Protein 3X27 (pdb70)

CATH classification: 2.40.100.20

Sequence (1231 aa):
QIEIEWVQPGITVTADLSWERNPELAELLWTGLLPYNSLQNHALVSGNHLYHLIADPRLVYTEARYKEDRTKSPDGTVFLSQLQHLAVKYGPLTEYLPAAPVGSVVPEDIDALREAGRACWKAAWETKQPIEVRVRRKGEAVTDFALPRTPPVDHPGVQKLVEEIQDETERVWITPPAEIVDHQGRIASRAGSYDQYFSTLVFLNGEVRPLGYCALNGLLKICRTTDLTLNDLKRITPTFIKTPAEFLGYTGLDTLWRFTQQVLTLLPDVETREQYFALVNALALYANLNTWNLHFFPWQHGTDYRYQIEIEWVQPGITVTADLSWERNPELAELLWTGLLPYNSLQNHALVSGNHLYHLIADPRLVYTEARYKEDRTKSPDGTVFLSQLQHLAVKYGPLTEYLPAAPVGSVVPEDIDALREAGRACWKAAWETKQPIEVRVRRKGEAVTDFALPRTPPVDHPGVQKLVEEIQDETERVWITPPAEIVDHQGRIASRAGSYDQYFSTLVFLNGEVRPLGYCALNGLLKICRTTDLTLNDLKRITPTFIKTPAEFLGYTGLDTLWRFTQQVLTLLPDVETREQYFALVNALALYANLNTWNLHFFPWQHGTDYRYQIEIEWVQPGITVTADLSWERNPELAELLWTGLLPYNSLQNHALVSGNHLYHLIADPRLVYTEARYKEDRTKSPDGTVFLSQLQHLAVKYGPLTEYLPAAPVGSVVPEDIDALREAGRACWKAAWETKQPIEVRVRRKGEAVTDFALPRTPPVDHPGVQKLVEEIQDETERVWITPPAEIVDHQGRIASRAGSYDQYFSTLVFLNGEVRPLGYCALNGLLKICRTTDLTLNDLKRITPTFIKTPAEFLGYTGLDTLWRFTQQVLTLLPDVETREQYFALVNALALYANLNTWNLHFFPWQHGTDYRYSHRQIEIEWVQPGITVTADLSWERNPELAELLWTGLLPYNSLQNHALVSGNHLYHLIADPRLVYTEARYKEDRTKSPDGTVFLSQLQHLAVKYGPLTEYLPAAPVGSVVPEDIDALREAGRACWKAAWETKQPIEVRVRRKGEAVTDFALPRTPPVDHPGVQKLVEEIQDETERVWITPPAEIVDHQGRIASRAGSYDQYFSTLVFLNGEVRPLGYCALNGLLKICRTTDLTLNDLKRITPTFIKTPAEFLGYTGLDTLWRFTQQVLTLLPDVETREQYFALVNALALYANLNTWNLHFFPWQHGTDYRY

Organism: NCBI:txid531310

Foldseek 3Di:
DKWKAWDVVGFIFDKDFDCPFFVVVSCCCAPPQPWAKFWKAADPAFPLKIKTAGLDLCLLADDGRDWAQVQPDDFFWWFGHNLRIIMGHLDGTDRRDITHTGIGTDPVCSVSVNVVSVVNVCQQQPVLDTIMMTMHHDPDDDPDHARDQPPADPDVLLRVLLVVLSVVCRVCRRPPDPLLVCLVQVWPLCDDPPNDCLVVLVLLLVLLSCLQSPLLSVLLNCLPPHPDDLQVSLVCNCVSHVVSQVVNCSRGPVVLNVSVVSLNVCSVPDDDSSSNNSSSSSSSSSSSVNSSSSSSRNPNVCVVVDD/DKWKAWPPVGFIFDKDFDCVFFVVVSVCCVPPQPWAKFWWAADPAFPLKIKTATQDLCLLAPDGRDWFFPQPDDQFWWFGHNLRITMGHLDGTDRRDITHTGIGTDPVCSVSVVVVSVVNVCQQAPNLDTIMMIMHHPPDDDDDHARDQQPQDPDVLLRVLLVVLSVVCRVCRRPPDPLLVCLVQVWPLCDDPPNDCLVVLVLLLVLLSCLQRPQLSVLLNCLPVHPDDLQVSLVCNCVRHQVSQVVNCSRGPVVLNVSVVSLNVCSVVQDDSSSVNSSSSSSNSSSSVNSSSSSSRNSNVCVVVDD/DKKKAWPVVGFIFDKDFDCVFFVVVSCCCVPPQPWAKFWWFADLAWPLKIKTAGLDLCLLADDGRDWFQVQPDDAFFWFRHNLRITMGHLDGTDRRDTTHTGIGTPPVCSVVVVVVSVVNVCQQAPVLDTIMMTMHHPPDDDDDHARDADPADPDDLLRVLLVVLSVVCRVCRRPPDPLLVCLVQVWPLQDDPPRDCLVVLVLLLVLLSCLQRPQLSVLLNCLPVHPDDLVVSLVCNCVSHQVSQVVNCSRGPVVLNVSSVSLNVCSVVDDDSSSNNSSSSSSNSSSSNNSSSSSSRNSNVCVVVDD/DAFKKWKAWDPVGFIFMKDFGCVFFVVVSCCCVPPQPWAKFWWFADPAFPLKIKTAGQDLCLLADDGNDKFQPQPDDFFWWFGHNLRITMGHLDGTPRRDITHTGTGTDPVCSVSVVVVSVVNCCQQAPVLDIIMMIMHGPPDDDDDHQHDADPADPDDLLRVLLCVLSVVCRVCRRPPDCLLVVLVQVWDLQDDPPNDCLVVLVLLLVLLSCLQRPQLSVLLNCLVVHPDDLQRSLVCNCVRRQVSQVVNCSSGPVVLNVSVVSLNVCRVVDDDSSSVNSSSSSSSSSSSVNRSSSSSRNSNVCVVVDD

Solvent-accessible surface area: 43778 Å² total

InterPro domains:
  IPR040602 Cucumopine synthase, C-terminal helical bundle domain [PF18631] (160-300)

Radius of gyration: 36.84 Å; Cα contacts (8 Å, |Δi|>4): 2460; chains: 4; bounding box: 50×105×99 Å

Structure (mmCIF, N/CA/C/O backbone):
data_3X27
#
_entry.id   3X27
#
_cell.length_a   99.760
_cell.length_b   108.810
_cell.length_c   146.360
_cell.angle_alpha   90.00
_cell.angle_beta   90.00
_cell.angle_gamma   90.00
#
_symmetry.space_group_name_H-M   'P 21 21 21'
#
loop_
_entity.id
_entity.type
_entity.pdbx_description
1 polymer 'Cucumopine synthase'
2 non-polymer TRYPTOPHAN
3 water water
#
loop_
_atom_site.group_PDB
_atom_site.id
_atom_site.type_symbol
_atom_site.label_atom_id
_atom_site.label_alt_id
_atom_site.label_comp_id
_atom_site.label_asym_id
_atom_site.label_entity_id
_atom_site.label_seq_id
_atom_site.pdbx_PDB_ins_code
_atom_site.Cartn_x
_atom_site.Cartn_y
_atom_site.Cartn_z
_atom_site.occupancy
_atom_site.B_iso_or_equiv
_atom_site.auth_seq_id
_atom_site.auth_comp_id
_atom_site.auth_asym_id
_atom_site.auth_atom_id
_atom_site.pdbx_PDB_model_num
ATOM 1 N N . GLN A 1 24 ? 53.152 75.359 32.891 1.00 25.35 3 GLN A N 1
ATOM 2 C CA . GLN A 1 24 ? 53.593 74.132 32.205 1.00 32.64 3 GLN A CA 1
ATOM 3 C C . GLN A 1 24 ? 55.111 73.844 32.205 1.00 31.89 3 GLN A C 1
ATOM 4 O O . GLN A 1 24 ? 55.918 74.703 31.849 1.00 27.24 3 GLN A O 1
ATOM 10 N N . ILE A 1 25 ? 55.482 72.616 32.575 1.00 27.07 4 ILE A N 1
ATOM 11 C CA . ILE A 1 25 ? 56.879 72.175 32.566 1.00 24.75 4 ILE A CA 1
ATOM 12 C C . ILE A 1 25 ? 57.100 70.893 31.751 1.00 29.56 4 ILE A C 1
ATOM 13 O O . ILE A 1 25 ? 56.165 70.138 31.482 1.00 24.91 4 ILE A O 1
ATOM 18 N N . GLU A 1 26 ? 58.352 70.636 31.382 1.00 30.45 5 GLU A N 1
ATOM 19 C CA . GLU A 1 26 ? 58.709 69.368 30.748 1.00 31.11 5 GLU A CA 1
ATOM 20 C C . GLU A 1 26 ? 59.640 68.547 31.639 1.00 28.42 5 GLU A C 1
ATOM 21 O O . GLU A 1 26 ? 60.487 69.091 32.358 1.00 21.49 5 GLU A O 1
ATOM 27 N N . ILE A 1 27 ? 59.463 67.230 31.597 1.00 26.96 6 ILE A N 1
ATOM 28 C CA . ILE A 1 27 ? 60.287 66.328 32.383 1.00 22.70 6 ILE A CA 1
ATOM 29 C C . ILE A 1 27 ? 60.922 65.322 31.433 1.00 22.73 6 ILE A C 1
ATOM 30 O O . ILE A 1 27 ? 60.245 64.463 30.869 1.00 25.37 6 ILE A O 1
ATOM 35 N N . GLU A 1 28 ? 62.225 65.466 31.234 1.00 22.33 7 GLU A N 1
ATOM 36 C CA . GLU A 1 28 ? 62.975 64.613 30.320 1.00 26.76 7 GLU A CA 1
ATOM 37 C C . GLU A 1 28 ? 63.810 63.553 31.048 1.00 25.90 7 GLU A C 1
ATOM 38 O O . GLU A 1 28 ? 64.785 63.870 31.739 1.00 24.11 7 GLU A O 1
ATOM 44 N N . TRP A 1 29 ? 63.422 62.295 30.896 1.00 21.95 8 TRP A N 1
ATOM 45 C CA . TRP A 1 29 ? 64.283 61.195 31.303 1.00 22.83 8 TRP A CA 1
ATOM 46 C C . TRP A 1 29 ? 65.210 60.829 30.153 1.00 25.15 8 TRP A C 1
ATOM 47 O O . TRP A 1 29 ? 64.773 60.305 29.123 1.00 24.11 8 TRP A O 1
ATOM 58 N N . VAL A 1 30 ? 66.492 61.131 30.331 1.00 24.45 9 VAL A N 1
ATOM 59 C CA . VAL A 1 30 ? 67.440 61.057 29.228 1.00 24.58 9 VAL A CA 1
ATOM 60 C C . VAL A 1 30 ? 67.631 59.641 28.704 1.00 26.65 9 VAL A C 1
ATOM 61 O O . VAL A 1 30 ? 67.267 59.358 27.563 1.00 30.64 9 VAL A O 1
ATOM 65 N N . GLN A 1 31 ? 68.172 58.749 29.530 1.00 30.76 10 GLN A N 1
ATOM 66 C CA . GLN A 1 31 ? 68.448 57.373 29.082 1.00 27.05 10 GLN A CA 1
ATOM 67 C C . GLN A 1 31 ? 67.248 56.638 28.449 1.00 21.04 10 GLN A C 1
ATOM 68 O O . GLN A 1 31 ? 67.393 56.053 27.385 1.00 27.35 10 GLN A O 1
ATOM 74 N N . PRO A 1 32 ? 66.054 56.692 29.072 1.00 22.66 11 PRO A N 1
ATOM 75 C CA . PRO A 1 32 ? 64.878 56.124 28.387 1.00 26.20 11 PRO A CA 1
ATOM 76 C C . PRO A 1 32 ? 64.421 56.942 27.172 1.00 34.50 11 PRO A C 1
ATOM 77 O O . PRO A 1 32 ? 63.631 56.447 26.366 1.00 29.07 11 PRO A O 1
ATOM 81 N N . GLY A 1 33 ? 64.889 58.188 27.075 1.00 35.42 12 GLY A N 1
ATOM 82 C CA . GLY A 1 33 ? 64.502 59.084 26.001 1.00 26.24 12 GLY A CA 1
ATOM 83 C C . GLY A 1 33 ? 63.016 59.394 26.000 1.00 33.68 12 GLY A C 1
ATOM 84 O O . GLY A 1 33 ? 62.351 59.300 24.973 1.00 39.32 12 GLY A O 1
ATOM 85 N N . ILE A 1 34 ? 62.481 59.762 27.157 1.00 35.13 13 ILE A N 1
ATOM 86 C CA . ILE A 1 34 ? 61.063 60.072 27.247 1.00 31.70 13 ILE A CA 1
ATOM 87 C C . ILE A 1 34 ? 60.858 61.451 27.857 1.00 34.69 13 ILE A C 1
ATOM 88 O O . ILE A 1 34 ? 61.480 61.797 28.861 1.00 31.70 13 ILE A O 1
ATOM 93 N N . THR A 1 35 ? 60.010 62.251 27.224 1.00 26.09 14 THR A N 1
ATOM 94 C CA . THR A 1 35 ? 59.680 63.548 27.774 1.00 29.97 14 THR A CA 1
ATOM 95 C C . THR A 1 35 ? 58.178 63.638 27.959 1.00 32.10 14 THR A C 1
ATOM 96 O O . THR A 1 35 ? 57.410 63.152 27.130 1.00 26.91 14 THR A O 1
ATOM 100 N N . VAL A 1 36 ? 57.767 64.215 29.084 1.00 32.50 15 VAL A N 1
ATOM 101 C CA . VAL A 1 36 ? 56.358 64.450 29.349 1.00 31.33 15 VAL A CA 1
ATOM 102 C C . VAL A 1 36 ? 56.172 65.917 29.720 1.00 25.75 15 VAL A C 1
ATOM 103 O O . VAL A 1 36 ? 57.137 66.611 30.040 1.00 28.03 15 VAL A O 1
ATOM 107 N N . THR A 1 37 ? 54.934 66.390 29.648 1.00 29.89 16 THR A N 1
ATOM 108 C CA . THR A 1 37 ? 54.614 67.772 29.989 1.00 25.70 16 THR A CA 1
ATOM 109 C C . THR A 1 37 ? 53.608 67.758 31.128 1.00 28.30 16 THR A C 1
ATOM 110 O O . THR A 1 37 ? 52.692 66.924 31.155 1.00 24.68 16 THR A O 1
ATOM 114 N N . ALA A 1 38 ? 53.807 68.668 32.079 1.00 29.40 17 ALA A N 1
ATOM 115 C CA . ALA A 1 38 ? 52.957 68.770 33.255 1.00 28.85 17 ALA A CA 1
ATOM 116 C C . ALA A 1 38 ? 52.453 70.191 33.447 1.00 28.80 17 ALA A C 1
ATOM 117 O O . ALA A 1 38 ? 53.176 71.163 33.223 1.00 28.97 17 ALA A O 1
ATOM 119 N N . ASP A 1 39 ? 51.200 70.303 33.860 1.00 31.63 18 ASP A N 1
ATOM 120 C CA . ASP A 1 39 ? 50.626 71.591 34.194 1.00 30.65 18 ASP A CA 1
ATOM 121 C C . ASP A 1 39 ? 50.935 71.932 35.648 1.00 32.04 18 ASP A C 1
ATOM 122 O O . ASP A 1 39 ? 50.666 71.137 36.548 1.00 31.67 18 ASP A O 1
ATOM 127 N N . LEU A 1 40 ? 51.504 73.112 35.875 1.00 35.78 19 LEU A N 1
ATOM 128 C CA . LEU A 1 40 ? 51.686 73.611 37.232 1.00 27.38 19 LEU A CA 1
ATOM 129 C C . LEU A 1 40 ? 50.418 74.305 37.704 1.00 27.64 19 LEU A C 1
ATOM 130 O O . LEU A 1 40 ? 49.690 74.883 36.905 1.00 30.43 19 LEU A O 1
ATOM 135 N N . SER A 1 41 ? 50.141 74.236 38.999 1.00 28.22 20 SER A N 1
ATOM 136 C CA . SER A 1 41 ? 48.967 74.895 39.550 1.00 26.20 20 SER A CA 1
ATOM 137 C C . SER A 1 41 ? 49.320 75.688 40.809 1.00 32.23 20 SER A C 1
ATOM 138 O O . SER A 1 41 ? 50.020 75.187 41.692 1.00 30.20 20 SER A O 1
ATOM 141 N N . TRP A 1 42 ? 48.830 76.923 40.880 1.00 29.95 21 TRP A N 1
ATOM 142 C CA . TRP A 1 42 ? 49.075 77.801 42.016 1.00 29.37 21 TRP A CA 1
ATOM 143 C C . TRP A 1 42 ? 47.832 77.824 42.885 1.00 35.21 21 TRP A C 1
ATOM 144 O O . TRP A 1 42 ? 47.788 78.513 43.909 1.00 37.40 21 TRP A O 1
ATOM 155 N N . GLU A 1 43 ? 46.827 77.052 42.479 1.00 29.26 22 GLU A N 1
ATOM 156 C CA . GLU A 1 43 ? 45.540 77.068 43.156 1.00 34.43 22 GLU A CA 1
ATOM 157 C C . GLU A 1 43 ? 45.576 76.628 44.620 1.00 35.50 22 GLU A C 1
ATOM 158 O O . GLU A 1 43 ? 44.981 77.285 45.477 1.00 46.94 22 GLU A O 1
ATOM 164 N N . ARG A 1 44 ? 46.269 75.530 44.905 1.00 33.88 23 ARG A N 1
ATOM 165 C CA . ARG A 1 44 ? 46.242 74.921 46.237 1.00 32.08 23 ARG A CA 1
ATOM 166 C C . ARG A 1 44 ? 47.534 75.107 47.035 1.00 32.86 23 ARG A C 1
ATOM 167 O O . ARG A 1 44 ? 47.514 75.205 48.264 1.00 31.85 23 ARG A O 1
ATOM 175 N N . ASN A 1 45 ? 48.662 75.119 46.342 1.00 27.31 24 ASN A N 1
ATOM 176 C CA . ASN A 1 45 ? 49.938 75.295 47.013 1.00 27.17 24 ASN A CA 1
ATOM 177 C C . ASN A 1 45 ? 50.770 76.327 46.280 1.00 27.64 24 ASN A C 1
ATOM 178 O O . ASN A 1 45 ? 51.812 76.003 45.708 1.00 29.94 24 ASN A O 1
ATOM 183 N N . PRO A 1 46 ? 50.302 77.583 46.294 1.00 28.82 25 PRO A N 1
ATOM 184 C CA . PRO A 1 46 ? 50.926 78.633 45.493 1.00 25.56 25 PRO A CA 1
ATOM 185 C C . PRO A 1 46 ? 52.396 78.855 45.835 1.00 23.19 25 PRO A C 1
ATOM 186 O O . PRO A 1 46 ? 53.186 79.069 44.916 1.00 25.46 25 PRO A O 1
ATOM 190 N N . GLU A 1 47 ? 52.766 78.796 47.110 1.00 23.88 26 GLU A N 1
ATOM 191 C CA . GLU A 1 47 ? 54.163 79.029 47.479 1.00 23.60 26 GLU A CA 1
ATOM 192 C C . GLU A 1 47 ? 55.100 78.002 46.865 1.00 24.20 26 GLU A C 1
ATOM 193 O O . GLU A 1 47 ? 56.160 78.360 46.358 1.00 28.70 26 GLU A O 1
ATOM 199 N N . LEU A 1 48 ? 54.704 76.733 46.905 1.00 21.91 27 LEU A N 1
ATOM 200 C CA . LEU A 1 48 ? 55.499 75.666 46.295 1.00 27.38 27 LEU A CA 1
ATOM 201 C C . LEU A 1 48 ? 55.547 75.760 44.769 1.00 22.87 27 LEU A C 1
ATOM 202 O O . LEU A 1 48 ? 56.603 75.582 44.171 1.00 24.03 27 LEU A O 1
ATOM 207 N N . ALA A 1 49 ? 54.409 76.034 44.140 1.00 23.56 28 ALA A N 1
ATOM 208 C CA . ALA A 1 49 ? 54.375 76.230 42.691 1.00 27.80 28 ALA A CA 1
ATOM 209 C C . ALA A 1 49 ? 55.311 77.370 42.281 1.00 27.40 28 ALA A C 1
ATOM 210 O O . ALA A 1 49 ? 56.148 77.219 41.377 1.00 18.48 28 ALA A O 1
ATOM 212 N N . GLU A 1 50 ? 55.158 78.502 42.967 1.00 20.44 29 GLU A N 1
ATOM 213 C CA . GLU A 1 50 ? 56.003 79.669 42.762 1.00 24.71 29 GLU A CA 1
ATOM 214 C C . GLU A 1 50 ? 57.490 79.356 43.001 1.00 25.30 29 GLU A C 1
ATOM 215 O O . GLU A 1 50 ? 58.357 79.874 42.290 1.00 24.85 29 GLU A O 1
ATOM 221 N N . LEU A 1 51 ? 57.780 78.511 43.996 1.00 22.28 30 LEU A N 1
ATOM 222 C CA . LEU A 1 51 ? 59.160 78.098 44.283 1.00 20.91 30 LEU A CA 1
ATOM 223 C C . LEU A 1 51 ? 59.774 77.283 43.143 1.00 16.29 30 LEU A C 1
ATOM 224 O O . LEU A 1 51 ? 60.879 77.559 42.716 1.00 18.90 30 LEU A O 1
ATOM 229 N N . LEU A 1 52 ? 59.051 76.278 42.663 1.00 17.00 31 LEU A N 1
ATOM 230 C CA . LEU A 1 52 ? 59.475 75.508 41.498 1.00 22.14 31 LEU A CA 1
ATOM 231 C C . LEU A 1 52 ? 59.642 76.401 40.260 1.00 24.16 31 LEU A C 1
ATOM 232 O O . LEU A 1 52 ? 60.717 76.462 39.659 1.00 23.16 31 LEU A O 1
ATOM 237 N N . TRP A 1 53 ? 58.572 77.103 39.900 1.00 24.88 32 TRP A N 1
ATOM 238 C CA . TRP A 1 53 ? 58.555 77.938 38.703 1.00 22.98 32 TRP A CA 1
ATOM 239 C C . TRP A 1 53 ? 59.643 79.005 38.666 1.00 26.47 32 TRP A C 1
ATOM 240 O O . TRP A 1 53 ? 60.318 79.179 37.645 1.00 25.16 32 TRP A O 1
ATOM 251 N N . THR A 1 54 ? 59.813 79.715 39.778 1.00 25.17 33 THR A N 1
ATOM 252 C CA . THR A 1 54 ? 60.715 80.865 39.809 1.00 25.12 33 THR A CA 1
ATOM 253 C C . THR A 1 54 ? 62.119 80.552 40.324 1.00 22.98 33 THR A C 1
ATOM 254 O O . THR A 1 54 ? 63.096 81.035 39.771 1.00 29.57 33 THR A O 1
ATOM 258 N N . GLY A 1 55 ? 62.221 79.745 41.376 1.00 25.67 34 GLY A N 1
ATOM 259 C CA . GLY A 1 55 ? 63.499 79.507 42.033 1.00 25.56 34 GLY A CA 1
ATOM 260 C C . GLY A 1 55 ? 64.267 78.236 41.685 1.00 23.54 34 GLY A C 1
ATOM 261 O O . GLY A 1 55 ? 65.495 78.211 41.778 1.00 29.33 34 GLY A O 1
ATOM 262 N N . LEU A 1 56 ? 63.565 77.184 41.281 1.00 18.03 35 LEU A N 1
ATOM 263 C CA . LEU A 1 56 ? 64.199 75.874 41.094 1.00 23.17 35 LEU A CA 1
ATOM 264 C C . LEU A 1 56 ? 64.506 75.520 39.624 1.00 23.53 35 LEU A C 1
ATOM 265 O O . LEU A 1 56 ? 65.528 74.898 39.326 1.00 22.67 35 LEU A O 1
ATOM 270 N N . LEU A 1 57 ? 63.617 75.908 38.713 1.00 19.13 36 LEU A N 1
ATOM 271 C CA . LEU A 1 57 ? 63.771 75.584 37.298 1.00 20.72 36 LEU A CA 1
ATOM 272 C C . LEU A 1 57 ? 64.757 76.508 36.591 1.00 25.86 36 LEU A C 1
ATOM 273 O O . LEU A 1 57 ? 64.848 77.700 36.918 1.00 29.73 36 LEU A O 1
ATOM 278 N N . PRO A 1 58 ? 65.508 75.966 35.618 1.00 23.94 37 PRO A N 1
ATOM 279 C CA . PRO A 1 58 ? 65.554 74.544 35.282 1.00 23.02 37 PRO A CA 1
ATOM 280 C C . PRO A 1 58 ? 66.676 73.867 36.063 1.00 20.97 37 PRO A C 1
ATOM 281 O O . PRO A 1 58 ? 67.605 74.542 36.502 1.00 20.38 37 PRO A O 1
ATOM 285 N N . TYR A 1 59 ? 66.579 72.552 36.239 1.00 21.79 38 TYR A N 1
ATOM 286 C CA . TYR A 1 59 ? 67.588 71.787 36.972 1.00 23.33 38 TYR A CA 1
ATOM 287 C C . TYR A 1 59 ? 67.696 70.403 36.360 1.00 18.44 38 TYR A C 1
ATOM 288 O O . TYR A 1 59 ? 66.845 70.003 35.559 1.00 15.35 38 TYR A O 1
ATOM 297 N N . ASN A 1 60 ? 68.742 69.675 36.739 1.00 23.89 39 ASN A N 1
ATOM 298 C CA . ASN A 1 60 ? 68.772 68.224 36.521 1.00 20.62 39 ASN A CA 1
ATOM 299 C C . ASN A 1 60 ? 68.924 67.469 37.846 1.00 19.80 39 ASN A C 1
ATOM 300 O O . ASN A 1 60 ? 69.183 68.069 38.890 1.00 16.93 39 ASN A O 1
ATOM 305 N N . SER A 1 61 ? 68.755 66.153 37.796 1.00 21.56 40 SER A N 1
ATOM 306 C CA . SER A 1 61 ? 68.943 65.318 38.968 1.00 21.57 40 SER A CA 1
ATOM 307 C C . SER A 1 61 ? 69.092 63.859 38.588 1.00 23.05 40 SER A C 1
ATOM 308 O O . SER A 1 61 ? 68.849 63.474 37.437 1.00 22.96 40 SER A O 1
ATOM 311 N N . LEU A 1 62 ? 69.488 63.050 39.570 1.00 19.87 41 LEU A N 1
ATOM 312 C CA . LEU A 1 62 ? 69.452 61.597 39.435 1.00 20.70 41 LEU A CA 1
ATOM 313 C C . LEU A 1 62 ? 68.049 61.090 39.781 1.00 22.21 41 LEU A C 1
ATOM 314 O O . LEU A 1 62 ? 67.518 61.359 40.863 1.00 28.27 41 LEU A O 1
ATOM 319 N N . GLN A 1 63 ? 67.449 60.365 38.849 1.00 19.91 42 GLN A N 1
ATOM 320 C CA . GLN A 1 63 ? 66.074 59.952 39.003 1.00 16.52 42 GLN A CA 1
ATOM 321 C C . GLN A 1 63 ? 65.997 58.613 39.709 1.00 24.55 42 GLN A C 1
ATOM 322 O O . GLN A 1 63 ? 66.459 57.594 39.184 1.00 19.91 42 GLN A O 1
ATOM 328 N N . ASN A 1 64 ? 65.408 58.622 40.903 1.00 24.58 43 ASN A N 1
ATOM 329 C CA . ASN A 1 64 ? 65.181 57.396 41.658 1.00 20.12 43 ASN A CA 1
ATOM 330 C C . ASN A 1 64 ? 63.764 56.879 41.472 1.00 19.82 43 ASN A C 1
ATOM 331 O O . ASN A 1 64 ? 62.871 57.591 41.004 1.00 21.52 43 ASN A O 1
ATOM 336 N N . HIS A 1 65 ? 63.573 55.628 41.862 1.00 20.17 44 HIS A N 1
ATOM 337 C CA . HIS A 1 65 ? 62.260 55.018 41.924 1.00 22.69 44 HIS A CA 1
ATOM 338 C C . HIS A 1 65 ? 62.062 54.640 43.392 1.00 19.75 44 HIS A C 1
ATOM 339 O O . HIS A 1 65 ? 62.981 54.127 44.013 1.00 19.95 44 HIS A O 1
ATOM 346 N N . ALA A 1 66 ? 60.890 54.903 43.960 1.00 20.32 45 ALA A N 1
ATOM 347 C CA . ALA A 1 66 ? 60.615 54.466 45.329 1.00 18.66 45 ALA A CA 1
ATOM 348 C C . ALA A 1 66 ? 60.708 52.941 45.444 1.00 19.58 45 ALA A C 1
ATOM 349 O O . ALA A 1 66 ? 60.216 52.212 44.578 1.00 17.73 45 ALA A O 1
ATOM 351 N N . LEU A 1 67 ? 61.348 52.469 46.514 1.00 19.42 46 LEU A N 1
ATOM 352 C CA . LEU A 1 67 ? 61.491 51.035 46.756 1.00 17.31 46 LEU A CA 1
ATOM 353 C C . LEU A 1 67 ? 60.451 50.505 47.731 1.00 13.99 46 LEU A C 1
ATOM 354 O O . LEU A 1 67 ? 60.224 49.307 47.790 1.00 17.14 46 LEU A O 1
ATOM 359 N N . VAL A 1 68 ? 59.831 51.395 48.501 1.00 14.14 47 VAL A N 1
ATOM 360 C CA . VAL A 1 68 ? 58.785 50.994 49.436 1.00 16.91 47 VAL A CA 1
ATOM 361 C C . VAL A 1 68 ? 57.386 51.460 48.993 1.00 17.72 47 VAL A C 1
ATOM 362 O O . VAL A 1 68 ? 56.425 50.694 49.013 1.00 16.97 47 VAL A O 1
ATOM 366 N N . SER A 1 69 ? 57.287 52.723 48.589 1.00 20.88 48 SER A N 1
ATOM 367 C CA . SER A 1 69 ? 55.999 53.405 48.438 1.00 21.97 48 SER A CA 1
ATOM 368 C C . SER A 1 69 ? 55.111 52.940 47.281 1.00 23.32 48 SER A C 1
ATOM 369 O O . SER A 1 69 ? 53.910 53.225 47.282 1.00 21.09 48 SER A O 1
ATOM 372 N N . GLY A 1 70 ? 55.693 52.238 46.309 1.00 19.09 49 GLY A N 1
ATOM 373 C CA . GLY A 1 70 ? 54.959 51.788 45.136 1.00 17.64 49 GLY A CA 1
ATOM 374 C C . GLY A 1 70 ? 55.428 52.464 43.855 1.00 17.84 49 GLY A C 1
ATOM 375 O O . GLY A 1 70 ? 56.576 52.878 43.754 1.00 20.75 49 GLY A O 1
ATOM 376 N N . ASN A 1 71 ? 54.547 52.580 42.868 1.00 19.56 50 ASN A N 1
ATOM 377 C CA . ASN A 1 71 ? 54.932 53.179 41.583 1.00 24.00 50 ASN A CA 1
ATOM 378 C C . ASN A 1 71 ? 55.108 54.702 41.675 1.00 21.56 50 ASN A C 1
ATOM 379 O O . ASN A 1 71 ? 54.293 55.475 41.174 1.00 17.13 50 ASN A O 1
ATOM 384 N N . HIS A 1 72 ? 56.197 55.108 42.318 1.00 26.37 51 HIS A N 1
ATOM 385 C CA . HIS A 1 72 ? 56.455 56.500 42.655 1.00 22.31 51 HIS A CA 1
ATOM 386 C C . HIS A 1 72 ? 57.853 56.849 42.190 1.00 21.96 51 HIS A C 1
ATOM 387 O O . HIS A 1 72 ? 58.791 56.085 42.412 1.00 23.54 51 HIS A O 1
ATOM 394 N N . LEU A 1 73 ? 57.992 57.997 41.540 1.00 21.24 52 LEU A N 1
ATOM 395 C CA . LEU A 1 73 ? 59.299 58.472 41.112 1.00 22.38 52 LEU A CA 1
ATOM 396 C C . LEU A 1 73 ? 59.676 59.726 41.883 1.00 21.44 52 LEU A C 1
ATOM 397 O O . LEU A 1 73 ? 58.885 60.664 41.965 1.00 20.90 52 LEU A O 1
ATOM 402 N N . TYR A 1 74 ? 60.882 59.760 42.435 1.00 17.27 53 TYR A N 1
ATOM 403 C CA . TYR A 1 74 ? 61.344 60.989 43.064 1.00 15.64 53 TYR A CA 1
ATOM 404 C C . TYR A 1 74 ? 62.804 61.251 42.782 1.00 16.85 53 TYR A C 1
ATOM 405 O O . TYR A 1 74 ? 63.585 60.314 42.572 1.00 16.37 53 TYR A O 1
ATOM 414 N N . HIS A 1 75 ? 63.157 62.533 42.742 1.00 15.23 54 HIS A N 1
ATOM 415 C CA . HIS A 1 75 ? 64.541 62.933 42.534 1.00 14.63 54 HIS A CA 1
ATOM 416 C C . HIS A 1 75 ? 64.867 64.148 43.382 1.00 20.00 54 HIS A C 1
ATOM 417 O O . HIS A 1 75 ? 63.982 64.953 43.707 1.00 18.37 54 HIS A O 1
ATOM 424 N N . LEU A 1 76 ? 66.139 64.265 43.753 1.00 21.37 55 LEU A N 1
ATOM 425 C CA . LEU A 1 76 ? 66.586 65.326 44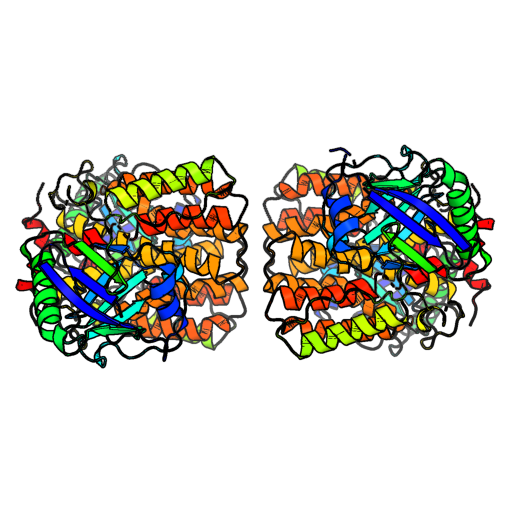.645 1.00 18.66 55 LEU A CA 1
ATOM 426 C C . LEU A 1 76 ? 66.699 66.652 43.896 1.00 22.06 55 LEU A C 1
ATOM 427 O O . LEU A 1 76 ? 67.195 66.707 42.766 1.00 20.80 55 LEU A O 1
ATOM 432 N N . ILE A 1 77 ? 66.219 67.720 44.522 1.00 18.07 56 ILE A N 1
ATOM 433 C CA . ILE A 1 77 ? 66.431 69.066 44.002 1.00 15.81 56 ILE A CA 1
ATOM 434 C C . ILE A 1 77 ? 67.410 69.784 44.919 1.00 18.27 56 ILE A C 1
ATOM 435 O O . ILE A 1 77 ? 67.170 69.897 46.126 1.00 21.71 56 ILE A O 1
ATOM 440 N N . ALA A 1 78 ? 68.523 70.236 44.351 1.00 15.54 57 ALA A N 1
ATOM 441 C CA . ALA A 1 78 ? 69.588 70.874 45.116 1.00 21.21 57 ALA A CA 1
ATOM 442 C C . ALA A 1 78 ? 69.256 72.321 45.533 1.00 24.53 57 ALA A C 1
ATOM 443 O O . ALA A 1 78 ? 69.858 73.280 45.045 1.00 25.09 57 ALA A O 1
ATOM 445 N N . ASP A 1 79 ? 68.300 72.462 46.447 1.00 18.77 58 ASP A N 1
ATOM 446 C CA . ASP A 1 79 ? 67.891 73.761 46.955 1.00 22.08 58 ASP A CA 1
ATOM 447 C C . ASP A 1 79 ? 67.305 73.647 48.378 1.00 21.69 58 ASP A C 1
ATOM 448 O O . ASP A 1 79 ? 66.336 72.922 48.610 1.00 19.05 58 ASP A O 1
ATOM 453 N N . PRO A 1 80 ? 67.897 74.374 49.339 1.00 23.45 59 PRO A N 1
ATOM 454 C CA . PRO A 1 80 ? 67.513 74.249 50.751 1.00 22.77 59 PRO A CA 1
ATOM 455 C C . PRO A 1 80 ? 66.076 74.686 51.045 1.00 25.42 59 PRO A C 1
ATOM 456 O O . PRO A 1 80 ? 65.514 74.266 52.061 1.00 24.72 59 PRO A O 1
ATOM 460 N N . ARG A 1 81 ? 65.493 75.509 50.177 1.00 22.25 60 ARG A N 1
ATOM 461 C CA . ARG A 1 81 ? 64.161 76.043 50.424 1.00 19.62 60 ARG A CA 1
ATOM 462 C C . ARG A 1 81 ? 63.098 74.947 50.516 1.00 25.46 60 ARG A C 1
ATOM 463 O O . ARG A 1 81 ? 62.099 75.096 51.228 1.00 24.67 60 ARG A O 1
ATOM 471 N N . LEU A 1 82 ? 63.324 73.841 49.812 1.00 20.58 61 LEU A N 1
ATOM 472 C CA . LEU A 1 82 ? 62.390 72.725 49.840 1.00 21.83 61 LEU A CA 1
ATOM 473 C C . LEU A 1 82 ? 62.264 72.119 51.247 1.00 19.40 61 LEU A C 1
ATOM 474 O O . LEU A 1 82 ? 61.210 71.601 51.612 1.00 18.99 61 LEU A O 1
ATOM 479 N N . VAL A 1 83 ? 63.336 72.191 52.031 1.00 20.84 62 VAL A N 1
ATOM 480 C CA . VAL A 1 83 ? 63.334 71.671 53.406 1.00 21.61 62 VAL A CA 1
ATOM 481 C C . VAL A 1 83 ? 62.306 72.359 54.304 1.00 20.61 62 VAL A C 1
ATOM 482 O O . VAL A 1 83 ? 61.629 71.707 55.097 1.00 19.54 62 VAL A O 1
ATOM 486 N N . TYR A 1 84 ? 62.170 73.676 54.166 1.00 26.17 63 TYR A N 1
ATOM 487 C CA . TYR A 1 84 ? 61.345 74.424 55.106 1.00 23.55 63 TYR A CA 1
ATOM 488 C C . TYR A 1 84 ? 60.143 75.154 54.520 1.00 26.14 63 TYR A C 1
ATOM 489 O O . TYR A 1 84 ? 59.390 75.798 55.259 1.00 24.47 63 TYR A O 1
ATOM 498 N N . THR A 1 85 ? 59.942 75.066 53.211 1.00 23.27 64 THR A N 1
ATOM 499 C CA . THR A 1 85 ? 58.764 75.711 52.641 1.00 27.50 64 THR A CA 1
ATOM 500 C C . THR A 1 85 ? 57.522 74.860 52.911 1.00 27.87 64 THR A C 1
ATOM 501 O O . THR A 1 85 ? 57.511 73.663 52.630 1.00 28.28 64 THR A O 1
ATOM 505 N N . GLU A 1 86 ? 56.492 75.484 53.481 1.00 27.52 65 GLU A N 1
ATOM 506 C CA . GLU A 1 86 ? 55.267 74.780 53.858 1.00 27.83 65 GLU A CA 1
ATOM 507 C C . GLU A 1 86 ? 54.263 74.687 52.722 1.00 28.30 65 GLU A C 1
ATOM 508 O O . GLU A 1 86 ? 54.209 75.551 51.843 1.00 27.44 65 GLU A O 1
ATOM 514 N N . ALA A 1 87 ? 53.466 73.628 52.744 1.00 26.14 66 ALA A N 1
ATOM 515 C CA . ALA A 1 87 ? 52.371 73.496 51.798 1.00 26.82 66 ALA A CA 1
ATOM 516 C C . ALA A 1 87 ? 51.106 73.984 52.475 1.00 26.93 66 ALA A C 1
ATOM 517 O O . ALA A 1 87 ? 50.966 73.872 53.694 1.00 28.12 66 ALA A O 1
ATOM 519 N N . ARG A 1 88 ? 50.179 74.510 51.688 1.00 24.76 67 ARG A N 1
ATOM 520 C CA . ARG A 1 88 ? 48.884 74.883 52.225 1.00 24.82 67 ARG A CA 1
ATOM 521 C C . ARG A 1 88 ? 47.977 73.673 52.271 1.00 26.21 67 ARG A C 1
ATOM 522 O O . ARG A 1 88 ? 47.081 73.576 53.116 1.00 21.75 67 ARG A O 1
ATOM 530 N N . TYR A 1 89 ? 48.234 72.751 51.351 1.00 24.24 68 TYR A N 1
ATOM 531 C CA . TYR A 1 89 ? 47.310 71.667 51.061 1.00 28.46 68 TYR A CA 1
ATOM 532 C C . TYR A 1 89 ? 48.016 70.324 50.846 1.00 25.34 68 TYR A C 1
ATOM 533 O O . TYR A 1 89 ? 48.828 70.169 49.932 1.00 22.59 68 TYR A O 1
ATOM 542 N N . LYS A 1 90 ? 47.685 69.355 51.689 1.00 23.35 69 LYS A N 1
ATOM 543 C CA . LYS A 1 90 ? 48.164 67.993 51.517 1.00 28.85 69 LYS A CA 1
ATOM 544 C C . LYS A 1 90 ? 46.998 67.018 51.333 1.00 26.78 69 LYS A C 1
ATOM 545 O O . LYS A 1 90 ? 45.894 67.232 51.852 1.00 23.01 69 LYS A O 1
ATOM 551 N N . GLU A 1 91 ? 47.253 65.952 50.581 1.00 21.92 70 GLU A N 1
ATOM 552 C CA . GLU A 1 91 ? 46.280 64.876 50.423 1.00 22.93 70 GLU A CA 1
ATOM 553 C C . GLU A 1 91 ? 46.961 63.508 50.553 1.00 22.19 70 GLU A C 1
ATOM 554 O O . GLU A 1 91 ? 48.169 63.383 50.340 1.00 23.42 70 GLU A O 1
ATOM 560 N N . ASP A 1 92 ? 46.181 62.494 50.917 1.00 22.74 71 ASP A N 1
ATOM 561 C CA . ASP A 1 92 ? 46.639 61.106 50.919 1.00 24.32 71 ASP A CA 1
ATOM 562 C C . ASP A 1 92 ? 47.169 60.762 49.529 1.00 22.92 71 ASP A C 1
ATOM 563 O O . ASP A 1 92 ? 46.393 60.685 48.584 1.00 24.29 71 ASP A O 1
ATOM 568 N N . ARG A 1 93 ? 48.476 60.534 49.406 1.00 22.49 72 ARG A N 1
ATOM 569 C CA . ARG A 1 93 ? 49.076 60.354 48.083 1.00 25.55 72 ARG A CA 1
ATOM 570 C C . ARG A 1 93 ? 48.558 59.117 47.339 1.00 27.24 72 ARG A C 1
ATOM 571 O O . ARG A 1 93 ? 48.593 59.085 46.104 1.00 23.16 72 ARG A O 1
ATOM 579 N N . THR A 1 94 ? 48.076 58.110 48.069 1.00 22.02 73 THR A N 1
ATOM 580 C CA . THR A 1 94 ? 47.544 56.926 47.396 1.00 25.42 73 THR A CA 1
ATOM 581 C C . THR A 1 94 ? 46.246 57.247 46.671 1.00 24.89 73 THR A C 1
ATOM 582 O O . THR A 1 94 ? 45.924 56.602 45.679 1.00 24.21 73 THR A O 1
ATOM 586 N N . LYS A 1 95 ? 45.510 58.242 47.164 1.00 22.53 74 LYS A N 1
ATOM 587 C CA . LYS A 1 95 ? 44.252 58.657 46.533 1.00 18.72 74 LYS A CA 1
ATOM 588 C C . LYS A 1 95 ? 44.459 59.612 45.350 1.00 22.95 74 LYS A C 1
ATOM 589 O O . LYS A 1 95 ? 43.523 59.927 44.615 1.00 23.49 74 LYS A O 1
ATOM 595 N N . SER A 1 96 ? 45.691 60.066 45.166 1.00 20.98 75 SER A N 1
ATOM 596 C CA . SER A 1 96 ? 46.013 60.972 44.074 1.00 24.92 75 SER A CA 1
ATOM 597 C C . SER A 1 96 ? 45.992 60.262 42.720 1.00 24.16 75 SER A C 1
ATOM 598 O O . SER A 1 96 ? 46.485 59.146 42.599 1.00 27.90 75 SER A O 1
ATOM 601 N N . PRO A 1 97 ? 45.419 60.912 41.697 1.00 20.42 76 PRO A N 1
ATOM 602 C CA . PRO A 1 97 ? 45.411 60.382 40.326 1.00 26.16 76 PRO A CA 1
ATOM 603 C C . PRO A 1 97 ? 46.825 60.149 39.787 1.00 27.18 76 PRO A C 1
ATOM 604 O O . PRO A 1 97 ? 47.723 60.895 40.175 1.00 28.22 76 PRO A O 1
ATOM 608 N N . ASP A 1 98 ? 47.030 59.147 38.928 1.00 24.97 77 ASP A N 1
ATOM 609 C CA . ASP A 1 98 ? 48.353 58.950 38.327 1.00 18.90 77 ASP A CA 1
ATOM 610 C C . ASP A 1 98 ? 48.700 60.192 37.527 1.00 21.22 77 ASP A C 1
ATOM 611 O O . ASP A 1 98 ? 47.828 60.809 36.924 1.00 22.24 77 ASP A O 1
ATOM 616 N N . GLY A 1 99 ? 49.972 60.565 37.537 1.00 22.87 78 GLY A N 1
ATOM 617 C CA . GLY A 1 99 ? 50.403 61.787 36.889 1.00 21.46 78 GLY A CA 1
ATOM 618 C C . GLY A 1 99 ? 50.558 62.972 37.832 1.00 24.59 78 GLY A C 1
ATOM 619 O O . GLY A 1 99 ? 51.167 63.974 37.455 1.00 23.72 78 GLY A O 1
ATOM 620 N N . THR A 1 100 ? 50.009 62.874 39.045 1.00 19.65 79 THR A N 1
ATOM 621 C CA . THR A 1 100 ? 50.125 63.957 40.027 1.00 21.25 79 THR A CA 1
ATOM 622 C C . THR A 1 100 ? 51.593 64.250 40.380 1.00 18.87 79 THR A C 1
ATOM 623 O O . THR A 1 100 ? 52.370 63.337 40.637 1.00 19.98 79 THR A O 1
ATOM 627 N N . VAL A 1 101 ? 51.964 65.527 40.370 1.00 17.25 80 VAL A N 1
ATOM 628 C CA . VAL A 1 101 ? 53.308 65.953 40.733 1.00 17.89 80 VAL A CA 1
ATOM 629 C C . VAL A 1 101 ? 53.338 66.604 42.133 1.00 23.21 80 VAL A C 1
ATOM 630 O O . VAL A 1 101 ? 52.486 67.429 42.451 1.00 21.89 80 VAL A O 1
ATOM 634 N N . PHE A 1 102 ? 54.308 66.216 42.968 1.00 25.52 81 PHE A N 1
ATOM 635 C CA . PHE A 1 102 ? 54.417 66.732 44.338 1.00 21.67 81 PHE A CA 1
ATOM 636 C C . PHE A 1 102 ? 55.752 67.430 44.625 1.00 19.76 81 PHE A C 1
ATOM 637 O O . PHE A 1 102 ? 56.744 67.215 43.937 1.00 22.44 81 PHE A O 1
ATOM 645 N N . LEU A 1 103 ? 55.771 68.251 45.668 1.00 16.47 82 LEU A N 1
ATOM 646 C CA . LEU A 1 103 ? 57.028 68.720 46.242 1.00 19.34 82 LEU A CA 1
ATOM 647 C C . LEU A 1 103 ? 57.040 68.415 47.743 1.00 21.04 82 LEU A C 1
ATOM 648 O O . LEU A 1 103 ? 56.052 68.663 48.446 1.00 20.24 82 LEU A O 1
ATOM 653 N N . SER A 1 104 ? 58.154 67.874 48.229 1.00 22.09 83 SER A N 1
ATOM 654 C CA . SER A 1 104 ? 58.271 67.528 49.644 1.00 24.06 83 SER A CA 1
ATOM 655 C C . SER A 1 104 ? 59.496 68.144 50.345 1.00 21.53 83 SER A C 1
ATOM 656 O O . SER A 1 104 ? 60.469 68.553 49.711 1.00 20.37 83 SER A O 1
ATOM 659 N N . GLN A 1 105 ? 59.438 68.179 51.672 1.00 23.92 84 GLN A N 1
ATOM 660 C CA . GLN A 1 105 ? 60.533 68.698 52.484 1.00 21.65 84 GLN A CA 1
ATOM 661 C C . GLN A 1 105 ? 61.703 67.722 52.607 1.00 19.18 84 GLN A C 1
ATOM 662 O O . GLN A 1 105 ? 62.684 68.019 53.279 1.00 21.12 84 GLN A O 1
ATOM 668 N N . LEU A 1 106 ? 61.592 66.566 51.953 1.00 18.43 85 LEU A N 1
ATOM 669 C CA . LEU A 1 106 ? 62.739 65.696 51.729 1.00 14.73 85 LEU A CA 1
ATOM 670 C C . LEU A 1 106 ? 63.509 66.176 50.496 1.00 17.06 85 LEU A C 1
ATOM 671 O O . LEU A 1 106 ? 64.382 65.477 50.000 1.00 18.68 85 LEU A O 1
ATOM 676 N N . GLN A 1 107 ? 63.172 67.371 50.010 1.00 20.77 86 GLN A N 1
ATOM 677 C CA . GLN A 1 107 ? 63.774 67.958 48.806 1.00 20.62 86 GLN A CA 1
ATOM 678 C C . GLN A 1 107 ? 63.564 67.116 47.546 1.00 22.16 86 GLN A C 1
ATOM 679 O O . GLN A 1 107 ? 64.466 67.005 46.711 1.00 21.75 86 GLN A O 1
ATOM 685 N N . HIS A 1 108 ? 62.376 66.534 47.415 1.00 17.95 87 HIS A N 1
ATOM 686 C CA . HIS A 1 108 ? 62.004 65.812 46.214 1.00 14.40 87 HIS A CA 1
ATOM 687 C C . HIS A 1 108 ? 60.971 66.570 45.414 1.00 17.76 87 HIS A C 1
ATOM 688 O O . HIS A 1 108 ? 60.128 67.280 45.966 1.00 17.06 87 HIS A O 1
ATOM 695 N N . LEU A 1 109 ? 61.037 66.394 44.102 1.00 21.01 88 LEU A N 1
ATOM 696 C CA . LEU A 1 109 ? 59.855 66.498 43.261 1.00 16.59 88 LEU A CA 1
ATOM 697 C C . LEU A 1 109 ? 59.442 65.033 43.025 1.00 19.05 88 LEU A C 1
ATOM 698 O O . LEU A 1 109 ? 60.293 64.171 42.792 1.00 18.47 88 LEU A O 1
ATOM 703 N N . ALA A 1 110 ? 58.150 64.738 43.132 1.00 17.31 89 ALA A N 1
ATOM 704 C CA . ALA A 1 110 ? 57.681 63.365 42.988 1.00 16.96 89 ALA A CA 1
ATOM 705 C C . ALA A 1 110 ? 56.527 63.255 41.992 1.00 19.56 89 ALA A C 1
ATOM 706 O O . ALA A 1 110 ? 55.725 64.177 41.851 1.00 19.17 89 ALA A O 1
ATOM 708 N N . VAL A 1 111 ? 56.459 62.130 41.282 1.00 21.74 90 VAL A N 1
ATOM 709 C CA . VAL A 1 111 ? 55.346 61.880 40.372 1.00 20.79 90 VAL A CA 1
ATOM 710 C C . VAL A 1 111 ? 54.809 60.471 40.554 1.00 22.18 90 VAL A C 1
ATOM 711 O O . VAL A 1 111 ? 55.540 59.496 40.406 1.00 28.80 90 VAL A O 1
ATOM 715 N N . LYS A 1 112 ? 53.530 60.371 40.893 1.00 19.44 91 LYS A N 1
ATOM 716 C CA . LYS A 1 112 ? 52.839 59.089 40.926 1.00 23.71 91 LYS A CA 1
ATOM 717 C C . LYS A 1 112 ? 52.584 58.615 39.491 1.00 28.73 91 LYS A C 1
ATOM 718 O O . LYS A 1 112 ? 52.165 59.409 38.637 1.00 24.70 91 LYS A O 1
ATOM 724 N N . TYR A 1 113 ? 52.839 57.338 39.211 1.00 24.69 92 TYR A N 1
ATOM 725 C CA . TYR A 1 113 ? 52.516 56.796 37.891 1.00 18.77 92 TYR A CA 1
ATOM 726 C C . TYR A 1 113 ? 51.728 55.499 37.985 1.00 23.38 92 TYR A C 1
ATOM 727 O O . TYR A 1 113 ? 51.427 54.872 36.972 1.00 24.35 92 TYR A O 1
ATOM 736 N N . GLY A 1 114 ? 51.405 55.100 39.210 1.00 24.29 93 GLY A N 1
ATOM 737 C CA . GLY A 1 114 ? 50.646 53.889 39.456 1.00 21.32 93 GLY A CA 1
ATOM 738 C C . GLY A 1 114 ? 50.327 53.789 40.934 1.00 24.72 93 GLY A C 1
ATOM 739 O O . GLY A 1 114 ? 50.577 54.735 41.691 1.00 25.80 93 GLY A O 1
ATOM 740 N N . PRO A 1 115 ? 49.785 52.643 41.362 1.00 24.69 94 PRO A N 1
ATOM 741 C CA . PRO A 1 115 ? 49.329 52.487 42.748 1.00 20.55 94 PRO A CA 1
ATOM 742 C C . PRO A 1 115 ? 50.444 52.672 43.787 1.00 24.90 94 PRO A C 1
ATOM 743 O O . PRO A 1 115 ? 51.601 52.300 43.555 1.00 23.14 94 PRO A O 1
ATOM 747 N N . LEU A 1 116 ? 50.075 53.272 44.917 1.00 25.04 95 LEU A N 1
ATOM 748 C CA . LEU A 1 116 ? 50.991 53.535 46.019 1.00 20.95 95 LEU A CA 1
ATOM 749 C C . LEU A 1 116 ? 50.425 52.907 47.283 1.00 20.55 95 LEU A C 1
ATOM 750 O O . LEU A 1 116 ? 49.202 52.858 47.469 1.00 16.25 95 LEU A O 1
ATOM 755 N N . THR A 1 117 ? 51.313 52.424 48.147 1.00 19.51 96 THR A N 1
ATOM 756 C CA . THR A 1 117 ? 50.902 51.924 49.457 1.00 21.22 96 THR A CA 1
ATOM 757 C C . THR A 1 117 ? 51.124 52.986 50.546 1.00 21.53 96 THR A C 1
ATOM 758 O O . THR A 1 117 ? 50.357 53.070 51.509 1.00 17.76 96 THR A O 1
ATOM 762 N N . GLU A 1 118 ? 52.157 53.810 50.374 1.00 21.53 97 GLU A N 1
ATOM 763 C CA . GLU A 1 118 ? 52.453 54.873 51.332 1.00 20.96 97 GLU A CA 1
ATOM 764 C C . GLU A 1 118 ? 51.356 55.940 51.390 1.00 25.38 97 GLU A C 1
ATOM 765 O O . GLU A 1 118 ? 51.190 56.712 50.458 1.00 25.38 97 GLU A O 1
ATOM 771 N N . TYR A 1 119 ? 50.620 55.980 52.498 1.00 21.10 98 TYR A N 1
ATOM 772 C CA . TYR A 1 119 ? 49.454 56.840 52.605 1.00 21.42 98 TYR A CA 1
ATOM 773 C C . TYR A 1 1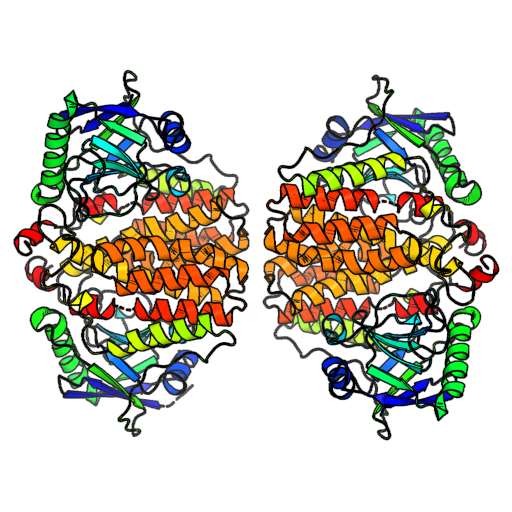19 ? 49.765 58.166 53.316 1.00 28.13 98 TYR A C 1
ATOM 774 O O . TYR A 1 119 ? 48.860 58.884 53.737 1.00 18.82 98 TYR A O 1
ATOM 783 N N . LEU A 1 120 ? 51.052 58.483 53.438 1.00 29.97 99 LEU A N 1
ATOM 784 C CA . LEU A 1 120 ? 51.469 59.739 54.038 1.00 24.50 99 LEU A CA 1
ATOM 785 C C . LEU A 1 120 ? 51.028 60.921 53.177 1.00 27.41 99 LEU A C 1
ATOM 786 O O . LEU A 1 120 ? 51.007 60.839 51.942 1.00 25.48 99 LEU A O 1
ATOM 791 N N . PRO A 1 121 ? 50.637 62.015 53.839 1.00 22.86 100 PRO A N 1
ATOM 792 C CA . PRO A 1 121 ? 50.204 63.240 53.166 1.00 24.24 100 PRO A CA 1
ATOM 793 C C . PRO A 1 121 ? 51.286 63.783 52.248 1.00 21.24 100 PRO A C 1
ATOM 794 O O . PRO A 1 121 ? 52.480 63.725 52.541 1.00 23.57 100 PRO A O 1
ATOM 798 N N . ALA A 1 122 ? 50.860 64.300 51.113 1.00 22.90 101 ALA A N 1
ATOM 799 C CA . ALA A 1 122 ? 51.800 64.872 50.176 1.00 23.65 101 ALA A CA 1
ATOM 800 C C . ALA A 1 122 ? 51.255 66.192 49.640 1.00 19.88 101 ALA A C 1
ATOM 801 O O . ALA A 1 122 ? 50.055 66.461 49.713 1.00 20.11 101 ALA A O 1
ATOM 803 N N . ALA A 1 123 ? 52.150 67.031 49.142 1.00 19.00 102 ALA A N 1
ATOM 804 C CA . ALA A 1 123 ? 51.760 68.331 48.621 1.00 18.18 102 ALA A CA 1
ATOM 805 C C . ALA A 1 123 ? 51.769 68.333 47.088 1.00 18.49 102 ALA A C 1
ATOM 806 O O . ALA A 1 123 ? 52.829 68.384 46.458 1.00 14.31 102 ALA A O 1
ATOM 808 N N . PRO A 1 124 ? 50.580 68.260 46.479 1.00 19.36 103 PRO A N 1
ATOM 809 C CA . PRO A 1 124 ? 50.507 68.329 45.017 1.00 19.20 103 PRO A CA 1
ATOM 810 C C . PRO A 1 124 ? 50.776 69.744 44.499 1.00 20.55 103 PRO A C 1
ATOM 811 O O . PRO A 1 124 ? 50.380 70.707 45.156 1.00 21.31 103 PRO A O 1
ATOM 815 N N . VAL A 1 125 ? 51.452 69.857 43.355 1.00 17.36 104 VAL A N 1
ATOM 816 C CA . VAL A 1 125 ? 51.672 71.148 42.699 1.00 23.39 104 VAL A CA 1
ATOM 817 C C . VAL A 1 125 ? 51.248 71.118 41.228 1.00 27.01 104 VAL A C 1
ATOM 818 O O . VAL A 1 125 ? 51.292 72.136 40.527 1.00 23.62 104 VAL A O 1
ATOM 822 N N . GLY A 1 126 ? 50.843 69.943 40.757 1.00 28.38 105 GLY A N 1
ATOM 823 C CA . GLY A 1 126 ? 50.345 69.825 39.401 1.00 25.87 105 GLY A CA 1
ATOM 824 C C . GLY A 1 126 ? 50.196 68.396 38.944 1.00 24.93 105 GLY A C 1
ATOM 825 O O . GLY A 1 126 ? 50.143 67.476 39.758 1.00 21.56 105 GLY A O 1
ATOM 826 N N . SER A 1 127 ? 50.119 68.213 37.629 1.00 29.60 106 SER A N 1
ATOM 827 C CA . SER A 1 127 ? 49.963 66.879 37.057 1.00 27.71 106 SER A CA 1
ATOM 828 C C . SER A 1 127 ? 50.424 66.797 35.605 1.00 28.88 106 SER A C 1
ATOM 829 O O . SER A 1 127 ? 50.329 67.763 34.846 1.00 29.87 106 SER A O 1
ATOM 832 N N . VAL A 1 128 ? 50.949 65.634 35.237 1.00 30.56 107 VAL A N 1
ATOM 833 C CA . VAL A 1 128 ? 51.328 65.377 33.860 1.00 31.20 107 VAL A CA 1
ATOM 834 C C . VAL A 1 128 ? 50.047 65.405 33.019 1.00 32.94 107 VAL A C 1
ATOM 835 O O . VAL A 1 128 ? 49.014 64.867 33.437 1.00 24.58 107 VAL A O 1
ATOM 839 N N . VAL A 1 129 ? 50.111 66.063 31.860 1.00 29.40 108 VAL A N 1
ATOM 840 C CA . VAL A 1 129 ? 48.962 66.154 30.953 1.00 31.53 108 VAL A CA 1
ATOM 841 C C . VAL A 1 129 ? 48.417 64.769 30.602 1.00 33.97 108 VAL A C 1
ATOM 842 O O . VAL A 1 129 ? 49.185 63.807 30.475 1.00 31.67 108 VAL A O 1
ATOM 846 N N . PRO A 1 130 ? 47.084 64.666 30.457 1.00 34.03 109 PRO A N 1
ATOM 847 C CA . PRO A 1 130 ? 46.414 63.386 30.184 1.00 30.40 109 PRO A CA 1
ATOM 848 C C . PRO A 1 130 ? 47.003 62.655 28.972 1.00 38.39 109 PRO A C 1
ATOM 849 O O . PRO A 1 130 ? 47.040 61.417 28.937 1.00 35.13 109 PRO A O 1
ATOM 853 N N . GLU A 1 131 ? 47.475 63.426 27.996 1.00 40.45 110 GLU A N 1
ATOM 854 C CA . GLU A 1 131 ? 48.068 62.864 26.788 1.00 41.59 110 GLU A CA 1
ATOM 855 C C . GLU A 1 131 ? 49.397 62.137 27.057 1.00 38.28 110 GLU A C 1
ATOM 856 O O . GLU A 1 131 ? 49.831 61.304 26.259 1.00 29.93 110 GLU A O 1
ATOM 862 N N . ASP A 1 132 ? 50.039 62.450 28.181 1.00 30.94 111 ASP A N 1
ATOM 863 C CA . ASP A 1 132 ? 51.387 61.959 28.438 1.00 27.65 111 ASP A CA 1
ATOM 864 C C . ASP A 1 132 ? 51.476 60.860 29.490 1.00 31.77 111 ASP A C 1
ATOM 865 O O . ASP A 1 132 ? 52.573 60.396 29.817 1.00 30.18 111 ASP A O 1
ATOM 870 N N . ILE A 1 133 ? 50.330 60.436 30.012 1.00 29.07 112 ILE A N 1
ATOM 871 C CA . ILE A 1 133 ? 50.315 59.435 31.076 1.00 27.37 112 ILE A CA 1
ATOM 872 C C . ILE A 1 133 ? 50.958 58.090 30.685 1.00 30.03 112 ILE A C 1
ATOM 873 O O . ILE A 1 133 ? 51.738 57.535 31.460 1.00 27.31 112 ILE A O 1
ATOM 878 N N . ASP A 1 134 ? 50.657 57.586 29.487 1.00 31.22 113 ASP A N 1
ATOM 879 C CA . ASP A 1 134 ? 51.234 56.324 29.020 1.00 23.93 113 ASP A CA 1
ATOM 880 C C . ASP A 1 134 ? 52.740 56.426 28.950 1.00 22.44 113 ASP A C 1
ATOM 881 O O . ASP A 1 134 ? 53.451 55.526 29.384 1.00 29.57 113 ASP A O 1
ATOM 886 N N . ALA A 1 135 ? 53.221 57.530 28.394 1.00 26.53 114 ALA A N 1
ATOM 887 C CA . ALA A 1 135 ? 54.651 57.840 28.370 1.00 29.12 114 ALA A CA 1
ATOM 888 C C . ALA A 1 135 ? 55.247 57.809 29.784 1.00 28.78 114 ALA A C 1
ATOM 889 O O . ALA A 1 135 ? 56.343 57.281 29.998 1.00 24.55 114 ALA A O 1
ATOM 891 N N . LEU A 1 136 ? 54.506 58.379 30.739 1.00 25.35 115 LEU A N 1
ATOM 892 C CA . LEU A 1 136 ? 54.947 58.467 32.124 1.00 25.09 115 LEU A CA 1
ATOM 893 C C . LEU A 1 136 ? 55.115 57.080 32.739 1.00 28.16 115 LEU A C 1
ATOM 894 O O . LEU A 1 136 ? 56.189 56.760 33.254 1.00 25.01 115 LEU A O 1
ATOM 899 N N . ARG A 1 137 ? 54.055 56.269 32.680 1.00 23.24 116 ARG A N 1
ATOM 900 C CA . ARG A 1 137 ? 54.087 54.901 33.203 1.00 26.58 116 ARG A CA 1
ATOM 901 C C . ARG A 1 137 ? 55.202 54.087 32.551 1.00 29.64 116 ARG A C 1
ATOM 902 O O . ARG A 1 137 ? 55.919 53.348 33.229 1.00 31.57 116 ARG A O 1
ATOM 910 N N . GLU A 1 138 ? 55.344 54.239 31.238 1.00 27.58 117 GLU A N 1
ATOM 911 C CA . GLU A 1 138 ? 56.431 53.611 30.507 1.00 32.22 117 GLU A CA 1
ATOM 912 C C . GLU A 1 138 ? 57.790 54.063 31.061 1.00 32.20 117 GLU A C 1
ATOM 913 O O . GLU A 1 138 ? 58.704 53.248 31.254 1.00 28.04 117 GLU A O 1
ATOM 919 N N . ALA A 1 139 ? 57.916 55.362 31.328 1.00 33.95 118 ALA A N 1
ATOM 920 C CA . ALA A 1 139 ? 59.156 55.905 31.887 1.00 27.07 118 ALA A CA 1
ATOM 921 C C . ALA A 1 139 ? 59.409 55.401 33.319 1.00 24.02 118 ALA A C 1
ATOM 922 O O . ALA A 1 139 ? 60.547 55.095 33.682 1.00 21.86 118 ALA A O 1
ATOM 924 N N . GLY A 1 140 ? 58.344 55.307 34.114 1.00 21.56 119 GLY A N 1
ATOM 925 C CA . GLY A 1 140 ? 58.425 54.767 35.461 1.00 20.54 119 GLY A CA 1
ATOM 926 C C . GLY A 1 140 ? 58.934 53.334 35.498 1.00 25.47 119 GLY A C 1
ATOM 927 O O . GLY A 1 140 ? 59.661 52.952 36.417 1.00 20.61 119 GLY A O 1
ATOM 928 N N . ARG A 1 141 ? 58.550 52.544 34.493 1.00 27.20 120 ARG A N 1
ATOM 929 C CA . ARG A 1 141 ? 58.987 51.157 34.390 1.00 23.30 120 ARG A CA 1
ATOM 930 C C . ARG A 1 141 ? 60.439 51.080 33.969 1.00 24.76 120 ARG A C 1
ATOM 931 O O . ARG A 1 141 ? 61.161 50.162 34.372 1.00 26.92 120 ARG A O 1
ATOM 939 N N . ALA A 1 142 ? 60.861 52.040 33.150 1.00 18.27 121 ALA A N 1
ATOM 940 C CA . ALA A 1 142 ? 62.261 52.126 32.754 1.00 21.74 121 ALA A CA 1
ATOM 941 C C . ALA A 1 142 ? 63.132 52.467 33.962 1.00 30.34 121 ALA A C 1
ATOM 942 O O . ALA A 1 142 ? 64.263 51.978 34.086 1.00 26.27 121 ALA A O 1
ATOM 944 N N . CYS A 1 143 ? 62.586 53.302 34.848 1.00 27.83 122 CYS A N 1
ATOM 945 C CA . CYS A 1 143 ? 63.279 53.748 36.056 1.00 28.03 122 CYS A CA 1
ATOM 946 C C . CYS A 1 143 ? 63.310 52.651 37.115 1.00 27.10 122 CYS A C 1
ATOM 947 O O . CYS A 1 143 ? 64.297 52.497 37.842 1.00 26.24 122 CYS A O 1
ATOM 950 N N . TRP A 1 144 ? 62.236 51.877 37.190 1.00 25.71 123 TRP A N 1
ATOM 951 C CA . TRP A 1 144 ? 62.208 50.735 38.090 1.00 22.26 123 TRP A CA 1
ATOM 952 C C . TRP A 1 144 ? 63.229 49.685 37.643 1.00 27.77 123 TRP A C 1
ATOM 953 O O . TRP A 1 144 ? 63.967 49.127 38.469 1.00 20.41 123 TRP A O 1
ATOM 964 N N . LYS A 1 145 ? 63.268 49.426 36.332 1.00 26.80 124 LYS A N 1
ATOM 965 C CA . LYS A 1 145 ? 64.196 48.447 35.769 1.00 24.82 124 LYS A CA 1
ATOM 966 C C . LYS A 1 145 ? 65.639 48.832 36.050 1.00 21.63 124 LYS A C 1
ATOM 967 O O . LYS A 1 145 ? 66.469 47.977 36.360 1.00 22.55 124 LYS A O 1
ATOM 973 N N . ALA A 1 146 ? 65.931 50.123 35.964 1.00 21.61 125 ALA A N 1
ATOM 974 C CA . ALA A 1 146 ? 67.274 50.605 36.256 1.00 20.83 125 ALA A CA 1
ATOM 975 C C . ALA A 1 146 ? 67.700 50.353 37.704 1.00 22.32 125 ALA A C 1
ATOM 976 O O . ALA A 1 146 ? 68.846 49.988 37.948 1.00 23.20 125 ALA A O 1
ATOM 978 N N . ALA A 1 147 ? 66.788 50.542 38.657 1.00 21.89 126 ALA A N 1
ATOM 979 C CA . ALA A 1 147 ? 67.112 50.349 40.080 1.00 24.71 126 ALA A CA 1
ATOM 980 C C . ALA A 1 147 ? 67.061 48.876 40.522 1.00 24.15 126 ALA A C 1
ATOM 981 O O . ALA A 1 147 ? 67.774 48.465 41.451 1.00 20.78 126 ALA A O 1
ATOM 983 N N . TRP A 1 148 ? 66.207 48.098 39.862 1.00 21.31 127 TRP A N 1
ATOM 984 C CA . TRP A 1 148 ? 66.026 46.686 40.186 1.00 21.98 127 TRP A CA 1
ATOM 985 C C . TRP A 1 148 ? 67.074 45.791 39.522 1.00 22.82 127 TRP A C 1
ATOM 986 O O . TRP A 1 148 ? 67.479 44.781 40.099 1.00 19.88 127 TRP A O 1
ATOM 997 N N . GLU A 1 149 ? 67.528 46.173 38.329 1.00 27.61 128 GLU A N 1
ATOM 998 C CA . GLU A 1 149 ? 68.339 45.273 37.509 1.00 28.70 128 GLU A CA 1
ATOM 999 C C . GLU A 1 149 ? 69.595 45.879 36.888 1.00 25.51 128 GLU A C 1
ATOM 1000 O O . GLU A 1 149 ? 70.710 45.495 37.233 1.00 31.02 128 GLU A O 1
ATOM 1006 N N . THR A 1 150 ? 69.427 46.809 35.959 1.00 22.98 129 THR A N 1
ATOM 1007 C CA . THR A 1 150 ? 70.558 47.213 35.121 1.00 24.80 129 THR A CA 1
ATOM 1008 C C . THR A 1 150 ? 71.592 48.079 35.827 1.00 26.36 129 THR A C 1
ATOM 1009 O O . THR A 1 150 ? 72.775 48.063 35.464 1.00 25.67 129 THR A O 1
ATOM 1013 N N . LYS A 1 151 ? 71.133 48.831 36.826 1.00 23.83 130 LYS A N 1
ATOM 1014 C CA . LYS A 1 151 ? 71.949 49.818 37.527 1.00 18.95 130 LYS A CA 1
ATOM 1015 C C . LYS A 1 151 ? 72.372 50.997 36.641 1.00 22.97 130 LYS A C 1
ATOM 1016 O O . LYS A 1 151 ? 73.306 51.734 36.978 1.00 22.60 130 LYS A O 1
ATOM 1022 N N . GLN A 1 152 ? 71.664 51.193 35.528 1.00 18.55 131 GLN A N 1
ATOM 1023 C CA . GLN A 1 152 ? 71.936 52.334 34.656 1.00 22.49 131 GLN A CA 1
ATOM 1024 C C . GLN A 1 152 ? 71.474 53.659 35.286 1.00 22.31 131 GLN A C 1
ATOM 1025 O O . GLN A 1 152 ? 70.266 53.890 35.461 1.00 18.84 131 GLN A O 1
ATOM 1031 N N . PRO A 1 153 ? 72.429 54.535 35.633 1.00 19.33 132 PRO A N 1
ATOM 1032 C CA . PRO A 1 153 ? 71.969 55.816 36.187 1.00 21.81 132 PRO A CA 1
ATOM 1033 C C . PRO A 1 153 ? 71.092 56.568 35.175 1.00 22.15 132 PRO A C 1
ATOM 1034 O O . PRO A 1 153 ? 71.447 56.688 34.002 1.00 23.24 132 PRO A O 1
ATOM 1038 N N . ILE A 1 154 ? 69.931 57.023 35.631 1.00 22.60 133 ILE A N 1
ATOM 1039 C CA . ILE A 1 154 ? 68.998 57.736 34.772 1.00 21.82 133 ILE A CA 1
ATOM 1040 C C . ILE A 1 154 ? 68.949 59.227 35.113 1.00 22.32 133 ILE A C 1
ATOM 1041 O O . ILE A 1 154 ? 68.531 59.617 36.210 1.00 21.94 133 ILE A O 1
ATOM 1046 N N . GLU A 1 155 ? 69.384 60.055 34.166 1.00 22.90 134 GLU A N 1
ATOM 1047 C CA . GLU A 1 155 ? 69.376 61.503 34.351 1.00 22.95 134 GLU A CA 1
ATOM 1048 C C . GLU A 1 155 ? 68.020 62.094 33.999 1.00 20.42 134 GLU A C 1
ATOM 1049 O O . GLU A 1 155 ? 67.423 61.736 32.985 1.00 21.27 134 GLU A O 1
ATOM 1055 N N . VAL A 1 156 ? 67.529 62.989 34.850 1.00 19.15 135 VAL A N 1
ATOM 1056 C CA . VAL A 1 156 ? 66.295 63.698 34.558 1.00 23.10 135 VAL A CA 1
ATOM 1057 C C . VAL A 1 156 ? 66.586 65.186 34.407 1.00 20.12 135 VAL A C 1
ATOM 1058 O O . VAL A 1 156 ? 67.387 65.742 35.146 1.00 19.27 135 VAL A O 1
ATOM 1062 N N . ARG A 1 157 ? 65.960 65.801 33.408 1.00 23.68 136 ARG A N 1
ATOM 1063 C CA . ARG A 1 157 ? 66.077 67.233 33.160 1.00 20.16 136 ARG A CA 1
ATOM 1064 C C . ARG A 1 157 ? 64.693 67.837 33.258 1.00 19.64 136 ARG A C 1
ATOM 1065 O O . ARG A 1 157 ? 63.738 67.335 32.665 1.00 19.49 136 ARG A O 1
ATOM 1073 N N . VAL A 1 158 ? 64.584 68.893 34.053 1.00 20.03 137 VAL A N 1
ATOM 1074 C CA . VAL A 1 158 ? 63.315 69.567 34.259 1.00 23.31 137 VAL A CA 1
ATOM 1075 C C . VAL A 1 158 ? 63.514 71.030 33.942 1.00 20.24 137 VAL A C 1
ATOM 1076 O O . VAL A 1 158 ? 64.496 71.626 34.354 1.00 21.38 137 VAL A O 1
ATOM 1080 N N . ARG A 1 159 ? 62.577 71.610 33.208 1.00 30.23 138 ARG A N 1
ATOM 1081 C CA . ARG A 1 159 ? 62.726 72.983 32.748 1.00 32.54 138 ARG A CA 1
ATOM 1082 C C . ARG A 1 159 ? 61.359 73.539 32.371 1.00 30.83 138 ARG A C 1
ATOM 1083 O O . ARG A 1 159 ? 60.392 72.780 32.202 1.00 29.49 138 ARG A O 1
ATOM 1091 N N . ARG A 1 160 ? 61.280 74.862 32.253 1.00 31.62 139 ARG A N 1
ATOM 1092 C CA . ARG A 1 160 ? 60.059 75.508 31.779 1.00 35.52 139 ARG A CA 1
ATOM 1093 C C . ARG A 1 160 ? 59.741 75.077 30.344 1.00 33.71 139 ARG A C 1
ATOM 1094 O O . ARG A 1 160 ? 60.639 74.941 29.510 1.00 33.88 139 ARG A O 1
ATOM 1102 N N . LYS A 1 161 ? 58.459 74.836 30.084 1.00 34.44 140 LYS A N 1
ATOM 1103 C CA . LYS A 1 161 ? 57.963 74.459 28.763 1.00 39.09 140 LYS A CA 1
ATOM 1104 C C . LYS A 1 161 ? 58.506 75.379 27.665 1.00 44.53 140 LYS A C 1
ATOM 1105 O O . LYS A 1 161 ? 58.255 76.584 27.670 1.00 37.87 140 LYS A O 1
ATOM 1111 N N . GLY A 1 162 ? 59.265 74.810 26.733 1.00 44.56 141 GLY A N 1
ATOM 1112 C CA . GLY A 1 162 ? 59.783 75.582 25.618 1.00 40.74 141 GLY A CA 1
ATOM 1113 C C . GLY A 1 162 ? 60.885 76.555 25.997 1.00 51.11 141 GLY A C 1
ATOM 1114 O O . GLY A 1 162 ? 60.876 77.723 25.594 1.00 52.12 141 GLY A O 1
ATOM 1115 N N . GLU A 1 163 ? 61.846 76.065 26.772 1.00 48.90 142 GLU A N 1
ATOM 1116 C CA . GLU A 1 163 ? 63.009 76.849 27.152 1.00 41.07 142 GLU A CA 1
ATOM 1117 C C . GLU A 1 163 ? 64.185 75.897 27.261 1.00 43.87 142 GLU A C 1
ATOM 1118 O O . GLU A 1 163 ? 64.291 75.127 28.218 1.00 43.02 142 GLU A O 1
ATOM 1124 N N . ALA A 1 164 ? 65.061 75.947 26.264 1.00 43.43 143 ALA A N 1
ATOM 1125 C CA . ALA A 1 164 ? 66.171 75.013 26.174 1.00 35.03 143 ALA A CA 1
ATOM 1126 C C . ALA A 1 164 ? 67.247 75.325 27.196 1.00 44.46 143 ALA A C 1
ATOM 1127 O O . ALA A 1 164 ? 67.440 76.478 27.595 1.00 47.78 143 ALA A O 1
ATOM 1129 N N . VAL A 1 165 ? 67.940 74.278 27.626 1.00 47.79 144 VAL A N 1
ATOM 1130 C CA . VAL A 1 165 ? 69.023 74.408 28.589 1.00 53.05 144 VAL A CA 1
ATOM 1131 C C . VAL A 1 165 ? 70.202 73.558 28.115 1.00 52.30 144 VAL A C 1
ATOM 1132 O O . VAL A 1 165 ? 70.033 72.384 27.784 1.00 52.96 144 VAL A O 1
ATOM 1136 N N . THR A 1 166 ? 71.388 74.157 28.064 1.00 56.91 145 THR A N 1
ATOM 1137 C CA . THR A 1 166 ? 72.625 73.417 27.817 1.00 65.19 145 THR A CA 1
ATOM 1138 C C . THR A 1 166 ? 73.594 73.833 28.915 1.00 69.02 145 THR A C 1
ATOM 1139 O O . THR A 1 166 ? 74.797 74.022 28.694 1.00 68.22 145 THR A O 1
ATOM 1143 N N . ASP A 1 167 ? 73.029 73.992 30.107 1.00 61.21 146 ASP A N 1
ATOM 1144 C CA . ASP A 1 167 ? 73.754 74.457 31.277 1.00 61.52 146 ASP A CA 1
ATOM 1145 C C . ASP A 1 167 ? 73.017 74.002 32.524 1.00 56.92 146 ASP A C 1
ATOM 1146 O O . ASP A 1 167 ? 72.116 74.688 33.005 1.00 63.36 146 ASP A O 1
ATOM 1151 N N . PHE A 1 168 ? 73.379 72.834 33.038 1.00 45.70 147 PHE A N 1
ATOM 1152 C CA . PHE A 1 168 ? 72.905 72.441 34.353 1.00 44.50 147 PHE A CA 1
ATOM 1153 C C . PHE A 1 168 ? 74.060 72.480 35.336 1.00 50.11 147 PHE A C 1
ATOM 1154 O O . PHE A 1 168 ? 75.087 71.818 35.150 1.00 51.87 147 PHE A O 1
ATOM 1162 N N . ALA A 1 169 ? 73.894 73.280 36.375 1.00 39.44 148 ALA A N 1
ATOM 1163 C CA . ALA A 1 169 ? 74.892 73.362 37.418 1.00 35.59 148 ALA A CA 1
ATOM 1164 C C . ALA A 1 169 ? 74.121 73.525 38.711 1.00 33.36 148 ALA A C 1
ATOM 1165 O O . ALA A 1 169 ? 73.085 74.180 38.723 1.00 36.27 148 ALA A O 1
ATOM 1167 N N . LEU A 1 170 ? 74.589 72.902 39.786 1.00 32.40 149 LEU A N 1
ATOM 1168 C CA . LEU A 1 170 ? 73.903 73.037 41.066 1.00 34.53 149 LEU A CA 1
ATOM 1169 C C . LEU A 1 170 ? 73.980 74.482 41.531 1.00 33.19 149 LEU A C 1
ATOM 1170 O O . LEU A 1 170 ? 75.003 75.139 41.322 1.00 28.21 149 LEU A O 1
ATOM 1175 N N . PRO A 1 171 ? 72.901 74.974 42.170 1.00 28.56 150 PRO A N 1
ATOM 1176 C CA . PRO A 1 171 ? 72.927 76.280 42.829 1.00 30.62 150 PRO A CA 1
ATOM 1177 C C . PRO A 1 171 ? 74.124 76.373 43.760 1.00 31.82 150 PRO A C 1
ATOM 1178 O O . PRO A 1 171 ? 74.616 75.355 44.256 1.00 33.15 150 PRO A O 1
ATOM 1182 N N . ARG A 1 172 ? 74.600 77.589 43.974 1.00 31.39 151 ARG A N 1
ATOM 1183 C CA . ARG A 1 172 ? 75.648 77.838 44.945 1.00 34.27 151 ARG A CA 1
ATOM 1184 C C . ARG A 1 172 ? 75.118 78.907 45.889 1.00 36.75 151 ARG A C 1
ATOM 1185 O O . ARG A 1 172 ? 74.745 79.988 45.440 1.00 47.77 151 ARG A O 1
ATOM 1193 N N . THR A 1 173 ? 75.055 78.613 47.184 1.00 31.18 152 THR A N 1
ATOM 1194 C CA . THR A 1 173 ? 74.657 79.636 48.140 1.00 31.40 152 THR A CA 1
ATOM 1195 C C . THR A 1 173 ? 75.532 80.871 47.947 1.00 32.79 152 THR A C 1
ATOM 1196 O O . THR A 1 173 ? 76.717 80.744 47.613 1.00 31.69 152 THR A O 1
ATOM 1200 N N . PRO A 1 174 ? 74.942 82.066 48.130 1.00 33.90 153 PRO A N 1
ATOM 1201 C CA . PRO A 1 174 ? 75.678 83.331 48.044 1.00 33.78 153 PRO A CA 1
ATOM 1202 C C . PRO A 1 174 ? 76.957 83.253 48.855 1.00 34.32 153 PRO A C 1
ATOM 1203 O O . PRO A 1 174 ? 76.962 82.664 49.932 1.00 37.15 153 PRO A O 1
ATOM 1207 N N . PRO A 1 175 ? 78.042 83.825 48.335 1.00 39.46 154 PRO A N 1
ATOM 1208 C CA . PRO A 1 175 ? 79.317 83.795 49.055 1.00 33.75 154 PRO A CA 1
ATOM 1209 C C . PRO A 1 175 ? 79.205 84.399 50.459 1.00 38.14 154 PRO A C 1
ATOM 1210 O O . PRO A 1 175 ? 78.299 85.189 50.738 1.00 40.90 154 PRO A O 1
ATOM 1214 N N . VAL A 1 176 ? 80.128 84.023 51.337 1.00 37.20 155 VAL A N 1
ATOM 1215 C CA . VAL A 1 176 ? 80.043 84.406 52.739 1.00 35.23 155 VAL A CA 1
ATOM 1216 C C . VAL A 1 176 ? 81.307 85.118 53.226 1.00 39.10 155 VAL A C 1
ATOM 1217 O O . VAL A 1 176 ? 82.427 84.747 52.866 1.00 37.78 155 VAL A O 1
ATOM 1221 N N . ASP A 1 177 ? 81.113 86.152 54.041 1.00 42.93 156 ASP A N 1
ATOM 1222 C CA . ASP A 1 177 ? 82.214 86.994 54.508 1.00 45.09 156 ASP A CA 1
ATOM 1223 C C . ASP A 1 177 ? 83.125 86.270 55.490 1.00 47.77 156 ASP A C 1
ATOM 1224 O O . ASP A 1 177 ? 83.259 86.673 56.646 1.00 55.92 156 ASP A O 1
ATOM 1229 N N . HIS A 1 178 ? 83.772 85.214 55.017 1.00 44.50 157 HIS A N 1
ATOM 1230 C CA . HIS A 1 178 ? 84.595 84.384 55.875 1.00 39.58 157 HIS A CA 1
ATOM 1231 C C . HIS A 1 178 ? 85.372 83.452 54.962 1.00 43.25 157 HIS A C 1
ATOM 1232 O O . HIS A 1 178 ? 84.823 82.465 54.467 1.00 39.26 157 HIS A O 1
ATOM 1239 N N . PRO A 1 179 ? 86.648 83.783 54.712 1.00 46.27 158 PRO A N 1
ATOM 1240 C CA . PRO A 1 179 ? 87.509 83.001 53.818 1.00 34.38 158 PRO A CA 1
ATOM 1241 C C . PRO A 1 179 ? 87.493 81.509 54.149 1.00 30.50 158 PRO A C 1
ATOM 1242 O O . PRO A 1 179 ? 87.444 80.681 53.240 1.00 35.15 158 PRO A O 1
ATOM 1246 N N . GLY A 1 180 ? 87.510 81.172 55.433 1.00 32.56 159 GLY A N 1
ATOM 1247 C CA . GLY A 1 180 ? 87.526 79.783 55.855 1.00 28.60 159 GLY A CA 1
ATOM 1248 C C . GLY A 1 180 ? 86.236 79.049 55.531 1.00 29.07 159 GLY A C 1
ATOM 1249 O O . GLY A 1 180 ? 86.252 77.944 54.974 1.00 27.52 159 GLY A O 1
ATOM 1250 N N . VAL A 1 181 ? 85.112 79.662 55.881 1.00 26.87 160 VAL A N 1
ATOM 1251 C CA . VAL A 1 181 ? 83.824 79.033 55.659 1.00 29.01 160 VAL A CA 1
ATOM 1252 C C . VAL A 1 181 ? 83.574 78.871 54.168 1.00 32.84 160 VAL A C 1
ATOM 1253 O O . VAL A 1 181 ? 83.326 77.756 53.698 1.00 28.88 160 VAL A O 1
ATOM 1257 N N . GLN A 1 182 ? 83.689 79.977 53.432 1.00 28.59 161 GLN A N 1
ATOM 1258 C CA . GLN A 1 182 ? 83.417 80.000 51.996 1.00 27.04 161 GLN A CA 1
ATOM 1259 C C . GLN A 1 182 ? 84.252 79.000 51.180 1.00 27.00 161 GLN A C 1
ATOM 1260 O O . GLN A 1 182 ? 83.741 78.360 50.261 1.00 25.90 161 GLN A O 1
ATOM 1266 N N . LYS A 1 183 ? 85.534 78.884 51.510 1.00 27.26 162 LYS A N 1
ATOM 1267 C CA . LYS A 1 183 ? 86.427 77.948 50.836 1.00 28.68 162 LYS A CA 1
ATOM 1268 C C . LYS A 1 183 ? 85.903 76.523 51.003 1.00 30.14 162 LYS A C 1
ATOM 1269 O O . LYS A 1 183 ? 85.823 75.751 50.040 1.00 22.91 162 LYS A O 1
ATOM 1275 N N . LEU A 1 184 ? 85.524 76.189 52.234 1.00 30.51 163 LEU A N 1
ATOM 1276 C CA . LEU A 1 184 ? 85.008 74.858 52.533 1.00 26.49 163 LEU A CA 1
ATOM 1277 C C . LEU A 1 184 ? 83.666 74.605 51.849 1.00 22.01 163 LEU A C 1
ATOM 1278 O O . LEU A 1 184 ? 83.433 73.511 51.334 1.00 19.36 163 LEU A O 1
ATOM 1283 N N . VAL A 1 185 ? 82.803 75.624 51.844 1.00 23.75 164 VAL A N 1
ATOM 1284 C CA . V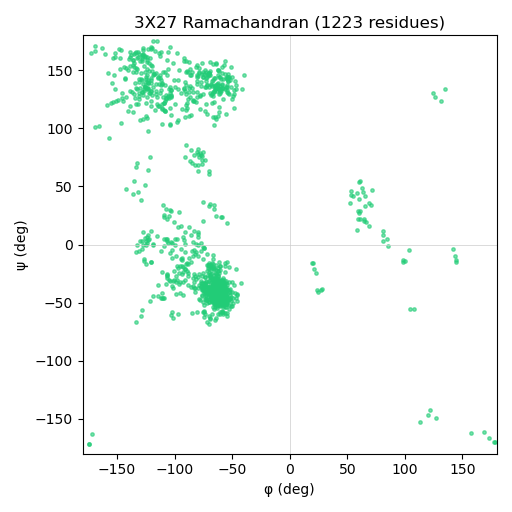AL A 1 185 ? 81.500 75.559 51.176 1.00 19.58 164 VAL A CA 1
ATOM 1285 C C . VAL A 1 185 ? 81.693 75.272 49.701 1.00 22.62 164 VAL A C 1
ATOM 1286 O O . VAL A 1 185 ? 80.989 74.448 49.111 1.00 20.30 164 VAL A O 1
ATOM 1290 N N . GLU A 1 186 ? 82.662 75.952 49.104 1.00 25.18 165 GLU A N 1
ATOM 1291 C CA . GLU A 1 186 ? 82.871 75.821 47.674 1.00 28.05 165 GLU A CA 1
ATOM 1292 C C . GLU A 1 186 ? 83.342 74.409 47.351 1.00 27.03 165 GLU A C 1
ATOM 1293 O O . GLU A 1 186 ? 82.788 73.750 46.468 1.00 19.68 165 GLU A O 1
ATOM 1299 N N . GLU A 1 187 ? 84.345 73.955 48.098 1.00 21.51 166 GLU A N 1
ATOM 1300 C CA . GLU A 1 187 ? 84.869 72.602 47.983 1.00 23.88 166 GLU A CA 1
ATOM 1301 C C . GLU A 1 187 ? 83.782 71.522 48.074 1.00 22.89 166 GLU A C 1
ATOM 1302 O O . GLU A 1 187 ? 83.732 70.610 47.251 1.00 21.19 166 GLU A O 1
ATOM 1308 N N . ILE A 1 188 ? 82.902 71.639 49.060 1.00 21.05 167 ILE A N 1
ATOM 1309 C CA . ILE A 1 188 ? 81.847 70.647 49.249 1.00 20.23 167 ILE A CA 1
ATOM 1310 C C . ILE A 1 188 ? 80.815 70.689 48.121 1.00 19.93 167 ILE A C 1
ATOM 1311 O O . ILE A 1 188 ? 80.409 69.643 47.597 1.00 20.51 167 ILE A O 1
ATOM 1316 N N . GLN A 1 189 ? 80.402 71.899 47.745 1.00 19.14 168 GLN A N 1
ATOM 1317 C CA . GLN A 1 189 ? 79.416 72.077 46.686 1.00 19.85 168 GLN A CA 1
ATOM 1318 C C . GLN A 1 189 ? 79.962 71.598 45.341 1.00 20.53 168 GLN A C 1
ATOM 1319 O O . GLN A 1 189 ? 79.255 70.933 44.574 1.00 21.12 168 GLN A O 1
ATOM 1325 N N . ASP A 1 190 ? 81.217 71.941 45.063 1.00 20.89 169 ASP A N 1
ATOM 1326 C CA . ASP A 1 190 ? 81.905 71.458 43.868 1.00 19.76 169 ASP A CA 1
ATOM 1327 C C . ASP A 1 190 ? 81.814 69.938 43.797 1.00 22.22 169 ASP A C 1
ATOM 1328 O O . ASP A 1 190 ? 81.330 69.381 42.807 1.00 23.32 169 ASP A O 1
ATOM 1333 N N . GLU A 1 191 ? 82.255 69.278 44.862 1.00 17.94 170 GLU A N 1
ATOM 1334 C CA . GLU A 1 191 ? 82.201 67.831 44.936 1.00 18.84 170 GLU A CA 1
ATOM 1335 C C . GLU A 1 191 ? 80.772 67.281 44.785 1.00 23.85 170 GLU A C 1
ATOM 1336 O O . GLU A 1 191 ? 80.564 66.269 44.105 1.00 20.97 170 GLU A O 1
ATOM 1342 N N . THR A 1 192 ? 79.790 67.953 45.391 1.00 20.76 171 THR A N 1
ATOM 1343 C CA . THR A 1 192 ? 78.387 67.550 45.234 1.00 20.33 171 THR A CA 1
ATOM 1344 C C . THR A 1 192 ? 77.949 67.585 43.768 1.00 21.51 171 THR A C 1
ATOM 1345 O O . THR A 1 192 ? 77.241 66.692 43.279 1.00 18.15 171 THR A O 1
ATOM 1349 N N . GLU A 1 193 ? 78.374 68.629 43.070 1.00 21.71 172 GLU A N 1
ATOM 1350 C CA . GLU A 1 193 ? 78.102 68.754 41.645 1.00 22.50 172 GLU A CA 1
ATOM 1351 C C . GLU A 1 193 ? 78.808 67.662 40.840 1.00 25.38 172 GLU A C 1
ATOM 1352 O O . GLU A 1 193 ? 78.187 66.994 40.004 1.00 25.11 172 GLU A O 1
ATOM 1358 N N . ARG A 1 194 ? 80.102 67.487 41.103 1.00 19.23 173 ARG A N 1
ATOM 1359 C CA . ARG A 1 194 ? 80.909 66.499 40.398 1.00 19.96 173 ARG A CA 1
ATOM 1360 C C . ARG A 1 194 ? 80.238 65.140 40.277 1.00 19.59 173 ARG A C 1
ATOM 1361 O O . ARG A 1 194 ? 80.253 64.539 39.207 1.00 24.00 173 ARG A O 1
ATOM 1369 N N . VAL A 1 195 ? 79.625 64.673 41.358 1.00 20.39 174 VAL A N 1
ATOM 1370 C CA . VAL A 1 195 ? 79.008 63.346 41.361 1.00 21.43 174 VAL A CA 1
ATOM 1371 C C . VAL A 1 195 ? 77.467 63.383 41.386 1.00 21.27 174 VAL A C 1
ATOM 1372 O O . VAL A 1 195 ? 76.813 62.425 41.806 1.00 21.36 174 VAL A O 1
ATOM 1376 N N . TRP A 1 196 ? 76.903 64.490 40.915 1.00 20.31 175 TRP A N 1
ATOM 1377 C CA . TRP A 1 196 ? 75.461 64.714 40.936 1.00 19.16 175 TRP A CA 1
ATOM 1378 C C . TRP A 1 196 ? 74.730 63.724 40.056 1.00 20.81 175 TRP A C 1
ATOM 1379 O O . TRP A 1 196 ? 73.704 63.177 40.458 1.00 20.20 175 TRP A O 1
ATOM 1390 N N . ILE A 1 197 ? 75.246 63.520 38.841 1.00 24.58 176 ILE A N 1
ATOM 1391 C CA . ILE A 1 197 ? 74.694 62.522 37.917 1.00 21.61 176 ILE A CA 1
ATOM 1392 C C . ILE A 1 197 ? 75.770 61.531 37.481 1.00 21.33 176 ILE A C 1
ATOM 1393 O O . ILE A 1 197 ? 75.515 60.624 36.695 1.00 26.00 176 ILE A O 1
ATOM 1398 N N . THR A 1 198 ? 76.975 61.717 38.008 1.00 26.63 177 THR A N 1
ATOM 1399 C CA . THR A 1 198 ? 78.080 60.783 37.803 1.00 28.27 177 THR A CA 1
ATOM 1400 C C . THR A 1 198 ? 78.243 59.965 39.077 1.00 23.99 177 THR A C 1
ATOM 1401 O O . THR A 1 198 ? 78.342 60.534 40.157 1.00 23.39 177 THR A O 1
ATOM 1405 N N . PRO A 1 199 ? 78.251 58.630 38.959 1.00 23.14 178 PRO A N 1
ATOM 1406 C CA . PRO A 1 199 ? 78.374 57.783 40.150 1.00 19.67 178 PRO A CA 1
ATOM 1407 C C . PRO A 1 199 ? 79.648 58.086 40.948 1.00 23.44 178 PRO A C 1
ATOM 1408 O O . PRO A 1 199 ? 80.751 58.055 40.398 1.00 25.20 178 PRO A O 1
ATOM 1412 N N . PRO A 1 200 ? 79.490 58.394 42.244 1.00 23.25 179 PRO A N 1
ATOM 1413 C CA . PRO A 1 200 ? 80.606 58.559 43.187 1.00 19.70 179 PRO A CA 1
ATOM 1414 C C . PRO A 1 200 ? 81.315 57.224 43.400 1.00 22.48 179 PRO A C 1
ATOM 1415 O O . PRO A 1 200 ? 80.673 56.213 43.713 1.00 20.97 179 PRO A O 1
ATOM 1419 N N . ALA A 1 201 ? 82.632 57.241 43.225 1.00 19.78 180 ALA A N 1
ATOM 1420 C CA . ALA A 1 201 ? 83.471 56.057 43.309 1.00 17.56 180 ALA A CA 1
ATOM 1421 C C . ALA A 1 201 ? 83.418 55.380 44.680 1.00 21.73 180 ALA A C 1
ATOM 1422 O O . ALA A 1 201 ? 83.415 54.147 44.766 1.00 18.16 180 ALA A O 1
ATOM 1424 N N . GLU A 1 202 ? 83.368 56.180 45.744 1.00 18.82 181 GLU A N 1
ATOM 1425 C CA . GLU A 1 202 ? 83.307 55.626 47.097 1.00 21.31 181 GLU A CA 1
ATOM 1426 C C . GLU A 1 202 ? 82.014 54.836 47.323 1.00 21.99 181 GLU A C 1
ATOM 1427 O O . GLU A 1 202 ? 82.013 53.871 48.085 1.00 24.32 181 GLU A O 1
ATOM 1433 N N . ILE A 1 203 ? 80.930 55.233 46.650 1.00 17.86 182 ILE A N 1
ATOM 1434 C CA . ILE A 1 203 ? 79.684 54.460 46.659 1.00 18.74 182 ILE A CA 1
ATOM 1435 C C . ILE A 1 203 ? 79.796 53.208 45.770 1.00 27.93 182 ILE A C 1
ATOM 1436 O O . ILE A 1 203 ? 79.451 52.097 46.208 1.00 25.30 182 ILE A O 1
ATOM 1441 N N . VAL A 1 204 ? 80.269 53.384 44.529 1.00 23.01 183 VAL A N 1
ATOM 1442 C CA . VAL A 1 204 ? 80.447 52.253 43.611 1.00 26.09 183 VAL A CA 1
ATOM 1443 C C . VAL A 1 204 ? 81.368 51.175 44.192 1.00 23.77 183 VAL A C 1
ATOM 1444 O O . VAL A 1 204 ? 81.100 49.985 44.071 1.00 26.30 183 VAL A O 1
ATOM 1448 N N . ASP A 1 205 ? 82.438 51.604 44.844 1.00 22.34 184 ASP A N 1
ATOM 1449 C CA . ASP A 1 205 ? 83.428 50.673 45.369 1.00 24.20 184 ASP A CA 1
ATOM 1450 C C . ASP A 1 205 ? 82.863 49.767 46.452 1.00 27.05 184 ASP A C 1
ATOM 1451 O O . ASP A 1 205 ? 83.016 48.540 46.387 1.00 24.59 184 ASP A O 1
ATOM 1464 N N . HIS A 1 207 ? 79.811 48.849 46.965 1.00 18.38 186 HIS A N 1
ATOM 1465 C CA . HIS A 1 207 ? 78.873 47.887 46.403 1.00 17.70 186 HIS A CA 1
ATOM 1466 C C . HIS A 1 207 ? 79.595 46.734 45.689 1.00 22.81 186 HIS A C 1
ATOM 1467 O O . HIS A 1 207 ? 79.062 45.633 45.570 1.00 20.28 186 HIS A O 1
ATOM 1474 N N . GLN A 1 208 ? 80.818 46.989 45.237 1.00 27.20 187 GLN A N 1
ATOM 1475 C CA . GLN A 1 208 ? 81.619 45.964 44.574 1.00 27.52 187 GLN A CA 1
ATOM 1476 C C . GLN A 1 208 ? 82.619 45.308 45.536 1.00 27.98 187 GLN A C 1
ATOM 1477 O O . GLN A 1 208 ? 83.448 44.504 45.117 1.00 34.19 187 GLN A O 1
ATOM 1483 N N . GLY A 1 209 ? 82.559 45.665 46.815 1.00 27.63 188 GLY A N 1
ATOM 1484 C CA . GLY A 1 209 ? 83.416 45.053 47.817 1.00 23.25 188 GLY A CA 1
ATOM 1485 C C . GLY A 1 209 ? 84.832 45.608 47.898 1.00 22.09 188 GLY A C 1
ATOM 1486 O O . GLY A 1 209 ? 85.705 45.024 48.548 1.00 21.72 188 GLY A O 1
ATOM 1487 N N . ARG A 1 210 ? 85.078 46.732 47.242 1.00 20.51 189 ARG A N 1
ATOM 1488 C CA . ARG A 1 210 ? 86.406 47.322 47.300 1.00 23.89 189 ARG A CA 1
ATOM 1489 C C . ARG A 1 210 ? 86.438 48.267 48.477 1.00 27.00 189 ARG A C 1
ATOM 1490 O O . ARG A 1 210 ? 86.182 49.460 48.339 1.00 29.35 189 ARG A O 1
ATOM 1498 N N . ILE A 1 211 ? 86.737 47.708 49.648 1.00 30.23 190 ILE A N 1
ATOM 1499 C CA . ILE A 1 211 ? 86.654 48.442 50.907 1.00 20.33 190 ILE A CA 1
ATOM 1500 C C . ILE A 1 211 ? 87.924 48.290 51.741 1.00 18.28 190 ILE A C 1
ATOM 1501 O O . ILE A 1 211 ? 88.188 47.235 52.322 1.00 27.92 190 ILE A O 1
ATOM 1506 N N . ALA A 1 212 ? 88.695 49.366 51.792 1.00 20.88 191 ALA A N 1
ATOM 1507 C CA . ALA A 1 212 ? 89.981 49.421 52.480 1.00 21.92 191 ALA A CA 1
ATOM 1508 C C . ALA A 1 212 ? 89.998 48.877 53.915 1.00 22.25 191 ALA A C 1
ATOM 1509 O O . ALA A 1 212 ? 90.995 48.297 54.350 1.00 33.73 191 ALA A O 1
ATOM 1511 N N . SER A 1 213 ? 88.912 49.069 54.654 1.00 21.73 192 SER A N 1
ATOM 1512 C CA . SER A 1 213 ? 88.886 48.696 56.069 1.00 19.95 192 SER A CA 1
ATOM 1513 C C . SER A 1 213 ? 88.384 47.270 56.289 1.00 19.19 192 SER A C 1
ATOM 1514 O O . SER A 1 213 ? 88.423 46.762 57.413 1.00 17.71 192 SER A O 1
ATOM 1517 N N . ARG A 1 214 ? 87.925 46.638 55.209 1.00 19.37 193 ARG A N 1
ATOM 1518 C CA . ARG A 1 214 ? 87.319 45.299 55.256 1.00 30.40 193 ARG A CA 1
ATOM 1519 C C . ARG A 1 214 ? 86.072 45.219 56.141 1.00 25.39 193 ARG A C 1
ATOM 1520 O O . ARG A 1 214 ? 85.745 44.148 56.663 1.00 26.97 193 ARG A O 1
ATOM 1528 N N . ALA A 1 215 ? 85.383 46.348 56.291 1.00 21.37 194 ALA A N 1
ATOM 1529 C CA . ALA A 1 215 ? 84.203 46.447 57.134 1.00 14.77 194 ALA A CA 1
ATOM 1530 C C . ALA A 1 215 ? 83.155 45.359 56.848 1.00 19.34 194 ALA A C 1
ATOM 1531 O O . ALA A 1 215 ? 82.828 45.062 55.695 1.00 18.50 194 ALA A O 1
ATOM 1533 N N . GLY A 1 216 ? 82.628 44.774 57.915 1.00 17.87 195 GLY A N 1
ATOM 1534 C CA . GLY A 1 216 ? 81.683 43.678 57.803 1.00 17.23 195 GLY A CA 1
ATOM 1535 C C . GLY A 1 216 ? 82.194 42.489 58.598 1.00 18.26 195 GLY A C 1
ATOM 1536 O O . GLY A 1 216 ? 83.349 42.094 58.474 1.00 17.04 195 GLY A O 1
ATOM 1537 N N . SER A 1 217 ? 81.339 41.927 59.436 1.00 17.09 196 SER A N 1
ATOM 1538 C CA . SER A 1 217 ? 81.748 40.816 60.268 1.00 15.45 196 SER A CA 1
ATOM 1539 C C . SER A 1 217 ? 81.907 39.564 59.419 1.00 16.93 196 SER A C 1
ATOM 1540 O O . SER A 1 217 ? 81.213 39.397 58.418 1.00 20.42 196 SER A O 1
ATOM 1543 N N . TYR A 1 218 ? 82.840 38.703 59.814 1.00 19.57 197 TYR A N 1
ATOM 1544 C CA . TYR A 1 218 ? 83.056 37.403 59.166 1.00 18.45 197 TYR A CA 1
ATOM 1545 C C . TYR A 1 218 ? 83.258 37.432 57.641 1.00 19.94 197 TYR A C 1
ATOM 1546 O O . TYR A 1 218 ? 82.714 36.593 56.909 1.00 17.66 197 TYR A O 1
ATOM 1555 N N . ASP A 1 219 ? 84.044 38.409 57.187 1.00 20.59 198 ASP A N 1
ATOM 1556 C CA . ASP A 1 219 ? 84.576 38.456 55.819 1.00 24.75 198 ASP A CA 1
ATOM 1557 C C . ASP A 1 219 ? 83.540 38.701 54.735 1.00 22.14 198 ASP A C 1
ATOM 1558 O O . ASP A 1 219 ? 83.806 38.446 53.562 1.00 27.09 198 ASP A O 1
ATOM 1563 N N . GLN A 1 220 ? 82.359 39.167 55.113 1.00 18.36 199 GLN A N 1
ATOM 1564 C CA . GLN A 1 220 ? 81.362 39.539 54.110 1.00 22.84 199 GLN A CA 1
ATOM 1565 C C . GLN A 1 220 ? 80.989 41.009 54.270 1.00 22.94 199 GLN A C 1
ATOM 1566 O O . GLN A 1 220 ? 81.118 41.552 55.363 1.00 22.51 199 GLN A O 1
ATOM 1572 N N . TYR A 1 221 ? 80.526 41.653 53.198 1.00 23.03 200 TYR A N 1
ATOM 1573 C CA . TYR A 1 221 ? 80.204 43.086 53.256 1.00 20.94 200 TYR A CA 1
ATOM 1574 C C . TYR A 1 221 ? 78.738 43.398 52.922 1.00 18.83 200 TYR A C 1
ATOM 1575 O O . TYR A 1 221 ? 78.379 44.550 52.701 1.00 17.07 200 TYR A O 1
ATOM 1584 N N . PHE A 1 222 ? 77.896 42.370 52.870 1.00 18.28 201 PHE A N 1
ATOM 1585 C CA . PHE A 1 222 ? 76.469 42.588 52.671 1.00 18.29 201 PHE A CA 1
ATOM 1586 C C . PHE A 1 222 ? 75.860 43.474 53.765 1.00 17.47 201 PHE A C 1
ATOM 1587 O O . PHE A 1 222 ? 75.140 44.430 53.470 1.00 16.30 201 PHE A O 1
ATOM 1595 N N . SER A 1 223 ? 76.141 43.131 55.021 1.00 14.30 202 SER A N 1
ATOM 1596 C CA . SER A 1 223 ? 75.705 43.913 56.166 1.00 15.98 202 SER A CA 1
ATOM 1597 C C . SER A 1 223 ? 76.202 45.357 56.069 1.00 16.20 202 SER A C 1
ATOM 1598 O O . SER A 1 223 ? 75.469 46.297 56.387 1.00 14.67 202 SER A O 1
ATOM 1601 N N . THR A 1 224 ? 77.449 45.514 55.631 1.00 15.66 203 THR A N 1
ATOM 1602 C CA . THR A 1 224 ? 78.060 46.823 55.477 1.00 15.64 203 THR A CA 1
ATOM 1603 C C . THR A 1 224 ? 77.224 47.685 54.541 1.00 18.25 203 THR A C 1
ATOM 1604 O O . THR A 1 224 ? 77.004 48.866 54.822 1.00 16.77 203 THR A O 1
ATOM 1608 N N . LEU A 1 225 ? 76.728 47.081 53.460 1.00 14.12 204 LEU A N 1
ATOM 1609 C CA . LEU A 1 225 ? 75.861 47.777 52.510 1.00 15.00 204 LEU A CA 1
ATOM 1610 C C . LEU A 1 225 ? 74.528 48.188 53.130 1.00 13.92 204 LEU A C 1
ATOM 1611 O O . LEU A 1 225 ? 73.983 49.245 52.812 1.00 13.25 204 LEU A O 1
ATOM 1616 N N . VAL A 1 226 ? 73.998 47.346 54.008 1.00 14.99 205 VAL A N 1
ATOM 1617 C CA . VAL A 1 226 ? 72.762 47.673 54.703 1.00 12.51 205 VAL A CA 1
ATOM 1618 C C . VAL A 1 226 ? 72.984 48.843 55.648 1.00 11.22 205 VAL A C 1
ATOM 1619 O O . VAL A 1 226 ? 72.174 49.757 55.699 1.00 15.57 205 VAL A O 1
ATOM 1623 N N . PHE A 1 227 ? 74.091 48.828 56.381 1.00 12.57 206 PHE A N 1
ATOM 1624 C CA . PHE A 1 227 ? 74.428 49.954 57.253 1.00 17.47 206 PHE A CA 1
ATOM 1625 C C . PHE A 1 227 ? 74.742 51.235 56.460 1.00 16.54 206 PHE A C 1
ATOM 1626 O O . PHE A 1 227 ? 74.340 52.333 56.865 1.00 15.87 206 PHE A O 1
ATOM 1634 N N . LEU A 1 228 ? 75.447 51.084 55.335 1.00 13.56 207 LEU A N 1
ATOM 1635 C CA . LEU A 1 228 ? 75.685 52.192 54.407 1.00 14.74 207 LEU A CA 1
ATOM 1636 C C . LEU A 1 228 ? 74.360 52.825 54.003 1.00 17.15 207 LEU A C 1
ATOM 1637 O O . LEU A 1 228 ? 74.121 54.020 54.231 1.00 15.72 207 LEU A O 1
ATOM 1642 N N . ASN A 1 229 ? 73.497 52.000 53.424 1.00 13.39 208 ASN A N 1
ATOM 1643 C CA . ASN A 1 229 ? 72.170 52.425 53.023 1.00 15.51 208 ASN A CA 1
ATOM 1644 C C . ASN A 1 229 ? 71.389 53.048 54.189 1.00 15.50 208 ASN A C 1
ATOM 1645 O O . ASN A 1 229 ? 70.674 54.037 54.024 1.00 12.42 208 ASN A O 1
ATOM 1650 N N . GLY A 1 230 ? 71.542 52.461 55.369 1.00 13.89 209 GLY A N 1
ATOM 1651 C CA . GLY A 1 230 ? 70.764 52.866 56.516 1.00 14.25 209 GLY A CA 1
ATOM 1652 C C . GLY A 1 230 ? 71.173 54.155 57.200 1.00 14.96 209 GLY A C 1
ATOM 1653 O O . GLY A 1 230 ? 70.306 54.894 57.632 1.00 14.75 209 GLY A O 1
ATOM 1654 N N . GLU A 1 231 ? 72.474 54.417 57.314 1.00 10.80 210 GLU A N 1
ATOM 1655 C CA . GLU A 1 231 ? 72.959 55.571 58.059 1.00 11.66 210 GLU A CA 1
ATOM 1656 C C . GLU A 1 231 ? 72.988 56.878 57.258 1.00 13.03 210 GLU A C 1
ATOM 1657 O O . GLU A 1 231 ? 72.721 57.948 57.801 1.00 13.91 210 GLU A O 1
ATOM 1663 N N . VAL A 1 232 ? 73.308 56.783 55.973 1.00 11.12 211 VAL A N 1
ATOM 1664 C CA . VAL A 1 232 ? 73.399 57.946 55.120 1.00 8.58 211 VAL A CA 1
ATOM 1665 C C . VAL A 1 232 ? 72.060 58.665 55.016 1.00 11.11 211 VAL A C 1
ATOM 1666 O O . VAL A 1 232 ? 72.005 59.899 55.089 1.00 12.73 211 VAL A O 1
ATOM 1670 N N . ARG A 1 233 ? 70.984 57.905 54.838 1.00 8.67 212 ARG A N 1
ATOM 1671 C CA . ARG A 1 233 ? 69.676 58.509 54.562 1.00 11.65 212 ARG A CA 1
ATOM 1672 C C . ARG A 1 233 ? 69.171 59.482 55.674 1.00 14.45 212 ARG A C 1
ATOM 1673 O O . ARG A 1 233 ? 68.946 60.660 55.399 1.00 11.50 212 ARG A O 1
ATOM 1681 N N . PRO A 1 234 ? 69.032 59.009 56.934 1.00 15.79 213 PRO A N 1
ATOM 1682 C CA . PRO A 1 234 ? 68.583 59.940 57.988 1.00 13.90 213 PRO A CA 1
ATOM 1683 C C . PRO A 1 234 ? 69.596 61.051 58.264 1.00 11.43 213 PRO A C 1
ATOM 1684 O O . PRO A 1 234 ? 69.205 62.136 58.679 1.00 11.72 213 PRO A O 1
ATOM 1688 N N . LEU A 1 235 ? 70.877 60.778 58.050 1.00 9.31 214 LEU A N 1
ATOM 1689 C CA . LEU A 1 235 ? 71.895 61.756 58.359 1.00 9.26 214 LEU A CA 1
ATOM 1690 C C . LEU A 1 235 ? 71.657 62.979 57.481 1.00 12.00 214 LEU A C 1
ATOM 1691 O O . LEU A 1 235 ? 71.777 64.111 57.939 1.00 8.54 214 LEU A O 1
ATOM 1696 N N . GLY A 1 236 ? 71.286 62.731 56.225 1.00 14.43 215 GLY A N 1
ATOM 1697 C CA . GLY A 1 236 ? 70.943 63.790 55.295 1.00 10.11 215 GLY A CA 1
ATOM 1698 C C . GLY A 1 236 ? 69.580 64.422 55.555 1.00 11.27 215 GLY A C 1
ATOM 1699 O O . GLY A 1 236 ? 69.487 65.620 55.772 1.00 11.54 215 GLY A O 1
ATOM 1700 N N . TYR A 1 237 ? 68.520 63.625 55.544 1.00 10.31 216 TYR A N 1
ATOM 1701 C CA . TYR A 1 237 ? 67.182 64.197 55.584 1.00 11.23 216 TYR A CA 1
ATOM 1702 C C . TYR A 1 237 ? 66.732 64.547 56.999 1.00 14.55 216 TYR A C 1
ATOM 1703 O O . TYR A 1 237 ? 65.901 65.442 57.172 1.00 14.78 216 TYR A O 1
ATOM 1712 N N . CYS A 1 238 ? 67.256 63.848 58.006 1.00 10.07 217 CYS A N 1
ATOM 1713 C CA . CYS A 1 238 ? 66.760 64.041 59.364 1.00 9.58 217 CYS A CA 1
ATOM 1714 C C . CYS A 1 238 ? 67.655 64.926 60.237 1.00 11.51 217 CYS A C 1
ATOM 1715 O O . CYS A 1 238 ? 67.240 65.987 60.687 1.00 13.35 217 CYS A O 1
ATOM 1718 N N . ALA A 1 239 ? 68.877 64.475 60.485 1.00 12.46 218 ALA A N 1
ATOM 1719 C CA . ALA A 1 239 ? 69.834 65.264 61.234 1.00 11.40 218 ALA A CA 1
ATOM 1720 C C . ALA A 1 239 ? 70.214 66.569 60.501 1.00 13.96 218 ALA A C 1
ATOM 1721 O O . ALA A 1 239 ? 69.953 67.688 60.983 1.00 8.88 218 ALA A O 1
ATOM 1723 N N . LEU A 1 240 ? 70.835 66.421 59.335 1.00 13.23 219 LEU A N 1
ATOM 1724 C CA . LEU A 1 240 ? 71.375 67.576 58.637 1.00 10.85 219 LEU A CA 1
ATOM 1725 C C . LEU A 1 240 ? 70.277 68.521 58.173 1.00 14.52 219 LEU A C 1
ATOM 1726 O O . LEU A 1 240 ? 70.336 69.713 58.449 1.00 13.34 219 LEU A O 1
ATOM 1731 N N . ASN A 1 241 ? 69.253 68.000 57.506 1.00 16.59 220 ASN A N 1
ATOM 1732 C CA . ASN A 1 241 ? 68.170 68.875 57.060 1.00 15.84 220 ASN A CA 1
ATOM 1733 C C . ASN A 1 241 ? 67.323 69.412 58.221 1.00 12.99 220 ASN A C 1
ATOM 1734 O O . ASN A 1 241 ? 66.735 70.485 58.116 1.00 10.89 220 ASN A O 1
ATOM 1739 N N . GLY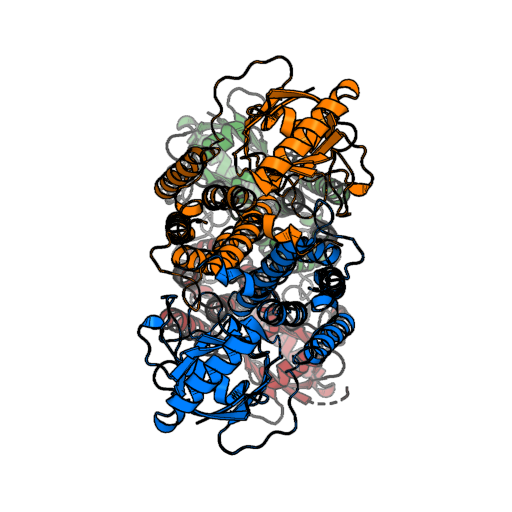 A 1 242 ? 67.285 68.672 59.328 1.00 13.12 221 GLY A N 1
ATOM 1740 C CA . GLY A 1 242 ? 66.625 69.149 60.532 1.00 13.75 221 GLY A CA 1
ATOM 1741 C C . GLY A 1 242 ? 67.253 70.426 61.086 1.00 12.66 221 GLY A C 1
ATOM 1742 O O . GLY A 1 242 ? 66.563 71.395 61.401 1.00 10.31 221 GLY A O 1
ATOM 1743 N N . LEU A 1 243 ? 68.573 70.410 61.212 1.00 8.74 222 LEU A N 1
ATOM 1744 C CA . LEU A 1 243 ? 69.313 71.578 61.614 1.00 10.52 222 LEU A CA 1
ATOM 1745 C C . LEU A 1 243 ? 69.009 72.756 60.689 1.00 13.79 222 LEU A C 1
ATOM 1746 O O . LEU A 1 243 ? 68.777 73.888 61.162 1.00 15.01 222 LEU A O 1
ATOM 1751 N N . LEU A 1 244 ? 68.986 72.499 59.385 1.00 11.13 223 LEU A N 1
ATOM 1752 C CA . LEU A 1 244 ? 68.648 73.538 58.421 1.00 12.11 223 LEU A CA 1
ATOM 1753 C C . LEU A 1 244 ? 67.248 74.080 58.691 1.00 14.38 223 LEU A C 1
ATOM 1754 O O . LEU A 1 244 ? 67.042 75.290 58.681 1.00 14.03 223 LEU A O 1
ATOM 1759 N N . LYS A 1 245 ? 66.291 73.182 58.931 1.00 12.72 224 LYS A N 1
ATOM 1760 C CA . LYS A 1 245 ? 64.903 73.581 59.162 1.00 13.32 224 LYS A CA 1
ATOM 1761 C C . LYS A 1 245 ? 64.795 74.442 60.423 1.00 13.50 224 LYS A C 1
ATOM 1762 O O . LYS A 1 245 ? 64.146 75.493 60.433 1.00 12.25 224 LYS A O 1
ATOM 1768 N N . ILE A 1 246 ? 65.437 73.975 61.484 1.00 11.45 225 ILE A N 1
ATOM 1769 C CA . ILE A 1 246 ? 65.444 74.683 62.748 1.00 11.53 225 ILE A CA 1
ATOM 1770 C C . ILE A 1 246 ? 66.066 76.048 62.578 1.00 11.14 225 ILE A C 1
ATOM 1771 O O . ILE A 1 246 ? 65.584 77.031 63.119 1.00 13.48 225 ILE A O 1
ATOM 1776 N N . CYS A 1 247 ? 67.127 76.105 61.791 1.00 12.78 226 CYS A N 1
ATOM 1777 C CA . CYS A 1 247 ? 67.884 77.333 61.633 1.00 13.25 226 CYS A CA 1
ATOM 1778 C C . CYS A 1 247 ? 67.081 78.427 60.925 1.00 14.07 226 CYS A C 1
ATOM 1779 O O . CYS A 1 247 ? 67.246 79.613 61.218 1.00 16.33 226 CYS A O 1
ATOM 1782 N N . ARG A 1 248 ? 66.206 78.023 60.013 1.00 10.74 227 ARG A N 1
ATOM 1783 C CA . ARG A 1 248 ? 65.483 78.965 59.160 1.00 14.64 227 ARG A CA 1
ATOM 1784 C C . ARG A 1 248 ? 64.083 79.292 59.664 1.00 17.29 227 ARG A C 1
ATOM 1785 O O . ARG A 1 248 ? 63.503 80.302 59.266 1.00 14.99 227 ARG A O 1
ATOM 1793 N N . THR A 1 249 ? 63.530 78.425 60.510 1.00 13.10 228 THR A N 1
ATOM 1794 C CA . THR A 1 249 ? 62.135 78.553 60.892 1.00 10.09 228 THR A CA 1
ATOM 1795 C C . THR A 1 249 ? 61.946 78.773 62.387 1.00 14.19 228 THR A C 1
ATOM 1796 O O . THR A 1 249 ? 60.820 78.894 62.862 1.00 16.78 228 THR A O 1
ATOM 1800 N N . THR A 1 250 ? 63.049 78.825 63.128 1.00 10.69 229 THR A N 1
ATOM 1801 C CA . THR A 1 250 ? 63.000 79.201 64.528 1.00 9.18 229 THR A CA 1
ATOM 1802 C C . THR A 1 250 ? 64.100 80.213 64.768 1.00 10.13 229 THR A C 1
ATOM 1803 O O . THR A 1 250 ? 64.981 80.375 63.924 1.00 9.42 229 THR A O 1
ATOM 1807 N N . ASP A 1 251 ? 64.039 80.902 65.906 1.00 12.66 230 ASP A N 1
ATOM 1808 C CA . ASP A 1 251 ? 65.093 81.835 66.292 1.00 11.67 230 ASP A CA 1
ATOM 1809 C C . ASP A 1 251 ? 66.026 81.301 67.392 1.00 13.13 230 ASP A C 1
ATOM 1810 O O . ASP A 1 251 ? 66.566 82.085 68.195 1.00 12.80 230 ASP A O 1
ATOM 1815 N N . LEU A 1 252 ? 66.199 79.978 67.429 1.00 13.21 231 LEU A N 1
ATOM 1816 C CA . LEU A 1 252 ? 67.261 79.350 68.225 1.00 11.24 231 LEU A CA 1
ATOM 1817 C C . LEU A 1 252 ? 68.557 80.108 67.973 1.00 10.95 231 LEU A C 1
ATOM 1818 O O . LEU A 1 252 ? 68.842 80.472 66.826 1.00 14.95 231 LEU A O 1
ATOM 1823 N N . THR A 1 253 ? 69.324 80.374 69.026 1.00 6.95 232 THR A N 1
ATOM 1824 C CA . THR A 1 253 ? 70.507 81.214 68.893 1.00 7.87 232 THR A CA 1
ATOM 1825 C C . THR A 1 253 ? 71.578 80.512 68.092 1.00 14.00 232 THR A C 1
ATOM 1826 O O . THR A 1 253 ? 71.603 79.285 68.005 1.00 12.55 232 THR A O 1
ATOM 1830 N N . LEU A 1 254 ? 72.471 81.303 67.513 1.00 14.09 233 LEU A N 1
ATOM 1831 C CA . LEU A 1 254 ? 73.627 80.764 66.827 1.00 13.81 233 LEU A CA 1
ATOM 1832 C C . LEU A 1 254 ? 74.447 79.875 67.770 1.00 14.92 233 LEU A C 1
ATOM 1833 O O . LEU A 1 254 ? 74.911 78.792 67.386 1.00 15.22 233 LEU A O 1
ATOM 1838 N N . ASN A 1 255 ? 74.603 80.329 69.008 1.00 12.37 234 ASN A N 1
ATOM 1839 C CA . ASN A 1 255 ? 75.379 79.584 69.980 1.00 14.63 234 ASN A CA 1
ATOM 1840 C C . ASN A 1 255 ? 74.793 78.189 70.219 1.00 14.05 234 ASN A C 1
ATOM 1841 O O . ASN A 1 255 ? 75.533 77.226 70.365 1.00 15.62 234 ASN A O 1
ATOM 1846 N N . ASP A 1 256 ? 73.469 78.085 70.249 1.00 11.44 235 ASP A N 1
ATOM 1847 C CA . ASP A 1 256 ? 72.832 76.802 70.485 1.00 12.13 235 ASP A CA 1
ATOM 1848 C C . ASP A 1 256 ? 72.846 75.914 69.240 1.00 13.66 235 ASP A C 1
ATOM 1849 O O . ASP A 1 256 ? 73.013 74.689 69.356 1.00 9.15 235 ASP A O 1
ATOM 1854 N N . LEU A 1 257 ? 72.687 76.526 68.061 1.00 12.05 236 LEU A N 1
ATOM 1855 C CA . LEU A 1 257 ? 72.803 75.797 66.797 1.00 9.41 236 LEU A CA 1
ATOM 1856 C C . LEU A 1 257 ? 74.169 75.140 66.736 1.00 11.56 236 LEU A C 1
ATOM 1857 O O . LEU A 1 257 ? 74.290 73.963 66.423 1.00 12.64 236 LEU A O 1
ATOM 1862 N N . LYS A 1 258 ? 75.196 75.918 67.054 1.00 11.93 237 LYS A N 1
ATOM 1863 C CA . LYS A 1 258 ? 76.564 75.424 67.070 1.00 13.09 237 LYS A CA 1
ATOM 1864 C C . LYS A 1 258 ? 76.784 74.258 68.046 1.00 16.05 237 LYS A C 1
ATOM 1865 O O . LYS A 1 258 ? 77.501 73.309 67.724 1.00 12.02 237 LYS A O 1
ATOM 1871 N N . ARG A 1 259 ? 76.156 74.339 69.221 1.00 13.16 238 ARG A N 1
ATOM 1872 C CA . ARG A 1 259 ? 76.279 73.329 70.272 1.00 12.94 238 ARG A CA 1
ATOM 1873 C C . ARG A 1 259 ? 75.625 71.981 69.957 1.00 13.09 238 ARG A C 1
ATOM 1874 O O . ARG A 1 259 ? 76.131 70.932 70.339 1.00 15.65 238 ARG A O 1
ATOM 1882 N N . ILE A 1 260 ? 74.466 72.018 69.319 1.00 12.68 239 ILE A N 1
ATOM 1883 C CA . ILE A 1 260 ? 73.694 70.812 69.090 1.00 12.66 239 ILE A CA 1
ATOM 1884 C C . ILE A 1 260 ? 74.099 70.098 67.806 1.00 13.18 239 ILE A C 1
ATOM 1885 O O . ILE A 1 260 ? 73.714 68.950 67.582 1.00 15.98 239 ILE A O 1
ATOM 1890 N N . THR A 1 261 ? 74.887 70.764 66.970 1.00 13.42 240 THR A N 1
ATOM 1891 C CA . THR A 1 261 ? 75.266 70.184 65.688 1.00 12.38 240 THR A CA 1
ATOM 1892 C C . THR A 1 261 ? 76.142 68.907 65.757 1.00 11.82 240 THR A C 1
ATOM 1893 O O . THR A 1 261 ? 75.807 67.912 65.116 1.00 11.27 240 THR A O 1
ATOM 1897 N N . PRO A 1 262 ? 77.256 68.932 66.517 1.00 12.82 241 PRO A N 1
ATOM 1898 C CA . PRO A 1 262 ? 78.067 67.704 66.581 1.00 9.96 241 PRO A CA 1
ATOM 1899 C C . PRO A 1 262 ? 77.252 66.500 67.076 1.00 13.33 241 PRO A C 1
ATOM 1900 O O . PRO A 1 262 ? 77.432 65.371 66.609 1.00 12.35 241 PRO A O 1
ATOM 1904 N N . THR A 1 263 ? 76.330 66.760 67.994 1.00 14.01 242 THR A N 1
ATOM 1905 C CA . THR A 1 263 ? 75.494 65.709 68.563 1.00 15.36 242 THR A CA 1
ATOM 1906 C C . THR A 1 263 ? 74.659 64.948 67.525 1.00 18.68 242 THR A C 1
ATOM 1907 O O . THR A 1 263 ? 74.380 63.764 67.713 1.00 20.53 242 THR A O 1
ATOM 1911 N N . PHE A 1 264 ? 74.254 65.594 66.434 1.00 11.41 243 PHE A N 1
ATOM 1912 C CA . PHE A 1 264 ? 73.377 64.888 65.506 1.00 12.01 243 PHE A CA 1
ATOM 1913 C C . PHE A 1 264 ? 74.093 64.388 64.279 1.00 15.39 243 PHE A C 1
ATOM 1914 O O . PHE A 1 264 ? 73.531 63.611 63.519 1.00 14.81 243 PHE A O 1
ATOM 1922 N N . ILE A 1 265 ? 75.328 64.833 64.080 1.00 12.98 244 ILE A N 1
ATOM 1923 C CA . ILE A 1 265 ? 76.014 64.523 62.837 1.00 12.63 244 ILE A CA 1
ATOM 1924 C C . ILE A 1 265 ? 77.399 63.872 62.960 1.00 14.85 244 ILE A C 1
ATOM 1925 O O . ILE A 1 265 ? 77.911 63.359 61.969 1.00 16.55 244 ILE A O 1
ATOM 1930 N N . LYS A 1 266 ? 78.017 63.896 64.141 1.00 16.32 245 LYS A N 1
ATOM 1931 C CA . LYS A 1 266 ? 79.376 63.349 64.280 1.00 15.25 245 LYS A CA 1
ATOM 1932 C C . LYS A 1 266 ? 79.437 61.820 64.159 1.00 16.77 245 LYS A C 1
ATOM 1933 O O . LYS A 1 266 ? 80.084 61.285 63.255 1.00 18.71 245 LYS A O 1
ATOM 1939 N N . THR A 1 267 ? 78.765 61.116 65.063 1.00 15.96 246 THR A N 1
ATOM 1940 C CA . THR A 1 267 ? 78.832 59.654 65.072 1.00 15.93 246 THR A CA 1
ATOM 1941 C C . THR A 1 267 ? 78.434 58.950 63.758 1.00 16.51 246 THR A C 1
ATOM 1942 O O . THR A 1 267 ? 79.173 58.081 63.299 1.00 17.28 246 THR A O 1
ATOM 1946 N N . PRO A 1 268 ? 77.288 59.322 63.141 1.00 17.29 247 PRO A N 1
ATOM 1947 C CA . PRO A 1 268 ? 76.935 58.666 61.869 1.00 16.69 247 PRO A CA 1
ATOM 1948 C C . PRO A 1 268 ? 78.013 58.786 60.792 1.00 14.24 247 PRO A C 1
ATOM 1949 O O . PRO A 1 268 ? 78.316 57.816 60.101 1.00 17.63 247 PRO A O 1
ATOM 1953 N N . ALA A 1 269 ? 78.575 59.980 60.649 1.00 17.92 248 ALA A N 1
ATOM 1954 C CA . ALA A 1 269 ? 79.572 60.233 59.613 1.00 20.09 248 ALA A CA 1
ATOM 1955 C C . ALA A 1 269 ? 80.875 59.506 59.958 1.00 18.18 248 ALA A C 1
ATOM 1956 O O . ALA A 1 269 ? 81.564 58.987 59.077 1.00 15.30 248 ALA A O 1
ATOM 1958 N N . GLU A 1 270 ? 81.193 59.461 61.248 1.00 14.11 249 GLU A N 1
ATOM 1959 C CA . GLU A 1 270 ? 82.406 58.805 61.699 1.00 17.14 249 GLU A CA 1
ATOM 1960 C C . GLU A 1 270 ? 82.370 57.294 61.434 1.00 17.22 249 GLU A C 1
ATOM 1961 O O . GLU A 1 270 ? 83.310 56.730 60.865 1.00 16.33 249 GLU A O 1
ATOM 1967 N N . PHE A 1 271 ? 81.277 56.648 61.832 1.00 18.06 250 PHE A N 1
ATOM 1968 C CA . PHE A 1 271 ? 81.099 55.230 61.549 1.00 16.81 250 PHE A CA 1
ATOM 1969 C C . PHE A 1 271 ? 81.109 54.991 60.039 1.00 16.36 250 PHE A C 1
ATOM 1970 O O . PHE A 1 271 ? 81.775 54.081 59.561 1.00 15.13 250 PHE A O 1
ATOM 1978 N N . LEU A 1 272 ? 80.376 55.819 59.297 1.00 16.28 251 LEU A N 1
ATOM 1979 C CA . LEU A 1 272 ? 80.332 55.696 57.843 1.00 17.43 251 LEU A CA 1
ATOM 1980 C C . LEU A 1 272 ? 81.706 55.905 57.200 1.00 16.18 251 LEU A C 1
ATOM 1981 O O . LEU A 1 272 ? 82.034 55.264 56.202 1.00 16.33 251 LEU A O 1
ATOM 1986 N N . GLY A 1 273 ? 82.504 56.801 57.776 1.00 15.68 252 GLY A N 1
ATOM 1987 C CA . GLY A 1 273 ? 83.854 57.029 57.299 1.00 18.64 252 GLY A CA 1
ATOM 1988 C C . GLY A 1 273 ? 84.648 55.732 57.328 1.00 20.55 252 GLY A C 1
ATOM 1989 O O . GLY A 1 273 ? 85.332 55.389 56.365 1.00 20.91 252 GLY A O 1
ATOM 1990 N N . TYR A 1 274 ? 84.534 54.999 58.432 1.00 15.39 253 TYR A N 1
ATOM 1991 C CA . TYR A 1 274 ? 85.205 53.713 58.566 1.00 18.88 253 TYR A CA 1
ATOM 1992 C C . TYR A 1 274 ? 84.737 52.698 57.512 1.00 20.64 253 TYR A C 1
ATOM 1993 O O . TYR A 1 274 ? 85.545 51.953 56.951 1.00 18.96 253 TYR A O 1
ATOM 2002 N N . THR A 1 275 ? 83.442 52.686 57.224 1.00 18.35 254 THR A N 1
ATOM 2003 C CA . THR A 1 275 ? 82.925 51.754 56.234 1.00 21.47 254 THR A CA 1
ATOM 2004 C C . THR A 1 275 ? 83.361 52.107 54.808 1.00 24.95 254 THR A C 1
ATOM 2005 O O . THR A 1 275 ? 83.342 51.247 53.924 1.00 22.37 254 THR A O 1
ATOM 2009 N N . GLY A 1 276 ? 83.761 53.358 54.577 1.00 25.17 255 GLY A N 1
ATOM 2010 C CA . GLY A 1 276 ? 84.275 53.729 53.266 1.00 20.39 255 GLY A CA 1
ATOM 2011 C C . GLY A 1 276 ? 83.952 55.122 52.756 1.00 23.66 255 GLY A C 1
ATOM 2012 O O . GLY A 1 276 ? 84.544 55.576 51.780 1.00 23.54 255 GLY A O 1
ATOM 2013 N N . LEU A 1 277 ? 83.016 55.810 53.396 1.00 19.52 256 LEU A N 1
ATOM 2014 C CA . LEU A 1 277 ? 82.714 57.171 52.976 1.00 19.50 256 LEU A CA 1
ATOM 2015 C C . LEU A 1 277 ? 83.750 58.147 53.536 1.00 24.59 256 LEU A C 1
ATOM 2016 O O . LEU A 1 277 ? 83.451 58.976 54.398 1.00 28.81 256 LEU A O 1
ATOM 2021 N N . ASP A 1 278 ? 84.976 58.045 53.036 1.00 23.36 257 ASP A N 1
ATOM 2022 C CA . ASP A 1 278 ? 86.055 58.927 53.468 1.00 22.68 257 ASP A CA 1
ATOM 2023 C C . ASP A 1 278 ? 85.773 60.408 53.218 1.00 22.23 257 ASP A C 1
ATOM 2024 O O . ASP A 1 278 ? 86.159 61.268 54.017 1.00 19.09 257 ASP A O 1
ATOM 2029 N N . THR A 1 279 ? 85.112 60.708 52.104 1.00 19.92 258 THR A N 1
ATOM 2030 C CA . THR A 1 279 ? 84.883 62.095 51.746 1.00 20.01 258 THR A CA 1
ATOM 2031 C C . THR A 1 279 ? 83.820 62.684 52.664 1.00 22.41 258 THR A C 1
ATOM 2032 O O . THR A 1 279 ? 83.966 63.814 53.148 1.00 14.82 258 THR A O 1
ATOM 2036 N N . LEU A 1 280 ? 82.773 61.901 52.927 1.00 20.64 259 LEU A N 1
ATOM 2037 C CA . LEU A 1 280 ? 81.743 62.318 53.869 1.00 18.47 259 LEU A CA 1
ATOM 2038 C C . LEU A 1 280 ? 82.364 62.634 55.227 1.00 21.34 259 LEU A C 1
ATOM 2039 O O . LEU A 1 280 ? 82.181 63.739 55.769 1.00 20.09 259 LEU A O 1
ATOM 2044 N N . TRP A 1 281 ? 83.109 61.676 55.767 1.00 14.63 260 TRP A N 1
ATOM 2045 C CA . TRP A 1 281 ? 83.701 61.862 57.081 1.00 13.60 260 TRP A CA 1
ATOM 2046 C C . TRP A 1 281 ? 84.748 62.974 57.099 1.00 16.26 260 TRP A C 1
ATOM 2047 O O . TRP A 1 281 ? 84.886 63.678 58.100 1.00 19.32 260 TRP A O 1
ATOM 2058 N N . ARG A 1 282 ? 85.481 63.144 56.002 1.00 18.08 261 ARG A N 1
ATOM 2059 C CA . ARG A 1 282 ? 86.468 64.221 55.933 1.00 18.39 261 ARG A CA 1
ATOM 2060 C C . ARG A 1 282 ? 85.762 65.572 55.954 1.00 17.64 261 ARG A C 1
ATOM 2061 O O . ARG A 1 282 ? 86.117 66.449 56.748 1.00 21.45 261 ARG A O 1
ATOM 2069 N N . PHE A 1 283 ? 84.745 65.715 55.108 1.00 14.17 262 PHE A N 1
ATOM 2070 C CA . PHE A 1 283 ? 83.945 66.933 55.055 1.00 16.59 262 PHE A CA 1
ATOM 2071 C C . PHE A 1 283 ? 83.344 67.300 56.418 1.00 20.33 262 PHE A C 1
ATOM 2072 O O . PHE A 1 283 ? 83.375 68.473 56.831 1.00 21.37 262 PHE A O 1
ATOM 2080 N N . THR A 1 284 ? 82.799 66.297 57.103 1.00 14.75 263 THR A N 1
ATOM 2081 C CA . THR A 1 284 ? 82.216 66.481 58.431 1.00 16.25 263 THR A CA 1
ATOM 2082 C C . THR A 1 284 ? 83.231 66.996 59.454 1.00 18.31 263 THR A C 1
ATOM 2083 O O . THR A 1 284 ? 82.919 67.887 60.256 1.00 18.22 263 THR A O 1
ATOM 2087 N N . GLN A 1 285 ? 84.437 66.430 59.435 1.00 15.83 264 GLN A N 1
ATOM 2088 C CA . GLN A 1 285 ? 85.486 66.879 60.347 1.00 17.63 264 GLN A CA 1
ATOM 2089 C C . GLN A 1 285 ? 85.846 68.334 60.139 1.00 17.81 264 GLN A C 1
ATOM 2090 O O . GLN A 1 285 ? 85.957 69.083 61.106 1.00 24.20 264 GLN A O 1
ATOM 2096 N N . GLN A 1 286 ? 86.009 68.740 58.883 1.00 14.39 265 GLN A N 1
ATOM 2097 C CA . GLN A 1 286 ? 86.327 70.133 58.574 1.00 17.76 265 GLN A CA 1
ATOM 2098 C C . GLN A 1 286 ? 85.194 71.072 58.943 1.00 19.49 265 GLN A C 1
ATOM 2099 O O . GLN A 1 286 ? 85.434 72.228 59.297 1.00 20.94 265 GLN A O 1
ATOM 2105 N N . VAL A 1 287 ? 83.962 70.590 58.823 1.00 15.82 266 VAL A N 1
ATOM 2106 C CA . VAL A 1 287 ? 82.823 71.400 59.210 1.00 18.12 266 VAL A CA 1
ATOM 2107 C C . VAL A 1 287 ? 82.802 71.505 60.726 1.00 22.48 266 VAL A C 1
ATOM 2108 O O . VAL A 1 287 ? 82.732 72.606 61.277 1.00 25.74 266 VAL A O 1
ATOM 2112 N N . LEU A 1 288 ? 82.896 70.365 61.404 1.00 20.71 267 LEU A N 1
ATOM 2113 C CA . LEU A 1 288 ? 82.947 70.377 62.860 1.00 19.57 267 LEU A CA 1
ATOM 2114 C C . LEU A 1 288 ? 84.117 71.222 63.356 1.00 19.08 267 LEU A C 1
ATOM 2115 O O . LEU A 1 288 ? 84.012 71.890 64.377 1.00 21.68 267 LEU A O 1
ATOM 2120 N N . THR A 1 289 ? 85.220 71.217 62.616 1.00 20.33 268 THR A N 1
ATOM 2121 C CA . THR A 1 289 ? 86.379 72.007 63.017 1.00 21.69 268 THR A CA 1
ATOM 2122 C C . THR A 1 289 ? 86.147 73.526 62.890 1.00 19.98 268 THR A C 1
ATOM 2123 O O . THR A 1 289 ? 86.522 74.289 63.769 1.00 17.46 268 THR A O 1
ATOM 2127 N N . LEU A 1 290 ? 85.502 73.954 61.814 1.00 18.04 269 LEU A N 1
ATOM 2128 C CA . LEU A 1 290 ? 85.241 75.370 61.599 1.00 19.31 269 LEU A CA 1
ATOM 2129 C C . LEU A 1 290 ? 84.121 75.888 62.496 1.00 27.14 269 LEU A C 1
ATOM 2130 O O . LEU A 1 290 ? 84.161 77.024 62.977 1.00 23.41 269 LEU A O 1
ATOM 2135 N N . LEU A 1 291 ? 83.130 75.033 62.721 1.00 26.30 270 LEU A N 1
ATOM 2136 C CA . LEU A 1 291 ? 81.860 75.412 63.341 1.00 20.97 270 LEU A CA 1
ATOM 2137 C C . LEU A 1 291 ? 81.892 76.300 64.607 1.00 23.63 270 LEU A C 1
ATOM 2138 O O . LEU A 1 291 ? 81.088 77.223 64.725 1.00 27.95 270 LEU A O 1
ATOM 2143 N N . PRO A 1 292 ? 82.802 76.030 65.559 1.00 26.30 271 PRO A N 1
ATOM 2144 C CA . PRO A 1 292 ? 82.736 76.875 66.759 1.00 29.52 271 PRO A CA 1
ATOM 2145 C C . PRO A 1 292 ? 83.073 78.337 66.480 1.00 34.76 271 PRO A C 1
ATOM 2146 O O . PRO A 1 292 ? 82.682 79.210 67.258 1.00 34.19 271 PRO A O 1
ATOM 2150 N N . ASP A 1 293 ? 83.770 78.594 65.377 1.00 33.62 272 ASP A N 1
ATOM 2151 C CA . ASP A 1 293 ? 84.270 79.930 65.066 1.00 27.50 272 ASP A CA 1
ATOM 2152 C C . ASP A 1 293 ? 83.437 80.711 64.072 1.00 28.89 272 ASP A C 1
ATOM 2153 O O . ASP A 1 293 ? 83.800 81.831 63.723 1.00 32.08 272 ASP A O 1
ATOM 2158 N N . VAL A 1 294 ? 82.349 80.136 63.574 1.00 29.62 273 VAL A N 1
ATOM 2159 C CA . VAL A 1 294 ? 81.507 80.912 62.673 1.00 30.42 273 VAL A CA 1
ATOM 2160 C C . VAL A 1 294 ? 80.835 82.016 63.484 1.00 25.58 273 VAL A C 1
ATOM 2161 O O . VAL A 1 294 ? 80.575 81.859 64.683 1.00 23.66 273 VAL A O 1
ATOM 2165 N N . GLU A 1 295 ? 80.571 83.138 62.834 1.00 26.72 274 GLU A N 1
ATOM 2166 C CA . GLU A 1 295 ? 80.195 84.339 63.558 1.00 29.30 274 GLU A CA 1
ATOM 2167 C C . GLU A 1 295 ? 78.744 84.731 63.330 1.00 23.62 274 GLU A C 1
ATOM 2168 O O . GLU A 1 295 ? 78.143 85.417 64.157 1.00 23.35 274 GLU A O 1
ATOM 2174 N N . THR A 1 296 ? 78.182 84.296 62.211 1.00 19.67 275 THR A N 1
ATOM 2175 C CA . THR A 1 296 ? 76.804 84.628 61.893 1.00 17.88 275 THR A CA 1
ATOM 2176 C C . THR A 1 296 ? 76.008 83.387 61.545 1.00 22.59 275 THR A C 1
ATOM 2177 O O . THR A 1 296 ? 76.561 82.344 61.187 1.00 16.76 275 THR A O 1
ATOM 2181 N N . ARG A 1 297 ? 74.691 83.536 61.617 1.00 21.55 276 ARG A N 1
ATOM 2182 C CA . ARG A 1 297 ? 73.751 82.508 61.201 1.00 18.40 276 ARG A CA 1
ATOM 2183 C C . ARG A 1 297 ? 73.904 82.171 59.708 1.00 22.93 276 ARG A C 1
ATOM 2184 O O . ARG A 1 297 ? 73.720 81.029 59.296 1.00 20.17 276 ARG A O 1
ATOM 2192 N N . GLU A 1 298 ? 74.233 83.185 58.912 1.00 24.58 277 GLU A N 1
ATOM 2193 C CA . GLU A 1 298 ? 74.465 83.031 57.483 1.00 24.23 277 GLU A CA 1
ATOM 2194 C C . GLU A 1 298 ? 75.643 82.095 57.244 1.00 19.45 277 GLU A C 1
ATOM 2195 O O . GLU A 1 298 ? 75.639 81.291 56.316 1.00 19.11 277 GLU A O 1
ATOM 2201 N N . GLN A 1 299 ? 76.650 82.199 58.096 1.00 21.07 278 GLN A N 1
ATOM 2202 C CA . GLN A 1 299 ? 77.832 81.350 57.989 1.00 22.80 278 GLN A CA 1
ATOM 2203 C C . GLN A 1 299 ? 77.537 79.919 58.417 1.00 20.29 278 GLN A C 1
ATOM 2204 O O . GLN A 1 299 ? 77.935 78.969 57.741 1.00 19.63 278 GLN A O 1
ATOM 2210 N N . TYR A 1 300 ? 76.856 79.783 59.554 1.00 21.04 279 TYR A N 1
ATOM 2211 C CA . TYR A 1 300 ? 76.378 78.496 60.031 1.00 18.20 279 TYR A CA 1
ATOM 2212 C C . TYR A 1 300 ? 75.633 77.767 58.912 1.00 17.94 279 TYR A C 1
ATOM 2213 O O . TYR A 1 300 ? 75.962 76.632 58.583 1.00 14.09 279 TYR A O 1
ATOM 2222 N N . PHE A 1 301 ? 74.648 78.447 58.320 1.00 18.59 280 PHE A N 1
ATOM 2223 C CA . PHE A 1 301 ? 73.733 77.832 57.357 1.00 17.28 280 PHE A CA 1
ATOM 2224 C C . PHE A 1 301 ? 74.403 77.357 56.076 1.00 22.22 280 PHE A C 1
ATOM 2225 O O . PHE A 1 301 ? 74.087 76.281 55.574 1.00 20.05 280 PHE A O 1
ATOM 2233 N N . ALA A 1 302 ? 75.294 78.166 55.518 1.00 24.17 281 ALA A N 1
ATOM 2234 C CA . ALA A 1 302 ? 75.972 77.765 54.288 1.00 21.94 281 ALA A CA 1
ATOM 2235 C C . ALA A 1 302 ? 76.853 76.542 54.562 1.00 17.05 281 ALA A C 1
ATOM 2236 O O . ALA A 1 302 ? 76.904 75.595 53.779 1.00 17.00 281 ALA A O 1
ATOM 2238 N N . LEU A 1 303 ? 77.531 76.565 55.694 1.00 18.59 282 LEU A N 1
ATOM 2239 C CA . LEU A 1 303 ? 78.365 75.448 56.092 1.00 18.48 282 LEU A CA 1
ATOM 2240 C C . LEU A 1 303 ? 77.541 74.164 56.180 1.00 17.72 282 LEU A C 1
ATOM 2241 O O . LEU A 1 303 ? 77.823 73.188 55.488 1.00 22.06 282 LEU A O 1
ATOM 2246 N N . VAL A 1 304 ? 76.505 74.174 57.011 1.00 17.96 283 VAL A N 1
ATOM 2247 C CA . VAL A 1 304 ? 75.668 72.989 57.206 1.00 16.21 283 VAL A CA 1
ATOM 2248 C C . VAL A 1 304 ? 74.867 72.573 55.954 1.00 16.87 283 VAL A C 1
ATOM 2249 O O . VAL A 1 304 ? 74.759 71.385 55.661 1.00 15.74 283 VAL A O 1
ATOM 2253 N N . ASN A 1 305 ? 74.326 73.544 55.214 1.00 18.30 284 ASN A N 1
ATOM 2254 C CA . ASN A 1 305 ? 73.620 73.263 53.953 1.00 18.99 284 ASN A CA 1
ATOM 2255 C C . ASN A 1 305 ? 74.469 72.501 52.933 1.00 16.05 284 ASN A C 1
ATOM 2256 O O . ASN A 1 305 ? 73.964 71.651 52.191 1.00 11.56 284 ASN A O 1
ATOM 2261 N N . ALA A 1 306 ? 75.751 72.847 52.880 1.00 16.14 285 ALA A N 1
ATOM 2262 C CA . ALA A 1 306 ? 76.663 72.259 51.924 1.00 13.36 285 ALA A CA 1
ATOM 2263 C C . ALA A 1 306 ? 76.854 70.798 52.271 1.00 15.51 285 ALA A C 1
ATOM 2264 O O . ALA A 1 306 ? 76.847 69.949 51.388 1.00 18.50 285 ALA A O 1
ATOM 2266 N N . LEU A 1 307 ? 77.018 70.509 53.559 1.00 13.07 286 LEU A N 1
ATOM 2267 C CA . LEU A 1 307 ? 77.177 69.131 54.018 1.00 13.23 286 LEU A CA 1
ATOM 2268 C C . LEU A 1 307 ? 75.883 68.360 53.817 1.00 13.42 286 LEU A C 1
ATOM 2269 O O . LEU A 1 307 ? 75.906 67.184 53.432 1.00 12.77 286 LEU A O 1
ATOM 2274 N N . ALA A 1 308 ? 74.755 69.027 54.067 1.00 11.29 287 ALA A N 1
ATOM 2275 C CA . ALA A 1 308 ? 73.448 68.369 54.019 1.00 15.09 287 ALA A CA 1
ATOM 2276 C C . ALA A 1 308 ? 73.103 67.890 52.614 1.00 14.22 287 ALA A C 1
ATOM 2277 O O . ALA A 1 308 ? 72.512 66.827 52.422 1.00 14.23 287 ALA A O 1
ATOM 2279 N N . LEU A 1 309 ? 73.478 68.694 51.635 1.00 12.79 288 LEU A N 1
ATOM 2280 C CA . LEU A 1 309 ? 73.165 68.390 50.260 1.00 15.91 288 LEU A CA 1
ATOM 2281 C C . LEU A 1 309 ? 74.083 67.275 49.831 1.00 13.21 288 LEU A C 1
ATOM 2282 O O . LEU A 1 309 ? 73.668 66.362 49.131 1.00 11.29 288 LEU A O 1
ATOM 2287 N N . TYR A 1 310 ? 75.339 67.359 50.260 1.00 12.95 289 TYR A N 1
ATOM 2288 C CA . TYR A 1 310 ? 76.287 66.307 49.970 1.00 13.40 289 TYR A CA 1
ATOM 2289 C C . TYR A 1 310 ? 75.780 64.980 50.524 1.00 16.33 289 TYR A C 1
ATOM 2290 O O . TYR A 1 310 ? 75.795 63.973 49.817 1.00 20.96 289 TYR A O 1
ATOM 2299 N N . ALA A 1 311 ? 75.308 64.986 51.768 1.00 14.96 290 ALA A N 1
ATOM 2300 C CA . ALA A 1 311 ? 74.751 63.772 52.375 1.00 18.05 290 ALA A CA 1
ATOM 2301 C C . ALA A 1 311 ? 73.518 63.254 51.628 1.00 16.44 290 ALA A C 1
ATOM 2302 O O . ALA A 1 311 ? 73.411 62.054 51.359 1.00 13.50 290 ALA A O 1
ATOM 2304 N N . ASN A 1 312 ? 72.593 64.150 51.297 1.00 12.37 291 ASN A N 1
ATOM 2305 C CA . ASN A 1 312 ? 71.382 63.733 50.603 1.00 12.97 291 ASN A CA 1
ATOM 2306 C C . ASN A 1 312 ? 71.665 63.202 49.199 1.00 15.38 291 ASN A C 1
ATOM 2307 O O . ASN A 1 312 ? 71.006 62.264 48.725 1.00 14.61 291 ASN A O 1
ATOM 2320 N N . LEU A 1 314 ? 74.374 61.511 48.288 1.00 13.30 293 LEU A N 1
ATOM 2321 C CA . LEU A 1 314 ? 74.826 60.132 48.469 1.00 12.76 293 LEU A CA 1
ATOM 2322 C C . LEU A 1 314 ? 73.661 59.123 48.631 1.00 18.71 293 LEU A C 1
ATOM 2323 O O . LEU A 1 314 ? 73.728 57.986 48.122 1.00 17.48 293 LEU A O 1
ATOM 2328 N N . ASN A 1 315 ? 72.608 59.528 49.351 1.00 15.20 294 ASN A N 1
ATOM 2329 C CA . ASN A 1 315 ? 71.422 58.677 49.511 1.00 15.27 294 ASN A CA 1
ATOM 2330 C C . ASN A 1 315 ? 70.774 58.270 48.180 1.00 14.71 294 ASN A C 1
ATOM 2331 O O . ASN A 1 315 ? 70.314 57.131 48.040 1.00 13.98 294 ASN A O 1
ATOM 2336 N N . THR A 1 316 ? 70.743 59.196 47.214 1.00 13.57 295 THR A N 1
ATOM 2337 C CA . THR A 1 316 ? 70.169 58.909 45.897 1.00 15.62 295 THR A CA 1
ATOM 2338 C C . THR A 1 316 ? 70.954 57.809 45.198 1.00 15.57 295 THR A C 1
ATOM 2339 O O . THR A 1 316 ? 70.375 56.975 44.504 1.00 17.76 295 THR A O 1
ATOM 2343 N N . TRP A 1 317 ? 72.268 57.807 45.398 1.00 13.37 296 TRP A N 1
ATOM 2344 C CA . TRP A 1 317 ? 73.110 56.778 44.830 1.00 13.73 296 TRP A CA 1
ATOM 2345 C C . TRP A 1 317 ? 72.964 55.435 45.546 1.00 19.95 296 TRP A C 1
ATOM 2346 O O . TRP A 1 317 ? 73.024 54.378 44.893 1.00 16.15 296 TRP A O 1
ATOM 2357 N N . ASN A 1 318 ? 72.760 55.461 46.867 1.00 15.73 297 ASN A N 1
ATOM 2358 C CA . ASN A 1 318 ? 72.493 54.211 47.586 1.00 13.98 297 ASN A CA 1
ATOM 2359 C C . ASN A 1 318 ? 71.155 53.628 47.145 1.00 16.88 297 ASN A C 1
ATOM 2360 O O . ASN A 1 318 ? 71.031 52.424 46.994 1.00 17.36 297 ASN A O 1
ATOM 2365 N N . LEU A 1 319 ? 70.156 54.491 46.954 1.00 16.79 298 LEU A N 1
ATOM 2366 C CA . LEU A 1 319 ? 68.859 54.065 46.447 1.00 16.43 298 LEU A CA 1
ATOM 2367 C C . LEU A 1 319 ? 69.050 53.402 45.090 1.00 19.43 298 LEU A C 1
ATOM 2368 O O . LEU A 1 319 ? 68.410 52.401 44.767 1.00 13.75 298 LEU A O 1
ATOM 2373 N N . HIS A 1 320 ? 69.932 53.986 44.287 1.00 20.83 299 HIS A N 1
ATOM 2374 C CA . HIS A 1 320 ? 70.168 53.469 42.956 1.00 19.02 299 HIS A CA 1
ATOM 2375 C C . HIS A 1 320 ? 70.898 52.122 42.958 1.00 16.67 299 HIS A C 1
ATOM 2376 O O . HIS A 1 320 ? 70.485 51.195 42.269 1.00 16.29 299 HIS A O 1
ATOM 2383 N N . PHE A 1 321 ? 71.971 52.021 43.740 1.00 15.61 300 PHE A N 1
ATOM 2384 C CA . PHE A 1 321 ? 72.919 50.914 43.595 1.00 19.36 300 PHE A CA 1
ATOM 2385 C C . PHE A 1 321 ? 72.661 49.700 44.497 1.00 21.08 300 PHE A C 1
ATOM 2386 O O . PHE A 1 321 ? 73.085 48.591 44.152 1.00 20.07 300 PHE A O 1
ATOM 2394 N N . PHE A 1 322 ? 72.004 49.907 45.644 1.00 16.06 301 PHE A N 1
ATOM 2395 C CA . PHE A 1 322 ? 71.762 48.822 46.596 1.00 13.99 301 PHE A CA 1
ATOM 2396 C C . PHE A 1 322 ? 71.085 47.633 45.892 1.00 16.48 301 PHE A C 1
ATOM 2397 O O . PHE A 1 322 ? 70.284 47.821 44.982 1.00 17.51 301 PHE A O 1
ATOM 2405 N N . PRO A 1 323 ? 71.436 46.402 46.285 1.00 18.28 302 PRO A N 1
ATOM 2406 C CA . PRO A 1 323 ? 70.852 45.237 45.607 1.00 17.64 302 PRO A CA 1
ATOM 2407 C C . PRO A 1 323 ? 69.429 44.908 46.056 1.00 22.98 302 PRO A C 1
ATOM 2408 O O . PRO A 1 323 ? 69.216 43.937 46.789 1.00 25.42 302 PRO A O 1
ATOM 2412 N N . TRP A 1 324 ? 68.463 45.701 45.605 1.00 20.92 303 TRP A N 1
ATOM 2413 C CA . TRP A 1 324 ? 67.051 45.411 45.849 1.00 19.65 303 TRP A CA 1
ATOM 2414 C C . TRP A 1 324 ? 66.608 44.077 45.241 1.00 25.36 303 TRP A C 1
ATOM 2415 O O . TRP A 1 324 ? 65.635 43.474 45.715 1.00 21.82 303 TRP A O 1
ATOM 2426 N N . GLN A 1 325 ? 67.326 43.636 44.200 1.00 24.49 304 GLN A N 1
ATOM 2427 C CA . GLN A 1 325 ? 67.066 42.376 43.478 1.00 32.29 304 GLN A CA 1
ATOM 2428 C C . GLN A 1 325 ? 66.727 41.176 44.381 1.00 30.32 304 GLN A C 1
ATOM 2429 O O . GLN A 1 325 ? 65.917 40.326 44.010 1.00 29.17 304 GLN A O 1
ATOM 2435 N N . HIS A 1 326 ? 67.322 41.139 45.576 1.00 28.70 305 HIS A N 1
ATOM 2436 C CA . HIS A 1 326 ? 67.071 40.077 46.555 1.00 28.15 305 HIS A CA 1
ATOM 2437 C C . HIS A 1 326 ? 65.594 39.857 46.878 1.00 26.32 305 HIS A C 1
ATOM 2438 O O . HIS A 1 326 ? 65.220 38.797 47.372 1.00 25.33 305 HIS A O 1
ATOM 2445 N N . GLY A 1 327 ? 64.767 40.858 46.584 1.00 28.35 306 GLY A N 1
ATOM 2446 C CA . GLY A 1 327 ? 63.344 40.834 46.891 1.00 26.72 306 GLY A CA 1
ATOM 2447 C C . GLY A 1 327 ? 62.522 39.810 46.124 1.00 30.14 306 GLY A C 1
ATOM 2448 O O . GLY A 1 327 ? 61.361 39.562 46.451 1.00 30.09 306 GLY A O 1
ATOM 2449 N N . THR A 1 328 ? 63.111 39.222 45.092 1.00 25.91 307 THR A N 1
ATOM 2450 C CA . THR A 1 328 ? 62.485 38.088 44.432 1.00 25.55 307 THR A CA 1
ATOM 2451 C C . THR A 1 328 ? 62.205 36.990 45.462 1.00 33.86 307 THR A C 1
ATOM 2452 O O . THR A 1 328 ? 61.208 36.273 45.359 1.00 36.36 307 THR A O 1
ATOM 2456 N N . ASP A 1 329 ? 63.073 36.877 46.468 1.00 30.15 308 ASP A N 1
ATOM 2457 C CA . ASP A 1 329 ? 62.886 35.900 47.538 1.00 27.19 308 ASP A CA 1
ATOM 2458 C C . ASP A 1 329 ? 61.999 36.436 48.658 1.00 29.47 308 ASP A C 1
ATOM 2459 O O . ASP A 1 329 ? 61.876 35.800 49.703 1.00 32.09 308 ASP A O 1
ATOM 2464 N N . TYR A 1 330 ? 61.398 37.607 48.452 1.00 30.09 309 TYR A N 1
ATOM 2465 C CA . TYR A 1 330 ? 60.513 38.209 49.459 1.00 32.26 309 TYR A CA 1
ATOM 2466 C C . TYR A 1 330 ? 59.226 38.762 48.858 1.00 30.91 309 TYR A C 1
ATOM 2467 O O . TYR A 1 330 ? 58.889 39.922 49.069 1.00 31.25 309 TYR A O 1
ATOM 2476 N N . ARG A 1 331 ? 58.496 37.924 48.134 1.00 31.65 310 ARG A N 1
ATOM 2477 C CA . ARG A 1 331 ? 57.251 38.345 47.509 1.00 28.15 310 ARG A CA 1
ATOM 2478 C C . ARG A 1 331 ? 56.027 38.136 48.413 1.00 30.41 310 ARG A C 1
ATOM 2479 O O . ARG A 1 331 ? 55.990 37.222 49.233 1.00 32.99 310 ARG A O 1
ATOM 2487 N N . TYR A 1 332 ? 55.030 38.997 48.272 1.00 28.03 311 TYR A N 1
ATOM 2488 C CA . TYR A 1 332 ? 53.806 38.844 49.041 1.00 34.17 311 TYR A CA 1
ATOM 2489 C C . TYR A 1 332 ? 52.992 37.653 48.527 1.00 29.55 311 TYR A C 1
ATOM 2490 O O . TYR A 1 332 ? 52.096 37.157 49.217 1.00 28.94 311 TYR A O 1
ATOM 2499 N N . GLN B 1 24 ? 84.771 42.558 90.107 1.00 12.41 3 GLN B N 1
ATOM 2500 C CA . GLN B 1 24 ? 84.293 41.347 89.397 1.00 24.08 3 GLN B CA 1
ATOM 2501 C C . GLN B 1 24 ? 82.785 41.172 89.137 1.00 22.22 3 GLN B C 1
ATOM 2502 O O . GLN B 1 24 ? 81.968 41.133 90.063 1.00 21.29 3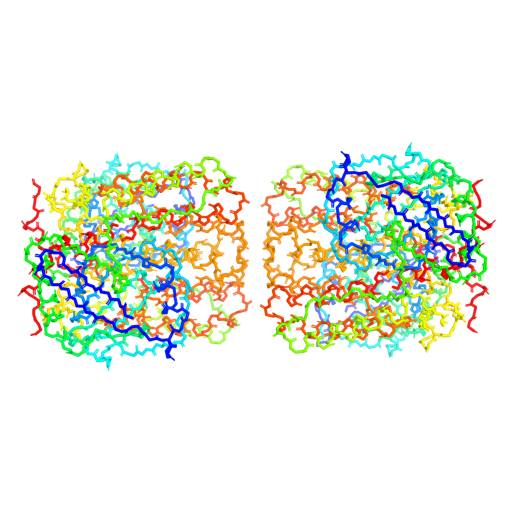 GLN B O 1
ATOM 2508 N N . ILE B 1 25 ? 82.440 41.016 87.860 1.00 18.44 4 ILE B N 1
ATOM 2509 C CA . ILE B 1 25 ? 81.068 40.731 87.443 1.00 14.36 4 ILE B CA 1
ATOM 2510 C C . ILE B 1 25 ? 80.993 39.357 86.759 1.00 17.76 4 ILE B C 1
ATOM 2511 O O . ILE B 1 25 ? 82.016 38.764 86.413 1.00 15.84 4 ILE B O 1
ATOM 2516 N N . GLU B 1 26 ? 79.779 38.853 86.577 1.00 18.26 5 GLU B N 1
ATOM 2517 C CA . GLU B 1 26 ? 79.562 37.642 85.790 1.00 22.60 5 GLU B CA 1
ATOM 2518 C C . GLU B 1 26 ? 78.652 37.925 84.611 1.00 20.57 5 GLU B C 1
ATOM 2519 O O . GLU B 1 26 ? 77.604 38.554 84.764 1.00 19.26 5 GLU B O 1
ATOM 2525 N N . ILE B 1 27 ? 79.070 37.457 83.440 1.00 17.45 6 ILE B N 1
ATOM 2526 C CA . ILE B 1 27 ? 78.259 37.519 82.239 1.00 14.16 6 ILE B CA 1
ATOM 2527 C C . ILE B 1 27 ? 77.793 36.096 81.902 1.00 17.18 6 ILE B C 1
ATOM 2528 O O . ILE B 1 27 ? 78.604 35.210 81.614 1.00 16.26 6 ILE B O 1
ATOM 2533 N N . GLU B 1 28 ? 76.486 35.884 81.981 1.00 13.57 7 GLU B N 1
ATOM 2534 C CA . GLU B 1 28 ? 75.882 34.619 81.636 1.00 14.68 7 GLU B CA 1
ATOM 2535 C C . GLU B 1 28 ? 75.046 34.735 80.363 1.00 18.03 7 GLU B C 1
ATOM 2536 O O . GLU B 1 28 ? 74.078 35.511 80.293 1.00 14.44 7 GLU B O 1
ATOM 2542 N N . TRP B 1 29 ? 75.424 33.943 79.365 1.00 16.48 8 TRP B N 1
ATOM 2543 C CA . TRP B 1 29 ? 74.593 33.739 78.189 1.00 13.71 8 TRP B CA 1
ATOM 2544 C C . TRP B 1 29 ? 73.716 32.496 78.392 1.00 15.84 8 TRP B C 1
ATOM 2545 O O . TRP B 1 29 ? 74.216 31.375 78.542 1.00 18.93 8 TRP B O 1
ATOM 2556 N N . VAL B 1 30 ? 72.404 32.696 78.414 1.00 13.97 9 VAL B N 1
ATOM 2557 C CA . VAL B 1 30 ? 71.499 31.649 78.872 1.00 15.17 9 VAL B CA 1
ATOM 2558 C C . VAL B 1 30 ? 71.455 30.448 77.941 1.00 20.08 9 VAL B C 1
ATOM 2559 O O . VAL B 1 30 ? 71.773 29.326 78.354 1.00 18.78 9 VAL B O 1
ATOM 2563 N N . GLN B 1 31 ? 71.062 30.681 76.690 1.00 16.48 10 GLN B N 1
ATOM 2564 C CA . GLN B 1 31 ? 70.848 29.580 75.751 1.00 17.95 10 GLN B CA 1
ATOM 2565 C C . GLN B 1 31 ? 72.062 28.649 75.581 1.00 18.08 10 GLN B C 1
ATOM 2566 O O . GLN B 1 31 ? 71.934 27.444 75.784 1.00 12.54 10 GLN B O 1
ATOM 2572 N N . PRO B 1 32 ? 73.247 29.203 75.255 1.00 19.56 11 PRO B N 1
ATOM 2573 C CA . PRO B 1 32 ? 74.414 28.320 75.118 1.00 15.34 11 PRO B CA 1
ATOM 2574 C C . PRO B 1 32 ? 74.997 27.829 76.442 1.00 16.52 11 PRO B C 1
ATOM 2575 O O . PRO B 1 32 ? 75.967 27.073 76.418 1.00 16.16 11 PRO B O 1
ATOM 2579 N N . GLY B 1 33 ? 74.438 28.258 77.570 1.00 18.65 12 GLY B N 1
ATOM 2580 C CA . GLY B 1 33 ? 74.897 27.795 78.872 1.00 12.53 12 GLY B CA 1
ATOM 2581 C C . GLY B 1 33 ? 76.358 28.106 79.149 1.00 19.18 12 GLY B C 1
ATOM 2582 O O . GLY B 1 33 ? 77.143 27.210 79.495 1.00 16.87 12 GLY B O 1
ATOM 2583 N N . ILE B 1 34 ? 76.712 29.383 79.001 1.00 15.61 13 ILE B N 1
ATOM 2584 C CA . ILE B 1 34 ? 78.065 29.862 79.220 1.00 13.20 13 ILE B CA 1
ATOM 2585 C C . ILE B 1 34 ? 78.061 31.055 80.174 1.00 21.16 13 ILE B C 1
ATOM 2586 O O . ILE B 1 34 ? 77.300 32.017 79.998 1.00 18.70 13 ILE B O 1
ATOM 2591 N N . THR B 1 35 ? 78.925 30.990 81.181 1.00 22.77 14 THR B N 1
ATOM 2592 C CA . THR B 1 35 ? 79.083 32.071 82.145 1.00 15.48 14 THR B CA 1
ATOM 2593 C C . THR B 1 35 ? 80.561 32.376 82.313 1.00 18.51 14 THR B C 1
ATOM 2594 O O . THR B 1 35 ? 81.325 31.505 82.701 1.00 16.90 14 THR B O 1
ATOM 2598 N N . VAL B 1 36 ? 80.969 33.609 82.029 1.00 17.30 15 VAL B N 1
ATOM 2599 C CA . VAL B 1 36 ? 82.353 33.993 82.265 1.00 15.72 15 VAL B CA 1
ATOM 2600 C C . VAL B 1 36 ? 82.430 35.042 83.374 1.00 18.75 15 VAL B C 1
ATOM 2601 O O . VAL B 1 36 ? 81.413 35.634 83.754 1.00 23.10 15 VAL B O 1
ATOM 2605 N N . THR B 1 37 ? 83.634 35.259 83.901 1.00 18.74 16 THR B N 1
ATOM 2606 C CA . THR B 1 37 ? 83.859 36.297 84.901 1.00 17.44 16 THR B CA 1
ATOM 2607 C C . THR B 1 37 ? 84.738 37.410 84.320 1.00 19.18 16 THR B C 1
ATOM 2608 O O . THR B 1 37 ? 85.646 37.147 83.524 1.00 16.78 16 THR B O 1
ATOM 2612 N N . ALA B 1 38 ? 84.456 38.654 84.692 1.00 15.04 17 ALA B N 1
ATOM 2613 C CA . ALA B 1 38 ? 85.292 39.760 84.246 1.00 15.68 17 ALA B CA 1
ATOM 2614 C C . ALA B 1 38 ? 85.685 40.665 85.401 1.00 16.99 17 ALA B C 1
ATOM 2615 O O . ALA B 1 38 ? 84.899 40.896 86.308 1.00 18.80 17 ALA B O 1
ATOM 2617 N N . ASP B 1 39 ? 86.913 41.162 85.361 1.00 20.02 18 ASP B N 1
ATOM 2618 C CA . ASP B 1 39 ? 87.390 42.138 86.334 1.00 22.53 18 ASP B CA 1
ATOM 2619 C C . ASP B 1 39 ? 87.084 43.522 85.822 1.00 18.27 18 ASP B C 1
ATOM 2620 O O . ASP B 1 39 ? 87.542 43.881 84.744 1.00 23.08 18 ASP B O 1
ATOM 2625 N N . LEU B 1 40 ? 86.325 44.303 86.582 1.00 22.95 19 LEU B N 1
ATOM 2626 C CA . LEU B 1 40 ? 86.157 45.724 86.269 1.00 24.00 19 LEU B CA 1
ATOM 2627 C C . LEU B 1 40 ? 87.354 46.512 86.780 1.00 25.08 19 LEU B C 1
ATOM 2628 O O . LEU B 1 40 ? 87.885 46.211 87.849 1.00 25.52 19 LEU B O 1
ATOM 2633 N N . SER B 1 41 ? 87.750 47.535 86.027 1.00 26.96 20 SER B N 1
ATOM 2634 C CA . SER B 1 41 ? 88.876 48.394 86.387 1.00 22.35 20 SER B CA 1
ATOM 2635 C C . SER B 1 41 ? 88.505 49.870 86.511 1.00 29.99 20 SER B C 1
ATOM 2636 O O . SER B 1 41 ? 87.889 50.456 85.607 1.00 26.48 20 SER B O 1
ATOM 2639 N N . TRP B 1 42 ? 88.911 50.474 87.624 1.00 28.48 21 TRP B N 1
ATOM 2640 C CA . TRP B 1 42 ? 88.770 51.912 87.819 1.00 22.44 21 TRP B CA 1
ATOM 2641 C C . TRP B 1 42 ? 90.021 52.682 87.345 1.00 28.03 21 TRP B C 1
ATOM 2642 O O . TRP B 1 42 ? 90.079 53.902 87.454 1.00 30.10 21 TRP B O 1
ATOM 2653 N N . GLU B 1 43 ? 91.017 51.962 86.833 1.00 30.79 22 GLU B N 1
ATOM 2654 C CA . GLU B 1 43 ? 92.268 52.559 86.349 1.00 33.05 22 GLU B CA 1
ATOM 2655 C C . GLU B 1 43 ? 92.094 53.622 85.257 1.00 34.73 22 GLU B C 1
ATOM 2656 O O . GLU B 1 43 ? 92.752 54.659 85.281 1.00 37.57 22 GLU B O 1
ATOM 2662 N N . ARG B 1 44 ? 91.244 53.364 84.273 1.00 30.06 23 ARG B N 1
ATOM 2663 C CA . ARG B 1 44 ? 91.107 54.329 83.188 1.00 30.92 23 ARG B CA 1
ATOM 2664 C C . ARG B 1 44 ? 89.758 55.067 83.145 1.00 28.28 23 ARG B C 1
ATOM 2665 O O . ARG B 1 44 ? 89.724 56.288 83.020 1.00 24.60 23 ARG B O 1
ATOM 2673 N N . ASN B 1 45 ? 88.650 54.349 83.283 1.00 29.20 24 ASN B N 1
ATOM 2674 C CA . ASN B 1 45 ? 87.344 55.016 83.311 1.00 27.08 24 ASN B CA 1
ATOM 2675 C C . ASN B 1 45 ? 86.516 54.772 84.578 1.00 25.53 24 ASN B C 1
ATOM 2676 O O . ASN B 1 45 ? 85.540 54.014 84.545 1.00 24.30 24 ASN B O 1
ATOM 2681 N N . PRO B 1 46 ? 86.899 55.435 85.690 1.00 27.36 25 PRO B N 1
ATOM 2682 C CA . PRO B 1 46 ? 86.321 55.292 87.031 1.00 23.07 25 PRO B CA 1
ATOM 2683 C C . PRO B 1 46 ? 84.844 55.599 87.069 1.00 20.83 25 PRO B C 1
ATOM 2684 O O . PRO B 1 46 ? 84.085 54.857 87.691 1.00 26.72 25 PRO B O 1
ATOM 2688 N N . GLU B 1 47 ? 84.443 56.682 86.420 1.00 20.59 26 GLU B N 1
ATOM 2689 C CA . GLU B 1 47 ? 83.045 57.094 86.439 1.00 26.22 26 GLU B CA 1
ATOM 2690 C C . GLU B 1 47 ? 82.195 56.044 85.773 1.00 20.24 26 GLU B C 1
ATOM 2691 O O . GLU B 1 47 ? 81.120 55.724 86.260 1.00 22.16 26 GLU B O 1
ATOM 2697 N N . LEU B 1 48 ? 82.694 55.508 84.663 1.00 18.77 27 LEU B N 1
ATOM 2698 C CA . LEU B 1 48 ? 82.021 54.432 83.948 1.00 20.02 27 LEU B CA 1
ATOM 2699 C C . LEU B 1 48 ? 81.982 53.139 84.763 1.00 15.95 27 LEU B C 1
ATOM 2700 O O . LEU B 1 48 ? 80.908 52.588 84.978 1.00 17.20 27 LEU B O 1
ATOM 2705 N N . ALA B 1 49 ? 83.138 52.667 85.221 1.00 15.60 28 ALA B N 1
ATOM 2706 C CA . ALA B 1 49 ? 83.191 51.435 86.013 1.00 19.09 28 ALA B CA 1
ATOM 2707 C C . ALA B 1 49 ? 82.280 51.523 87.236 1.00 20.48 28 ALA B C 1
ATOM 2708 O O . ALA B 1 49 ? 81.614 50.551 87.612 1.00 18.00 28 ALA B O 1
ATOM 2710 N N . GLU B 1 50 ? 82.249 52.706 87.838 1.00 18.14 29 GLU B N 1
ATOM 2711 C CA . GLU B 1 50 ? 81.419 52.955 89.001 1.00 20.29 29 GLU B CA 1
ATOM 2712 C C . GLU B 1 50 ? 79.940 52.780 88.668 1.00 22.93 29 GLU B C 1
ATOM 2713 O O . GLU B 1 50 ? 79.194 52.134 89.417 1.00 20.97 29 GLU B O 1
ATOM 2719 N N . LEU B 1 51 ? 79.529 53.376 87.546 1.00 21.45 30 LEU B N 1
ATOM 2720 C CA . LEU B 1 51 ? 78.128 53.395 87.121 1.00 16.99 30 LEU B CA 1
ATOM 2721 C C . LEU B 1 51 ? 77.620 51.987 86.893 1.00 18.03 30 LEU B C 1
ATOM 2722 O O . LEU B 1 51 ? 76.535 51.623 87.355 1.00 15.83 30 LEU B O 1
ATOM 2727 N N . LEU B 1 52 ? 78.413 51.203 86.168 1.00 17.11 31 LEU B N 1
ATOM 2728 C CA . LEU B 1 52 ? 78.119 49.792 85.975 1.00 18.23 31 LEU B CA 1
ATOM 2729 C C . LEU B 1 52 ? 78.007 49.117 87.332 1.00 16.53 31 LEU B C 1
ATOM 2730 O O . LEU B 1 52 ? 77.023 48.445 87.606 1.00 15.68 31 LEU B O 1
ATOM 2735 N N . TRP B 1 53 ? 78.999 49.335 88.191 1.00 15.80 32 TRP B N 1
ATOM 2736 C CA . TRP B 1 53 ? 79.062 48.637 89.474 1.00 18.19 32 TRP B CA 1
ATOM 2737 C C . TRP B 1 53 ? 77.920 49.002 90.427 1.00 21.24 32 TRP B C 1
ATOM 2738 O O . TRP B 1 53 ? 77.302 48.118 91.029 1.00 18.07 32 TRP B O 1
ATOM 2749 N N . THR B 1 54 ? 77.632 50.297 90.549 1.00 17.47 33 THR B N 1
ATOM 2750 C CA . THR B 1 54 ? 76.659 50.778 91.527 1.00 16.85 33 THR B CA 1
ATOM 2751 C C . THR B 1 54 ? 75.300 51.081 90.900 1.00 16.08 33 THR B C 1
ATOM 2752 O O . THR B 1 54 ? 74.269 50.945 91.549 1.00 19.35 33 THR B O 1
ATOM 2756 N N . GLY B 1 55 ? 75.297 51.484 89.632 1.00 16.92 34 GLY B N 1
ATOM 2757 C CA . GLY B 1 55 ? 74.075 51.946 88.994 1.00 16.71 34 GLY B CA 1
ATOM 2758 C C . GLY B 1 55 ? 73.393 50.900 88.133 1.00 19.27 34 GLY B C 1
ATOM 2759 O O . GLY B 1 55 ? 72.175 50.753 88.189 1.00 16.68 34 GLY B O 1
ATOM 2760 N N . LEU B 1 56 ? 74.173 50.158 87.351 1.00 17.22 35 LEU B N 1
ATOM 2761 C CA . LEU B 1 56 ? 73.599 49.281 86.332 1.00 18.10 35 LEU B CA 1
ATOM 2762 C C . LEU B 1 56 ? 73.316 47.810 86.728 1.00 17.22 35 LEU B C 1
ATOM 2763 O O . LEU B 1 56 ? 72.348 47.224 86.235 1.00 13.44 35 LEU B O 1
ATOM 2768 N N . LEU B 1 57 ? 74.126 47.231 87.617 1.00 18.27 36 LEU B N 1
ATOM 2769 C CA . LEU B 1 57 ? 73.989 45.811 88.000 1.00 17.71 36 LEU B CA 1
ATOM 2770 C C . LEU B 1 57 ? 72.899 45.556 89.039 1.00 16.84 36 LEU B C 1
ATOM 2771 O O . LEU B 1 57 ? 72.645 46.387 89.897 1.00 20.85 36 LEU B O 1
ATOM 2776 N N . PRO B 1 58 ? 72.228 44.403 88.952 1.00 21.54 37 PRO B N 1
ATOM 2777 C CA . PRO B 1 58 ? 72.320 43.405 87.880 1.00 21.12 37 PRO B CA 1
ATOM 2778 C C . PRO B 1 58 ? 71.261 43.684 86.813 1.00 15.95 37 PRO B C 1
ATOM 2779 O O . PRO B 1 58 ? 70.291 44.372 87.109 1.00 15.23 37 PRO B O 1
ATOM 2783 N N . TYR B 1 59 ? 71.437 43.155 85.605 1.00 16.05 38 TYR B N 1
ATOM 2784 C CA . TYR B 1 59 ? 70.463 43.367 84.532 1.00 16.49 38 TYR B CA 1
ATOM 2785 C C . TYR B 1 59 ? 70.469 42.211 83.541 1.00 14.63 38 TYR B C 1
ATOM 2786 O O . TYR B 1 59 ? 71.392 41.397 83.519 1.00 15.81 38 TYR B O 1
ATOM 2795 N N . ASN B 1 60 ? 69.435 42.140 82.720 1.00 14.47 39 ASN B N 1
ATOM 2796 C CA . ASN B 1 60 ? 69.498 41.280 81.554 1.00 14.73 39 ASN B CA 1
ATOM 2797 C C . AS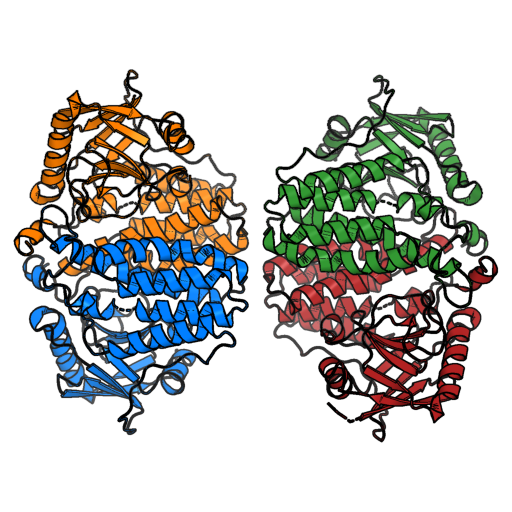N B 1 60 ? 69.345 42.091 80.265 1.00 14.61 39 ASN B C 1
ATOM 2798 O O . ASN B 1 60 ? 69.119 43.304 80.297 1.00 9.75 39 ASN B O 1
ATOM 2803 N N . SER B 1 61 ? 69.483 41.416 79.134 1.00 13.53 40 SER B N 1
ATOM 2804 C CA . SER B 1 61 ? 69.443 42.091 77.848 1.00 13.83 40 SER B CA 1
ATOM 2805 C C . SER B 1 61 ? 69.355 41.053 76.731 1.00 14.65 40 SER B C 1
ATOM 2806 O O . SER B 1 61 ? 69.472 39.843 76.970 1.00 12.75 40 SER B O 1
ATOM 2809 N N . LEU B 1 62 ? 69.116 41.535 75.517 1.00 11.72 41 LEU B N 1
ATOM 2810 C CA . LEU B 1 62 ? 69.232 40.705 74.337 1.00 10.59 41 LEU B CA 1
ATOM 2811 C C . LEU B 1 62 ? 70.670 40.795 73.802 1.00 11.53 41 LEU B C 1
ATOM 2812 O O . LEU B 1 62 ? 71.145 41.871 73.461 1.00 13.12 41 LEU B O 1
ATOM 2817 N N . GLN B 1 63 ? 71.369 39.670 73.737 1.00 12.21 42 GLN B N 1
ATOM 2818 C CA . GLN B 1 63 ? 72.719 39.679 73.204 1.00 9.30 42 GLN B CA 1
ATOM 2819 C C . GLN B 1 63 ? 72.678 39.741 71.688 1.00 11.44 42 GLN B C 1
ATOM 2820 O O . GLN B 1 63 ? 72.155 38.837 71.046 1.00 11.24 42 GLN B O 1
ATOM 2826 N N . ASN B 1 64 ? 73.210 40.817 71.127 1.00 10.14 43 ASN B N 1
ATOM 2827 C CA . ASN B 1 64 ? 73.433 40.910 69.692 1.00 11.49 43 ASN B CA 1
ATOM 2828 C C . ASN B 1 64 ? 74.899 40.706 69.432 1.00 11.44 43 ASN B C 1
ATOM 2829 O O . ASN B 1 64 ? 75.727 40.719 70.359 1.00 10.12 43 ASN B O 1
ATOM 2834 N N . HIS B 1 65 ? 75.210 40.562 68.152 1.00 10.78 44 HIS B N 1
ATOM 2835 C CA . HIS B 1 65 ? 76.569 40.402 67.685 1.00 10.11 44 HIS B CA 1
ATOM 2836 C C . HIS B 1 65 ? 76.760 41.457 66.623 1.00 10.91 44 HIS B C 1
ATOM 2837 O O . HIS B 1 65 ? 75.859 41.677 65.818 1.00 10.72 44 HIS B O 1
ATOM 2844 N N . ALA B 1 66 ? 77.908 42.118 66.607 1.00 8.70 45 ALA B N 1
ATOM 2845 C CA . ALA B 1 66 ? 78.148 43.104 65.555 1.00 15.36 45 ALA B CA 1
ATOM 2846 C C . ALA B 1 66 ? 78.128 42.464 64.161 1.00 16.47 45 ALA B C 1
ATOM 2847 O O . ALA B 1 66 ? 78.723 41.399 63.944 1.00 14.54 45 ALA B O 1
ATOM 2849 N N . LEU B 1 67 ? 77.426 43.115 63.231 1.00 13.09 46 LEU B N 1
ATOM 2850 C CA . LEU B 1 67 ? 77.357 42.665 61.848 1.00 13.99 46 LEU B CA 1
ATOM 2851 C C . LEU B 1 67 ? 78.444 43.292 60.980 1.00 16.66 46 LEU B C 1
ATOM 2852 O O . LEU B 1 67 ? 78.781 42.753 59.921 1.00 17.03 46 LEU B O 1
ATOM 2857 N N . VAL B 1 68 ? 78.991 44.423 61.423 1.00 12.50 47 VAL B N 1
ATOM 2858 C CA . VAL B 1 68 ? 80.024 45.117 60.660 1.00 13.17 47 VAL B CA 1
ATOM 2859 C C . VAL B 1 68 ? 81.404 45.090 61.346 1.00 19.77 47 VAL B C 1
ATOM 2860 O O . VAL B 1 68 ? 82.418 44.792 60.701 1.00 16.35 47 VAL B O 1
ATOM 2864 N N . SER B 1 69 ? 81.427 45.380 62.651 1.00 19.02 48 SER B N 1
ATOM 2865 C CA . SER B 1 69 ? 82.662 45.647 63.403 1.00 16.46 48 SER B CA 1
ATOM 2866 C C . SER B 1 69 ? 83.656 44.481 63.558 1.00 18.24 48 SER B C 1
ATOM 2867 O O . SER B 1 69 ? 84.837 44.708 63.851 1.00 16.66 48 SER B O 1
ATOM 2870 N N . GLY B 1 70 ? 83.187 43.247 63.387 1.00 14.90 49 GLY B N 1
ATOM 2871 C CA . GLY B 1 70 ? 84.040 42.082 63.574 1.00 16.45 49 GLY B CA 1
ATOM 2872 C C . GLY B 1 70 ? 83.559 41.124 64.660 1.00 17.01 49 GLY B C 1
ATOM 2873 O O . GLY B 1 70 ? 82.361 40.951 64.869 1.00 16.34 49 GLY B O 1
ATOM 2874 N N . ASN B 1 71 ? 84.495 40.482 65.350 1.00 18.39 50 ASN B N 1
ATOM 2875 C CA . ASN B 1 71 ? 84.129 39.606 66.462 1.00 18.99 50 ASN B CA 1
ATOM 2876 C C . ASN B 1 71 ? 83.848 40.436 67.711 1.00 21.17 50 ASN B C 1
ATOM 2877 O O . ASN B 1 71 ? 84.676 40.535 68.620 1.00 20.11 50 ASN B O 1
ATOM 2882 N N . HIS B 1 72 ? 82.669 41.043 67.740 1.00 21.46 51 HIS B N 1
ATOM 2883 C CA . HIS B 1 72 ? 82.330 42.015 68.766 1.00 13.11 51 HIS B CA 1
ATOM 2884 C C . HIS B 1 72 ? 80.932 41.723 69.292 1.00 13.61 51 HIS B C 1
ATOM 2885 O O . HIS B 1 72 ? 79.982 41.632 68.510 1.00 14.22 51 HIS B O 1
ATOM 2892 N N . LEU B 1 73 ? 80.792 41.569 70.604 1.00 12.14 52 LEU B N 1
ATOM 2893 C CA . LEU B 1 73 ? 79.470 41.384 71.182 1.00 9.65 52 LEU B CA 1
ATOM 2894 C C . LEU B 1 73 ? 79.020 42.668 71.845 1.00 12.96 52 LEU B C 1
ATOM 2895 O O . LEU B 1 73 ? 79.786 43.298 72.556 1.00 14.11 52 LEU B O 1
ATOM 2900 N N . TYR B 1 74 ? 77.772 43.056 71.622 1.00 14.64 53 TYR B N 1
ATOM 2901 C CA . TYR B 1 74 ? 77.198 44.165 72.368 1.00 9.68 53 TYR B CA 1
ATOM 2902 C C . TYR B 1 74 ? 75.722 43.913 72.675 1.00 10.63 53 TYR B C 1
ATOM 2903 O O . TYR B 1 74 ? 75.018 43.305 71.878 1.00 12.33 53 TYR B O 1
ATOM 2912 N N . HIS B 1 75 ? 75.277 44.339 73.856 1.00 11.44 54 HIS B N 1
ATOM 2913 C CA . HIS B 1 75 ? 73.856 44.346 74.203 1.00 10.17 54 HIS B CA 1
ATOM 2914 C C . HIS B 1 75 ? 73.452 45.698 74.805 1.00 14.37 54 HIS B C 1
ATOM 2915 O O . HIS B 1 75 ? 74.302 46.494 75.191 1.00 11.70 54 HIS B O 1
ATOM 2922 N N . LEU B 1 76 ? 72.143 45.927 74.885 1.00 16.91 55 LEU B N 1
ATOM 2923 C CA . LEU B 1 76 ? 71.573 47.190 75.314 1.00 12.07 55 LEU B CA 1
ATOM 2924 C C . LEU B 1 76 ? 71.340 47.180 76.825 1.00 14.37 55 LEU B C 1
ATOM 2925 O O . LEU B 1 76 ? 70.923 46.163 77.371 1.00 15.95 55 LEU B O 1
ATOM 2930 N N . ILE B 1 77 ? 71.623 48.295 77.498 1.00 10.85 56 ILE B N 1
ATOM 2931 C CA . ILE B 1 77 ? 71.327 48.434 78.925 1.00 9.98 56 ILE B CA 1
ATOM 2932 C C . ILE B 1 77 ? 70.302 49.531 79.128 1.00 11.50 56 ILE B C 1
ATOM 2933 O O . ILE B 1 77 ? 70.467 50.635 78.625 1.00 16.67 56 ILE B O 1
ATOM 2938 N N . ALA B 1 78 ? 69.242 49.238 79.864 1.00 9.83 57 ALA B N 1
ATOM 2939 C CA . ALA B 1 78 ? 68.137 50.176 79.968 1.00 16.02 57 ALA B CA 1
ATOM 2940 C C . ALA B 1 78 ? 68.389 51.313 80.964 1.00 16.88 57 ALA B C 1
ATOM 2941 O O . ALA B 1 78 ? 67.679 51.458 81.955 1.00 21.04 57 ALA B O 1
ATOM 2943 N N . ASP B 1 79 ? 69.393 52.131 80.688 1.00 17.42 58 ASP B N 1
ATOM 2944 C CA . ASP B 1 79 ? 69.693 53.249 81.561 1.00 18.05 58 ASP B CA 1
ATOM 2945 C C . ASP B 1 79 ? 70.172 54.455 80.783 1.00 16.03 58 ASP B C 1
ATOM 2946 O O . ASP B 1 79 ? 71.144 54.380 80.046 1.00 22.22 58 ASP B O 1
ATOM 2951 N N . PRO B 1 80 ? 69.495 55.587 80.957 1.00 15.77 59 PRO B N 1
ATOM 2952 C CA . PRO B 1 80 ? 69.848 56.808 80.221 1.00 19.36 59 PRO B CA 1
ATOM 2953 C C . PRO B 1 80 ? 71.259 57.347 80.512 1.00 18.59 59 PRO B C 1
ATOM 2954 O O . PRO B 1 80 ? 71.850 58.011 79.657 1.00 14.91 59 PRO B O 1
ATOM 2958 N N . ARG B 1 81 ? 71.788 57.071 81.699 1.00 17.12 60 ARG B N 1
ATOM 2959 C CA . ARG B 1 81 ? 73.098 57.595 82.077 1.00 15.71 60 ARG B CA 1
ATOM 2960 C C . ARG B 1 81 ? 74.225 57.202 81.110 1.00 19.95 60 ARG B C 1
ATOM 2961 O O . ARG B 1 81 ? 75.177 57.964 80.937 1.00 19.49 60 ARG B O 1
ATOM 2969 N N . LEU B 1 82 ? 74.109 56.037 80.467 1.00 15.20 61 LEU B N 1
ATOM 2970 C CA . LEU B 1 82 ? 75.126 55.587 79.516 1.00 15.27 61 LEU B CA 1
ATOM 2971 C C . LEU B 1 82 ? 75.202 56.493 78.294 1.00 19.02 61 LEU B C 1
ATOM 2972 O O . LEU B 1 82 ? 76.241 56.570 77.638 1.00 20.03 61 LEU B O 1
ATOM 2977 N N . VAL B 1 83 ? 74.097 57.183 78.005 1.00 18.36 62 VAL B N 1
ATOM 2978 C CA . VAL B 1 83 ? 73.996 58.079 76.860 1.00 17.63 62 VAL B CA 1
ATOM 2979 C C . VAL B 1 83 ? 74.905 59.293 77.018 1.00 18.65 62 VAL B C 1
ATOM 2980 O O . VAL B 1 83 ? 75.523 59.739 76.055 1.00 19.60 62 VAL B O 1
ATOM 2984 N N . TYR B 1 84 ? 75.016 59.810 78.237 1.00 21.45 63 TYR B N 1
ATOM 2985 C CA . TYR B 1 84 ? 75.730 61.074 78.443 1.00 22.36 63 TYR B CA 1
ATOM 2986 C C . TYR B 1 84 ? 76.946 61.039 79.385 1.00 24.25 63 TYR B C 1
ATOM 2987 O O . TYR B 1 84 ? 77.746 61.979 79.405 1.00 26.20 63 TYR B O 1
ATOM 2996 N N . THR B 1 85 ? 77.087 59.975 80.166 1.00 22.16 64 THR B N 1
ATOM 2997 C CA . THR B 1 85 ? 78.278 59.827 81.001 1.00 19.96 64 THR B CA 1
ATOM 2998 C C . THR B 1 85 ? 79.510 59.712 80.117 1.00 21.38 64 THR B C 1
ATOM 2999 O O . THR B 1 85 ? 79.523 58.956 79.151 1.00 24.56 64 THR B O 1
ATOM 3003 N N . GLU B 1 86 ? 80.542 60.482 80.430 1.00 26.31 65 GLU B N 1
ATOM 3004 C CA . GLU B 1 86 ? 81.656 60.606 79.506 1.00 24.59 65 GLU B CA 1
ATOM 3005 C C . GLU B 1 86 ? 82.800 59.676 79.845 1.00 21.87 65 GLU B C 1
ATOM 3006 O O . GLU B 1 86 ? 83.122 59.451 81.008 1.00 25.88 65 GLU B O 1
ATOM 3012 N N . ALA B 1 87 ? 83.417 59.129 78.814 1.00 21.30 66 ALA B N 1
ATOM 3013 C CA . ALA B 1 87 ? 84.611 58.332 79.018 1.00 27.47 66 ALA B CA 1
ATOM 3014 C C . ALA B 1 87 ? 85.767 59.250 79.385 1.00 27.91 66 ALA B C 1
ATOM 3015 O O . ALA B 1 87 ? 85.949 60.306 78.789 1.00 26.89 66 ALA B O 1
ATOM 3017 N N . ARG B 1 88 ? 86.559 58.843 80.360 1.00 24.71 67 ARG B N 1
ATOM 3018 C CA . ARG B 1 88 ? 87.772 59.568 80.662 1.00 26.60 67 ARG B CA 1
ATOM 3019 C C . ARG B 1 88 ? 88.841 59.151 79.651 1.00 31.12 67 ARG B C 1
ATOM 3020 O O . ARG B 1 88 ? 89.641 59.975 79.187 1.00 25.98 67 ARG B O 1
ATOM 3028 N N . TYR B 1 89 ? 88.828 57.870 79.292 1.00 28.98 68 TYR B N 1
ATOM 3029 C CA . TYR B 1 89 ? 89.826 57.309 78.389 1.00 27.33 68 TYR B CA 1
ATOM 3030 C C . TYR B 1 89 ? 89.190 56.433 77.311 1.00 29.52 68 TYR B C 1
ATOM 3031 O O . TYR B 1 89 ? 88.260 55.667 77.579 1.00 28.83 68 TYR B O 1
ATOM 3040 N N . LYS B 1 90 ? 89.695 56.561 76.088 1.00 30.96 69 LYS B N 1
ATOM 3041 C CA . LYS B 1 90 ? 89.249 55.734 74.972 1.00 27.83 69 LYS B CA 1
ATOM 3042 C C . LYS B 1 90 ? 90.452 55.210 74.213 1.00 30.09 69 LYS B C 1
ATOM 3043 O O . LYS B 1 90 ? 91.490 55.882 74.135 1.00 30.21 69 LYS B O 1
ATOM 3049 N N . GLU B 1 91 ? 90.313 54.019 73.642 1.00 25.28 70 GLU B N 1
ATOM 3050 C CA . GLU B 1 91 ? 91.358 53.489 72.786 1.00 26.56 70 GLU B CA 1
ATOM 3051 C C . GLU B 1 91 ? 90.741 52.906 71.530 1.00 24.18 70 GLU B C 1
ATOM 3052 O O . GLU B 1 91 ? 89.536 52.686 71.478 1.00 26.00 70 GLU B O 1
ATOM 3058 N N . ASP B 1 92 ? 91.576 52.695 70.519 1.00 23.13 71 ASP B N 1
ATOM 3059 C CA . ASP B 1 92 ? 91.219 51.969 69.304 1.00 21.82 71 ASP B CA 1
ATOM 3060 C C . ASP B 1 92 ? 90.825 50.532 69.667 1.00 20.75 71 ASP B C 1
ATOM 3061 O O . ASP B 1 92 ? 91.641 49.775 70.186 1.00 21.71 71 ASP B O 1
ATOM 3066 N N . ARG B 1 93 ? 89.582 50.158 69.371 1.00 23.89 72 ARG B N 1
ATOM 3067 C CA . ARG B 1 93 ? 89.051 48.846 69.753 1.00 22.03 72 ARG B CA 1
ATOM 3068 C C . ARG B 1 93 ? 89.741 47.669 69.038 1.00 21.88 72 ARG B C 1
ATOM 3069 O O . ARG B 1 93 ? 89.788 46.556 69.576 1.00 18.35 72 ARG B O 1
ATOM 3077 N N . THR B 1 94 ? 90.289 47.914 67.845 1.00 23.88 73 THR B N 1
ATOM 3078 C CA . THR B 1 94 ? 91.017 46.864 67.115 1.00 23.37 73 THR B CA 1
ATOM 3079 C C . THR B 1 94 ? 92.299 46.480 67.844 1.00 18.74 73 THR B C 1
ATOM 3080 O O . THR B 1 94 ? 92.870 45.433 67.588 1.00 19.99 73 THR B O 1
ATOM 3084 N N . LYS B 1 95 ? 92.746 47.325 68.762 1.00 19.95 74 LYS B N 1
ATOM 3085 C CA . LYS B 1 95 ? 94.003 47.067 69.453 1.00 19.81 74 LYS B CA 1
ATOM 3086 C C . LYS B 1 95 ? 93.803 46.568 70.874 1.00 18.09 74 LYS B C 1
ATOM 3087 O O . LYS B 1 95 ? 94.757 46.193 71.547 1.00 19.38 74 LYS B O 1
ATOM 3093 N N . SER B 1 96 ? 92.561 46.576 71.334 1.00 20.93 75 SER B N 1
ATOM 3094 C CA . SER B 1 96 ? 92.253 46.081 72.662 1.00 17.50 75 SER B CA 1
ATOM 3095 C C . SER B 1 96 ? 92.427 44.578 72.663 1.00 19.70 75 SER B C 1
ATOM 3096 O O . SER B 1 96 ? 92.190 43.925 71.646 1.00 24.72 75 SER B O 1
ATOM 3099 N N . PRO B 1 97 ? 92.837 44.016 73.804 1.00 22.28 76 PRO B N 1
ATOM 3100 C CA . PRO B 1 97 ? 92.996 42.559 73.883 1.00 20.15 76 PRO B CA 1
ATOM 3101 C C . PRO B 1 97 ? 91.631 41.879 73.839 1.00 21.94 76 PRO B C 1
ATOM 3102 O O . PRO B 1 97 ? 90.643 42.459 74.322 1.00 20.11 76 PRO B O 1
ATOM 3106 N N . ASP B 1 98 ? 91.571 40.686 73.260 1.00 17.15 77 ASP B N 1
ATOM 3107 C CA . ASP B 1 98 ? 90.369 39.877 73.345 1.00 17.96 77 ASP B CA 1
ATOM 3108 C C . ASP B 1 98 ? 89.991 39.792 74.817 1.00 17.60 77 ASP B C 1
ATOM 3109 O O . ASP B 1 98 ? 90.873 39.706 75.672 1.00 18.54 77 ASP B O 1
ATOM 3114 N N . GLY B 1 99 ? 88.692 39.846 75.112 1.00 11.22 78 GLY B N 1
ATOM 3115 C CA . GLY B 1 99 ? 88.216 39.847 76.484 1.00 10.73 78 GLY B CA 1
ATOM 3116 C C . GLY B 1 99 ? 87.867 41.219 77.053 1.00 18.93 78 GLY B C 1
ATOM 3117 O O . GLY B 1 99 ? 87.230 41.311 78.108 1.00 14.27 78 GLY B O 1
ATOM 3118 N N . THR B 1 100 ? 88.277 42.292 76.366 1.00 19.70 79 THR B N 1
ATOM 3119 C CA . THR B 1 100 ? 88.022 43.653 76.852 1.00 18.91 79 THR B CA 1
ATOM 3120 C C . THR B 1 100 ? 86.530 43.992 76.904 1.00 16.24 79 THR B C 1
ATOM 3121 O O . THR B 1 100 ? 85.791 43.708 75.971 1.00 16.04 79 THR B O 1
ATOM 3125 N N . VAL B 1 101 ? 86.103 44.584 78.014 1.00 15.57 80 VAL B N 1
ATOM 3126 C CA . VAL B 1 101 ? 84.733 45.034 78.184 1.00 14.25 80 VAL B CA 1
ATOM 3127 C C . VAL B 1 101 ? 84.666 46.553 78.010 1.00 17.33 80 VAL B C 1
ATOM 3128 O O . VAL B 1 101 ? 85.485 47.273 78.573 1.00 16.04 80 VAL B O 1
ATOM 3132 N N . PHE B 1 102 ? 83.702 47.041 77.230 1.00 16.84 81 PHE B N 1
ATOM 3133 C CA . PHE B 1 102 ? 83.549 48.475 76.997 1.00 13.35 81 PHE B CA 1
ATOM 3134 C C . PHE B 1 102 ? 82.149 48.925 77.369 1.00 16.20 81 PHE B C 1
ATOM 3135 O O . PHE B 1 102 ? 81.192 48.158 77.247 1.00 17.19 81 PHE B O 1
ATOM 3143 N N . LEU B 1 103 ? 82.021 50.184 77.773 1.00 13.50 82 LEU B N 1
ATOM 3144 C CA . LEU B 1 103 ? 80.709 50.832 77.835 1.00 18.43 82 LEU B CA 1
ATOM 3145 C C . LEU B 1 103 ? 80.643 51.927 76.783 1.00 16.32 82 LEU B C 1
ATOM 3146 O O . LEU B 1 103 ? 81.639 52.588 76.497 1.00 17.51 82 LEU B O 1
ATOM 3151 N N . SER B 1 104 ? 79.464 52.124 76.213 1.00 15.79 83 SER B N 1
ATOM 3152 C CA . SER B 1 104 ? 79.333 53.020 75.075 1.00 15.89 83 SER B CA 1
ATOM 3153 C C . SER B 1 104 ? 78.167 53.988 75.243 1.00 17.42 83 SER B C 1
ATOM 3154 O O . SER B 1 104 ? 77.175 53.676 75.886 1.00 16.80 83 SER B O 1
ATOM 3157 N N . GLN B 1 105 ? 78.279 55.167 74.650 1.00 20.44 84 GLN B N 1
ATOM 3158 C CA . GLN B 1 105 ? 77.165 56.104 74.695 1.00 21.36 84 GLN B CA 1
ATOM 3159 C C . GLN B 1 105 ? 76.026 55.697 73.768 1.00 17.10 84 GLN B C 1
ATOM 3160 O O . GLN B 1 105 ? 74.983 56.355 73.744 1.00 15.88 84 GLN B O 1
ATOM 3166 N N . LEU B 1 106 ? 76.237 54.603 73.028 1.00 18.14 85 LEU B N 1
ATOM 3167 C CA . LEU B 1 106 ? 75.173 53.915 72.288 1.00 15.63 85 LEU B CA 1
ATOM 3168 C C . LEU B 1 106 ? 74.335 53.026 73.205 1.00 17.94 85 LEU B C 1
ATOM 3169 O O . LEU B 1 106 ? 73.524 52.242 72.709 1.00 13.47 85 LEU B O 1
ATOM 3174 N N . GLN B 1 107 ? 74.564 53.142 74.520 1.00 12.23 86 GLN B N 1
ATOM 3175 C CA . GLN B 1 107 ? 73.905 52.337 75.556 1.00 16.76 86 GLN B CA 1
ATOM 3176 C C . GLN B 1 107 ? 74.237 50.832 75.525 1.00 14.64 86 GLN B C 1
ATOM 3177 O O . GLN B 1 107 ? 73.359 49.976 75.700 1.00 12.24 86 GLN B O 1
ATOM 3183 N N . HIS B 1 108 ? 75.512 50.527 75.301 1.00 15.68 87 HIS B N 1
ATOM 3184 C CA . HIS B 1 108 ? 75.984 49.157 75.137 1.00 10.33 87 HIS B CA 1
ATOM 3185 C C . HIS B 1 108 ? 76.961 48.807 76.224 1.00 11.59 87 HIS B C 1
ATOM 3186 O O . HIS B 1 108 ? 77.719 49.659 76.673 1.00 13.85 87 HIS B O 1
ATOM 3193 N N . LEU B 1 109 ? 76.959 47.545 76.633 1.00 11.24 88 LEU B N 1
ATOM 3194 C CA . LEU B 1 109 ? 78.172 46.938 77.150 1.00 9.85 88 LEU B CA 1
ATOM 3195 C C . LEU B 1 109 ? 78.672 46.029 76.012 1.00 12.99 88 LEU B C 1
ATOM 3196 O O . LEU B 1 109 ? 77.910 45.253 75.437 1.00 10.61 88 LEU B O 1
ATOM 3201 N N . ALA B 1 110 ? 79.944 46.159 75.669 1.00 12.25 89 ALA B N 1
ATOM 3202 C CA . ALA B 1 110 ? 80.491 45.467 74.522 1.00 10.09 89 ALA B CA 1
ATOM 3203 C C . ALA B 1 110 ? 81.689 44.656 74.963 1.00 15.67 89 ALA B C 1
ATOM 3204 O O . ALA B 1 110 ? 82.426 45.084 75.863 1.00 14.40 89 ALA B O 1
ATOM 3206 N N . VAL B 1 111 ? 81.860 43.477 74.351 1.00 13.57 90 VAL B N 1
ATOM 3207 C CA . VAL B 1 111 ? 83.032 42.630 74.577 1.00 12.49 90 VAL B CA 1
ATOM 3208 C C . VAL B 1 111 ? 83.650 42.165 73.252 1.00 15.26 90 VAL B C 1
ATOM 3209 O O . VAL B 1 111 ? 82.955 41.625 72.384 1.00 13.74 90 VAL B O 1
ATOM 3213 N N . LYS B 1 112 ? 84.954 42.393 73.111 1.00 11.96 91 LYS B N 1
ATOM 3214 C CA . LYS B 1 112 ? 85.738 41.891 71.989 1.00 13.90 91 LYS B CA 1
ATOM 3215 C C . LYS B 1 112 ? 86.168 40.462 72.273 1.00 15.84 91 LYS B C 1
ATOM 3216 O O . LYS B 1 112 ? 86.685 40.170 73.353 1.00 16.08 91 LYS B O 1
ATOM 3222 N N . TYR B 1 113 ? 85.961 39.567 71.314 1.00 17.58 92 TYR B N 1
ATOM 3223 C CA . TYR B 1 113 ? 86.321 38.161 71.506 1.00 15.93 92 TYR B CA 1
ATOM 3224 C C . TYR B 1 113 ? 87.179 37.649 70.358 1.00 18.17 92 TYR B C 1
ATOM 3225 O O . TYR B 1 113 ? 87.548 36.475 70.317 1.00 20.58 92 TYR B O 1
ATOM 3234 N N . GLY B 1 114 ? 87.505 38.552 69.437 1.00 17.85 93 GLY B N 1
ATOM 3235 C CA . GLY B 1 114 ? 88.364 38.255 68.306 1.00 15.56 93 GLY B CA 1
ATOM 3236 C C . GLY B 1 114 ? 88.641 39.536 67.538 1.00 20.56 93 GLY B C 1
ATOM 3237 O O . GLY B 1 114 ? 88.283 40.625 68.003 1.00 20.29 93 GLY B O 1
ATOM 3238 N N . PRO B 1 115 ? 89.280 39.422 66.361 1.00 19.67 94 PRO B N 1
ATOM 3239 C CA . PRO B 1 115 ? 89.654 40.581 65.535 1.00 15.13 94 PRO B CA 1
ATOM 3240 C C . PRO B 1 115 ? 88.491 41.523 65.224 1.00 21.49 94 PRO B C 1
ATOM 3241 O O . PRO B 1 115 ? 87.357 41.075 64.986 1.00 22.27 94 PRO B O 1
ATOM 3245 N N . LEU B 1 116 ? 88.767 42.824 65.252 1.00 18.60 95 LEU B N 1
ATOM 3246 C CA . LEU B 1 116 ? 87.781 43.816 64.849 1.00 17.75 95 LEU B CA 1
ATOM 3247 C C . LEU B 1 116 ? 88.338 44.609 63.680 1.00 19.48 95 LEU B C 1
ATOM 3248 O O . LEU B 1 116 ? 89.557 44.729 63.545 1.00 19.33 95 LEU B O 1
ATOM 3253 N N . THR B 1 117 ? 87.462 45.155 62.839 1.00 17.23 96 THR B N 1
ATOM 3254 C CA . THR B 1 117 ? 87.918 46.049 61.768 1.00 20.65 96 THR B CA 1
ATOM 3255 C C . THR B 1 117 ? 87.581 47.500 62.055 1.00 20.14 96 THR B C 1
ATOM 3256 O O . THR B 1 117 ? 88.240 48.398 61.543 1.00 23.06 96 THR B O 1
ATOM 3260 N N . GLU B 1 118 ? 86.551 47.731 62.864 1.00 18.87 97 GLU B N 1
ATOM 3261 C CA . GLU B 1 118 ? 86.168 49.092 63.216 1.00 20.21 97 GLU B CA 1
ATOM 3262 C C . GLU B 1 118 ? 87.158 49.721 64.193 1.00 23.01 97 GLU B C 1
ATOM 3263 O O . GLU B 1 118 ? 87.294 49.292 65.338 1.00 22.34 97 GLU B O 1
ATOM 3269 N N . TYR B 1 119 ? 87.838 50.755 63.734 1.00 18.39 98 TYR B N 1
ATOM 3270 C CA . TYR B 1 119 ? 88.903 51.350 64.515 1.00 23.76 98 TYR B CA 1
ATOM 3271 C C . TYR B 1 119 ? 88.473 52.626 65.248 1.00 21.72 98 TYR B C 1
ATOM 3272 O O . TYR B 1 119 ? 89.314 53.436 65.623 1.00 27.35 98 TYR B O 1
ATOM 3281 N N . LEU B 1 120 ? 87.169 52.817 65.428 1.00 24.98 99 LEU B N 1
ATOM 3282 C CA . LEU B 1 120 ? 86.660 53.945 66.214 1.00 20.44 99 LEU B CA 1
ATOM 3283 C C . LEU B 1 120 ? 87.003 53.746 67.690 1.00 22.23 99 LEU B C 1
ATOM 3284 O O . LEU B 1 120 ? 87.062 52.620 68.181 1.00 24.69 99 LEU B O 1
ATOM 3289 N N . PRO B 1 121 ? 87.265 54.841 68.406 1.00 24.62 100 PRO B N 1
ATOM 3290 C CA . PRO B 1 121 ? 87.667 54.672 69.806 1.00 22.58 100 PRO B CA 1
ATOM 3291 C C . PRO B 1 121 ? 86.522 54.187 70.686 1.00 24.24 100 PRO B C 1
ATOM 3292 O O . PRO B 1 121 ? 85.367 54.520 70.440 1.00 24.23 100 PRO B O 1
ATOM 3296 N N . ALA B 1 122 ? 86.861 53.398 71.699 1.00 24.40 101 ALA B N 1
ATOM 3297 C CA . ALA B 1 122 ? 85.890 52.877 72.656 1.00 21.20 101 ALA B CA 1
ATOM 3298 C C . ALA B 1 122 ? 86.460 52.936 74.080 1.00 18.89 101 ALA B C 1
ATOM 3299 O O . ALA B 1 122 ? 87.673 52.883 74.278 1.00 20.77 101 ALA B O 1
ATOM 3301 N N . ALA B 1 123 ? 85.579 53.031 75.067 1.00 15.58 102 ALA B N 1
ATOM 3302 C CA . ALA B 1 123 ? 85.991 53.161 76.457 1.00 14.88 102 ALA B CA 1
ATOM 3303 C C . ALA B 1 123 ? 85.963 51.838 77.198 1.00 16.27 102 ALA B C 1
ATOM 3304 O O . ALA B 1 123 ? 84.891 51.342 77.548 1.00 14.46 102 ALA B O 1
ATOM 3306 N N . PRO B 1 124 ? 87.152 51.271 77.454 1.00 17.92 103 PRO B N 1
ATOM 3307 C CA . PRO B 1 124 ? 87.292 50.034 78.223 1.00 18.51 103 PRO B CA 1
ATOM 3308 C C . PRO B 1 124 ? 87.000 50.252 79.703 1.00 17.72 103 PRO B C 1
ATOM 3309 O O . PRO B 1 124 ? 87.267 51.338 80.235 1.00 19.65 103 PRO B O 1
ATOM 3313 N N . VAL B 1 125 ? 86.432 49.237 80.348 1.00 13.15 104 VAL B N 1
ATOM 3314 C CA . VAL B 1 125 ? 86.149 49.294 81.776 1.00 14.27 104 VAL B CA 1
ATOM 3315 C C . VAL B 1 125 ? 86.607 48.012 82.452 1.00 17.48 104 VAL B C 1
ATOM 3316 O O . VAL B 1 125 ? 86.552 47.902 83.671 1.00 20.03 104 VAL B O 1
ATOM 3320 N N . GLY B 1 126 ? 87.050 47.036 81.664 1.00 14.84 105 GLY B N 1
ATOM 3321 C CA . GLY B 1 126 ? 87.496 45.777 82.230 1.00 17.80 105 GLY B CA 1
ATOM 3322 C C . GLY B 1 126 ? 87.831 44.675 81.239 1.00 20.72 105 GLY B C 1
ATOM 3323 O O . GLY B 1 126 ? 87.972 44.917 80.035 1.00 15.65 105 GLY B O 1
ATOM 3324 N N . SER B 1 127 ? 87.961 43.455 81.760 1.00 20.34 106 SER B N 1
ATOM 3325 C CA . SER B 1 127 ? 88.359 42.295 80.961 1.00 20.57 106 SER B CA 1
ATOM 3326 C C . SER B 1 127 ? 87.800 41.024 81.548 1.00 19.31 106 SER B C 1
ATOM 3327 O O . SER B 1 127 ? 87.900 40.807 82.761 1.00 19.62 106 SER B O 1
ATOM 3330 N N . VAL B 1 128 ? 87.225 40.172 80.702 1.00 19.81 107 VAL B N 1
ATOM 3331 C CA . VAL B 1 128 ? 86.945 38.812 81.160 1.00 26.32 107 VAL B CA 1
ATOM 3332 C C . VAL B 1 128 ? 88.269 38.135 81.501 1.00 20.49 107 VAL B C 1
ATOM 3333 O O . VAL B 1 128 ? 89.273 38.311 80.794 1.00 20.56 107 VAL B O 1
ATOM 3337 N N . VAL B 1 129 ? 88.263 37.422 82.625 1.00 19.07 108 VAL B N 1
ATOM 3338 C CA . VAL B 1 129 ? 89.450 36.755 83.155 1.00 20.45 108 VAL B CA 1
ATOM 3339 C C . VAL B 1 129 ? 90.099 35.835 82.120 1.00 21.43 108 VAL B C 1
ATOM 3340 O O . VAL B 1 129 ? 89.408 35.279 81.267 1.00 19.52 108 VAL B O 1
ATOM 3344 N N . PRO B 1 130 ? 91.441 35.715 82.169 1.00 24.77 109 PRO B N 1
ATOM 3345 C CA . PRO B 1 130 ? 92.218 34.938 81.203 1.00 24.02 109 PRO B CA 1
ATOM 3346 C C . PRO B 1 130 ? 91.698 33.529 81.027 1.00 22.55 109 PRO B C 1
ATOM 3347 O O . PRO B 1 130 ? 91.698 33.021 79.907 1.00 27.38 109 PRO B O 1
ATOM 3351 N N . GLU B 1 131 ? 91.254 32.903 82.107 1.00 23.20 110 GLU B N 1
ATOM 3352 C CA . GLU B 1 131 ? 90.873 31.500 82.025 1.00 26.32 110 GLU B CA 1
ATOM 3353 C C . GLU B 1 131 ? 89.505 31.316 81.376 1.00 23.28 110 GLU B C 1
ATOM 3354 O O . GLU B 1 131 ? 89.084 30.195 81.111 1.00 19.99 110 GLU B O 1
ATOM 3360 N N . ASP B 1 132 ? 88.824 32.423 81.101 1.00 22.29 111 ASP B N 1
ATOM 3361 C CA . ASP B 1 132 ? 87.493 32.363 80.497 1.00 19.45 111 ASP B CA 1
ATOM 3362 C C . ASP B 1 132 ? 87.433 32.835 79.042 1.00 16.41 111 ASP B C 1
ATOM 3363 O O . ASP B 1 132 ? 86.364 32.904 78.443 1.00 15.69 111 ASP B O 1
ATOM 3368 N N . ILE B 1 133 ? 88.586 33.150 78.474 1.00 18.84 112 ILE B N 1
ATOM 3369 C CA . ILE B 1 133 ? 88.633 33.645 77.108 1.00 17.51 112 ILE B CA 1
ATOM 3370 C C . ILE B 1 133 ? 88.051 32.620 76.125 1.00 17.69 112 ILE B C 1
ATOM 3371 O O . ILE B 1 133 ? 87.288 32.985 75.229 1.00 16.00 112 ILE B O 1
ATOM 3376 N N . ASP B 1 134 ? 88.378 31.342 76.319 1.00 15.05 113 ASP B N 1
ATOM 3377 C CA . ASP B 1 134 ? 87.872 30.293 75.441 1.00 15.57 113 ASP B CA 1
ATOM 3378 C C . ASP B 1 134 ? 86.349 30.208 75.487 1.00 14.10 113 ASP B C 1
ATOM 3379 O O . ASP B 1 134 ? 85.697 30.147 74.444 1.00 14.37 113 ASP B O 1
ATOM 3384 N N . ALA B 1 135 ? 85.802 30.211 76.699 1.00 11.19 114 ALA B N 1
ATOM 3385 C CA . ALA B 1 135 ? 84.360 30.261 76.927 1.00 13.44 114 ALA B CA 1
ATOM 3386 C C . ALA B 1 135 ? 83.751 31.519 76.316 1.00 17.31 114 ALA B C 1
ATOM 3387 O O . ALA B 1 135 ? 82.635 31.490 75.793 1.00 18.31 114 ALA B O 1
ATOM 3389 N N . LEU B 1 136 ? 84.491 32.618 76.383 1.00 12.78 115 LEU B N 1
ATOM 3390 C CA . LEU B 1 136 ? 84.072 33.846 75.727 1.00 16.34 115 LEU B CA 1
ATOM 3391 C C . LEU B 1 136 ? 83.945 33.690 74.207 1.00 16.77 115 LEU B C 1
ATOM 3392 O O . LEU B 1 136 ? 82.936 34.094 73.632 1.00 18.38 115 LEU B O 1
ATOM 3397 N N . ARG B 1 137 ? 84.957 33.122 73.554 1.00 14.67 116 ARG B N 1
ATOM 3398 C CA . ARG B 1 137 ? 84.909 32.990 72.094 1.00 14.06 116 ARG B CA 1
ATOM 3399 C C . ARG B 1 137 ? 83.853 31.979 71.680 1.00 13.23 116 ARG B C 1
ATOM 3400 O O . ARG B 1 137 ? 83.276 32.079 70.598 1.00 19.65 116 ARG B O 1
ATOM 3408 N N . GLU B 1 138 ? 83.582 31.014 72.547 1.00 13.43 117 GLU B N 1
ATOM 3409 C CA . GLU B 1 138 ? 82.464 30.116 72.309 1.00 15.76 117 GLU B CA 1
ATOM 3410 C C . GLU B 1 138 ? 81.151 30.891 72.339 1.00 16.76 117 GLU B C 1
ATOM 3411 O O . GLU B 1 138 ? 80.316 30.734 71.446 1.00 18.20 117 GLU B O 1
ATOM 3417 N N . ALA B 1 139 ? 80.973 31.724 73.365 1.00 16.52 118 ALA B N 1
ATOM 3418 C CA . ALA B 1 139 ? 79.781 32.568 73.462 1.00 15.36 118 ALA B CA 1
ATOM 3419 C C . ALA B 1 139 ? 79.690 33.483 72.242 1.00 14.22 118 ALA B C 1
ATOM 3420 O O . ALA B 1 139 ? 78.613 33.696 71.696 1.00 14.10 118 ALA B O 1
ATOM 3422 N N . GLY B 1 140 ? 80.830 33.998 71.806 1.00 12.27 119 GLY B N 1
ATOM 3423 C CA . GLY B 1 140 ? 80.873 34.855 70.639 1.00 11.66 119 GLY B CA 1
ATOM 3424 C C . GLY B 1 140 ? 80.373 34.156 69.389 1.00 13.69 119 GLY B C 1
ATOM 3425 O O . GLY B 1 140 ? 79.520 34.694 68.674 1.00 11.27 119 GLY B O 1
ATOM 3426 N N . ARG B 1 141 ? 80.887 32.953 69.128 1.00 15.72 120 ARG B N 1
ATOM 3427 C CA . ARG B 1 141 ? 80.515 32.208 67.917 1.00 13.43 120 ARG B CA 1
ATOM 3428 C C . ARG B 1 141 ? 79.068 31.749 67.968 1.00 11.64 120 ARG B C 1
ATOM 3429 O O . ARG B 1 141 ? 78.398 31.668 66.947 1.00 13.20 120 ARG B O 1
ATOM 3437 N N . ALA B 1 142 ? 78.586 31.463 69.168 1.00 11.40 121 ALA B N 1
ATOM 3438 C CA . ALA B 1 142 ? 77.232 30.971 69.321 1.00 10.95 121 ALA B CA 1
ATOM 3439 C C . ALA B 1 142 ? 76.243 32.102 69.050 1.00 14.06 121 ALA B C 1
ATOM 3440 O O . ALA B 1 142 ? 75.176 31.882 68.465 1.00 13.92 121 ALA B O 1
ATOM 3442 N N . CYS B 1 143 ? 76.604 33.313 69.471 1.00 11.66 122 CYS B N 1
ATOM 3443 C CA . CYS B 1 143 ? 75.760 34.478 69.231 1.00 12.85 122 CYS B CA 1
ATOM 3444 C C . CYS B 1 143 ? 75.753 34.790 67.734 1.00 14.27 122 CYS B C 1
ATOM 3445 O O . CYS B 1 143 ? 74.717 35.152 67.169 1.00 12.62 122 CYS B O 1
ATOM 3448 N N . TRP B 1 144 ? 76.910 34.623 67.097 1.00 13.82 123 TRP B N 1
ATOM 3449 C CA . TRP B 1 144 ? 76.995 34.725 65.645 1.00 13.32 123 TRP B CA 1
ATOM 3450 C C . TRP B 1 144 ? 76.047 33.762 64.946 1.00 14.59 123 TRP B C 1
ATOM 3451 O O . TRP B 1 144 ? 75.341 34.164 64.021 1.00 18.05 123 TRP B O 1
ATOM 3462 N N . LYS B 1 145 ? 76.020 32.502 65.392 1.00 16.11 124 LYS B N 1
ATOM 3463 C CA . LYS B 1 145 ? 75.137 31.495 64.795 1.00 14.46 124 LYS B CA 1
ATOM 3464 C C . LYS B 1 145 ? 73.677 31.911 64.931 1.00 13.97 124 LYS B C 1
ATOM 3465 O O . LYS B 1 145 ? 72.841 31.598 64.094 1.00 15.50 124 LYS B O 1
ATOM 3471 N N . ALA B 1 146 ? 73.371 32.631 65.998 1.00 15.50 125 ALA B N 1
ATOM 3472 C CA . ALA B 1 146 ? 72.004 33.045 66.226 1.00 12.83 125 ALA B CA 1
ATOM 3473 C C . ALA B 1 146 ? 71.629 34.213 65.290 1.00 16.86 125 ALA B C 1
ATOM 3474 O O . ALA B 1 146 ? 70.563 34.209 64.677 1.00 16.27 125 ALA B O 1
ATOM 3476 N N . ALA B 1 147 ? 72.519 35.189 65.147 1.00 14.89 126 ALA B N 1
ATOM 3477 C CA . ALA B 1 147 ? 72.287 36.294 64.221 1.00 13.20 126 ALA B CA 1
ATOM 3478 C C . ALA B 1 147 ? 72.332 35.837 62.753 1.00 17.42 126 ALA B C 1
ATOM 3479 O O . ALA B 1 147 ? 71.465 36.196 61.954 1.00 16.09 126 ALA B O 1
ATOM 3481 N N . TRP B 1 148 ? 73.336 35.038 62.403 1.00 19.38 127 TRP B N 1
ATOM 3482 C CA . TRP B 1 148 ? 73.522 34.621 61.015 1.00 16.80 127 TRP B CA 1
ATOM 3483 C C . TRP B 1 148 ? 72.502 33.614 60.489 1.00 16.11 127 TRP B C 1
ATOM 3484 O O . TRP B 1 148 ? 71.970 33.786 59.397 1.00 14.75 127 TRP B O 1
ATOM 3495 N N . GLU B 1 149 ? 72.241 32.559 61.255 1.00 20.36 128 GLU B N 1
ATOM 3496 C CA . GLU B 1 149 ? 71.469 31.411 60.757 1.00 14.72 128 GLU B CA 1
ATOM 3497 C C . GLU B 1 149 ? 70.208 31.113 61.544 1.00 15.77 128 GLU B C 1
ATOM 3498 O O . GLU B 1 149 ? 69.136 30.918 60.991 1.00 14.35 128 GLU B O 1
ATOM 3504 N N . THR B 1 150 ? 70.352 31.068 62.854 1.00 14.75 129 THR B N 1
ATOM 3505 C CA . THR B 1 150 ? 69.339 30.487 63.701 1.00 16.86 129 THR B CA 1
ATOM 3506 C C . THR B 1 150 ? 68.175 31.412 64.041 1.00 18.04 129 THR B C 1
ATOM 3507 O O . THR B 1 150 ? 67.027 30.973 64.115 1.00 17.90 129 THR B O 1
ATOM 3511 N N . LYS B 1 151 ? 68.477 32.691 64.246 1.00 19.73 130 LYS B N 1
ATOM 3512 C CA . LYS B 1 151 ? 67.501 33.681 64.718 1.00 14.30 130 LYS B CA 1
ATOM 3513 C C . LYS B 1 151 ? 66.911 33.302 66.076 1.00 12.18 130 LYS B C 1
ATOM 3514 O O . LYS B 1 151 ? 65.832 33.757 66.449 1.00 11.75 130 LYS B O 1
ATOM 3520 N N . GLN B 1 152 ? 67.626 32.466 66.821 1.00 17.79 131 GLN B N 1
ATOM 3521 C CA . GLN B 1 152 ? 67.234 32.178 68.199 1.00 15.32 131 GLN B CA 1
ATOM 3522 C C . GLN B 1 152 ? 67.718 33.280 69.119 1.00 11.90 131 GLN B C 1
ATOM 3523 O O . GLN B 1 152 ? 68.918 33.553 69.184 1.00 13.37 131 GLN B O 1
ATOM 3529 N N . PRO B 1 153 ? 66.789 33.910 69.844 1.00 12.39 132 PRO B N 1
ATOM 3530 C CA . PRO B 1 153 ? 67.181 34.980 70.759 1.00 12.22 132 PRO B CA 1
ATOM 3531 C C . PRO B 1 153 ? 68.037 34.441 71.888 1.00 11.46 132 PRO B C 1
ATOM 3532 O O . PRO B 1 153 ? 67.676 33.454 72.519 1.00 11.58 132 PRO B O 1
ATOM 3536 N N . ILE B 1 154 ? 69.161 35.102 72.135 1.00 12.08 133 ILE B N 1
ATOM 3537 C CA . ILE B 1 154 ? 70.002 34.787 73.273 1.00 11.25 133 ILE B CA 1
ATOM 3538 C C . ILE B 1 154 ? 69.859 35.857 74.335 1.00 10.32 133 ILE B C 1
ATOM 3539 O O . ILE B 1 154 ? 69.990 37.054 74.067 1.00 9.96 133 ILE B O 1
ATOM 3544 N N . GLU B 1 155 ? 69.574 35.402 75.547 1.00 13.15 134 GLU B N 1
ATOM 3545 C CA . GLU B 1 155 ? 69.439 36.261 76.706 1.00 12.05 134 GLU B CA 1
ATOM 3546 C C . GLU B 1 155 ? 70.761 36.343 77.468 1.00 13.95 134 GLU B C 1
ATOM 3547 O O . GLU B 1 155 ? 71.391 35.331 77.747 1.00 12.72 134 GLU B O 1
ATOM 3553 N N . VAL B 1 156 ? 71.206 37.548 77.786 1.00 12.79 135 VAL B N 1
ATOM 3554 C CA . VAL B 1 156 ? 72.401 37.657 78.595 1.00 11.52 135 VAL B CA 1
ATOM 3555 C C . VAL B 1 156 ? 71.979 38.188 79.952 1.00 15.74 135 VAL B C 1
ATOM 3556 O O . VAL B 1 156 ? 71.107 39.046 80.055 1.00 13.07 135 VAL B O 1
ATOM 3560 N N . ARG B 1 157 ? 72.573 37.638 80.997 1.00 15.85 136 ARG B N 1
ATOM 3561 C CA . ARG B 1 157 ? 72.305 38.094 82.339 1.00 14.47 136 ARG B CA 1
ATOM 3562 C C . ARG B 1 157 ? 73.643 38.562 82.892 1.00 17.60 136 ARG B C 1
ATOM 3563 O O . ARG B 1 157 ? 74.656 37.867 82.731 1.00 11.97 136 ARG B O 1
ATOM 3571 N N . VAL B 1 158 ? 73.657 39.754 83.497 1.00 12.06 137 VAL B N 1
ATOM 3572 C CA . VAL B 1 158 ? 74.893 40.319 84.040 1.00 15.62 137 VAL B CA 1
ATOM 3573 C C . VAL B 1 158 ? 74.757 40.660 85.538 1.00 13.90 137 VAL B C 1
ATOM 3574 O O . VAL B 1 158 ? 73.823 41.343 85.936 1.00 17.24 137 VAL B O 1
ATOM 3578 N N . ARG B 1 159 ? 75.671 40.155 86.361 1.00 14.44 138 ARG B N 1
ATOM 3579 C CA . ARG B 1 159 ? 75.564 40.279 87.814 1.00 12.49 138 ARG B CA 1
ATOM 3580 C C . ARG B 1 159 ? 76.894 40.655 88.472 1.00 17.46 138 ARG B C 1
ATOM 3581 O O . ARG B 1 159 ? 77.965 40.372 87.928 1.00 14.87 138 ARG B O 1
ATOM 3589 N N . ARG B 1 160 ? 76.823 41.282 89.648 1.00 20.97 139 ARG B N 1
ATOM 3590 C CA . ARG B 1 160 ? 77.981 41.351 90.536 1.00 19.80 139 ARG B CA 1
ATOM 3591 C C . ARG B 1 160 ? 78.302 39.901 90.910 1.00 25.82 139 ARG B C 1
ATOM 3592 O O . ARG B 1 160 ? 77.390 39.111 91.206 1.00 20.99 139 ARG B O 1
ATOM 3600 N N . LYS B 1 161 ? 79.582 39.541 90.861 1.00 20.78 140 LYS B N 1
ATOM 3601 C CA . LYS B 1 161 ? 79.985 38.196 91.231 1.00 24.71 140 LYS B CA 1
ATOM 3602 C C . LYS B 1 161 ? 79.574 37.976 92.677 1.00 27.86 140 LYS B C 1
ATOM 3603 O O . LYS B 1 161 ? 79.771 38.854 93.522 1.00 28.38 140 LYS B O 1
ATOM 3609 N N . GLY B 1 162 ? 78.963 36.828 92.948 1.00 27.03 141 GLY B N 1
ATOM 3610 C CA . GLY B 1 162 ? 78.522 36.503 94.290 1.00 36.47 141 GLY B CA 1
ATOM 3611 C C . GLY B 1 162 ? 77.018 36.539 94.504 1.00 38.22 141 GLY B C 1
ATOM 3612 O O . GLY B 1 162 ? 76.421 35.566 94.945 1.00 52.54 141 GLY B O 1
ATOM 3613 N N . GLU B 1 163 ? 76.394 37.664 94.200 1.00 37.15 142 GLU B N 1
ATOM 3614 C CA . GLU B 1 163 ? 74.979 37.826 94.498 1.00 39.73 142 GLU B CA 1
ATOM 3615 C C . GLU B 1 163 ? 74.055 37.269 93.408 1.00 38.17 142 GLU B C 1
ATOM 3616 O O . GLU B 1 163 ? 73.974 37.810 92.307 1.00 45.30 142 GLU B O 1
ATOM 3622 N N . ALA B 1 164 ? 73.354 36.190 93.738 1.00 38.11 143 ALA B N 1
ATOM 3623 C CA . ALA B 1 164 ? 72.388 35.572 92.837 1.00 39.15 143 ALA B CA 1
ATOM 3624 C C . ALA B 1 164 ? 71.240 36.529 92.518 1.00 45.84 143 ALA B C 1
ATOM 3625 O O . ALA B 1 164 ? 70.893 37.389 93.332 1.00 41.33 143 ALA B O 1
ATOM 3627 N N . VAL B 1 165 ? 70.653 36.390 91.330 1.00 43.78 144 VAL B N 1
ATOM 3628 C CA . VAL B 1 165 ? 69.607 37.325 90.903 1.00 52.29 144 VAL B CA 1
ATOM 3629 C C . VAL B 1 165 ? 68.439 36.618 90.235 1.00 55.23 144 VAL B C 1
ATOM 3630 O O . VAL B 1 165 ? 68.627 35.798 89.332 1.00 54.44 144 VAL B O 1
ATOM 3634 N N . THR B 1 166 ? 67.231 36.957 90.669 1.00 53.88 145 THR B N 1
ATOM 3635 C CA . THR B 1 166 ? 66.043 36.255 90.207 1.00 65.22 145 THR B CA 1
ATOM 3636 C C . THR B 1 166 ? 65.171 37.111 89.288 1.00 64.20 145 THR B C 1
ATOM 3637 O O . THR B 1 166 ? 64.724 36.656 88.234 1.00 60.79 145 THR B O 1
ATOM 3641 N N . ASP B 1 167 ? 64.928 38.352 89.684 1.00 62.57 146 ASP B N 1
ATOM 3642 C CA . ASP B 1 167 ? 64.043 39.196 88.905 1.00 58.03 146 ASP B CA 1
ATOM 3643 C C . ASP B 1 167 ? 64.813 40.249 88.127 1.00 50.48 146 ASP B C 1
ATOM 3644 O O . ASP B 1 167 ? 65.629 40.990 88.680 1.00 49.79 146 ASP B O 1
ATOM 3649 N N . PHE B 1 168 ? 64.563 40.294 86.827 1.00 38.61 147 PHE B N 1
ATOM 3650 C CA . PHE B 1 168 ? 65.038 41.407 86.032 1.00 35.40 147 PHE B CA 1
ATOM 3651 C C . PHE B 1 168 ? 63.849 42.256 85.635 1.00 36.54 147 PHE B C 1
ATOM 3652 O O . PHE B 1 168 ? 62.945 41.800 84.930 1.00 45.09 147 PHE B O 1
ATOM 3660 N N . ALA B 1 169 ? 63.836 43.485 86.127 1.00 24.38 148 ALA B N 1
ATOM 3661 C CA . ALA B 1 169 ? 62.815 44.443 85.744 1.00 26.10 148 ALA B CA 1
ATOM 3662 C C . ALA B 1 169 ? 63.525 45.618 85.128 1.00 29.16 148 ALA B C 1
ATOM 3663 O O . ALA B 1 169 ? 64.604 46.011 85.571 1.00 34.71 148 ALA B O 1
ATOM 3665 N N . LEU B 1 170 ? 62.928 46.196 84.105 1.00 25.71 149 LEU B N 1
ATOM 3666 C CA . LEU B 1 170 ? 63.535 47.375 83.529 1.00 32.61 149 LEU B CA 1
ATOM 3667 C C . LEU B 1 170 ? 63.438 48.533 84.522 1.00 31.78 149 LEU B C 1
ATOM 3668 O O . LEU B 1 170 ? 62.410 48.690 85.188 1.00 28.81 149 LEU B O 1
ATOM 3673 N N . PRO B 1 171 ? 64.529 49.319 84.651 1.00 25.37 150 PRO B N 1
ATOM 3674 C CA . PRO B 1 171 ? 64.573 50.537 85.468 1.00 24.34 150 PRO B CA 1
ATOM 3675 C C . PRO B 1 171 ? 63.493 51.515 85.044 1.00 32.53 150 PRO B C 1
ATOM 3676 O O . PRO B 1 171 ? 63.324 51.762 83.847 1.00 35.19 150 PRO B O 1
ATOM 3680 N N . ARG B 1 172 ? 62.769 52.068 86.006 1.00 26.42 151 ARG B N 1
ATOM 3681 C CA . ARG B 1 172 ? 61.776 53.077 85.678 1.00 33.12 151 ARG B CA 1
ATOM 3682 C C . ARG B 1 172 ? 62.257 54.455 86.144 1.00 29.97 151 ARG B C 1
ATOM 3683 O O . ARG B 1 172 ? 62.814 54.580 87.229 1.00 31.62 151 ARG B O 1
ATOM 3691 N N . THR B 1 173 ? 62.077 55.484 85.322 1.00 24.59 152 THR B N 1
ATOM 3692 C CA . THR B 1 173 ? 62.416 56.834 85.761 1.00 32.66 152 THR B CA 1
ATOM 3693 C C . THR B 1 173 ? 61.554 57.213 86.979 1.00 33.96 152 THR B C 1
ATOM 3694 O O . THR B 1 173 ? 60.426 56.726 87.102 1.00 28.56 152 THR B O 1
ATOM 3698 N N . PRO B 1 174 ? 62.092 58.058 87.890 1.00 28.93 153 PRO B N 1
ATOM 3699 C CA . PRO B 1 174 ? 61.329 58.500 89.060 1.00 25.69 153 PRO B CA 1
ATOM 3700 C C . PRO B 1 174 ? 60.078 59.218 88.624 1.00 28.72 153 PRO B C 1
ATOM 3701 O O . PRO B 1 174 ? 60.151 60.046 87.717 1.00 33.20 153 PRO B O 1
ATOM 3705 N N . PRO B 1 175 ? 58.933 58.861 89.223 1.00 30.57 154 PRO B N 1
ATOM 3706 C CA . PRO B 1 175 ? 57.658 59.536 88.991 1.00 32.67 154 PRO B CA 1
ATOM 3707 C C . PRO B 1 175 ? 57.813 61.062 88.881 1.00 37.46 154 PRO B C 1
ATOM 3708 O O . PRO B 1 175 ? 58.663 61.688 89.517 1.00 31.51 154 PRO B O 1
ATOM 3712 N N . VAL B 1 176 ? 56.981 61.648 88.037 1.00 34.52 155 VAL B N 1
ATOM 3713 C CA . VAL B 1 176 ? 57.190 63.001 87.590 1.00 30.27 155 VAL B CA 1
ATOM 3714 C C . VAL B 1 176 ? 55.926 63.795 87.884 1.00 42.26 155 VAL B C 1
ATOM 3715 O O . VAL B 1 176 ? 54.812 63.311 87.675 1.00 43.81 155 VAL B O 1
ATOM 3719 N N . ASP B 1 177 ? 56.099 65.004 88.405 1.00 48.27 156 ASP B N 1
ATOM 3720 C CA . ASP B 1 177 ? 54.962 65.812 88.835 1.00 51.81 156 ASP B CA 1
ATOM 3721 C C . ASP B 1 177 ? 54.140 66.317 87.657 1.00 42.12 156 ASP B C 1
ATOM 3722 O O . ASP B 1 177 ? 54.010 67.521 87.453 1.00 47.94 156 ASP B O 1
ATOM 3727 N N . HIS B 1 178 ? 53.596 65.384 86.888 1.00 32.35 157 HIS B N 1
ATOM 3728 C CA . HIS B 1 178 ? 52.701 65.688 85.778 1.00 35.75 157 HIS B CA 1
ATOM 3729 C C . HIS B 1 178 ? 52.009 64.389 85.364 1.00 39.05 157 HIS B C 1
ATOM 3730 O O . HIS B 1 178 ? 52.605 63.556 84.666 1.00 33.99 157 HIS B O 1
ATOM 3737 N N . PRO B 1 179 ? 50.744 64.220 85.781 1.00 39.89 158 PRO B N 1
ATOM 3738 C CA . PRO B 1 179 ? 50.044 62.931 85.684 1.00 33.18 158 PRO B CA 1
ATOM 3739 C C . PRO B 1 179 ? 49.988 62.405 84.259 1.00 27.58 158 PRO B C 1
ATOM 3740 O O . PRO B 1 179 ? 50.327 61.249 84.044 1.00 28.87 158 PRO B O 1
ATOM 3744 N N . GLY B 1 180 ? 49.586 63.247 83.311 1.00 26.61 159 GLY B N 1
ATOM 3745 C CA . GLY B 1 180 ? 49.513 62.874 81.907 1.00 21.19 159 GLY B CA 1
ATOM 3746 C C . GLY B 1 180 ? 50.825 62.365 81.328 1.00 31.34 159 GLY B C 1
ATOM 3747 O O . GLY B 1 180 ? 50.863 61.312 80.673 1.00 33.70 159 GLY B O 1
ATOM 3748 N N . VAL B 1 181 ? 51.898 63.116 81.566 1.00 28.13 160 VAL B N 1
ATOM 3749 C CA . VAL B 1 181 ? 53.243 62.697 81.193 1.00 25.02 160 VAL B CA 1
ATOM 3750 C C . VAL B 1 181 ? 53.588 61.372 81.858 1.00 27.50 160 VAL B C 1
ATOM 3751 O O . VAL B 1 181 ? 54.017 60.419 81.198 1.00 24.08 160 VAL B O 1
ATOM 3755 N N . GLN B 1 182 ? 53.380 61.318 83.167 1.00 23.42 161 GLN B N 1
ATOM 3756 C CA . GLN B 1 182 ? 53.744 60.146 83.946 1.00 25.59 161 GLN B CA 1
ATOM 3757 C C . GLN B 1 182 ? 53.026 58.877 83.468 1.00 25.52 161 GLN B C 1
ATOM 3758 O O . GLN B 1 182 ? 53.622 57.800 83.415 1.00 22.05 161 GLN B O 1
ATOM 3764 N N . LYS B 1 183 ? 51.753 59.011 83.111 1.00 20.65 162 LYS B N 1
ATOM 3765 C CA . LYS B 1 183 ? 50.985 57.867 82.662 1.00 20.29 162 LYS B CA 1
ATOM 3766 C C . LYS B 1 183 ? 51.583 57.295 81.385 1.00 21.59 162 LYS B C 1
ATOM 3767 O O . LYS B 1 183 ? 51.882 56.108 81.327 1.00 25.15 162 LYS B O 1
ATOM 3773 N N . LEU B 1 184 ? 51.773 58.142 80.375 1.00 19.86 163 LEU B N 1
ATOM 3774 C CA . LEU B 1 184 ? 52.376 57.717 79.114 1.00 16.08 163 LEU B CA 1
ATOM 3775 C C . LEU B 1 184 ? 53.767 57.125 79.306 1.00 18.63 163 LEU B C 1
ATOM 3776 O O . LEU B 1 184 ? 54.131 56.165 78.625 1.00 17.16 163 LEU B O 1
ATOM 3781 N N . VAL B 1 185 ? 54.536 57.698 80.231 1.00 17.33 164 VAL B N 1
ATOM 3782 C CA . VAL B 1 185 ? 55.875 57.198 80.528 1.00 17.06 164 VAL B CA 1
ATOM 3783 C C . VAL B 1 185 ? 55.791 55.771 81.033 1.00 18.96 164 VAL B C 1
ATOM 3784 O O . VAL B 1 185 ? 56.570 54.913 80.631 1.00 15.49 164 VAL B O 1
ATOM 3788 N N . GLU B 1 186 ? 54.828 55.534 81.917 1.00 23.32 165 GLU B N 1
ATOM 3789 C CA . GLU B 1 186 ? 54.591 54.216 82.473 1.00 19.94 165 GLU B CA 1
ATOM 3790 C C . GLU B 1 186 ? 54.175 53.228 81.386 1.00 20.51 165 GLU B C 1
ATOM 3791 O O . GLU B 1 186 ? 54.739 52.139 81.303 1.00 20.06 165 GLU B O 1
ATOM 3797 N N . GLU B 1 187 ? 53.205 53.610 80.555 1.00 17.54 166 GLU B N 1
ATOM 3798 C CA . GLU B 1 187 ? 52.729 52.738 79.483 1.00 12.56 166 GLU B CA 1
ATOM 3799 C C . GLU B 1 187 ? 53.858 52.351 78.536 1.00 17.49 166 GLU B C 1
ATOM 3800 O O . GLU B 1 187 ? 53.974 51.182 78.172 1.00 21.96 166 GLU B O 1
ATOM 3806 N N . ILE B 1 188 ? 54.699 53.320 78.160 1.00 15.13 167 ILE B N 1
ATOM 3807 C CA . ILE B 1 188 ? 55.799 53.065 77.232 1.00 14.52 167 ILE B CA 1
ATOM 3808 C C . ILE B 1 188 ? 56.876 52.167 77.849 1.00 16.83 167 ILE B C 1
ATOM 3809 O O . ILE B 1 188 ? 57.328 51.211 77.221 1.00 17.52 167 ILE B O 1
ATOM 3814 N N . GLN B 1 189 ? 57.270 52.471 79.082 1.00 16.83 168 GLN B N 1
ATOM 3815 C CA . GLN B 1 189 ? 58.251 51.666 79.800 1.00 18.38 168 GLN B CA 1
ATOM 3816 C C . GLN B 1 189 ? 57.761 50.234 80.020 1.00 19.12 168 GLN B C 1
ATOM 3817 O O . GLN B 1 189 ? 58.544 49.287 79.937 1.00 14.56 168 GLN B O 1
ATOM 3823 N N . ASP B 1 190 ? 56.472 50.093 80.313 1.00 19.50 169 ASP B N 1
ATOM 3824 C CA . ASP B 1 190 ? 55.855 48.784 80.456 1.00 16.81 169 ASP B CA 1
ATOM 3825 C C . ASP B 1 190 ? 56.041 48.009 79.167 1.00 18.72 169 ASP B C 1
ATOM 3826 O O . ASP B 1 190 ? 56.458 46.852 79.179 1.00 18.61 169 ASP B O 1
ATOM 3831 N N . GLU B 1 191 ? 55.729 48.655 78.051 1.00 16.34 170 GLU B N 1
ATOM 3832 C CA . GLU B 1 191 ? 55.800 47.981 76.773 1.00 16.79 170 GLU B CA 1
ATOM 3833 C C . GLU B 1 191 ? 57.243 47.602 76.427 1.00 17.56 170 GLU B C 1
ATOM 3834 O O . GLU B 1 191 ? 57.510 46.491 75.961 1.00 15.03 170 GLU B O 1
ATOM 3840 N N . THR B 1 192 ? 58.173 48.516 76.686 1.00 17.13 171 THR B N 1
ATOM 3841 C CA . THR B 1 192 ? 59.586 48.232 76.462 1.00 16.61 171 THR B CA 1
ATOM 3842 C C . THR B 1 192 ? 60.042 47.019 77.269 1.00 13.39 171 THR B C 1
ATOM 3843 O O . THR B 1 192 ? 60.841 46.213 76.801 1.00 14.33 171 THR B O 1
ATOM 3847 N N . GLU B 1 193 ? 59.509 46.888 78.474 1.00 13.01 172 GLU B N 1
ATOM 3848 C CA . GLU B 1 193 ? 59.847 45.779 79.332 1.00 15.67 172 GLU B CA 1
ATOM 3849 C C . GLU B 1 193 ? 59.209 44.502 78.800 1.00 16.60 172 GLU B C 1
ATOM 3850 O O . GLU B 1 193 ? 59.811 43.438 78.836 1.00 18.22 172 GLU B O 1
ATOM 3856 N N . ARG B 1 194 ? 57.995 44.616 78.290 1.00 12.00 173 ARG B N 1
ATOM 3857 C CA . ARG B 1 194 ? 57.269 43.445 77.831 1.00 18.87 173 ARG B CA 1
ATOM 3858 C C . ARG B 1 194 ? 58.042 42.704 76.729 1.00 20.47 173 ARG B C 1
ATOM 3859 O O . ARG B 1 194 ? 58.122 41.478 76.729 1.00 19.33 173 ARG B O 1
ATOM 3867 N N . VAL B 1 195 ? 58.637 43.451 75.811 1.00 15.09 174 VAL B N 1
ATOM 3868 C CA . VAL B 1 195 ? 59.342 42.834 74.698 1.00 14.33 174 VAL B CA 1
ATOM 3869 C C . VAL B 1 195 ? 60.853 43.005 74.800 1.00 11.84 174 VAL B C 1
ATOM 3870 O O . VAL B 1 195 ? 61.538 43.124 73.791 1.00 11.11 174 VAL B O 1
ATOM 3874 N N . TRP B 1 196 ? 61.364 43.007 76.025 1.00 11.72 175 TRP B N 1
ATOM 3875 C CA . TRP B 1 196 ? 62.789 43.214 76.260 1.00 11.82 175 TRP B CA 1
ATOM 3876 C C . TRP B 1 196 ? 63.589 42.055 75.696 1.00 13.74 175 TRP B C 1
ATOM 3877 O O . TRP B 1 196 ? 64.530 42.265 74.940 1.00 12.15 175 TRP B O 1
ATOM 3888 N N . ILE B 1 197 ? 63.202 40.830 76.049 1.00 13.26 176 ILE B N 1
ATOM 3889 C CA . ILE B 1 197 ? 63.888 39.655 75.539 1.00 11.72 176 ILE B CA 1
ATOM 3890 C C . ILE B 1 197 ? 62.909 38.701 74.847 1.00 16.28 176 ILE B C 1
ATOM 3891 O O . ILE B 1 197 ? 63.291 37.624 74.394 1.00 14.59 176 ILE B O 1
ATOM 3896 N N . THR B 1 198 ? 61.646 39.112 74.768 1.00 17.00 177 THR B N 1
ATOM 3897 C CA . THR B 1 198 ? 60.630 38.387 74.007 1.00 15.42 177 THR B CA 1
ATOM 3898 C C . THR B 1 198 ? 60.340 39.211 72.771 1.00 14.44 177 THR B C 1
ATOM 3899 O O . THR B 1 198 ? 60.006 40.381 72.887 1.00 16.32 177 THR B O 1
ATOM 3903 N N . PRO B 1 199 ? 60.446 38.608 71.586 1.00 15.51 178 PRO B N 1
ATOM 3904 C CA . PRO B 1 199 ? 60.377 39.398 70.350 1.00 11.65 178 PRO B CA 1
ATOM 3905 C C . PRO B 1 199 ? 59.037 40.109 70.165 1.00 20.01 178 PRO B C 1
ATOM 3906 O O . PRO B 1 199 ? 57.989 39.487 70.373 1.00 28.90 178 PRO B O 1
ATOM 3910 N N . PRO B 1 200 ? 59.069 41.401 69.787 1.00 11.29 179 PRO B N 1
ATOM 3911 C CA . PRO B 1 200 ? 57.844 42.139 69.477 1.00 16.98 179 PRO B CA 1
ATOM 3912 C C . PRO B 1 200 ? 57.170 41.572 68.226 1.00 18.28 179 PRO B C 1
ATOM 3913 O O . PRO B 1 200 ? 57.837 41.370 67.203 1.00 19.00 179 PRO B O 1
ATOM 3917 N N . ALA B 1 201 ? 55.865 41.335 68.307 1.00 16.74 180 ALA B N 1
ATOM 3918 C CA . ALA B 1 201 ? 55.102 40.840 67.167 1.00 18.30 180 ALA B CA 1
ATOM 3919 C C . ALA B 1 201 ? 55.257 41.735 65.939 1.00 19.12 180 ALA B C 1
ATOM 3920 O O . ALA B 1 201 ? 55.357 41.243 64.818 1.00 18.12 180 ALA B O 1
ATOM 3922 N N . GLU B 1 202 ? 55.284 43.049 66.150 1.00 20.47 181 GLU B N 1
ATOM 3923 C CA . GLU B 1 202 ? 55.380 43.983 65.024 1.00 24.75 181 GLU B CA 1
ATOM 3924 C C . GLU B 1 202 ? 56.660 43.787 64.189 1.00 23.27 181 GLU B C 1
ATOM 3925 O O . GLU B 1 202 ? 56.603 43.791 62.948 1.00 16.56 181 GLU B O 1
ATOM 3931 N N . ILE B 1 203 ? 57.791 43.565 64.867 1.00 21.78 182 ILE B N 1
ATOM 3932 C CA . ILE B 1 203 ? 59.054 43.218 64.197 1.00 19.35 182 ILE B CA 1
ATOM 3933 C C . ILE B 1 203 ? 59.029 41.833 63.514 1.00 22.04 182 ILE B C 1
ATOM 3934 O O . ILE B 1 203 ? 59.453 41.682 62.362 1.00 19.45 182 ILE B O 1
ATOM 3939 N N . VAL B 1 204 ? 58.541 40.824 64.231 1.00 22.37 183 VAL B N 1
ATOM 3940 C CA . VAL B 1 204 ? 58.475 39.471 63.685 1.00 21.35 183 VAL B CA 1
ATOM 3941 C C . VAL B 1 204 ? 57.609 39.409 62.433 1.00 20.32 183 VAL B C 1
ATOM 3942 O O . VAL B 1 204 ? 57.989 38.812 61.426 1.00 22.70 183 VAL B O 1
ATOM 3946 N N . ASP B 1 205 ? 56.442 40.036 62.511 1.00 23.12 184 ASP B N 1
ATOM 3947 C CA . ASP B 1 205 ? 55.478 40.028 61.415 1.00 25.10 184 ASP B CA 1
ATOM 3948 C C . ASP B 1 205 ? 56.039 40.637 60.135 1.00 25.28 184 ASP B C 1
ATOM 3949 O O . ASP B 1 205 ? 55.826 40.102 59.042 1.00 27.51 184 ASP B O 1
ATOM 3962 N N . HIS B 1 207 ? 59.341 40.936 59.226 1.00 20.36 186 HIS B N 1
ATOM 3963 C CA . HIS B 1 207 ? 60.315 39.982 58.687 1.00 22.33 186 HIS B CA 1
ATOM 3964 C C . HIS B 1 207 ? 59.679 38.728 58.048 1.00 23.93 186 HIS B C 1
ATOM 3965 O O . HIS B 1 207 ? 60.343 38.009 57.305 1.00 20.55 186 HIS B O 1
ATOM 3972 N N . GLN B 1 208 ? 58.400 38.486 58.331 1.00 23.98 187 GLN B N 1
ATOM 3973 C CA . GLN B 1 208 ? 57.658 37.387 57.713 1.00 25.44 187 GLN B CA 1
ATOM 3974 C C . GLN B 1 208 ? 56.701 37.827 56.586 1.00 26.79 187 GLN B C 1
ATOM 3975 O O . GLN B 1 208 ? 55.983 37.004 56.011 1.00 27.60 187 GLN B O 1
ATOM 3981 N N . GLY B 1 209 ? 56.682 39.120 56.276 1.00 24.12 188 GLY B N 1
ATOM 3982 C CA . GLY B 1 209 ? 55.817 39.636 55.229 1.00 20.93 188 GLY B CA 1
ATOM 3983 C C . GLY B 1 209 ? 54.380 39.870 55.660 1.00 23.06 188 GLY B C 1
ATOM 3984 O O . GLY B 1 209 ? 53.511 40.161 54.839 1.00 23.16 188 GLY B O 1
ATOM 3985 N N . ARG B 1 210 ? 54.123 39.738 56.954 1.00 24.47 189 ARG B N 1
ATOM 3986 C CA . ARG B 1 210 ? 52.808 40.050 57.496 1.00 25.78 189 ARG B CA 1
ATOM 3987 C C . ARG B 1 210 ? 52.761 41.541 57.799 1.00 25.50 189 ARG B C 1
ATOM 3988 O O . ARG B 1 210 ? 52.972 41.987 58.931 1.00 25.45 189 ARG B O 1
ATOM 3996 N N . ILE B 1 211 ? 52.502 42.302 56.747 1.00 25.63 190 ILE B N 1
ATOM 3997 C CA . ILE B 1 211 ? 52.567 43.748 56.772 1.00 23.55 190 ILE B CA 1
ATOM 3998 C C . ILE B 1 211 ? 51.236 44.237 56.236 1.00 23.17 190 ILE B C 1
ATOM 3999 O O . ILE B 1 211 ? 50.965 44.105 55.046 1.00 22.11 190 ILE B O 1
ATOM 4004 N N . ALA B 1 212 ? 50.399 44.777 57.119 1.00 22.48 191 ALA B N 1
ATOM 4005 C CA . ALA B 1 212 ? 49.020 45.120 56.764 1.00 20.74 191 ALA B CA 1
ATOM 4006 C C . ALA B 1 212 ? 48.912 46.125 55.605 1.00 23.25 191 ALA B C 1
ATOM 4007 O O . ALA B 1 212 ? 47.994 46.042 54.781 1.00 24.01 191 ALA B O 1
ATOM 4009 N N . SER B 1 213 ? 49.863 47.051 55.540 1.00 22.01 192 SER B N 1
ATOM 4010 C CA . SER B 1 213 ? 49.870 48.099 54.528 1.00 19.42 192 SER B CA 1
ATOM 4011 C C . SER B 1 213 ? 50.474 47.638 53.192 1.00 25.94 192 SER B C 1
ATOM 4012 O O . SER B 1 213 ? 50.455 48.393 52.205 1.00 24.12 192 SER B O 1
ATOM 4015 N N . ARG B 1 214 ? 50.996 46.408 53.167 1.00 22.65 193 ARG B N 1
ATOM 4016 C CA . ARG B 1 214 ? 51.690 45.850 52.000 1.00 19.55 193 ARG B CA 1
ATOM 4017 C C . ARG B 1 214 ? 52.806 46.766 51.478 1.00 23.64 193 ARG B C 1
ATOM 4018 O O . ARG B 1 214 ? 53.033 46.863 50.265 1.00 27.88 193 ARG B O 1
ATOM 4026 N N . ALA B 1 215 ? 53.489 47.440 52.400 1.00 25.44 194 ALA B N 1
ATOM 4027 C CA . ALA B 1 215 ? 54.600 48.333 52.061 1.00 20.70 194 ALA B CA 1
ATOM 4028 C C . ALA B 1 215 ? 55.713 47.591 51.330 1.00 21.22 194 ALA B C 1
ATOM 4029 O O . ALA B 1 215 ? 56.077 46.466 51.692 1.00 20.38 194 ALA B O 1
ATOM 4031 N N . GLY B 1 216 ? 56.250 48.235 50.306 1.00 13.61 195 GLY B N 1
ATOM 4032 C CA . GLY B 1 216 ? 57.229 47.619 49.440 1.00 18.46 195 GLY B CA 1
ATOM 4033 C C . GLY B 1 216 ? 56.766 47.733 48.002 1.00 18.77 195 GLY B C 1
ATOM 4034 O O . GLY B 1 216 ? 55.634 47.367 47.681 1.00 22.33 195 GLY B O 1
ATOM 4035 N N . SER B 1 217 ? 57.626 48.264 47.141 1.00 13.03 196 SER B N 1
ATOM 4036 C CA . SER B 1 217 ? 57.297 48.389 45.723 1.00 22.69 196 SER B CA 1
ATOM 4037 C C . SER B 1 217 ? 57.304 47.037 44.990 1.00 20.93 196 SER B C 1
ATOM 4038 O O . SER B 1 217 ? 58.147 46.184 45.253 1.00 17.58 196 SER B O 1
ATOM 4041 N N . TYR B 1 218 ? 56.350 46.861 44.080 1.00 19.34 197 TYR B N 1
ATOM 4042 C CA . TYR B 1 218 ? 56.293 45.684 43.219 1.00 24.33 197 TYR B CA 1
ATOM 4043 C C . TYR B 1 218 ? 56.202 44.345 43.980 1.00 27.81 197 TYR B C 1
ATOM 4044 O O . TYR B 1 218 ? 56.894 43.361 43.656 1.00 19.65 197 TYR B O 1
ATOM 4053 N N . ASP B 1 219 ? 55.341 44.348 45.001 1.00 28.51 198 ASP B N 1
ATOM 4054 C CA . ASP B 1 219 ? 54.893 43.143 45.693 1.00 24.90 198 ASP B CA 1
ATOM 4055 C C . ASP B 1 219 ? 55.983 42.397 46.439 1.00 25.09 198 ASP B C 1
ATOM 4056 O O . ASP B 1 219 ? 55.837 41.212 46.727 1.00 32.36 198 ASP B O 1
ATOM 4061 N N . GLN B 1 220 ? 57.074 43.088 46.745 1.00 25.80 199 GLN B N 1
ATOM 4062 C CA . GLN B 1 220 ? 58.109 42.525 47.604 1.00 28.28 199 GLN B CA 1
ATOM 4063 C C . GLN B 1 220 ? 58.349 43.412 48.832 1.00 27.71 199 GLN B C 1
ATOM 4064 O O . GLN B 1 220 ? 58.168 44.637 48.780 1.00 21.58 199 GLN B O 1
ATOM 4070 N N . TYR B 1 221 ? 58.735 42.783 49.936 1.00 25.04 200 TYR B N 1
ATOM 4071 C CA . TYR B 1 221 ? 58.923 43.496 51.195 1.00 22.33 200 TYR B CA 1
ATOM 4072 C C . TYR B 1 221 ? 60.386 43.493 51.675 1.00 23.01 200 TYR B C 1
ATOM 4073 O O . TYR B 1 221 ? 60.692 43.951 52.781 1.00 16.20 200 TYR B O 1
ATOM 4082 N N . PHE B 1 222 ? 61.292 42.990 50.837 1.00 22.42 201 PHE B N 1
ATOM 4083 C CA . PHE B 1 222 ? 62.719 43.037 51.160 1.00 20.02 201 PHE B CA 1
ATOM 4084 C C . PHE B 1 222 ? 63.204 44.489 51.350 1.00 18.63 201 PHE B C 1
ATOM 4085 O O . PHE B 1 222 ? 63.916 44.789 52.312 1.00 14.76 201 PHE B O 1
ATOM 4093 N N . SER B 1 223 ? 62.807 45.379 50.438 1.00 15.03 202 SER B N 1
ATOM 4094 C CA . SER B 1 223 ? 63.207 46.780 50.525 1.00 15.55 202 SER B CA 1
ATOM 4095 C C . SER B 1 223 ? 62.673 47.382 51.826 1.00 14.52 202 SER B C 1
ATOM 4096 O O . SER B 1 223 ? 63.372 48.103 52.506 1.00 14.64 202 SER B O 1
ATOM 4099 N N . THR B 1 224 ? 61.448 47.028 52.184 1.00 15.67 203 THR B N 1
ATOM 4100 C CA . THR B 1 224 ? 60.854 47.441 53.444 1.00 16.53 203 THR B CA 1
ATOM 4101 C C . THR B 1 224 ? 61.686 47.013 54.662 1.00 19.32 203 THR B C 1
ATOM 4102 O O . THR B 1 224 ? 61.873 47.798 55.600 1.00 20.94 203 THR B O 1
ATOM 4106 N N . LEU B 1 225 ? 62.204 45.789 54.637 1.00 18.30 204 LEU B N 1
ATOM 4107 C CA . LEU B 1 225 ? 63.087 45.313 55.703 1.00 17.36 204 LEU B CA 1
ATOM 4108 C C . LEU B 1 225 ? 64.402 46.109 55.771 1.00 14.13 204 LEU B C 1
ATOM 4109 O O . LEU B 1 225 ? 64.906 46.383 56.853 1.00 17.19 204 LEU B O 1
ATOM 4114 N N . VAL B 1 226 ? 64.959 46.474 54.622 1.00 12.50 205 VAL B N 1
ATOM 4115 C CA . VAL B 1 226 ? 66.156 47.311 54.601 1.00 14.75 205 VAL B CA 1
ATOM 4116 C C . VAL B 1 226 ? 65.895 48.667 55.256 1.00 13.32 205 VAL B C 1
ATOM 4117 O O . VAL B 1 226 ? 66.712 49.165 56.037 1.00 12.71 205 VAL B O 1
ATOM 4121 N N . PHE B 1 227 ? 64.738 49.243 54.949 1.00 13.86 206 PHE B N 1
ATOM 4122 C CA . PHE B 1 227 ? 64.367 50.566 55.438 1.00 16.64 206 PHE B CA 1
ATOM 4123 C C . PHE B 1 227 ? 63.949 50.522 56.909 1.00 17.15 206 PHE B C 1
ATOM 4124 O O . PHE B 1 227 ? 64.212 51.464 57.673 1.00 17.80 206 PHE B O 1
ATOM 4132 N N . LEU B 1 228 ? 63.264 49.444 57.290 1.00 13.30 207 LEU B N 1
ATOM 4133 C CA . LEU B 1 228 ? 62.902 49.218 58.686 1.00 15.06 207 LEU B CA 1
ATOM 4134 C C . LEU B 1 228 ? 64.183 49.236 59.505 1.00 17.93 207 LEU B C 1
ATOM 4135 O O . LEU B 1 228 ? 64.296 49.939 60.505 1.00 15.69 207 LEU B O 1
ATOM 4140 N N . ASN B 1 229 ? 65.154 48.463 59.040 1.00 17.85 208 ASN B N 1
ATOM 4141 C CA . ASN B 1 229 ? 66.445 48.364 59.683 1.00 14.73 208 ASN B CA 1
ATOM 4142 C C . ASN B 1 229 ? 67.171 49.693 59.718 1.00 13.46 208 ASN B C 1
ATOM 4143 O O . ASN B 1 229 ? 67.744 50.071 60.727 1.00 13.63 208 ASN B O 1
ATOM 4148 N N . GLY B 1 230 ? 67.157 50.388 58.592 1.00 15.32 209 GLY B N 1
ATOM 4149 C CA . GLY B 1 230 ? 67.929 51.596 58.445 1.00 10.81 209 GLY B CA 1
ATOM 4150 C C . GLY B 1 230 ? 67.350 52.791 59.170 1.00 16.91 209 GLY B C 1
ATOM 4151 O O . GLY B 1 230 ? 68.110 53.622 59.634 1.00 17.30 209 GLY B O 1
ATOM 4152 N N . GLU B 1 231 ? 66.024 52.894 59.268 1.00 14.95 210 GLU B N 1
ATOM 4153 C CA . GLU B 1 231 ? 65.395 54.070 59.876 1.00 13.41 210 GLU B CA 1
ATOM 4154 C C . GLU B 1 231 ? 65.314 54.029 61.407 1.00 15.55 210 GLU B C 1
ATOM 4155 O O . GLU B 1 231 ? 65.502 55.050 62.070 1.00 13.95 210 GLU B O 1
ATOM 4161 N N . VAL B 1 232 ? 65.053 52.846 61.962 1.00 17.97 211 VAL B N 1
ATOM 4162 C CA . VAL B 1 232 ? 64.866 52.679 63.400 1.00 12.14 211 VAL B CA 1
ATOM 4163 C C . VAL B 1 232 ? 66.128 53.051 64.178 1.00 15.84 211 VAL B C 1
ATOM 4164 O O . VAL B 1 232 ? 66.068 53.746 65.212 1.00 9.16 211 VAL B O 1
ATOM 4168 N N . ARG B 1 233 ? 67.267 52.579 63.672 1.00 12.57 212 ARG B N 1
ATOM 4169 C CA . ARG B 1 233 ? 68.524 52.682 64.406 1.00 14.58 212 ARG B CA 1
ATOM 4170 C C . ARG B 1 233 ? 68.948 54.147 64.707 1.00 13.37 212 ARG B C 1
ATOM 4171 O O . ARG B 1 233 ? 69.095 54.512 65.881 1.00 13.22 212 ARG B O 1
ATOM 4179 N N . PRO B 1 234 ? 69.116 54.992 63.667 1.00 14.32 213 PRO B N 1
ATOM 4180 C CA . PRO B 1 234 ? 69.442 56.406 63.946 1.00 14.97 213 PRO B CA 1
ATOM 4181 C C . PRO B 1 234 ? 68.358 57.155 64.733 1.00 12.07 213 PRO B C 1
ATOM 4182 O O . PRO B 1 234 ? 68.702 58.025 65.528 1.00 15.03 213 PRO B O 1
ATOM 4186 N N . LEU B 1 235 ? 67.083 56.853 64.495 1.00 10.82 214 LEU B N 1
ATOM 4187 C CA . LEU B 1 235 ? 66.003 57.419 65.299 1.00 9.92 214 LEU B CA 1
ATOM 4188 C C . LEU B 1 235 ? 66.282 57.210 66.789 1.00 12.01 214 LEU B C 1
ATOM 4189 O O . LEU B 1 235 ? 66.153 58.131 67.595 1.00 11.64 214 LEU B O 1
ATOM 4194 N N . GLY B 1 236 ? 66.707 56.005 67.137 1.00 12.42 215 GLY B N 1
ATOM 4195 C CA . GLY B 1 236 ? 67.064 55.697 68.506 1.00 13.04 215 GLY B CA 1
ATOM 4196 C C . GLY B 1 236 ? 68.380 56.292 68.973 1.00 12.73 215 GLY B C 1
ATOM 4197 O O . GLY B 1 236 ? 68.393 57.051 69.939 1.00 9.31 215 GLY B O 1
ATOM 4198 N N . TYR B 1 237 ? 69.487 55.946 68.310 1.00 11.35 216 TYR B N 1
ATOM 4199 C CA . TYR B 1 237 ? 70.803 56.301 68.845 1.00 10.05 216 TYR B CA 1
ATOM 4200 C C . TYR B 1 237 ? 71.199 57.770 68.566 1.00 13.43 216 TYR B C 1
ATOM 4201 O O . TYR B 1 237 ? 71.973 58.379 69.324 1.00 13.95 216 TYR B O 1
ATOM 4210 N N . CYS B 1 238 ? 70.666 58.326 67.484 1.00 9.03 217 CYS B N 1
ATOM 4211 C CA . CYS B 1 238 ? 71.072 59.646 67.017 1.00 12.66 217 CYS B CA 1
ATOM 4212 C C . CYS B 1 238 ? 70.063 60.756 67.353 1.00 12.52 217 CYS B C 1
ATOM 4213 O O . CYS B 1 238 ? 70.405 61.700 68.048 1.00 13.24 217 CYS B O 1
ATOM 4216 N N . ALA B 1 239 ? 68.830 60.648 66.863 1.00 10.32 218 ALA B N 1
ATOM 4217 C CA . ALA B 1 239 ? 67.824 61.666 67.143 1.00 6.74 218 ALA B CA 1
ATOM 4218 C C . ALA B 1 239 ? 67.399 61.654 68.604 1.00 10.71 218 ALA B C 1
ATOM 4219 O O . ALA B 1 239 ? 67.607 62.616 69.330 1.00 13.33 218 ALA B O 1
ATOM 4221 N N . LEU B 1 240 ? 66.793 60.561 69.042 1.00 10.08 219 LEU B N 1
ATOM 4222 C CA . LEU B 1 240 ? 66.252 60.523 70.385 1.00 10.01 219 LEU B CA 1
ATOM 4223 C C . LEU B 1 240 ? 67.329 60.617 71.467 1.00 12.61 219 LEU B C 1
ATOM 4224 O O . LEU B 1 240 ? 67.242 61.447 72.376 1.00 12.70 219 LEU B O 1
ATOM 4229 N N . ASN B 1 241 ? 68.347 59.776 71.369 1.00 11.12 220 ASN B N 1
ATOM 4230 C CA . ASN B 1 241 ? 69.417 59.799 72.353 1.00 10.19 220 ASN B CA 1
ATOM 4231 C C . ASN B 1 241 ? 70.198 61.103 72.323 1.00 11.61 220 ASN B C 1
ATOM 4232 O O . ASN B 1 241 ? 70.737 61.524 73.344 1.00 13.47 220 ASN B O 1
ATOM 4237 N N . GLY B 1 242 ? 70.259 61.737 71.152 1.00 12.80 221 GLY B N 1
ATOM 4238 C CA . GLY B 1 242 ? 70.926 63.019 71.014 1.00 8.58 221 GLY B CA 1
ATOM 4239 C C . GLY B 1 242 ? 70.222 64.076 71.852 1.00 14.11 221 GLY B C 1
ATOM 4240 O O . GLY B 1 242 ? 70.859 64.930 72.474 1.00 13.03 221 GLY B O 1
ATOM 4241 N N . LEU B 1 243 ? 68.896 64.018 71.868 1.00 10.73 222 LEU B N 1
ATOM 4242 C CA . LEU B 1 243 ? 68.110 64.964 72.645 1.00 12.47 222 LEU B CA 1
ATOM 4243 C C . LEU B 1 243 ? 68.302 64.738 74.152 1.00 14.44 222 LEU B C 1
ATOM 4244 O O . LEU B 1 243 ? 68.356 65.702 74.924 1.00 14.56 222 LEU B O 1
ATOM 4249 N N . LEU B 1 244 ? 68.427 63.477 74.566 1.00 9.44 223 LEU B N 1
ATOM 4250 C CA . LEU B 1 244 ? 68.688 63.172 75.961 1.00 9.48 223 LEU B CA 1
ATOM 4251 C C . LEU B 1 244 ? 70.003 63.777 76.405 1.00 12.48 223 LEU B C 1
ATOM 4252 O O . LEU B 1 244 ? 70.079 64.400 77.466 1.00 12.08 223 LEU B O 1
ATOM 4257 N N . LYS B 1 245 ? 71.038 63.579 75.594 1.00 12.59 224 LYS B N 1
ATOM 4258 C CA . LYS B 1 245 ? 72.368 64.091 75.909 1.00 14.20 224 LYS B CA 1
ATOM 4259 C C . LYS B 1 245 ? 72.389 65.628 75.924 1.00 14.36 224 LYS B C 1
ATOM 4260 O O . LYS B 1 245 ? 73.011 66.253 76.788 1.00 15.60 224 LYS B O 1
ATOM 4266 N N . ILE B 1 246 ? 71.694 66.233 74.971 1.00 10.21 225 ILE B N 1
ATOM 4267 C CA . ILE B 1 246 ? 71.629 67.679 74.910 1.00 13.02 225 ILE B CA 1
ATOM 4268 C C . ILE B 1 246 ? 70.940 68.179 76.161 1.00 12.95 225 ILE B C 1
ATOM 4269 O O . ILE B 1 246 ? 71.375 69.155 76.769 1.00 12.73 225 ILE B O 1
ATOM 4274 N N . CYS B 1 247 ? 69.883 67.484 76.562 1.00 11.91 226 CYS B N 1
ATOM 4275 C CA . CYS B 1 247 ? 69.118 67.893 77.729 1.00 11.64 226 CYS B CA 1
ATOM 4276 C C . CYS B 1 247 ? 69.940 67.847 79.008 1.00 13.14 226 CYS B C 1
ATOM 4277 O O . CYS B 1 247 ? 69.747 68.667 79.894 1.00 18.72 226 CYS B O 1
ATOM 4280 N N . ARG B 1 248 ? 70.865 66.900 79.088 1.00 16.02 227 ARG B N 1
ATOM 4281 C CA . ARG B 1 248 ? 71.585 66.608 80.328 1.00 12.37 227 ARG B CA 1
ATOM 4282 C C . ARG B 1 248 ? 72.969 67.217 80.338 1.00 15.06 227 ARG B C 1
ATOM 4283 O O . ARG B 1 248 ? 73.469 67.561 81.396 1.00 18.25 227 ARG B O 1
ATOM 4291 N N . THR B 1 249 ? 73.601 67.332 79.173 1.00 10.75 228 THR B N 1
ATOM 4292 C CA . THR B 1 249 ? 74.964 67.851 79.137 1.00 14.62 228 THR B CA 1
ATOM 4293 C C . THR B 1 249 ? 75.084 69.312 78.686 1.00 13.42 228 THR B C 1
ATOM 4294 O O . THR B 1 249 ? 76.176 69.865 78.692 1.00 16.71 228 THR B O 1
ATOM 4298 N N . THR B 1 250 ? 73.982 69.938 78.288 1.00 13.54 229 THR B N 1
ATOM 4299 C CA . THR B 1 250 ? 74.011 71.373 78.010 1.00 12.62 229 THR B CA 1
ATOM 4300 C C . THR B 1 250 ? 72.914 72.064 78.782 1.00 10.91 229 THR B C 1
ATOM 4301 O O . THR B 1 250 ? 72.040 71.414 79.344 1.00 12.62 229 THR B O 1
ATOM 4305 N N . ASP B 1 251 ? 72.962 73.389 78.805 1.00 14.81 230 ASP B N 1
ATOM 4306 C CA . ASP B 1 251 ? 71.904 74.173 79.428 1.00 9.22 230 ASP B CA 1
ATOM 4307 C C . ASP B 1 251 ? 70.959 74.815 78.408 1.00 11.68 230 ASP B C 1
ATOM 4308 O O . ASP B 1 251 ? 70.398 75.886 78.664 1.00 11.99 230 ASP B O 1
ATOM 4313 N N . LEU B 1 252 ? 70.804 74.172 77.251 1.00 11.04 231 LEU B N 1
ATOM 4314 C CA . LEU B 1 252 ? 69.733 74.526 76.331 1.00 9.58 231 LEU B CA 1
ATOM 4315 C C . LEU B 1 252 ? 68.441 74.659 77.145 1.00 9.88 231 LEU B C 1
ATOM 4316 O O . LEU B 1 252 ? 68.149 73.824 77.995 1.00 12.09 231 LEU B O 1
ATOM 4321 N N . THR B 1 253 ? 67.694 75.731 76.908 1.00 11.73 232 THR B N 1
ATOM 4322 C CA . THR B 1 253 ? 66.460 75.992 77.636 1.00 9.15 232 THR B CA 1
ATOM 4323 C C . THR B 1 253 ? 65.403 74.966 77.323 1.00 12.49 232 THR B C 1
ATOM 4324 O O . THR B 1 253 ? 65.402 74.355 76.239 1.00 14.75 232 THR B O 1
ATOM 4328 N N . LEU B 1 254 ? 64.479 74.800 78.263 1.00 14.95 233 LEU B N 1
ATOM 4329 C CA . LEU B 1 254 ? 63.381 73.865 78.089 1.00 12.24 233 LEU B CA 1
ATOM 4330 C C . LEU B 1 254 ? 62.543 74.271 76.878 1.00 14.62 233 LEU B C 1
ATOM 4331 O O . LEU B 1 254 ? 62.139 73.425 76.072 1.00 13.34 233 LEU B O 1
ATOM 4336 N N . ASN B 1 255 ? 62.308 75.577 76.748 1.00 13.30 234 ASN B N 1
ATOM 4337 C CA . ASN B 1 255 ? 61.537 76.114 75.638 1.00 10.86 234 ASN B CA 1
ATOM 4338 C C . ASN B 1 255 ? 62.119 75.676 74.302 1.00 13.77 234 ASN B C 1
ATOM 4339 O O . ASN B 1 255 ? 61.379 75.340 73.379 1.00 14.30 234 ASN B O 1
ATOM 4344 N N . ASP B 1 256 ? 63.447 75.656 74.220 1.00 11.66 235 ASP B N 1
ATOM 4345 C CA . ASP B 1 256 ? 64.129 75.232 73.012 1.00 10.89 235 ASP B CA 1
ATOM 4346 C C . ASP B 1 256 ? 64.177 73.697 72.864 1.00 12.63 235 ASP B C 1
ATOM 4347 O O . ASP B 1 256 ? 64.089 73.182 71.751 1.00 14.29 235 ASP B O 1
ATOM 4352 N N . LEU B 1 257 ? 64.305 72.972 73.971 1.00 12.12 236 LEU B N 1
ATOM 4353 C CA . LEU B 1 257 ? 64.238 71.510 73.918 1.00 12.06 236 LEU B CA 1
ATOM 4354 C C . LEU B 1 257 ? 62.916 71.054 73.325 1.00 13.90 236 LEU B C 1
ATOM 4355 O O . LEU B 1 257 ? 62.877 70.119 72.533 1.00 10.94 236 LEU B O 1
ATOM 4360 N N . LYS B 1 258 ? 61.838 71.729 73.713 1.00 13.45 237 LYS B N 1
ATOM 4361 C CA . LYS B 1 258 ? 60.514 71.379 73.243 1.00 10.56 237 LYS B CA 1
ATOM 4362 C C . LYS B 1 258 ? 60.354 71.759 71.777 1.00 14.38 237 LYS B C 1
ATOM 4363 O O . LYS B 1 258 ? 59.774 71.003 71.005 1.00 14.83 237 LYS B O 1
ATOM 4369 N N . ARG B 1 259 ? 60.881 72.926 71.402 1.00 16.64 238 ARG B N 1
ATOM 4370 C CA . ARG B 1 259 ? 60.826 73.416 70.017 1.00 16.05 238 ARG B CA 1
ATOM 4371 C C . ARG B 1 259 ? 61.511 72.500 69.003 1.00 12.28 238 ARG B C 1
ATOM 4372 O O . ARG B 1 259 ? 61.035 72.347 67.890 1.00 18.59 238 ARG B O 1
ATOM 4380 N N . ILE B 1 260 ? 62.658 71.941 69.358 1.00 11.56 239 ILE B N 1
ATOM 4381 C CA . ILE B 1 260 ? 63.461 71.261 68.353 1.00 14.09 239 ILE B CA 1
ATOM 4382 C C . ILE B 1 260 ? 63.112 69.786 68.233 1.00 10.99 239 ILE B C 1
ATOM 4383 O O . ILE B 1 260 ? 63.444 69.147 67.238 1.00 12.06 239 ILE B O 1
ATOM 4388 N N . THR B 1 261 ? 62.429 69.257 69.237 1.00 11.54 240 THR B N 1
ATOM 4389 C CA . THR B 1 261 ? 62.169 67.822 69.303 1.00 12.62 240 THR B CA 1
ATOM 4390 C C . THR B 1 261 ? 61.418 67.212 68.096 1.00 13.04 240 THR B C 1
ATOM 4391 O O . THR B 1 261 ? 61.916 66.266 67.495 1.00 13.19 240 THR B O 1
ATOM 4395 N N . PRO B 1 262 ? 60.248 67.764 67.720 1.00 12.98 241 PRO B N 1
ATOM 4396 C CA . PRO B 1 262 ? 59.508 67.148 66.608 1.00 12.04 241 PRO B CA 1
ATOM 4397 C C . PRO B 1 262 ? 60.299 67.040 65.295 1.00 11.97 241 PRO B C 1
ATOM 4398 O O . PRO B 1 262 ? 60.133 66.068 64.570 1.00 13.79 241 PRO B O 1
ATOM 4402 N N . THR B 1 263 ? 61.159 68.009 65.022 1.00 9.61 242 THR B N 1
ATOM 4403 C CA . THR B 1 263 ? 61.931 68.072 63.784 1.00 9.76 242 THR B CA 1
ATOM 4404 C C . THR B 1 263 ? 62.805 66.828 63.596 1.00 15.00 242 THR B C 1
ATOM 4405 O O . THR B 1 263 ? 62.967 66.327 62.471 1.00 14.25 242 THR B O 1
ATOM 4409 N N . PHE B 1 264 ? 63.343 66.318 64.702 1.00 11.04 243 PHE B N 1
ATOM 4410 C CA . PHE B 1 264 ? 64.204 65.139 64.654 1.00 13.75 243 PHE B CA 1
ATOM 4411 C C . PHE B 1 264 ? 63.485 63.781 64.771 1.00 14.17 243 PHE B C 1
ATOM 4412 O O . PHE B 1 264 ? 64.064 62.743 64.444 1.00 12.61 243 PHE B O 1
ATOM 4420 N N . ILE B 1 265 ? 62.234 63.764 65.218 1.00 13.31 244 ILE B N 1
ATOM 4421 C CA . ILE B 1 265 ? 61.625 62.471 65.524 1.00 13.41 244 ILE B CA 1
ATOM 4422 C C . ILE B 1 265 ? 60.288 62.152 64.860 1.00 15.84 244 ILE B C 1
ATOM 4423 O O . ILE B 1 265 ? 59.843 60.998 64.902 1.00 18.94 244 ILE B O 1
ATOM 4428 N N . LYS B 1 266 ? 59.642 63.142 64.254 1.00 14.90 245 LYS B N 1
ATOM 4429 C CA . LYS B 1 266 ? 58.320 62.909 63.671 1.00 14.34 245 LYS B CA 1
ATOM 4430 C C . LYS B 1 266 ? 58.394 62.111 62.364 1.00 18.33 245 LYS B C 1
ATOM 4431 O O . LYS B 1 266 ? 57.858 60.996 62.277 1.00 19.57 245 LYS B O 1
ATOM 4437 N N . THR B 1 267 ? 59.050 62.675 61.356 1.00 16.19 246 THR B N 1
ATOM 4438 C CA . THR B 1 267 ? 59.118 62.036 60.036 1.00 14.92 246 THR B CA 1
ATOM 4439 C C . THR B 1 267 ? 59.607 60.586 60.021 1.00 14.27 246 THR B C 1
ATOM 4440 O O . THR B 1 267 ? 58.994 59.751 59.362 1.00 17.04 246 THR B O 1
ATOM 4444 N N . PRO B 1 268 ? 60.710 60.272 60.732 1.00 18.30 247 PRO B N 1
ATOM 4445 C CA . PRO B 1 268 ? 61.103 58.856 60.762 1.00 15.72 247 PRO B CA 1
ATOM 4446 C C . PRO B 1 268 ? 60.016 57.955 61.357 1.00 16.09 247 PRO B C 1
ATOM 4447 O O . PRO B 1 268 ? 59.754 56.880 60.819 1.00 14.52 247 PRO B O 1
ATOM 4451 N N . ALA B 1 269 ? 59.397 58.395 62.452 1.00 16.02 248 ALA B N 1
ATOM 4452 C CA . ALA B 1 269 ? 58.400 57.580 63.147 1.00 16.41 248 ALA B CA 1
ATOM 4453 C C . ALA B 1 269 ? 57.141 57.375 62.312 1.00 16.79 248 ALA B C 1
ATOM 4454 O O . ALA B 1 269 ? 56.518 56.316 62.365 1.00 13.41 248 ALA B O 1
ATOM 4456 N N . GLU B 1 270 ? 56.767 58.393 61.542 1.00 18.38 249 GLU B N 1
ATOM 4457 C CA . GLU B 1 270 ? 55.552 58.324 60.748 1.00 17.62 249 GLU B CA 1
ATOM 4458 C C . GLU B 1 270 ? 55.721 57.323 59.625 1.00 15.97 249 GLU B C 1
ATOM 4459 O O . GLU B 1 270 ? 54.813 56.550 59.325 1.00 13.63 249 GLU B O 1
ATOM 4465 N N . PHE B 1 271 ? 56.890 57.350 59.001 1.00 15.94 250 PHE B N 1
ATOM 4466 C CA . PHE B 1 271 ? 57.158 56.447 57.907 1.00 15.75 250 PHE B CA 1
ATOM 4467 C C . PHE B 1 271 ? 57.209 55.000 58.418 1.00 19.01 250 PHE B C 1
ATOM 4468 O O . PHE B 1 271 ? 56.605 54.099 57.824 1.00 21.90 250 PHE B O 1
ATOM 4476 N N . LEU B 1 272 ? 57.905 54.776 59.526 1.00 13.44 251 LEU B N 1
ATOM 4477 C CA . LEU B 1 272 ? 57.942 53.444 60.122 1.00 15.57 251 LEU B CA 1
ATOM 4478 C C . LEU B 1 272 ? 56.551 52.923 60.513 1.00 16.92 251 LEU B C 1
ATOM 4479 O O . LEU B 1 272 ? 56.298 51.724 60.442 1.00 19.00 251 LEU B O 1
ATOM 4484 N N . GLY B 1 273 ? 55.663 53.825 60.932 1.00 20.25 252 GLY B N 1
ATOM 4485 C CA . GLY B 1 273 ? 54.290 53.479 61.273 1.00 15.14 252 GLY B CA 1
ATOM 4486 C C . GLY B 1 273 ? 53.596 52.897 60.063 1.00 16.23 252 GLY B C 1
ATOM 4487 O O . GLY B 1 273 ? 53.041 51.795 60.103 1.00 19.55 252 GLY B O 1
ATOM 4488 N N . TYR B 1 274 ? 53.654 53.638 58.969 1.00 14.52 253 TYR B N 1
ATOM 4489 C CA . TYR B 1 274 ? 53.196 53.125 57.694 1.00 18.11 253 TYR B CA 1
ATOM 4490 C C . TYR B 1 274 ? 53.779 51.725 57.371 1.00 18.85 253 TYR B C 1
ATOM 4491 O O . TYR B 1 274 ? 53.045 50.827 56.971 1.00 15.97 253 TYR B O 1
ATOM 4500 N N . THR B 1 275 ? 55.084 51.537 57.566 1.00 17.93 254 THR B N 1
ATOM 4501 C CA . THR B 1 275 ? 55.727 50.269 57.208 1.00 18.84 254 THR B CA 1
ATOM 4502 C C . THR B 1 275 ? 55.348 49.088 58.121 1.00 22.41 254 THR B C 1
ATOM 4503 O O . THR B 1 275 ? 55.548 47.925 57.759 1.00 19.02 254 THR B O 1
ATOM 4507 N N . GLY B 1 276 ? 54.805 49.378 59.299 1.00 19.06 255 GLY B N 1
ATOM 4508 C CA . GLY B 1 276 ? 54.387 48.311 60.184 1.00 18.00 255 GLY B CA 1
ATOM 4509 C C . GLY B 1 276 ? 54.565 48.538 61.673 1.00 20.12 255 GLY B C 1
ATOM 4510 O O . GLY B 1 276 ? 53.987 47.808 62.480 1.00 24.23 255 GLY B O 1
ATOM 4511 N N . LEU B 1 277 ? 55.348 49.541 62.054 1.00 20.21 256 LEU B N 1
ATOM 4512 C CA . LEU B 1 277 ? 55.551 49.813 63.474 1.00 20.23 256 LEU B CA 1
ATOM 4513 C C . LEU B 1 277 ? 54.465 50.719 64.046 1.00 18.95 256 LEU B C 1
ATOM 4514 O O . LEU B 1 277 ? 54.732 51.876 64.350 1.00 22.00 256 LEU B O 1
ATOM 4519 N N . ASP B 1 278 ? 53.252 50.184 64.200 1.00 18.86 257 ASP B N 1
ATOM 4520 C CA . ASP B 1 278 ? 52.100 50.960 64.662 1.00 16.68 257 ASP B CA 1
ATOM 4521 C C . ASP B 1 278 ? 52.299 51.510 66.064 1.00 16.41 257 ASP B C 1
ATOM 4522 O O . ASP B 1 278 ? 51.900 52.639 66.364 1.00 16.05 257 ASP B O 1
ATOM 4527 N N . THR B 1 279 ? 52.902 50.701 66.924 1.00 14.42 258 THR B N 1
ATOM 4528 C CA . THR B 1 279 ? 53.110 51.087 68.318 1.00 20.16 258 THR B CA 1
ATOM 4529 C C . THR B 1 279 ? 54.121 52.247 68.455 1.00 17.18 258 THR B C 1
ATOM 4530 O O . THR B 1 279 ? 53.930 53.159 69.269 1.00 12.88 258 THR B O 1
ATOM 4534 N N . LEU B 1 280 ? 55.175 52.212 67.643 1.00 12.79 259 LEU B N 1
ATOM 4535 C CA . LEU B 1 280 ? 56.178 53.262 67.648 1.00 13.29 259 LEU B CA 1
ATOM 4536 C C . LEU B 1 280 ? 55.559 54.607 67.256 1.00 15.99 259 LEU B C 1
ATOM 4537 O O . LEU B 1 280 ? 55.734 55.610 67.949 1.00 15.13 259 LEU B O 1
ATOM 4542 N N . TRP B 1 281 ? 54.837 54.607 66.137 1.00 17.11 260 TRP B N 1
ATOM 4543 C CA . TRP B 1 281 ? 54.142 55.789 65.638 1.00 16.69 260 TRP B CA 1
ATOM 4544 C C . TRP B 1 281 ? 53.063 56.292 66.606 1.00 19.43 260 TRP B C 1
ATOM 4545 O O . TRP B 1 281 ? 52.880 57.502 66.775 1.00 19.85 260 TRP B O 1
ATOM 4556 N N . ARG B 1 282 ? 52.360 55.368 67.248 1.00 17.39 261 ARG B N 1
ATOM 4557 C CA . ARG B 1 282 ? 51.361 55.759 68.223 1.00 17.51 261 ARG B CA 1
ATOM 4558 C C . ARG B 1 282 ? 52.011 56.394 69.453 1.00 17.75 261 ARG B C 1
ATOM 4559 O O . ARG B 1 282 ? 51.538 57.417 69.945 1.00 19.73 261 ARG B O 1
ATOM 4567 N N . PHE B 1 283 ? 53.099 55.792 69.934 1.00 18.99 262 PHE B N 1
ATOM 4568 C CA . PHE B 1 283 ? 53.849 56.314 71.083 1.00 17.09 262 PHE B CA 1
ATOM 4569 C C . PHE B 1 283 ? 54.490 57.670 70.757 1.00 20.15 262 PHE B C 1
ATOM 4570 O O . PHE B 1 283 ? 54.659 58.516 71.637 1.00 22.51 262 PHE B O 1
ATOM 4578 N N . THR B 1 284 ? 54.859 57.872 69.497 1.00 18.10 263 THR B N 1
ATOM 4579 C CA . THR B 1 284 ? 55.481 59.127 69.085 1.00 15.28 263 THR B CA 1
ATOM 4580 C C . THR B 1 284 ? 54.461 60.255 69.036 1.00 18.15 263 THR B C 1
ATOM 4581 O O . THR B 1 284 ? 54.701 61.351 69.553 1.00 18.98 263 THR B O 1
ATOM 4585 N N . GLN B 1 285 ? 53.320 59.973 68.414 1.00 17.88 264 GLN B N 1
ATOM 4586 C CA . GLN B 1 285 ? 52.217 60.915 68.366 1.00 15.58 264 GLN B CA 1
ATOM 4587 C C . GLN B 1 285 ? 51.789 61.365 69.756 1.00 14.99 264 GLN B C 1
ATOM 4588 O O . GLN B 1 285 ? 51.559 62.549 69.982 1.00 21.29 264 GLN B O 1
ATOM 4594 N N . GLN B 1 286 ? 51.687 60.422 70.684 1.00 15.77 265 GLN B N 1
ATOM 4595 C CA . GLN B 1 286 ? 51.287 60.740 72.050 1.00 18.29 265 GLN B CA 1
ATOM 4596 C C . GLN B 1 286 ? 52.298 61.638 72.739 1.00 19.50 265 GLN B C 1
ATOM 4597 O O . GLN B 1 286 ? 51.925 62.596 73.418 1.00 20.37 265 GLN B O 1
ATOM 4603 N N . VAL B 1 287 ? 53.574 61.312 72.559 1.00 15.82 266 VAL B N 1
ATOM 4604 C CA . VAL B 1 287 ? 54.667 62.125 73.073 1.00 17.66 266 VAL B CA 1
ATOM 4605 C C . VAL B 1 287 ? 54.600 63.549 72.505 1.00 18.90 266 VAL B C 1
ATOM 4606 O O . VAL B 1 287 ? 54.758 64.523 73.245 1.00 14.97 266 VAL B O 1
ATOM 4610 N N . LEU B 1 288 ? 54.347 63.652 71.196 1.00 18.37 267 LEU B N 1
ATOM 4611 C CA . LEU B 1 288 ? 54.332 64.932 70.491 1.00 13.36 267 LEU B CA 1
ATOM 4612 C C . LEU B 1 288 ? 53.145 65.795 70.864 1.00 16.01 267 LEU B C 1
ATOM 4613 O O . LEU B 1 288 ? 53.196 67.015 70.739 1.00 17.74 267 LEU B O 1
ATOM 4618 N N . THR B 1 289 ? 52.082 65.155 71.333 1.00 17.68 268 THR B N 1
ATOM 4619 C CA . THR B 1 289 ? 50.889 65.853 71.793 1.00 15.79 268 THR B CA 1
ATOM 4620 C C . THR B 1 289 ? 51.104 66.469 73.179 1.00 23.48 268 THR B C 1
ATOM 4621 O O . THR B 1 289 ? 50.754 67.636 73.413 1.00 25.02 268 THR B O 1
ATOM 4625 N N . LEU B 1 290 ? 51.707 65.690 74.076 1.00 17.48 269 LEU B N 1
ATOM 4626 C CA . LEU B 1 290 ? 51.997 66.129 75.443 1.00 18.25 269 LEU B CA 1
ATOM 4627 C C . LEU B 1 290 ? 53.166 67.094 75.550 1.00 21.97 269 LEU B C 1
ATOM 4628 O O . LEU B 1 290 ? 53.268 67.850 76.520 1.00 26.04 269 LEU B O 1
ATOM 4633 N N . LEU B 1 291 ? 54.061 67.045 74.571 1.00 19.97 270 LEU B N 1
ATOM 4634 C CA . LEU B 1 291 ? 55.343 67.749 74.655 1.00 19.12 270 LEU B CA 1
ATOM 4635 C C . LEU B 1 291 ? 55.247 69.282 74.857 1.00 25.41 270 LEU B C 1
ATOM 4636 O O . LEU B 1 291 ? 55.937 69.833 75.718 1.00 24.45 270 LEU B O 1
ATOM 4641 N N . PRO B 1 292 ? 54.389 69.978 74.087 1.00 23.67 271 PRO B N 1
ATOM 4642 C CA . PRO B 1 292 ? 54.301 71.414 74.391 1.00 26.80 271 PRO B CA 1
ATOM 4643 C C . PRO B 1 292 ? 53.797 71.748 75.808 1.00 24.10 271 PRO B C 1
ATOM 4644 O O . PRO B 1 292 ? 54.112 72.815 76.321 1.00 30.94 271 PRO B O 1
ATOM 4648 N N . ASP B 1 293 ? 53.068 70.837 76.441 1.00 27.81 272 ASP B N 1
ATOM 4649 C CA . ASP B 1 293 ? 52.503 71.089 77.771 1.00 28.43 272 ASP B CA 1
ATOM 4650 C C . ASP B 1 293 ? 53.460 70.792 78.914 1.00 29.83 272 ASP B C 1
ATOM 4651 O O . ASP B 1 293 ? 53.146 71.036 80.075 1.00 28.46 272 ASP B O 1
ATOM 4656 N N . VAL B 1 294 ? 54.616 70.238 78.581 1.00 29.16 273 VAL B N 1
ATOM 4657 C CA . VAL B 1 294 ? 55.595 69.861 79.581 1.00 20.99 273 VAL B CA 1
ATOM 4658 C C . VAL B 1 294 ? 56.083 71.112 80.316 1.00 24.07 273 VAL B C 1
ATOM 4659 O O . VAL B 1 294 ? 56.312 72.154 79.700 1.00 20.62 273 VAL B O 1
ATOM 4663 N N . GLU B 1 295 ? 56.217 70.999 81.635 1.00 24.37 274 GLU B N 1
ATOM 4664 C CA . GLU B 1 295 ? 56.449 72.143 82.501 1.00 24.47 274 GLU B CA 1
ATOM 4665 C C . GLU B 1 295 ? 57.884 72.211 82.981 1.00 23.26 274 GLU B C 1
ATOM 4666 O O . GLU B 1 295 ? 58.398 73.289 83.248 1.00 23.14 274 GLU B O 1
ATOM 4672 N N . THR B 1 296 ? 58.524 71.055 83.123 1.00 28.86 275 THR B N 1
ATOM 4673 C CA . THR B 1 296 ? 59.892 71.015 83.628 1.00 22.22 275 THR B CA 1
ATOM 4674 C C . THR B 1 296 ? 60.829 70.173 82.771 1.00 18.00 275 THR B C 1
ATOM 4675 O O . THR B 1 296 ? 60.401 69.370 81.960 1.00 20.46 275 THR B O 1
ATOM 4679 N N . ARG B 1 297 ? 62.120 70.368 82.976 1.00 17.07 276 ARG B N 1
ATOM 4680 C CA . ARG B 1 297 ? 63.130 69.614 82.275 1.00 14.97 276 ARG B CA 1
ATOM 4681 C C . ARG B 1 297 ? 62.975 68.140 82.614 1.00 20.48 276 ARG B C 1
ATOM 4682 O O . ARG B 1 297 ? 63.053 67.286 81.725 1.00 20.81 276 ARG B O 1
ATOM 4690 N N . GLU B 1 298 ? 62.740 67.855 83.897 1.00 22.80 277 GLU B N 1
ATOM 4691 C CA . GLU B 1 298 ? 62.531 66.490 84.383 1.00 22.77 277 GLU B CA 1
ATOM 4692 C C . GLU B 1 298 ? 61.380 65.820 83.624 1.00 23.18 277 GLU B C 1
ATOM 4693 O O . GLU B 1 298 ? 61.466 64.651 83.252 1.00 22.35 277 GLU B O 1
ATOM 4699 N N . GLN B 1 299 ? 60.312 66.577 83.387 1.00 21.31 278 GLN B N 1
ATOM 4700 C CA . GLN B 1 299 ? 59.186 66.105 82.597 1.00 17.79 278 GLN B CA 1
ATOM 4701 C C . GLN B 1 299 ? 59.566 65.881 81.139 1.00 21.82 278 GLN B C 1
ATOM 4702 O O . GLN B 1 299 ? 59.120 64.908 80.522 1.00 16.89 278 GLN B O 1
ATOM 4708 N N . TYR B 1 300 ? 60.371 66.785 80.580 1.00 16.94 279 TYR B N 1
ATOM 4709 C CA . TYR B 1 300 ? 60.841 66.600 79.215 1.00 15.91 279 TYR B CA 1
ATOM 4710 C C . TYR B 1 300 ? 61.708 65.350 79.149 1.00 14.26 279 TYR B C 1
ATOM 4711 O O . TYR B 1 300 ? 61.616 64.563 78.207 1.00 11.83 279 TYR B O 1
ATOM 4720 N N . PHE B 1 301 ? 62.572 65.191 80.135 1.00 11.99 280 PHE B N 1
ATOM 4721 C CA . PHE B 1 301 ? 63.537 64.126 80.059 1.00 14.42 280 PHE B CA 1
ATOM 4722 C C . PHE B 1 301 ? 62.842 62.774 80.077 1.00 21.07 280 PHE B C 1
ATOM 4723 O O . PHE B 1 301 ? 63.110 61.933 79.215 1.00 20.40 280 PHE B O 1
ATOM 4731 N N . ALA B 1 302 ? 61.945 62.574 81.044 1.00 16.93 281 ALA B N 1
ATOM 4732 C CA . ALA B 1 302 ? 61.294 61.278 81.224 1.00 18.74 281 ALA B CA 1
ATOM 4733 C C . ALA B 1 302 ? 60.486 60.895 79.991 1.00 15.24 281 ALA B C 1
ATOM 4734 O O . ALA B 1 302 ? 60.501 59.748 79.560 1.00 17.69 281 ALA B O 1
ATOM 4736 N N . LEU B 1 303 ? 59.803 61.873 79.419 1.00 13.58 282 LEU B N 1
ATOM 4737 C CA . LEU B 1 303 ? 58.966 61.646 78.256 1.00 14.47 282 LEU B CA 1
ATOM 4738 C C . LEU B 1 303 ? 59.781 61.199 77.033 1.00 17.60 282 LEU B C 1
ATOM 4739 O O . LEU B 1 303 ? 59.440 60.223 76.379 1.00 10.72 282 LEU B O 1
ATOM 4744 N N . VAL B 1 304 ? 60.847 61.932 76.717 1.00 17.61 283 VAL B N 1
ATOM 4745 C CA . VAL B 1 304 ? 61.685 61.600 75.575 1.00 10.70 283 VAL B CA 1
ATOM 4746 C C . VAL B 1 304 ? 62.485 60.330 75.868 1.00 11.57 283 VAL B C 1
ATOM 4747 O O . VAL B 1 304 ? 62.693 59.498 74.988 1.00 12.78 283 VAL B O 1
ATOM 4751 N N . ASN B 1 305 ? 62.924 60.178 77.111 1.00 12.95 284 ASN B N 1
ATOM 4752 C CA . ASN B 1 305 ? 63.674 58.987 77.516 1.00 11.80 284 ASN B CA 1
ATOM 4753 C C . ASN B 1 305 ? 62.944 57.652 77.299 1.00 14.29 284 ASN B C 1
ATOM 4754 O O . ASN B 1 305 ? 63.531 56.676 76.807 1.00 15.48 284 ASN B O 1
ATOM 4759 N N . ALA B 1 306 ? 61.670 57.618 77.678 1.00 11.40 285 ALA B N 1
ATOM 4760 C CA . ALA B 1 306 ? 60.845 56.440 77.516 1.00 11.36 285 ALA B CA 1
ATOM 4761 C C . ALA B 1 306 ? 60.707 56.090 76.037 1.00 11.67 285 ALA B C 1
ATOM 4762 O O . ALA B 1 306 ? 60.876 54.937 75.649 1.00 11.50 285 ALA B O 1
ATOM 4764 N N . LEU B 1 307 ? 60.393 57.079 75.212 1.00 8.94 286 LEU B N 1
ATOM 4765 C CA . LEU B 1 307 ? 60.256 56.821 73.789 1.00 10.59 286 LEU B CA 1
ATOM 4766 C C . LEU B 1 307 ? 61.604 56.369 73.224 1.00 15.71 286 LEU B C 1
ATOM 4767 O O . LEU B 1 307 ? 61.670 55.425 72.417 1.00 15.55 286 LEU B O 1
ATOM 4772 N N . ALA B 1 308 ? 62.671 57.029 73.680 1.00 11.83 287 ALA B N 1
ATOM 4773 C CA . ALA B 1 308 ? 64.032 56.712 73.265 1.00 11.51 287 ALA B CA 1
ATOM 4774 C C . ALA B 1 308 ? 64.386 55.245 73.439 1.00 10.92 287 ALA B C 1
ATOM 4775 O O . ALA B 1 308 ? 64.858 54.608 72.502 1.00 8.68 287 ALA B O 1
ATOM 4777 N N . LEU B 1 309 ? 64.168 54.716 74.641 1.00 11.67 288 LEU B N 1
ATOM 4778 C CA . LEU B 1 309 ? 64.567 53.345 74.936 1.00 12.43 288 LEU B CA 1
ATOM 4779 C C . LEU B 1 309 ? 63.796 52.353 74.069 1.00 10.74 288 LEU B C 1
ATOM 4780 O O . LEU B 1 309 ? 64.359 51.413 73.525 1.00 11.05 288 LEU B O 1
ATOM 4785 N N . TYR B 1 310 ? 62.502 52.588 73.946 1.00 10.94 289 TYR B N 1
ATOM 4786 C CA . TYR B 1 310 ? 61.644 51.779 73.116 1.00 10.36 289 TYR B CA 1
ATOM 4787 C C . TYR B 1 310 ? 62.208 51.716 71.685 1.00 12.16 289 TYR B C 1
ATOM 4788 O O . TYR B 1 310 ? 62.350 50.645 71.111 1.00 13.78 289 TYR B O 1
ATOM 4797 N N . ALA B 1 311 ? 62.562 52.863 71.125 1.00 13.76 290 ALA B N 1
ATOM 4798 C CA . ALA B 1 311 ? 63.152 52.898 69.796 1.00 12.54 290 ALA B CA 1
ATOM 4799 C C . ALA B 1 311 ? 64.452 52.099 69.734 1.00 12.89 290 ALA B C 1
ATOM 4800 O O . ALA B 1 311 ? 64.675 51.338 68.791 1.00 13.06 290 ALA B O 1
ATOM 4802 N N . ASN B 1 312 ? 65.311 52.278 70.733 1.00 9.89 291 ASN B N 1
ATOM 4803 C CA . ASN B 1 312 ? 66.593 51.590 70.749 1.00 10.98 291 ASN B CA 1
ATOM 4804 C C . ASN B 1 312 ? 66.392 50.092 70.976 1.00 14.63 291 ASN B C 1
ATOM 4805 O O . ASN B 1 312 ? 67.168 49.253 70.488 1.00 11.49 291 ASN B O 1
ATOM 4818 N N . LEU B 1 314 ? 63.821 48.443 69.771 1.00 11.88 293 LEU B N 1
ATOM 4819 C CA . LEU B 1 314 ? 63.441 47.899 68.464 1.00 12.30 293 LEU B CA 1
ATOM 4820 C C . LEU B 1 314 ? 64.651 47.633 67.569 1.00 16.02 293 LEU B C 1
ATOM 4821 O O . LEU B 1 314 ? 64.672 46.641 66.835 1.00 16.37 293 LEU B O 1
ATOM 4826 N N . ASN B 1 315 ? 65.642 48.524 67.607 1.00 12.46 294 ASN B N 1
ATOM 4827 C CA . ASN B 1 315 ? 66.883 48.294 66.863 1.00 12.61 294 ASN B CA 1
ATOM 4828 C C . ASN B 1 315 ? 67.487 46.924 67.153 1.00 12.93 294 ASN B C 1
ATOM 4829 O O . ASN B 1 315 ? 67.934 46.241 66.231 1.00 12.54 294 ASN B O 1
ATOM 4834 N N . THR B 1 316 ? 67.508 46.530 68.426 1.00 9.05 295 THR B N 1
ATOM 4835 C CA . THR B 1 316 ? 68.170 45.284 68.794 1.00 13.08 295 THR B CA 1
ATOM 4836 C C . THR B 1 316 ? 67.504 44.094 68.106 1.00 11.82 295 THR B C 1
ATOM 4837 O O . THR B 1 316 ? 68.171 43.161 67.674 1.00 13.97 295 THR B O 1
ATOM 4841 N N . TRP B 1 317 ? 66.190 44.153 67.981 1.00 10.73 296 TRP B N 1
ATOM 4842 C CA . TRP B 1 317 ? 65.457 43.114 67.287 1.00 10.97 296 TRP B CA 1
ATOM 4843 C C . TRP B 1 317 ? 65.631 43.181 65.770 1.00 12.19 296 TRP B C 1
ATOM 4844 O O . TRP B 1 317 ? 65.547 42.153 65.104 1.00 14.30 296 TRP B O 1
ATOM 4855 N N . ASN B 1 318 ? 65.882 44.364 65.213 1.00 10.96 297 ASN B N 1
ATOM 4856 C CA . ASN B 1 318 ? 66.200 44.433 63.787 1.00 12.21 297 ASN B CA 1
ATOM 4857 C C . ASN B 1 318 ? 67.536 43.783 63.522 1.00 14.96 297 ASN B C 1
ATOM 4858 O O . ASN B 1 318 ? 67.672 42.993 62.593 1.00 14.27 297 ASN B O 1
ATOM 4863 N N . LEU B 1 319 ? 68.510 44.126 64.362 1.00 17.85 298 LEU B N 1
ATOM 4864 C CA . LEU B 1 319 ? 69.833 43.516 64.350 1.00 18.34 298 LEU B CA 1
ATOM 4865 C C . LEU B 1 319 ? 69.729 42.007 64.464 1.00 18.38 298 LEU B C 1
ATOM 4866 O O . LEU B 1 319 ? 70.555 41.274 63.915 1.00 23.18 298 LEU B O 1
ATOM 4871 N N . HIS B 1 320 ? 68.738 41.543 65.217 1.00 12.87 299 HIS B N 1
ATOM 4872 C CA . HIS B 1 320 ? 68.583 40.113 65.430 1.00 15.43 299 HIS B CA 1
ATOM 4873 C C . HIS B 1 320 ? 67.922 39.390 64.246 1.00 14.88 299 HIS B C 1
ATOM 4874 O O . HIS B 1 320 ? 68.411 38.350 63.804 1.00 14.62 299 HIS B O 1
ATOM 4881 N N . PHE B 1 321 ? 66.829 39.957 63.739 1.00 11.36 300 PHE B N 1
ATOM 4882 C CA . PHE B 1 321 ? 65.976 39.294 62.752 1.00 12.57 300 PHE B CA 1
ATOM 4883 C C . PHE B 1 321 ? 66.258 39.585 61.278 1.00 16.01 300 PHE B C 1
ATOM 4884 O O . PHE B 1 321 ? 65.803 38.830 60.419 1.00 20.75 300 PHE B O 1
ATOM 4892 N N . PHE B 1 322 ? 66.976 40.663 60.967 1.00 13.24 301 PHE B N 1
ATOM 4893 C CA . PHE B 1 322 ? 67.217 40.994 59.559 1.00 16.88 301 PHE B CA 1
ATOM 4894 C C . PHE B 1 322 ? 67.973 39.847 58.848 1.00 15.95 301 PHE B C 1
ATOM 4895 O O . PHE B 1 322 ? 68.839 39.215 59.440 1.00 12.56 301 PHE B O 1
ATOM 4903 N N . PRO B 1 323 ? 67.630 39.566 57.580 1.00 16.34 302 PRO B N 1
ATOM 4904 C CA . PRO B 1 323 ? 68.241 38.396 56.939 1.00 16.62 302 PRO B CA 1
ATOM 4905 C C . PRO B 1 323 ? 69.691 38.639 56.518 1.00 13.56 302 PRO B C 1
ATOM 4906 O O . PRO B 1 323 ? 69.977 38.826 55.341 1.00 11.99 302 PRO B O 1
ATOM 4910 N N . TRP B 1 324 ? 70.599 38.624 57.489 1.00 15.47 303 TRP B N 1
ATOM 4911 C CA . TRP B 1 324 ? 72.014 38.861 57.226 1.00 14.86 303 TRP B CA 1
ATOM 4912 C C . TRP B 1 324 ? 72.636 37.805 56.315 1.00 19.56 303 TRP B C 1
ATOM 4913 O O . TRP B 1 324 ? 73.612 38.088 55.614 1.00 16.57 303 TRP B O 1
ATOM 4924 N N . GLN B 1 325 ? 72.047 36.604 56.327 1.00 20.11 304 GLN B N 1
ATOM 4925 C CA . GLN B 1 325 ? 72.547 35.428 55.609 1.00 20.66 304 GLN B CA 1
ATOM 4926 C C . GLN B 1 325 ? 72.877 35.681 54.125 1.00 24.48 304 GLN B C 1
ATOM 4927 O O . GLN B 1 325 ? 73.801 35.081 53.575 1.00 21.83 304 GLN B O 1
ATOM 4933 N N . HIS B 1 326 ? 72.139 36.590 53.493 1.00 22.09 305 HIS B N 1
ATOM 4934 C CA . HIS B 1 326 ? 72.453 37.050 52.132 1.00 23.56 305 HIS B CA 1
ATOM 4935 C C . HIS B 1 326 ? 73.934 37.398 51.909 1.00 26.42 305 HIS B C 1
ATOM 4936 O O . HIS B 1 326 ? 74.407 37.414 50.770 1.00 30.26 305 HIS B O 1
ATOM 4943 N N . GLY B 1 327 ? 74.653 37.677 52.996 1.00 23.05 306 GLY B N 1
ATOM 4944 C CA . GLY B 1 327 ? 76.089 37.907 52.961 1.00 20.24 306 GLY B CA 1
ATOM 4945 C C . GLY B 1 327 ? 76.956 36.804 52.364 1.00 27.40 306 GLY B C 1
ATOM 4946 O O . GLY B 1 327 ? 78.121 37.057 52.042 1.00 22.30 306 GLY B O 1
ATOM 4947 N N . THR B 1 328 ? 76.412 35.592 52.216 1.00 29.36 307 THR B N 1
ATOM 4948 C CA . THR B 1 328 ? 77.137 34.506 51.549 1.00 30.12 307 THR B CA 1
ATOM 4949 C C . THR B 1 328 ? 77.491 34.834 50.087 1.00 29.18 307 THR B C 1
ATOM 4950 O O . THR B 1 328 ? 78.410 34.235 49.540 1.00 29.12 307 THR B O 1
ATOM 4954 N N . ASP B 1 329 ? 76.764 35.770 49.465 1.00 25.90 308 ASP B N 1
ATOM 4955 C CA . ASP B 1 329 ? 77.074 36.243 48.104 1.00 22.46 308 ASP B CA 1
ATOM 4956 C C . ASP B 1 329 ? 77.967 37.470 48.122 1.00 21.23 308 ASP B C 1
ATOM 4957 O O . ASP B 1 329 ? 78.194 38.088 47.084 1.00 24.17 308 ASP B O 1
ATOM 4962 N N . TYR B 1 330 ? 78.446 37.851 49.298 1.00 23.58 309 TYR B N 1
ATOM 4963 C CA . TYR B 1 330 ? 79.211 39.084 49.425 1.00 23.13 309 TYR B CA 1
ATOM 4964 C C . TYR B 1 330 ? 80.513 38.896 50.198 1.00 25.53 309 TYR B C 1
ATOM 4965 O O . TYR B 1 330 ? 80.855 39.710 51.050 1.00 22.26 309 TYR B O 1
ATOM 4974 N N . ARG B 1 331 ? 81.246 37.832 49.886 1.00 25.04 310 ARG B N 1
ATOM 4975 C CA . ARG B 1 331 ? 82.504 37.561 50.572 1.00 25.43 310 ARG B CA 1
ATOM 4976 C C . ARG B 1 331 ? 83.657 38.296 49.920 1.00 26.05 310 ARG B C 1
ATOM 4977 O O . ARG B 1 331 ? 83.677 38.479 48.711 1.00 26.19 310 ARG B O 1
ATOM 4985 N N . TYR B 1 332 ? 84.612 38.721 50.738 1.00 23.89 311 TYR B N 1
ATOM 4986 C CA . TYR B 1 332 ? 85.768 39.466 50.262 1.00 28.34 311 TYR B CA 1
ATOM 4987 C C . TYR B 1 332 ? 86.706 38.650 49.359 1.00 29.76 311 TYR B C 1
ATOM 4988 O O . TYR B 1 332 ? 86.945 37.462 49.590 1.00 34.74 311 TYR B O 1
ATOM 4997 N N . GLN C 1 24 ? 60.031 83.841 117.664 1.00 16.63 3 GLN C N 1
ATOM 4998 C CA . GLN C 1 24 ? 60.420 85.106 118.292 1.00 23.16 3 GLN C CA 1
ATOM 4999 C C . GLN C 1 24 ? 61.867 85.548 118.071 1.00 22.82 3 GLN C C 1
ATOM 5000 O O . GLN C 1 24 ? 62.810 84.805 118.343 1.00 18.06 3 GLN C O 1
ATOM 5006 N N . ILE C 1 25 ? 62.022 86.796 117.631 1.00 19.95 4 ILE C N 1
ATOM 5007 C CA . ILE C 1 25 ? 63.330 87.405 117.403 1.00 15.56 4 ILE C CA 1
ATOM 5008 C C . ILE C 1 25 ? 63.454 88.669 118.225 1.00 19.02 4 ILE C C 1
ATOM 5009 O O . ILE C 1 25 ? 62.464 89.178 118.745 1.00 22.96 4 ILE C O 1
ATOM 5014 N N . GLU C 1 26 ? 64.661 89.209 118.322 1.00 19.10 5 GLU C N 1
ATOM 5015 C CA . GLU C 1 26 ? 64.783 90.584 118.771 1.00 20.32 5 GLU C CA 1
ATOM 5016 C C . GLU C 1 26 ? 65.575 91.464 117.817 1.00 21.00 5 GLU C C 1
ATOM 5017 O O . GLU C 1 26 ? 66.466 90.989 117.120 1.00 19.76 5 GLU C O 1
ATOM 5023 N N . ILE C 1 27 ? 65.201 92.742 117.775 1.00 22.74 6 ILE C N 1
ATOM 5024 C CA . ILE C 1 27 ? 65.851 93.751 116.943 1.00 16.25 6 ILE C CA 1
ATOM 5025 C C . ILE C 1 27 ? 66.483 94.762 117.886 1.00 14.90 6 ILE C C 1
ATOM 5026 O O . ILE C 1 27 ? 65.791 95.368 118.704 1.00 13.47 6 ILE C O 1
ATOM 5031 N N . GLU C 1 28 ? 67.796 94.928 117.786 1.00 13.94 7 GLU C N 1
ATOM 5032 C CA . GLU C 1 28 ? 68.501 95.874 118.634 1.00 16.45 7 GLU C CA 1
ATOM 5033 C C . GLU C 1 28 ? 69.109 97.023 117.841 1.00 14.56 7 GLU C C 1
ATOM 5034 O O . GLU C 1 28 ? 69.967 96.821 116.986 1.00 16.29 7 GLU C O 1
ATOM 5040 N N . TRP C 1 29 ? 68.687 98.241 118.133 1.00 16.56 8 TRP C N 1
ATOM 5041 C CA . TRP C 1 29 ? 69.315 99.398 117.515 1.00 12.76 8 TRP C CA 1
ATOM 5042 C C . TRP C 1 29 ? 70.354 99.952 118.473 1.00 16.32 8 TRP C C 1
ATOM 5043 O O . TRP C 1 29 ? 70.011 100.559 119.481 1.00 22.74 8 TRP C O 1
ATOM 5054 N N . VAL C 1 30 ? 71.622 99.749 118.146 1.00 14.91 9 VAL C N 1
ATOM 5055 C CA . VAL C 1 30 ? 72.712 100.002 119.070 1.00 12.43 9 VAL C CA 1
ATOM 5056 C C . VAL C 1 30 ? 72.787 101.463 119.524 1.00 19.33 9 VAL C C 1
ATOM 5057 O O . VAL C 1 30 ? 72.685 101.755 120.725 1.00 13.62 9 VAL C O 1
ATOM 5061 N N . GLN C 1 31 ? 72.960 102.382 118.581 1.00 15.93 10 GLN C N 1
ATOM 5062 C CA . GLN C 1 31 ? 73.108 103.781 118.967 1.00 15.14 10 GLN C CA 1
ATOM 5063 C C . GLN C 1 31 ? 71.931 104.337 119.796 1.00 16.89 10 GLN C C 1
ATOM 5064 O O . GLN C 1 31 ? 72.158 104.973 120.805 1.00 18.98 10 GLN C O 1
ATOM 5070 N N . PRO C 1 32 ? 70.676 104.073 119.399 1.00 20.98 11 PRO C N 1
ATOM 5071 C CA . PRO C 1 32 ? 69.560 104.474 120.274 1.00 16.45 11 PRO C CA 1
ATOM 5072 C C . PRO C 1 32 ? 69.429 103.632 121.548 1.00 15.65 11 PRO C C 1
ATOM 5073 O O . PRO C 1 32 ? 68.739 104.035 122.477 1.00 15.22 11 PRO C O 1
ATOM 5077 N N . GLY C 1 33 ? 70.057 102.462 121.575 1.00 20.63 12 GLY C N 1
ATOM 5078 C CA . GLY C 1 33 ? 70.036 101.619 122.756 1.00 13.66 12 GLY C CA 1
ATOM 5079 C C . GLY C 1 33 ? 68.630 101.167 123.068 1.00 16.01 12 GLY C C 1
ATOM 5080 O O . GLY C 1 33 ? 68.180 101.220 124.208 1.00 15.25 12 GLY C O 1
ATOM 5081 N N . ILE C 1 34 ? 67.924 100.738 122.033 1.00 18.12 13 ILE C N 1
ATOM 5082 C CA . ILE C 1 34 ? 66.578 100.204 122.176 1.00 15.27 13 ILE C CA 1
ATOM 5083 C C . ILE C 1 34 ? 66.558 98.798 121.600 1.00 16.79 13 ILE C C 1
ATOM 5084 O O . ILE C 1 34 ? 67.219 98.529 120.606 1.00 20.99 13 ILE C O 1
ATOM 5089 N N . THR C 1 35 ? 65.832 97.893 122.241 1.00 13.76 14 THR C N 1
ATOM 5090 C CA . THR C 1 35 ? 65.709 96.534 121.753 1.00 9.68 14 THR C CA 1
ATOM 5091 C C . THR C 1 35 ? 64.236 96.155 121.806 1.00 14.82 14 THR C C 1
ATOM 5092 O O . THR C 1 35 ? 63.547 96.440 122.783 1.00 15.93 14 THR C O 1
ATOM 5096 N N . VAL C 1 36 ? 63.728 95.538 120.751 1.00 13.12 15 VAL C N 1
ATOM 5097 C CA . VAL C 1 36 ? 62.341 95.108 120.768 1.00 11.66 15 VAL C CA 1
ATOM 5098 C C . VAL C 1 36 ? 62.261 93.619 120.483 1.00 15.60 15 VAL C C 1
ATOM 5099 O O . VAL C 1 36 ? 63.202 93.040 119.952 1.00 19.82 15 VAL C O 1
ATOM 5103 N N . THR C 1 37 ? 61.139 93.004 120.838 1.00 13.53 16 THR C N 1
ATOM 5104 C CA . THR C 1 37 ? 60.907 91.605 120.546 1.00 15.73 16 THR C CA 1
ATOM 5105 C C . THR C 1 37 ? 59.813 91.531 119.499 1.00 19.29 16 THR C C 1
ATOM 5106 O O . THR C 1 37 ? 58.826 92.276 119.573 1.00 17.65 16 THR C O 1
ATOM 5110 N N . ALA C 1 38 ? 59.974 90.645 118.517 1.00 15.18 17 ALA C N 1
ATOM 5111 C CA . ALA C 1 38 ? 58.907 90.452 117.539 1.00 15.89 17 ALA C CA 1
ATOM 5112 C C . ALA C 1 38 ? 58.551 88.993 117.362 1.00 18.46 17 ALA C C 1
ATOM 5113 O O . ALA C 1 38 ? 59.418 88.110 117.395 1.00 21.46 17 ALA C O 1
ATOM 5115 N N . ASP C 1 39 ? 57.263 88.734 117.187 1.00 18.21 18 ASP C N 1
ATOM 5116 C CA . ASP C 1 39 ? 56.817 87.390 116.871 1.00 17.06 18 ASP C CA 1
ATOM 5117 C C . ASP C 1 39 ? 57.028 87.138 115.388 1.00 19.36 18 ASP C C 1
ATOM 5118 O O . ASP C 1 39 ? 56.787 88.018 114.569 1.00 28.71 18 ASP C O 1
ATOM 5123 N N . LEU C 1 40 ? 57.509 85.954 115.048 1.00 19.06 19 LEU C N 1
ATOM 5124 C CA . LEU C 1 40 ? 57.611 85.548 113.658 1.00 20.74 19 LEU C CA 1
ATOM 5125 C C . LEU C 1 40 ? 56.477 84.576 113.376 1.00 24.34 19 LEU C C 1
ATOM 5126 O O . LEU C 1 40 ? 56.244 83.656 114.154 1.00 23.75 19 LEU C O 1
ATOM 5131 N N . SER C 1 41 ? 55.759 84.773 112.277 1.00 27.60 20 SER C N 1
ATOM 5132 C CA . SER C 1 41 ? 54.618 83.905 111.971 1.00 25.14 20 SER C CA 1
ATOM 5133 C C . SER C 1 41 ? 54.737 83.165 110.639 1.00 28.59 20 SER C C 1
ATOM 5134 O O . SER C 1 41 ? 54.886 83.793 109.581 1.00 26.09 20 SER C O 1
ATOM 5137 N N . TRP C 1 42 ? 54.644 81.833 110.697 1.00 32.14 21 TRP C N 1
ATOM 5138 C CA . TRP C 1 42 ? 54.661 80.982 109.498 1.00 22.73 21 TRP C CA 1
ATOM 5139 C C . TRP C 1 42 ? 53.290 80.912 108.811 1.00 28.66 21 TRP C C 1
ATOM 5140 O O . TRP C 1 42 ? 53.133 80.261 107.777 1.00 30.23 21 TRP C O 1
ATOM 5151 N N . GLU C 1 43 ? 52.310 81.607 109.375 1.00 25.87 22 GLU C N 1
ATOM 5152 C CA . GLU C 1 43 ? 50.928 81.476 108.939 1.00 26.94 22 GLU C CA 1
ATOM 5153 C C . GLU C 1 43 ? 50.662 81.929 107.505 1.00 31.64 22 GLU C C 1
ATOM 5154 O O . GLU C 1 43 ? 49.887 81.305 106.787 1.00 37.71 22 GLU C O 1
ATOM 5160 N N . ARG C 1 44 ? 51.292 83.011 107.076 1.00 30.50 23 ARG C N 1
ATOM 5161 C CA . ARG C 1 44 ? 50.963 83.559 105.764 1.00 30.07 23 ARG C CA 1
ATOM 5162 C C . ARG C 1 44 ? 52.124 83.464 104.781 1.00 23.89 23 ARG C C 1
ATOM 5163 O O . ARG C 1 44 ? 51.928 83.251 103.598 1.00 24.94 23 ARG C O 1
ATOM 5171 N N . ASN C 1 45 ? 53.339 83.617 105.282 1.00 27.14 24 ASN C N 1
ATOM 5172 C CA . ASN C 1 45 ? 54.516 83.523 104.437 1.00 21.38 24 ASN C CA 1
ATOM 5173 C C . ASN C 1 45 ? 55.552 82.638 105.079 1.00 19.09 24 ASN C C 1
ATOM 5174 O O . ASN C 1 45 ? 56.584 83.120 105.526 1.00 17.42 24 ASN C O 1
ATOM 5179 N N . PRO C 1 46 ? 55.267 81.328 105.136 1.00 22.56 25 PRO C N 1
ATOM 5180 C CA . PRO C 1 46 ? 56.125 80.363 105.823 1.00 21.02 25 PRO C CA 1
ATOM 5181 C C . PRO C 1 46 ? 57.522 80.237 105.197 1.00 20.56 25 PRO C C 1
ATOM 5182 O O . PRO C 1 46 ? 58.490 80.079 105.945 1.00 20.81 25 PRO C O 1
ATOM 5186 N N . GLU C 1 47 ? 57.630 80.308 103.869 1.00 21.72 26 GLU C N 1
ATOM 5187 C CA . GLU C 1 47 ? 58.937 80.222 103.206 1.00 20.14 26 GLU C CA 1
ATOM 5188 C C . GLU C 1 47 ? 59.831 81.388 103.596 1.00 21.15 26 GLU C C 1
ATOM 5189 O O . GLU C 1 47 ? 61.034 81.218 103.839 1.00 22.69 26 GLU C O 1
ATOM 5195 N N . LEU C 1 48 ? 59.238 82.576 103.645 1.00 18.11 27 LEU C N 1
ATOM 5196 C CA . LEU C 1 48 ? 59.964 83.768 104.047 1.00 16.63 27 LEU C CA 1
ATOM 5197 C C . LEU C 1 48 ? 60.319 83.725 105.538 1.00 16.16 27 LEU C C 1
ATOM 5198 O O . LEU C 1 48 ? 61.420 84.090 105.932 1.00 17.90 27 LEU C O 1
ATOM 5203 N N . ALA C 1 49 ? 59.390 83.256 106.362 1.00 18.50 28 ALA C N 1
ATOM 5204 C CA . ALA C 1 49 ? 59.645 83.093 107.793 1.00 20.14 28 ALA C CA 1
ATOM 5205 C C . ALA C 1 49 ? 60.754 82.076 108.037 1.00 22.37 28 ALA C C 1
ATOM 5206 O O . ALA C 1 49 ? 61.682 82.318 108.827 1.00 22.26 28 ALA C O 1
ATOM 5208 N N . GLU C 1 50 ? 60.647 80.933 107.361 1.00 21.91 29 GLU C N 1
ATOM 5209 C CA . GLU C 1 50 ? 61.666 79.896 107.450 1.00 19.67 29 GLU C CA 1
ATOM 5210 C C . GLU C 1 50 ? 63.045 80.434 107.091 1.00 21.47 29 GLU C C 1
ATOM 5211 O O . GLU C 1 50 ? 64.011 80.233 107.835 1.00 24.15 29 GLU C O 1
ATOM 5217 N N . LEU C 1 51 ? 63.125 81.117 105.949 1.00 20.14 30 LEU C N 1
ATOM 5218 C CA . LEU C 1 51 ? 64.372 81.710 105.476 1.00 18.41 30 LEU C CA 1
ATOM 5219 C C . LEU C 1 51 ? 65.008 82.638 106.518 1.00 22.65 30 LEU C C 1
ATOM 5220 O O . LEU C 1 51 ? 66.202 82.531 106.811 1.00 19.27 30 LEU C O 1
ATOM 5225 N N . LEU C 1 52 ? 64.210 83.547 107.074 1.00 18.80 31 LEU C N 1
ATOM 5226 C CA . LEU C 1 52 ? 64.689 84.437 108.128 1.00 18.45 31 LEU C CA 1
ATOM 5227 C C . LEU C 1 52 ? 65.192 83.638 109.316 1.00 17.64 31 LEU C C 1
ATOM 5228 O O . LEU C 1 52 ? 66.310 83.835 109.787 1.00 20.19 31 LEU C O 1
ATOM 5233 N N . TRP C 1 53 ? 64.363 82.715 109.786 1.00 22.37 32 TRP C N 1
ATOM 5234 C CA . TRP C 1 53 ? 64.666 81.960 110.998 1.00 21.24 32 TRP C CA 1
ATOM 5235 C C . TRP C 1 53 ? 65.897 81.049 110.893 1.00 23.85 32 TRP C C 1
ATOM 5236 O O . TRP C 1 53 ? 66.772 81.054 111.771 1.00 20.60 32 TRP C O 1
ATOM 5247 N N . THR C 1 54 ? 65.963 80.265 109.823 1.00 18.64 33 THR C N 1
ATOM 5248 C CA . THR C 1 54 ? 67.026 79.278 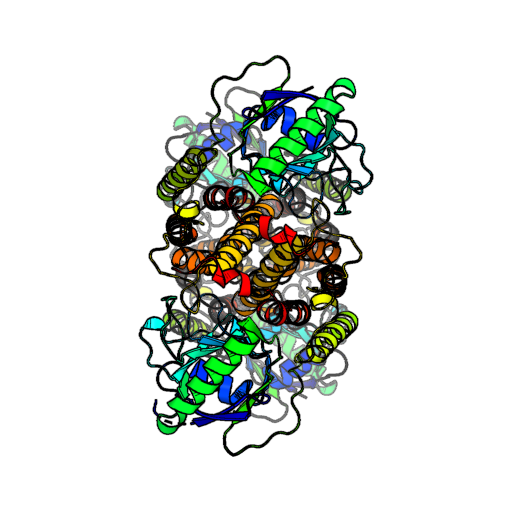109.703 1.00 20.43 33 THR C CA 1
ATOM 5249 C C . THR C 1 54 ? 68.229 79.767 108.899 1.00 22.02 33 THR C C 1
ATOM 5250 O O . THR C 1 54 ? 69.364 79.375 109.161 1.00 29.08 33 THR C O 1
ATOM 5254 N N . GLY C 1 55 ? 67.982 80.625 107.917 1.00 22.95 34 GLY C N 1
ATOM 5255 C CA . GLY C 1 55 ? 69.028 81.031 106.997 1.00 21.11 34 GLY C CA 1
ATOM 5256 C C . GLY C 1 55 ? 69.632 82.403 107.246 1.00 20.60 34 GLY C C 1
ATOM 5257 O O . GLY C 1 55 ? 70.830 82.599 107.038 1.00 20.49 34 GLY C O 1
ATOM 5258 N N . LEU C 1 56 ? 68.821 83.354 107.692 1.00 16.53 35 LEU C N 1
ATOM 5259 C CA . LEU C 1 56 ? 69.290 84.733 107.787 1.00 20.44 35 LEU C CA 1
ATOM 5260 C C . LEU C 1 56 ? 69.873 85.090 109.164 1.00 23.13 35 LEU C C 1
ATOM 5261 O O . LEU C 1 56 ? 70.923 85.733 109.244 1.00 21.77 35 LEU C O 1
ATOM 5266 N N . LEU C 1 57 ? 69.210 84.660 110.236 1.00 18.92 36 LEU C N 1
ATOM 5267 C CA . LEU C 1 57 ? 69.625 85.024 111.597 1.00 19.66 36 LEU C CA 1
ATOM 5268 C C . LEU C 1 57 ? 70.867 84.274 112.044 1.00 19.63 36 LEU C C 1
ATOM 5269 O O . LEU C 1 57 ? 71.063 83.132 111.649 1.00 23.08 36 LEU C O 1
ATOM 5274 N N . PRO C 1 58 ? 71.724 84.916 112.859 1.00 23.49 37 PRO C N 1
ATOM 5275 C CA . PRO C 1 58 ? 71.686 86.337 113.226 1.00 21.97 37 PRO C CA 1
ATOM 5276 C C . PRO C 1 58 ? 72.510 87.164 112.251 1.00 18.89 37 PRO C C 1
ATOM 5277 O O . PRO C 1 58 ? 73.425 86.650 111.592 1.00 22.31 37 PRO C O 1
ATOM 5281 N N . TYR C 1 59 ? 72.209 88.450 112.175 1.00 16.49 38 TYR C N 1
ATOM 5282 C CA . TYR C 1 59 ? 72.945 89.324 111.283 1.00 14.11 38 TYR C CA 1
ATOM 5283 C C . TYR C 1 59 ? 72.887 90.743 111.830 1.00 14.31 38 TYR C C 1
ATOM 5284 O O . TYR C 1 59 ? 72.009 91.063 112.636 1.00 17.10 38 TYR C O 1
ATOM 5293 N N . ASN C 1 60 ? 73.817 91.590 111.393 1.00 14.85 39 ASN C N 1
ATOM 5294 C CA . ASN C 1 60 ? 73.730 93.019 111.663 1.00 14.54 39 ASN C CA 1
ATOM 5295 C C . ASN C 1 60 ? 73.561 93.758 110.353 1.00 15.30 39 ASN C C 1
ATOM 5296 O O . ASN C 1 60 ? 73.601 93.131 109.292 1.00 13.53 39 ASN C O 1
ATOM 5301 N N . SER C 1 61 ? 73.372 95.077 110.436 1.00 12.71 40 SER C N 1
ATOM 5302 C CA . SER C 1 61 ? 73.080 95.913 109.271 1.00 11.57 40 SER C CA 1
ATOM 5303 C C . SER C 1 61 ? 73.078 97.415 109.616 1.00 13.79 40 SER C C 1
ATOM 5304 O O . SER C 1 61 ? 73.044 97.799 110.786 1.00 10.97 40 SER C O 1
ATOM 5307 N N . LEU C 1 62 ? 73.130 98.245 108.575 1.00 11.71 41 LEU C N 1
ATOM 5308 C CA . LEU C 1 62 ? 73.012 99.691 108.690 1.00 10.04 41 LEU C CA 1
ATOM 5309 C C . LEU C 1 62 ? 71.543 100.084 108.599 1.00 11.16 41 LEU C C 1
ATOM 5310 O O . LEU C 1 62 ? 70.900 99.865 107.580 1.00 7.82 41 LEU C O 1
ATOM 5315 N N . GLN C 1 63 ? 71.009 100.674 109.662 1.00 12.46 42 GLN C N 1
ATOM 5316 C CA . GLN C 1 63 ? 69.583 100.967 109.699 1.00 9.24 42 GLN C CA 1
ATOM 5317 C C . GLN C 1 63 ? 69.234 102.238 108.933 1.00 10.64 42 GLN C C 1
ATOM 5318 O O . GLN C 1 63 ? 69.797 103.292 109.164 1.00 9.47 42 GLN C O 1
ATOM 5324 N N . ASN C 1 64 ? 68.293 102.121 108.013 1.00 10.81 43 ASN C N 1
ATOM 5325 C CA . ASN C 1 64 ? 67.845 103.254 107.251 1.00 8.64 43 ASN C CA 1
ATOM 5326 C C . ASN C 1 64 ? 66.413 103.598 107.613 1.00 11.51 43 ASN C C 1
ATOM 5327 O O . ASN C 1 64 ? 65.677 102.786 108.185 1.00 9.23 43 ASN C O 1
ATOM 5332 N N . HIS C 1 65 ? 66.031 104.819 107.265 1.00 14.38 44 HIS C N 1
ATOM 5333 C CA . HIS C 1 65 ? 64.664 105.274 107.383 1.00 12.51 44 HIS C CA 1
ATOM 5334 C C . HIS C 1 65 ? 64.192 105.562 105.967 1.00 13.96 44 HIS C C 1
ATOM 5335 O O . HIS C 1 65 ? 64.908 106.220 105.184 1.00 12.65 44 HIS C O 1
ATOM 5342 N N . ALA C 1 66 ? 63.007 105.061 105.628 1.00 9.96 45 ALA C N 1
ATOM 5343 C CA . ALA C 1 66 ? 62.376 105.399 104.353 1.00 12.51 45 ALA C CA 1
ATOM 5344 C C . ALA C 1 66 ? 62.294 106.915 104.216 1.00 11.81 45 ALA C C 1
ATOM 5345 O O . ALA C 1 66 ? 61.850 107.590 105.135 1.00 10.09 45 ALA C O 1
ATOM 5347 N N . LEU C 1 67 ? 62.743 107.443 103.079 1.00 10.55 46 LEU C N 1
ATOM 5348 C CA . LEU C 1 67 ? 62.679 108.881 102.822 1.00 9.99 46 LEU C CA 1
ATOM 5349 C C . LEU C 1 67 ? 61.387 109.282 102.125 1.00 11.19 46 LEU C C 1
ATOM 5350 O O . LEU C 1 67 ? 60.965 110.445 102.180 1.00 10.81 46 LEU C O 1
ATOM 5355 N N . VAL C 1 68 ? 60.753 108.312 101.480 1.00 9.42 47 VAL C N 1
ATOM 5356 C CA . VAL C 1 68 ? 59.544 108.570 100.719 1.00 10.55 47 VAL C CA 1
ATOM 5357 C C . VAL C 1 68 ? 58.340 107.871 101.335 1.00 13.00 47 VAL C C 1
ATOM 5358 O O . VAL C 1 68 ? 57.270 108.463 101.471 1.00 12.66 47 VAL C O 1
ATOM 5362 N N . SER C 1 69 ? 58.527 106.611 101.716 1.00 11.74 48 SER C N 1
ATOM 5363 C CA . SER C 1 69 ? 57.420 105.748 102.112 1.00 12.33 48 SER C CA 1
ATOM 5364 C C . SER C 1 69 ? 56.665 106.133 103.387 1.00 13.69 48 SER C C 1
ATOM 5365 O O . SER C 1 69 ? 55.474 105.834 103.518 1.00 13.07 48 SER C O 1
ATOM 5368 N N . GLY C 1 70 ? 57.347 106.778 104.328 1.00 12.98 49 GLY C N 1
ATOM 5369 C CA . GLY C 1 70 ? 56.711 107.165 105.577 1.00 14.03 49 GLY C CA 1
ATOM 5370 C C . GLY C 1 70 ? 57.457 106.700 106.816 1.00 11.83 49 GLY C C 1
ATOM 5371 O O . GLY C 1 70 ? 58.676 106.605 106.809 1.00 12.95 49 GLY C O 1
ATOM 5372 N N . ASN C 1 71 ? 56.726 106.427 107.891 1.00 12.65 50 ASN C N 1
ATOM 5373 C CA . ASN C 1 71 ? 57.345 105.954 109.129 1.00 15.44 50 ASN C CA 1
ATOM 5374 C C . ASN C 1 71 ? 57.707 104.468 109.002 1.00 16.34 50 ASN C C 1
ATOM 5375 O O . ASN C 1 71 ? 57.026 103.577 109.525 1.00 10.80 50 ASN C O 1
ATOM 5380 N N . HIS C 1 72 ? 58.794 104.219 108.291 1.00 13.00 51 HIS C N 1
ATOM 5381 C CA . HIS C 1 72 ? 59.138 102.885 107.866 1.00 11.35 51 HIS C CA 1
ATOM 5382 C C . HIS C 1 72 ? 60.625 102.756 108.067 1.00 11.08 51 HIS C C 1
ATOM 5383 O O . HIS C 1 72 ? 61.384 103.640 107.686 1.00 11.22 51 HIS C O 1
ATOM 5390 N N . LEU C 1 73 ? 61.047 101.665 108.681 1.00 12.13 52 LEU C N 1
ATOM 5391 C CA . LEU C 1 73 ? 62.468 101.388 108.812 1.00 14.02 52 LEU C CA 1
ATOM 5392 C C . LEU C 1 73 ? 62.810 100.186 107.957 1.00 14.33 52 LEU C C 1
ATOM 5393 O O . LEU C 1 73 ? 62.114 99.169 108.016 1.00 10.61 52 LEU C O 1
ATOM 5398 N N . TYR C 1 74 ? 63.881 100.292 107.175 1.00 11.97 53 TYR C N 1
ATOM 5399 C CA . TYR C 1 74 ? 64.387 99.122 106.473 1.00 9.50 53 TYR C CA 1
ATOM 5400 C C . TYR C 1 74 ? 65.904 99.013 106.541 1.00 8.99 53 TYR C C 1
ATOM 5401 O O . TYR C 1 74 ? 66.606 100.007 106.641 1.00 8.50 53 TYR C O 1
ATOM 5410 N N . HIS C 1 75 ? 66.402 97.783 106.543 1.00 11.46 54 HIS C N 1
ATOM 5411 C CA . HIS C 1 75 ? 67.844 97.552 106.508 1.00 11.46 54 HIS C CA 1
ATOM 5412 C C . HIS C 1 75 ? 68.122 96.407 105.564 1.00 10.11 54 HIS C C 1
ATOM 5413 O O . HIS C 1 75 ? 67.223 95.631 105.260 1.00 11.64 54 HIS C O 1
ATOM 5420 N N . LEU C 1 76 ? 69.372 96.305 105.120 1.00 10.54 55 LEU C N 1
ATOM 5421 C CA . LEU C 1 76 ? 69.777 95.342 104.111 1.00 7.92 55 LEU C CA 1
ATOM 5422 C C . LEU C 1 76 ? 70.273 94.025 104.717 1.00 12.78 55 LEU C C 1
ATOM 5423 O O . LEU C 1 76 ? 71.072 94.014 105.650 1.00 15.05 55 LEU C O 1
ATOM 5428 N N . ILE C 1 77 ? 69.802 92.908 104.180 1.00 11.82 56 ILE C N 1
ATOM 5429 C CA . ILE C 1 77 ? 70.278 91.603 104.622 1.00 10.89 56 ILE C CA 1
ATOM 5430 C C . ILE C 1 77 ? 71.159 90.982 103.543 1.00 11.21 56 ILE C C 1
ATOM 5431 O O . ILE C 1 77 ? 70.745 90.829 102.395 1.00 13.07 56 ILE C O 1
ATOM 5436 N N . ALA C 1 78 ? 72.385 90.646 103.916 1.00 10.77 57 ALA C N 1
ATOM 5437 C CA . ALA C 1 78 ? 73.375 90.188 102.962 1.00 10.92 57 ALA C CA 1
ATOM 5438 C C . ALA C 1 78 ? 73.144 88.741 102.529 1.00 14.79 57 ALA C C 1
ATOM 5439 O O . ALA C 1 78 ? 73.883 87.844 102.912 1.00 21.43 57 ALA C O 1
ATOM 5441 N N . ASP C 1 79 ? 72.118 88.513 101.720 1.00 17.76 58 ASP C N 1
ATOM 5442 C CA . ASP C 1 79 ? 71.795 87.161 101.286 1.00 14.02 58 ASP C CA 1
ATOM 5443 C C . ASP C 1 79 ? 70.961 87.200 100.021 1.00 14.07 58 ASP C C 1
ATOM 5444 O O . ASP C 1 79 ? 69.863 87.753 100.014 1.00 13.50 58 ASP C O 1
ATOM 5449 N N . PRO C 1 80 ? 71.471 86.596 98.945 1.00 13.74 59 PRO C N 1
ATOM 5450 C CA . PRO C 1 80 ? 70.781 86.677 97.656 1.00 10.71 59 PRO C CA 1
ATOM 5451 C C . PRO C 1 80 ? 69.395 86.045 97.653 1.00 11.81 59 PRO C C 1
ATOM 5452 O O . PRO C 1 80 ? 68.581 86.374 96.783 1.00 11.18 59 PRO C O 1
ATOM 5456 N N . ARG C 1 81 ? 69.114 85.160 98.604 1.00 14.21 60 ARG C N 1
ATOM 5457 C CA . ARG C 1 81 ? 67.830 84.466 98.580 1.00 14.89 60 ARG C CA 1
ATOM 5458 C C . ARG C 1 81 ? 66.644 85.417 98.729 1.00 13.47 60 ARG C C 1
ATOM 5459 O O . ARG C 1 81 ? 65.556 85.135 98.238 1.00 15.31 60 ARG C O 1
ATOM 5467 N N . LEU C 1 82 ? 66.860 86.554 99.384 1.00 15.93 61 LEU C N 1
ATOM 5468 C CA . LEU C 1 82 ? 65.804 87.560 99.515 1.00 15.35 61 LEU C CA 1
ATOM 5469 C C . LEU C 1 82 ? 65.381 88.114 98.150 1.00 16.66 61 LEU C C 1
ATOM 5470 O O . LEU C 1 82 ? 64.222 88.493 97.954 1.00 14.69 61 LEU C O 1
ATOM 5475 N N . VAL C 1 83 ? 66.322 88.134 97.205 1.00 15.13 62 VAL C N 1
ATOM 5476 C CA . VAL C 1 83 ? 66.040 88.621 95.863 1.00 14.90 62 VAL C CA 1
ATOM 5477 C C . VAL C 1 83 ? 64.942 87.810 95.183 1.00 12.67 62 VAL C C 1
ATOM 5478 O O . VAL C 1 83 ? 64.075 88.379 94.544 1.00 14.06 62 VAL C O 1
ATOM 5482 N N . TYR C 1 84 ? 64.947 86.487 95.351 1.00 18.96 63 TYR C N 1
ATOM 5483 C CA . TYR C 1 84 ? 64.088 85.631 94.509 1.00 18.43 63 TYR C CA 1
ATOM 5484 C C . TYR C 1 84 ? 63.119 84.685 95.194 1.00 21.19 63 TYR C C 1
ATOM 5485 O O . TYR C 1 84 ? 62.407 83.955 94.508 1.00 26.00 63 TYR C O 1
ATOM 5494 N N . THR C 1 85 ? 63.101 84.681 96.524 1.00 24.59 64 THR C N 1
ATOM 5495 C CA . THR C 1 85 ? 62.129 83.894 97.281 1.00 18.38 64 THR C CA 1
ATOM 5496 C C . THR C 1 85 ? 60.785 84.615 97.282 1.00 19.87 64 THR C C 1
ATOM 5497 O O . THR C 1 85 ? 60.709 85.800 97.598 1.00 20.91 64 THR C O 1
ATOM 5501 N N . GLU C 1 86 ? 59.729 83.899 96.912 1.00 21.02 65 GLU C N 1
ATOM 5502 C CA . GLU C 1 86 ? 58.427 84.519 96.712 1.00 19.49 65 GLU C CA 1
ATOM 5503 C C . GLU C 1 86 ? 57.573 84.589 97.984 1.00 27.34 65 GLU C C 1
ATOM 5504 O O . GLU C 1 86 ? 57.660 83.740 98.876 1.00 24.37 65 GLU C O 1
ATOM 5510 N N . ALA C 1 87 ? 56.756 85.628 98.069 1.00 25.51 66 ALA C N 1
ATOM 5511 C CA . ALA C 1 87 ? 55.801 85.725 99.149 1.00 24.72 66 ALA C CA 1
ATOM 5512 C C . ALA C 1 87 ? 54.630 84.844 98.756 1.00 25.80 66 ALA C C 1
ATOM 5513 O O . ALA C 1 87 ? 54.407 84.604 97.575 1.00 31.25 66 ALA C O 1
ATOM 5515 N N . ARG C 1 88 ? 53.889 84.344 99.732 1.00 25.81 67 ARG C N 1
ATOM 5516 C CA . ARG C 1 88 ? 52.652 83.653 99.422 1.00 25.18 67 ARG C CA 1
ATOM 5517 C C . ARG C 1 88 ? 51.537 84.663 99.566 1.00 31.41 67 ARG C C 1
ATOM 5518 O O . ARG C 1 88 ? 50.472 84.535 98.965 1.00 37.75 67 ARG C O 1
ATOM 5526 N N . TYR C 1 89 ? 51.800 85.683 100.370 1.00 24.51 68 TYR C N 1
ATOM 5527 C CA . TYR C 1 89 ? 50.773 86.628 100.746 1.00 23.79 68 TYR C CA 1
ATOM 5528 C C . TYR C 1 89 ? 51.362 88.021 100.899 1.00 21.27 68 TYR C C 1
ATOM 5529 O O . TYR C 1 89 ? 52.329 88.218 101.638 1.00 18.21 68 TYR C O 1
ATOM 5538 N N . LYS C 1 90 ? 50.775 88.983 100.197 1.00 19.54 69 LYS C N 1
ATOM 5539 C CA . LYS C 1 90 ? 51.115 90.381 100.403 1.00 20.27 69 LYS C CA 1
ATOM 5540 C C . LYS C 1 90 ? 49.874 91.155 100.845 1.00 23.78 69 LYS C C 1
ATOM 5541 O O . LYS C 1 90 ? 48.756 90.639 100.812 1.00 25.95 69 LYS C O 1
ATOM 5547 N N . GLU C 1 91 ? 50.079 92.387 101.280 1.00 18.38 70 GLU C N 1
ATOM 5548 C CA . GLU C 1 91 ? 48.970 93.248 101.638 1.00 20.46 70 GLU C CA 1
ATOM 5549 C C . GLU C 1 91 ? 49.396 94.690 101.417 1.00 19.35 70 GLU C C 1
ATOM 5550 O O . GLU C 1 91 ? 50.587 94.967 101.305 1.00 14.77 70 GLU C O 1
ATOM 5556 N N . ASP C 1 92 ? 48.417 95.590 101.317 1.00 20.11 71 ASP C N 1
ATOM 5557 C CA . ASP C 1 92 ? 48.668 97.031 101.243 1.00 16.60 71 ASP C CA 1
ATOM 5558 C C . ASP C 1 92 ? 49.359 97.451 102.544 1.00 19.96 71 ASP C C 1
ATOM 5559 O O . ASP C 1 92 ? 48.760 97.437 103.613 1.00 21.46 71 ASP C O 1
ATOM 5564 N N . ARG C 1 93 ? 50.630 97.815 102.455 1.00 20.77 72 ARG C N 1
ATOM 5565 C CA . ARG C 1 93 ? 51.416 98.080 103.653 1.00 18.81 72 ARG C CA 1
ATOM 5566 C C . ARG C 1 93 ? 50.956 99.337 104.417 1.00 19.62 72 ARG C C 1
ATOM 5567 O O . ARG C 1 93 ? 51.314 99.531 105.571 1.00 20.20 72 ARG C O 1
ATOM 5575 N N . THR C 1 94 ? 50.171 100.197 103.780 1.00 19.55 73 THR C N 1
ATOM 5576 C CA . THR C 1 94 ? 49.658 101.363 104.489 1.00 21.89 73 THR C CA 1
ATOM 5577 C C . THR C 1 94 ? 48.658 100.920 105.545 1.00 26.05 73 THR C C 1
ATOM 5578 O O . THR C 1 94 ? 48.461 101.615 106.541 1.00 26.91 73 THR C O 1
ATOM 5582 N N . LYS C 1 95 ? 48.049 99.754 105.319 1.00 19.52 74 LYS C N 1
ATOM 5583 C CA . LYS C 1 95 ? 46.947 99.264 106.136 1.00 18.30 74 LYS C CA 1
ATOM 5584 C C . LYS C 1 95 ? 47.388 98.316 107.250 1.00 22.20 74 LYS C C 1
ATOM 5585 O O . LYS C 1 95 ? 46.651 98.094 108.215 1.00 24.51 74 LYS C O 1
ATOM 5591 N N . SER C 1 96 ? 48.590 97.767 107.112 1.00 19.97 75 SER C N 1
ATOM 5592 C CA . SER C 1 96 ? 49.164 96.894 108.121 1.00 18.82 75 SER C CA 1
ATOM 5593 C C . SER C 1 96 ? 49.240 97.615 109.456 1.00 20.83 75 SER C C 1
ATOM 5594 O O . SER C 1 96 ? 49.289 98.836 109.485 1.00 20.44 75 SER C O 1
ATOM 5597 N N . PRO C 1 97 ? 49.238 96.860 110.569 1.00 21.40 76 PRO C N 1
ATOM 5598 C CA . PRO C 1 97 ? 49.340 97.484 111.890 1.00 19.70 76 PRO C CA 1
ATOM 5599 C C . PRO C 1 97 ? 50.769 97.918 112.160 1.00 22.11 76 PRO C C 1
ATOM 5600 O O . PRO C 1 97 ? 51.702 97.350 111.567 1.00 16.78 76 PRO C O 1
ATOM 5604 N N . ASP C 1 98 ? 50.935 98.900 113.048 1.00 19.85 77 ASP C N 1
ATOM 5605 C CA . ASP C 1 98 ? 52.263 99.346 113.453 1.00 15.88 77 ASP C CA 1
ATOM 5606 C C . ASP C 1 98 ? 52.964 98.223 114.182 1.00 16.79 77 ASP C C 1
ATOM 5607 O O . ASP C 1 98 ? 52.383 97.592 115.064 1.00 12.70 77 ASP C O 1
ATOM 5612 N N . GLY C 1 99 ? 54.219 97.990 113.811 1.00 18.03 78 GLY C N 1
ATOM 5613 C CA . GLY C 1 99 ? 55.017 96.924 114.374 1.00 13.01 78 GLY C CA 1
ATOM 5614 C C . GLY C 1 99 ? 55.140 95.730 113.441 1.00 18.18 78 GLY C C 1
ATOM 5615 O O . GLY C 1 99 ? 55.848 94.769 113.749 1.00 19.65 78 GLY C O 1
ATOM 5616 N N . THR C 1 100 ? 54.451 95.773 112.305 1.00 16.94 79 THR C N 1
ATOM 5617 C CA . THR C 1 100 ? 54.507 94.658 111.356 1.00 17.63 79 THR C CA 1
ATOM 5618 C C . THR C 1 100 ? 55.896 94.536 110.728 1.00 13.92 79 THR C C 1
ATOM 5619 O O . THR C 1 100 ? 56.449 95.515 110.234 1.00 14.51 79 THR C O 1
ATOM 5623 N N . VAL C 1 101 ? 56.456 93.332 110.756 1.00 16.83 80 VAL C N 1
ATOM 5624 C CA . VAL C 1 101 ? 57.756 93.086 110.149 1.00 14.99 80 VAL C CA 1
ATOM 5625 C C . VAL C 1 101 ? 57.548 92.505 108.748 1.00 18.88 80 VAL C C 1
ATOM 5626 O O . VAL C 1 101 ? 56.717 91.624 108.569 1.00 18.09 80 VAL C O 1
ATOM 5630 N N . PHE C 1 102 ? 58.278 93.024 107.760 1.00 15.40 81 PHE C N 1
ATOM 5631 C CA . PHE C 1 102 ? 58.157 92.577 106.377 1.00 12.87 81 PHE C CA 1
ATOM 5632 C C . PHE C 1 102 ? 59.508 92.134 105.842 1.00 15.29 81 PHE C C 1
ATOM 5633 O O . PHE C 1 102 ? 60.562 92.576 106.322 1.00 13.89 81 PHE C O 1
ATOM 5641 N N . LEU C 1 103 ? 59.467 91.289 104.817 1.00 12.61 82 LEU C N 1
ATOM 5642 C CA . LEU C 1 103 ? 60.645 90.986 104.012 1.00 12.07 82 LEU C CA 1
ATOM 5643 C C . LEU C 1 103 ? 60.309 91.313 102.560 1.00 14.10 82 LEU C C 1
ATOM 5644 O O . LEU C 1 103 ? 59.189 91.056 102.100 1.00 14.09 82 LEU C O 1
ATOM 5649 N N . SER C 1 104 ? 61.261 91.901 101.842 1.00 10.69 83 SER C N 1
ATOM 5650 C CA . SER C 1 104 ? 60.996 92.333 100.478 1.00 10.61 83 SER C CA 1
ATOM 5651 C C . SER C 1 104 ? 62.055 91.777 99.553 1.00 16.03 83 SER C C 1
ATOM 5652 O O . SER C 1 104 ? 63.101 91.315 100.005 1.00 14.07 83 SER C O 1
ATOM 5655 N N . GLN C 1 105 ? 61.781 91.800 98.255 1.00 16.73 84 GLN C N 1
ATOM 5656 C CA . GLN C 1 105 ? 62.773 91.330 97.308 1.00 13.36 84 GLN C CA 1
ATOM 5657 C C . GLN C 1 105 ? 63.855 92.388 97.034 1.00 16.07 84 GLN C C 1
ATOM 5658 O O . GLN C 1 105 ? 64.803 92.139 96.285 1.00 15.90 84 GLN C O 1
ATOM 5664 N N . LEU C 1 106 ? 63.743 93.553 97.672 1.00 13.87 85 LEU C N 1
ATOM 5665 C CA . LEU C 1 106 ? 64.835 94.521 97.622 1.00 10.66 85 LEU C CA 1
ATOM 5666 C C . LEU C 1 106 ? 65.928 94.124 98.611 1.00 12.35 85 LEU C C 1
ATOM 5667 O O . LEU C 1 106 ? 66.873 94.873 98.812 1.00 13.76 85 LEU C O 1
ATOM 5672 N N . GLN C 1 107 ? 65.790 92.946 99.220 1.00 12.82 86 GLN C N 1
ATOM 5673 C CA . GLN C 1 107 ? 66.700 92.469 100.269 1.00 11.20 86 GLN C CA 1
ATOM 5674 C C . GLN C 1 107 ? 66.554 93.225 101.587 1.00 12.15 86 GLN C C 1
ATOM 5675 O O . GLN C 1 107 ? 67.531 93.418 102.316 1.00 12.69 86 GLN C O 1
ATOM 5681 N N . HIS C 1 108 ? 65.336 93.636 101.908 1.00 11.84 87 HIS C N 1
ATOM 5682 C CA . HIS C 1 108 ? 65.108 94.359 103.151 1.00 10.59 87 HIS C CA 1
ATOM 5683 C C . HIS C 1 108 ? 64.424 93.524 104.219 1.00 14.43 87 HIS C C 1
ATOM 5684 O O . HIS C 1 108 ? 63.636 92.613 103.906 1.00 13.91 87 HIS C O 1
ATOM 5691 N N . LEU C 1 109 ? 64.712 93.855 105.478 1.00 11.32 88 LEU C N 1
ATOM 5692 C CA . LEU C 1 109 ? 63.727 93.656 106.521 1.00 11.07 88 LEU C CA 1
ATOM 5693 C C . LEU C 1 109 ? 63.181 95.047 106.847 1.00 13.17 88 LEU C C 1
ATOM 5694 O O . LEU C 1 109 ? 63.946 95.983 107.113 1.00 12.03 88 LEU C O 1
ATOM 5699 N N . ALA C 1 110 ? 61.860 95.186 106.792 1.00 10.61 89 ALA C N 1
ATOM 5700 C CA . ALA C 1 110 ? 61.225 96.446 107.072 1.00 9.42 89 ALA C CA 1
ATOM 5701 C C . ALA C 1 110 ? 60.328 96.280 108.281 1.00 14.30 89 ALA C C 1
ATOM 5702 O O . ALA C 1 110 ? 59.754 95.215 108.484 1.00 14.26 89 ALA C O 1
ATOM 5704 N N . VAL C 1 111 ? 60.214 97.335 109.085 1.00 16.34 90 VAL C N 1
ATOM 5705 C CA . VAL C 1 111 ? 59.237 97.380 110.166 1.00 16.04 90 VAL C CA 1
ATOM 5706 C C . VAL C 1 111 ? 58.498 98.684 110.077 1.00 13.91 90 VAL C C 1
ATOM 5707 O O . VAL C 1 111 ? 59.122 99.727 109.985 1.00 12.78 90 VAL C O 1
ATOM 5711 N N . LYS C 1 112 ? 57.172 98.626 110.120 1.00 17.00 91 LYS C N 1
ATOM 5712 C CA . LYS C 1 112 ? 56.355 99.837 110.143 1.00 15.38 91 LYS C CA 1
ATOM 5713 C C . LYS C 1 112 ? 56.144 100.347 111.589 1.00 16.67 91 LYS C C 1
ATOM 5714 O O . LYS C 1 112 ? 55.805 99.572 112.485 1.00 14.66 91 LYS C O 1
ATOM 5720 N N . TYR C 1 113 ? 56.361 101.639 111.827 1.00 17.79 92 TYR C N 1
ATOM 5721 C CA . TYR C 1 113 ? 56.201 102.196 113.175 1.00 14.53 92 TYR C CA 1
ATOM 5722 C C . TYR C 1 113 ? 55.218 103.360 113.213 1.00 18.28 92 TYR C C 1
ATOM 5723 O O . TYR C 1 113 ? 55.050 104.017 114.246 1.00 21.72 92 TYR C O 1
ATOM 5732 N N . GLY C 1 114 ? 54.562 103.597 112.083 1.00 16.06 93 GLY C N 1
ATOM 5733 C CA . GLY C 1 114 ? 53.610 104.683 111.954 1.00 14.88 93 GLY C CA 1
ATOM 5734 C C . GLY C 1 114 ? 53.075 104.707 110.533 1.00 17.03 93 GLY C C 1
ATOM 5735 O O . GLY C 1 114 ? 53.344 103.789 109.749 1.00 14.62 93 GLY C O 1
ATOM 5736 N N . PRO C 1 115 ? 52.341 105.773 110.185 1.00 16.47 94 PRO C N 1
ATOM 5737 C CA . PRO C 1 115 ? 51.612 105.856 108.914 1.00 13.53 94 PRO C CA 1
ATOM 5738 C C . PRO C 1 115 ? 52.560 105.799 107.726 1.00 17.15 94 PRO C C 1
ATOM 5739 O O . PRO C 1 115 ? 53.690 106.302 107.795 1.00 16.74 94 PRO C O 1
ATOM 5743 N N . LEU C 1 116 ? 52.097 105.182 106.645 1.00 13.91 95 LEU C N 1
ATOM 5744 C CA . LEU C 1 116 ? 52.869 105.087 105.423 1.00 13.97 95 LEU C CA 1
ATOM 5745 C C . LEU C 1 116 ? 52.008 105.608 104.291 1.00 19.59 95 LEU C C 1
ATOM 5746 O O . LEU C 1 116 ? 50.781 105.532 104.362 1.00 21.08 95 LEU C O 1
ATOM 5751 N N . THR C 1 117 ? 52.636 106.118 103.239 1.00 16.93 96 THR C N 1
ATOM 5752 C CA . THR C 1 117 ? 51.885 106.543 102.066 1.00 13.94 96 THR C CA 1
ATOM 5753 C C . THR C 1 117 ? 52.075 105.556 100.926 1.00 15.10 96 THR C C 1
ATOM 5754 O O . THR C 1 117 ? 51.198 105.410 100.082 1.00 14.95 96 THR C O 1
ATOM 5758 N N . GLU C 1 118 ? 53.228 104.892 100.898 1.00 17.56 97 GLU C N 1
ATOM 5759 C CA . GLU C 1 118 ? 53.504 103.868 99.894 1.00 16.01 97 GLU C CA 1
ATOM 5760 C C . GLU C 1 118 ? 52.545 102.691 100.043 1.00 19.85 97 GLU C C 1
ATOM 5761 O O . GLU C 1 118 ? 52.648 101.917 100.996 1.00 19.41 97 GLU C O 1
ATOM 5767 N N . TYR C 1 119 ? 51.606 102.566 99.104 1.00 22.49 98 TYR C N 1
ATOM 5768 C CA . TYR C 1 119 ? 50.565 101.535 99.187 1.00 22.60 98 TYR C CA 1
ATOM 5769 C C . TYR C 1 119 ? 50.915 100.256 98.429 1.00 21.04 98 TYR C C 1
ATOM 5770 O O . TYR C 1 119 ? 50.044 99.428 98.165 1.00 21.05 98 TYR C O 1
ATOM 5779 N N . LEU C 1 120 ? 52.190 100.102 98.087 1.00 19.36 99 LEU C N 1
ATOM 5780 C CA . LEU C 1 120 ? 52.645 98.922 97.365 1.00 21.03 99 LEU C CA 1
ATOM 5781 C C . LEU C 1 120 ? 52.548 97.698 98.264 1.00 18.58 99 LEU C C 1
ATOM 5782 O O . LEU C 1 120 ? 52.894 97.765 99.444 1.00 19.80 99 LEU C O 1
ATOM 5787 N N . PRO C 1 121 ? 52.060 96.577 97.710 1.00 21.19 100 PRO C N 1
ATOM 5788 C CA . PRO C 1 121 ? 51.895 95.339 98.478 1.00 20.64 100 PRO C CA 1
ATOM 5789 C C . PRO C 1 121 ? 53.206 94.934 99.146 1.00 18.68 100 PRO C C 1
ATOM 5790 O O . PRO C 1 121 ? 54.261 95.041 98.528 1.00 20.41 100 PRO C O 1
ATOM 5794 N N . ALA C 1 122 ? 53.141 94.507 100.397 1.00 12.91 101 ALA C N 1
ATOM 5795 C CA . ALA C 1 122 ? 54.338 94.101 101.106 1.00 15.96 101 ALA C CA 1
ATOM 5796 C C . ALA C 1 122 ? 54.107 92.724 101.707 1.00 16.84 101 ALA C C 1
ATOM 5797 O O . ALA C 1 122 ? 52.968 92.321 101.895 1.00 21.35 101 ALA C O 1
ATOM 5799 N N . ALA C 1 123 ? 55.180 91.995 101.997 1.00 17.82 102 ALA C N 1
ATOM 5800 C CA . ALA C 1 123 ? 55.053 90.639 102.535 1.00 19.45 102 ALA C CA 1
ATOM 5801 C C . ALA C 1 123 ? 55.338 90.577 104.043 1.00 17.43 102 ALA C C 1
ATOM 5802 O O . ALA C 1 123 ? 56.493 90.602 104.473 1.00 17.63 102 ALA C O 1
ATOM 5804 N N . PRO C 1 124 ? 54.279 90.482 104.847 1.00 14.56 103 PRO C N 1
ATOM 5805 C CA . PRO C 1 124 ? 54.416 90.444 106.304 1.00 18.64 103 PRO C CA 1
ATOM 5806 C C . PRO C 1 124 ? 54.873 89.073 106.796 1.00 19.35 103 PRO C C 1
ATOM 5807 O O . PRO C 1 124 ? 54.427 88.048 106.284 1.00 25.31 103 PRO C O 1
ATOM 5811 N N . VAL C 1 125 ? 55.761 89.049 107.781 1.00 19.57 104 VAL C N 1
ATOM 5812 C CA . VAL C 1 125 ? 56.249 87.784 108.318 1.00 22.18 104 VAL C CA 1
ATOM 5813 C C . VAL C 1 125 ? 56.176 87.770 109.837 1.00 20.09 104 VAL C C 1
ATOM 5814 O O . VAL C 1 125 ? 56.455 86.750 110.463 1.00 17.76 104 VAL C O 1
ATOM 5818 N N . GLY C 1 126 ? 55.805 88.905 110.425 1.00 16.29 105 GLY C N 1
ATOM 5819 C CA . GLY C 1 126 ? 55.653 88.987 111.866 1.00 16.51 105 GLY C CA 1
ATOM 5820 C C . GLY C 1 126 ? 55.281 90.360 112.404 1.00 22.32 105 GLY C C 1
ATOM 5821 O O . GLY C 1 126 ? 54.960 91.278 111.644 1.00 19.81 105 GLY C O 1
ATOM 5822 N N . SER C 1 127 ? 55.333 90.513 113.726 1.00 22.15 106 SER C N 1
ATOM 5823 C CA . SER C 1 127 ? 55.061 91.815 114.330 1.00 20.98 106 SER C CA 1
ATOM 5824 C C . SER C 1 127 ? 55.759 92.023 115.662 1.00 23.82 106 SER C C 1
ATOM 5825 O O . SER C 1 127 ? 55.934 91.073 116.432 1.00 22.14 106 SER C O 1
ATOM 5828 N N . VAL C 1 128 ? 56.165 93.269 115.921 1.00 19.67 107 VAL C N 1
ATOM 5829 C CA . VAL C 1 128 ? 56.744 93.619 117.208 1.00 20.59 107 VAL C CA 1
ATOM 5830 C C . VAL C 1 128 ? 55.655 93.425 118.262 1.00 17.35 107 VAL C C 1
ATOM 5831 O O . VAL C 1 128 ? 54.503 93.810 118.045 1.00 16.87 107 VAL C O 1
ATOM 5835 N N . VAL C 1 129 ? 56.010 92.796 119.379 1.00 17.49 108 VAL C N 1
ATOM 5836 C CA . VAL C 1 129 ? 55.045 92.535 120.451 1.00 20.25 108 VAL C CA 1
ATOM 5837 C C . VAL C 1 129 ? 54.418 93.841 120.906 1.00 20.74 108 VAL C C 1
ATOM 5838 O O . VAL C 1 129 ? 55.061 94.886 120.860 1.00 21.37 108 VAL C O 1
ATOM 5842 N N . PRO C 1 130 ? 53.142 93.791 121.308 1.00 20.89 109 PRO C N 1
ATOM 5843 C CA . PRO C 1 130 ? 52.400 95.020 121.601 1.00 16.93 109 PRO C CA 1
ATOM 5844 C C . PRO C 1 130 ? 53.093 95.901 122.652 1.00 25.80 109 PRO C C 1
ATOM 5845 O O . PRO C 1 130 ? 52.982 97.128 122.593 1.00 21.46 109 PRO C O 1
ATOM 5849 N N . GLU C 1 131 ? 53.812 95.283 123.586 1.00 25.51 110 GLU C N 1
ATOM 5850 C CA . GLU C 1 131 ? 54.408 96.023 124.700 1.00 24.61 110 GLU C CA 1
ATOM 5851 C C . GLU C 1 131 ? 55.638 96.812 124.267 1.00 26.58 110 GLU C C 1
ATOM 5852 O O . GLU C 1 131 ? 56.139 97.658 125.013 1.00 22.03 110 GLU C O 1
ATOM 5858 N N . ASP C 1 132 ? 56.134 96.529 123.068 1.00 23.76 111 ASP C N 1
ATOM 5859 C CA . ASP C 1 132 ? 57.347 97.184 122.598 1.00 18.70 111 ASP C CA 1
ATOM 5860 C C . ASP C 1 132 ? 57.088 98.243 121.545 1.00 16.38 111 ASP C C 1
ATOM 5861 O O . ASP C 1 132 ? 58.017 98.869 121.045 1.00 17.85 111 ASP C O 1
ATOM 5866 N N . ILE C 1 133 ? 55.822 98.449 121.222 1.00 17.31 112 ILE C N 1
ATOM 5867 C CA . ILE C 1 133 ? 55.451 99.392 120.181 1.00 17.76 112 ILE C CA 1
ATOM 5868 C C . ILE C 1 133 ? 55.967 100.814 120.452 1.00 20.37 112 ILE C C 1
ATOM 5869 O O . ILE C 1 133 ? 56.454 101.483 119.532 1.00 22.92 112 ILE C O 1
ATOM 5874 N N . ASP C 1 134 ? 55.887 101.265 121.704 1.00 16.71 113 ASP C N 1
ATOM 5875 C CA . ASP C 1 134 ? 56.307 102.626 122.040 1.00 21.48 113 ASP C CA 1
ATOM 5876 C C . ASP C 1 134 ? 57.800 102.792 121.894 1.00 18.99 113 ASP C C 1
ATOM 5877 O O . ASP C 1 134 ? 58.273 103.843 121.468 1.00 16.03 113 ASP C O 1
ATOM 5882 N N . ALA C 1 135 ? 58.539 101.759 122.287 1.00 17.54 114 ALA C N 1
ATOM 5883 C CA . ALA C 1 135 ? 59.982 101.794 122.178 1.00 16.39 114 ALA C CA 1
ATOM 5884 C C . ALA C 1 135 ? 60.352 101.799 120.694 1.00 16.78 114 ALA C C 1
ATOM 5885 O O . ALA C 1 135 ? 61.227 102.558 120.275 1.00 19.07 114 ALA C O 1
ATOM 5887 N N . LEU C 1 136 ? 59.665 100.967 119.911 1.00 13.65 115 LEU C N 1
ATOM 5888 C CA . LEU C 1 136 ? 59.853 100.912 118.464 1.00 17.13 115 LEU C CA 1
ATOM 5889 C C . LEU C 1 136 ? 59.727 102.282 117.835 1.00 19.14 115 LEU C C 1
ATOM 5890 O O . LEU C 1 136 ? 60.575 102.668 117.044 1.00 19.67 115 LEU C O 1
ATOM 5895 N N . ARG C 1 137 ? 58.685 103.023 118.207 1.00 17.77 116 ARG C N 1
ATOM 5896 C CA . ARG C 1 137 ? 58.485 104.366 117.666 1.00 17.08 116 ARG C CA 1
ATOM 5897 C C . ARG C 1 137 ? 59.603 105.327 118.054 1.00 18.39 116 ARG C C 1
ATOM 5898 O O . ARG C 1 137 ? 60.016 106.168 117.242 1.00 15.33 116 ARG C O 1
ATOM 5906 N N . GLU C 1 138 ? 60.101 105.201 119.282 1.00 16.72 117 GLU C N 1
ATOM 5907 C CA . GLU C 1 138 ? 61.253 106.003 119.693 1.00 15.50 117 GLU C CA 1
ATOM 5908 C C . GLU C 1 138 ? 62.476 105.650 118.840 1.00 14.50 117 GLU C C 1
ATOM 5909 O O . GLU C 1 138 ? 63.261 106.521 118.472 1.00 11.64 117 GLU C O 1
ATOM 5915 N N . ALA C 1 139 ? 62.628 104.366 118.525 1.00 12.86 118 ALA C N 1
ATOM 5916 C CA . ALA C 1 139 ? 63.698 103.930 117.643 1.00 13.16 118 ALA C CA 1
ATOM 5917 C C . ALA C 1 139 ? 63.486 104.531 116.246 1.00 16.06 118 ALA C C 1
ATOM 5918 O O . ALA C 1 139 ? 64.413 105.097 115.643 1.00 16.07 118 ALA C O 1
ATOM 5920 N N . GLY C 1 140 ? 62.251 104.450 115.762 1.00 13.39 119 GLY C N 1
ATOM 5921 C CA . GLY C 1 140 ? 61.895 105.045 114.493 1.00 13.79 119 GLY C CA 1
ATOM 5922 C C . GLY C 1 140 ? 62.330 106.496 114.419 1.00 15.21 119 GLY C C 1
ATOM 5923 O O . GLY C 1 140 ? 63.024 106.888 113.476 1.00 17.00 119 GLY C O 1
ATOM 5924 N N . ARG C 1 141 ? 61.928 107.289 115.411 1.00 13.21 120 ARG C N 1
ATOM 5925 C CA . ARG C 1 141 ? 62.250 108.714 115.440 1.00 12.89 120 ARG C CA 1
ATOM 5926 C C . ARG C 1 141 ? 63.762 108.940 115.510 1.00 15.07 120 ARG C C 1
ATOM 5927 O O . ARG C 1 141 ? 64.308 109.852 114.871 1.00 14.43 120 ARG C O 1
ATOM 5935 N N . ALA C 1 142 ? 64.446 108.094 116.274 1.00 15.54 121 ALA C N 1
ATOM 5936 C CA . ALA C 1 142 ? 65.890 108.229 116.431 1.00 12.85 121 ALA C CA 1
ATOM 5937 C C . ALA C 1 142 ? 66.602 107.980 115.112 1.00 13.05 121 ALA C C 1
ATOM 5938 O O . ALA C 1 142 ? 67.613 108.618 114.812 1.00 15.73 121 ALA C O 1
ATOM 5940 N N . CYS C 1 143 ? 66.081 107.044 114.325 1.00 14.78 122 CYS C N 1
ATOM 5941 C CA . CYS C 1 143 ? 66.659 106.748 113.017 1.00 13.49 122 CYS C CA 1
ATOM 5942 C C . CYS C 1 143 ? 66.414 107.889 112.052 1.00 14.10 122 CYS C C 1
ATOM 5943 O O . CYS C 1 143 ? 67.273 108.207 111.233 1.00 12.92 122 CYS C O 1
ATOM 5946 N N . TRP C 1 144 ? 65.231 108.491 112.152 1.00 15.02 123 TRP C N 1
ATOM 5947 C CA . TRP C 1 144 ? 64.890 109.660 111.356 1.00 13.38 123 TRP C CA 1
ATOM 5948 C C . TRP C 1 144 ? 65.852 110.804 111.666 1.00 14.03 123 TRP C C 1
ATOM 5949 O O . TRP C 1 144 ? 66.389 111.441 110.758 1.00 16.69 123 TRP C O 1
ATOM 5960 N N . LYS C 1 145 ? 66.089 111.045 112.950 1.00 14.70 124 LYS C N 1
ATOM 5961 C CA . LYS C 1 145 ? 67.000 112.112 113.373 1.00 17.26 124 LYS C CA 1
ATOM 5962 C C . LYS C 1 145 ? 68.399 111.948 112.765 1.00 13.96 124 LYS C C 1
ATOM 5963 O O . LYS C 1 145 ? 69.045 112.931 112.387 1.00 14.19 124 LYS C O 1
ATOM 5969 N N . ALA C 1 146 ? 68.867 110.708 112.666 1.00 9.35 125 ALA C N 1
ATOM 5970 C CA . ALA C 1 146 ? 70.185 110.464 112.087 1.00 9.60 125 ALA C CA 1
ATOM 5971 C C . ALA C 1 146 ? 70.216 110.735 110.576 1.00 8.89 125 ALA C C 1
ATOM 5972 O O . ALA C 1 146 ? 71.168 111.298 110.068 1.00 8.46 125 ALA C O 1
ATOM 5974 N N . ALA C 1 147 ? 69.175 110.324 109.864 1.00 10.52 126 ALA C N 1
ATOM 5975 C CA . ALA C 1 147 ? 69.120 110.525 108.420 1.00 13.02 126 ALA C CA 1
ATOM 5976 C C . ALA C 1 147 ? 68.846 111.990 108.067 1.00 10.14 126 ALA C C 1
ATOM 5977 O O . ALA C 1 147 ? 69.427 112.525 107.130 1.00 8.71 126 ALA C O 1
ATOM 5979 N N . TRP C 1 148 ? 67.957 112.620 108.831 1.00 13.49 127 TRP C N 1
ATOM 5980 C CA . TRP C 1 148 ? 67.585 114.025 108.636 1.00 10.96 127 TRP C CA 1
ATOM 5981 C C . TRP C 1 148 ? 68.619 115.027 109.124 1.00 10.45 127 TRP C C 1
ATOM 5982 O O . TRP C 1 148 ? 68.829 116.049 108.487 1.00 13.58 127 TRP C O 1
ATOM 5993 N N . GLU C 1 149 ? 69.256 114.761 110.256 1.00 10.56 128 GLU C N 1
ATOM 5994 C CA . GLU C 1 149 ? 70.059 115.802 110.889 1.00 10.60 128 GLU C CA 1
ATOM 5995 C C . GLU C 1 149 ? 71.482 115.423 111.236 1.00 13.04 128 GLU C C 1
ATOM 5996 O O . GLU C 1 149 ? 72.407 116.101 110.802 1.00 15.35 128 GLU C O 1
ATOM 6002 N N . THR C 1 150 ? 71.663 114.356 112.021 1.00 12.98 129 THR C N 1
ATOM 6003 C CA . THR C 1 150 ? 72.965 114.092 112.642 1.00 10.78 129 THR C CA 1
ATOM 6004 C C . THR C 1 150 ? 73.930 113.262 111.822 1.00 13.42 129 THR C C 1
ATOM 6005 O O . THR C 1 150 ? 75.135 113.340 112.059 1.00 15.29 129 THR C O 1
ATOM 6009 N N . LYS C 1 151 ? 73.406 112.443 110.902 1.00 14.22 130 LYS C N 1
ATOM 6010 C CA . LYS C 1 151 ? 74.223 111.553 110.061 1.00 8.70 130 LYS C CA 1
ATOM 6011 C C . LYS C 1 151 ? 75.012 110.549 110.895 1.00 13.17 130 LYS C C 1
ATOM 6012 O O . LYS C 1 151 ? 76.020 110.010 110.447 1.00 11.94 130 LYS C O 1
ATOM 6018 N N . GLN C 1 152 ? 74.554 110.302 112.120 1.00 15.77 131 GLN C N 1
ATOM 6019 C CA . GLN C 1 152 ? 75.151 109.260 112.941 1.00 13.82 131 GLN C CA 1
ATOM 6020 C C . GLN C 1 152 ? 74.748 107.899 112.401 1.00 12.52 131 GLN C C 1
ATOM 6021 O O . GLN C 1 152 ? 73.563 107.592 112.326 1.00 11.00 131 GLN C O 1
ATOM 6027 N N . PRO C 1 153 ? 75.730 107.074 112.018 1.00 14.10 132 PRO C N 1
ATOM 6028 C CA . PRO C 1 153 ? 75.333 105.735 111.561 1.00 10.30 132 PRO C CA 1
ATOM 6029 C C . PRO C 1 153 ? 74.702 104.917 112.696 1.00 13.11 132 PRO C C 1
ATOM 6030 O O . PRO C 1 153 ? 75.179 104.930 113.841 1.00 14.28 132 PRO C O 1
ATOM 6034 N N . ILE C 1 154 ? 73.616 104.225 112.372 1.00 12.90 133 ILE C N 1
ATOM 6035 C CA . ILE C 1 154 ? 72.891 103.413 113.335 1.00 11.47 133 ILE C CA 1
ATOM 6036 C C . ILE C 1 154 ? 73.078 101.943 112.986 1.00 14.32 133 ILE C C 1
ATOM 6037 O O . ILE C 1 154 ? 72.643 101.505 111.910 1.00 13.62 133 ILE C O 1
ATOM 6042 N N . GLU C 1 155 ? 73.709 101.172 113.873 1.00 11.06 134 GLU C N 1
ATOM 6043 C CA . GLU C 1 155 ? 73.845 99.741 113.624 1.00 10.66 134 GLU C CA 1
ATOM 6044 C C . GLU C 1 155 ? 72.620 99.002 114.156 1.00 13.87 134 GLU C C 1
ATOM 6045 O O . GLU C 1 155 ? 72.154 99.288 115.258 1.00 15.20 134 GLU C O 1
ATOM 6051 N N . VAL C 1 156 ? 72.074 98.076 113.371 1.00 10.58 135 VAL C N 1
ATOM 6052 C CA . VAL C 1 156 ? 70.992 97.245 113.870 1.00 9.03 135 VAL C CA 1
ATOM 6053 C C . VAL C 1 156 ? 71.472 95.805 113.964 1.00 14.00 135 VAL C C 1
ATOM 6054 O O . VAL C 1 156 ? 72.203 95.330 113.096 1.00 15.34 135 VAL C O 1
ATOM 6058 N N . ARG C 1 157 ? 71.100 95.132 115.049 1.00 11.83 136 ARG C N 1
ATOM 6059 C CA . ARG C 1 157 ? 71.490 93.753 115.281 1.00 11.07 136 ARG C CA 1
ATOM 6060 C C . ARG C 1 157 ? 70.214 92.959 115.418 1.00 11.81 136 ARG C C 1
ATOM 6061 O O . ARG C 1 157 ? 69.314 93.368 116.138 1.00 14.47 136 ARG C O 1
ATOM 6069 N N . VAL C 1 158 ? 70.103 91.855 114.693 1.00 12.18 137 VAL C N 1
ATOM 6070 C CA . VAL C 1 158 ? 68.872 91.072 114.720 1.00 15.65 137 VAL C CA 1
ATOM 6071 C C . VAL C 1 158 ? 69.205 89.639 115.083 1.00 21.92 137 VAL C C 1
ATOM 6072 O O . VAL C 1 158 ? 70.174 89.076 114.568 1.00 24.60 137 VAL C O 1
ATOM 6076 N N . ARG C 1 159 ? 68.407 89.055 115.974 1.00 22.07 138 ARG C N 1
ATOM 6077 C CA . ARG C 1 159 ? 68.778 87.803 116.638 1.00 24.05 138 ARG C CA 1
ATOM 6078 C C . ARG C 1 159 ? 67.567 86.921 116.946 1.00 21.98 138 ARG C C 1
ATOM 6079 O O . ARG C 1 159 ? 66.473 87.430 117.165 1.00 19.67 138 ARG C O 1
ATOM 6087 N N . ARG C 1 160 ? 67.762 85.604 116.985 1.00 22.46 139 ARG C N 1
ATOM 6088 C CA . ARG C 1 160 ? 66.775 84.732 117.618 1.00 23.50 139 ARG C CA 1
ATOM 6089 C C . ARG C 1 160 ? 66.792 85.108 119.086 1.00 21.42 139 ARG C C 1
ATOM 6090 O O . ARG C 1 160 ? 67.873 85.258 119.656 1.00 23.67 139 ARG C O 1
ATOM 6098 N N . LYS C 1 161 ? 65.618 85.270 119.699 1.00 22.07 140 LYS C N 1
ATOM 6099 C CA . LYS C 1 161 ? 65.550 85.644 121.121 1.00 30.69 140 LYS C CA 1
ATOM 6100 C C . LYS C 1 161 ? 66.194 84.600 122.026 1.00 27.32 140 LYS C C 1
ATOM 6101 O O . LYS C 1 161 ? 65.901 83.417 121.920 1.00 25.06 140 LYS C O 1
ATOM 6107 N N . GLY C 1 162 ? 67.077 85.041 122.910 1.00 30.52 141 GLY C N 1
ATOM 6108 C CA . GLY C 1 162 ? 67.811 84.103 123.736 1.00 35.48 141 GLY C CA 1
ATOM 6109 C C . GLY C 1 162 ? 69.247 83.916 123.287 1.00 38.72 141 GLY C C 1
ATOM 6110 O O . GLY C 1 162 ? 70.169 84.107 124.074 1.00 43.54 141 GLY C O 1
ATOM 6111 N N . GLU C 1 163 ? 69.445 83.551 122.024 1.00 32.48 142 GLU C N 1
ATOM 6112 C CA . GLU C 1 163 ? 70.796 83.363 121.492 1.00 28.42 142 GLU C CA 1
ATOM 6113 C C . GLU C 1 163 ? 71.591 84.669 121.415 1.00 34.14 142 GLU C C 1
ATOM 6114 O O . GLU C 1 163 ? 71.297 85.539 120.592 1.00 34.90 142 GLU C O 1
ATOM 6120 N N . ALA C 1 164 ? 72.599 84.801 122.274 1.00 30.75 143 ALA C N 1
ATOM 6121 C CA . ALA C 1 164 ? 73.471 85.967 122.247 1.00 31.51 143 ALA C CA 1
ATOM 6122 C C . ALA C 1 164 ? 74.485 85.820 121.127 1.00 33.40 143 ALA C C 1
ATOM 6123 O O . ALA C 1 164 ? 74.895 84.712 120.796 1.00 35.99 143 ALA C O 1
ATOM 6125 N N . VAL C 1 165 ? 74.878 86.944 120.539 1.00 33.07 144 VAL C N 1
ATOM 6126 C CA . VAL C 1 165 ? 75.706 86.938 119.341 1.00 37.34 144 VAL C CA 1
ATOM 6127 C C . VAL C 1 165 ? 76.803 87.976 119.465 1.00 46.33 144 VAL C C 1
ATOM 6128 O O . VAL C 1 165 ? 76.529 89.183 119.483 1.00 43.13 144 VAL C O 1
ATOM 6132 N N . THR C 1 166 ? 78.049 87.524 119.532 1.00 50.12 145 THR C N 1
ATOM 6133 C CA . THR C 1 166 ? 79.155 88.464 119.711 1.00 56.54 145 THR C CA 1
ATOM 6134 C C . THR C 1 166 ? 79.635 89.056 118.375 1.00 54.39 145 THR C C 1
ATOM 6135 O O . THR C 1 166 ? 79.583 90.268 118.181 1.00 54.53 145 THR C O 1
ATOM 6139 N N . ASP C 1 167 ? 80.074 88.200 117.454 1.00 57.02 146 ASP C N 1
ATOM 6140 C CA . ASP C 1 167 ? 80.637 88.646 116.179 1.00 49.07 146 ASP C CA 1
ATOM 6141 C C . ASP C 1 167 ? 79.654 88.546 115.013 1.00 43.78 146 ASP C C 1
ATOM 6142 O O . ASP C 1 167 ? 78.888 87.589 114.907 1.00 40.61 146 ASP C O 1
ATOM 6147 N N . PHE C 1 168 ? 79.700 89.534 114.125 1.00 41.64 147 PHE C N 1
ATOM 6148 C CA . PHE C 1 168 ? 78.897 89.499 112.909 1.00 35.74 147 PHE C CA 1
ATOM 6149 C C . PHE C 1 168 ? 79.801 89.549 111.685 1.00 35.83 147 PHE C C 1
ATOM 6150 O O . PHE C 1 168 ? 80.549 90.510 111.495 1.00 44.04 147 PHE C O 1
ATOM 6158 N N . ALA C 1 169 ? 79.737 88.516 110.857 1.00 30.51 148 ALA C N 1
ATOM 6159 C CA . ALA C 1 169 ? 80.507 88.508 109.624 1.00 29.82 148 ALA C CA 1
ATOM 6160 C C . ALA C 1 169 ? 79.558 88.318 108.456 1.00 27.00 148 ALA C C 1
ATOM 6161 O O . ALA C 1 169 ? 78.619 87.525 108.552 1.00 26.31 148 ALA C O 1
ATOM 6163 N N . LEU C 1 170 ? 79.787 89.040 107.358 1.00 22.83 149 LEU C N 1
ATOM 6164 C CA . LEU C 1 170 ? 78.923 88.889 106.185 1.00 22.26 149 LEU C CA 1
ATOM 6165 C C . LEU C 1 170 ? 78.991 87.474 105.644 1.00 25.75 149 LEU C C 1
ATOM 6166 O O . LEU C 1 170 ? 80.079 86.918 105.497 1.00 25.98 149 LEU C O 1
ATOM 6171 N N . PRO C 1 171 ? 77.825 86.888 105.348 1.00 19.65 150 PRO C N 1
ATOM 6172 C CA . PRO C 1 171 ? 77.760 85.594 104.670 1.00 19.15 150 PRO C CA 1
ATOM 6173 C C . PRO C 1 171 ? 78.669 85.582 103.443 1.00 25.85 150 PRO C C 1
ATOM 6174 O O . PRO C 1 171 ? 78.662 86.538 102.668 1.00 30.02 150 PRO C O 1
ATOM 6178 N N . ARG C 1 172 ? 79.467 84.533 103.282 1.00 31.01 151 ARG C N 1
ATOM 6179 C CA . ARG C 1 172 ? 80.227 84.358 102.054 1.00 27.20 151 ARG C CA 1
ATOM 6180 C C . ARG C 1 172 ? 79.505 83.323 101.204 1.00 29.06 151 ARG C C 1
ATOM 6181 O O . ARG C 1 172 ? 78.730 82.523 101.726 1.00 33.52 151 ARG C O 1
ATOM 6189 N N . THR C 1 173 ? 79.718 83.361 99.893 1.00 26.06 152 THR C N 1
ATOM 6190 C CA . THR C 1 173 ? 79.180 82.327 99.029 1.00 24.35 152 THR C CA 1
ATOM 6191 C C . THR C 1 173 ? 80.193 81.196 99.003 1.00 27.55 152 THR C C 1
ATOM 6192 O O . THR C 1 173 ? 81.401 81.450 99.074 1.00 29.46 152 THR C O 1
ATOM 6196 N N . PRO C 1 174 ? 79.713 79.947 98.913 1.00 24.72 153 PRO C N 1
ATOM 6197 C CA . PRO C 1 174 ? 80.598 78.780 98.827 1.00 23.48 153 PRO C CA 1
ATOM 6198 C C . PRO C 1 174 ? 81.599 78.978 97.703 1.00 22.61 153 PRO C C 1
ATOM 6199 O O . PRO C 1 174 ? 81.198 79.338 96.600 1.00 34.50 153 PRO C O 1
ATOM 6203 N N . PRO C 1 175 ? 82.888 78.784 97.986 1.00 23.35 154 PRO C N 1
ATOM 6204 C CA . PRO C 1 175 ? 83.985 78.958 97.020 1.00 25.74 154 PRO C CA 1
ATOM 6205 C C . PRO C 1 175 ? 83.740 78.223 95.696 1.00 26.07 154 PRO C C 1
ATOM 6206 O O . PRO C 1 175 ? 83.162 77.139 95.689 1.00 25.49 154 PRO C O 1
ATOM 6210 N N . VAL C 1 176 ? 84.172 78.801 94.583 1.00 27.65 155 VAL C N 1
ATOM 6211 C CA . VAL C 1 176 ? 83.863 78.197 93.297 1.00 25.97 155 VAL C CA 1
ATOM 6212 C C . VAL C 1 176 ? 85.072 77.626 92.583 1.00 28.23 155 VAL C C 1
ATOM 6213 O O . VAL C 1 176 ? 86.219 77.923 92.912 1.00 32.87 155 VAL C O 1
ATOM 6217 N N . ASP C 1 177 ? 84.779 76.823 91.572 1.00 29.42 156 ASP C N 1
ATOM 6218 C CA . ASP C 1 177 ? 85.757 76.002 90.894 1.00 38.45 156 ASP C CA 1
ATOM 6219 C C . ASP C 1 177 ? 86.670 76.789 89.952 1.00 36.85 156 ASP C C 1
ATOM 6220 O O . ASP C 1 177 ? 87.285 76.217 89.058 1.00 42.71 156 ASP C O 1
ATOM 6225 N N . HIS C 1 178 ? 86.774 78.094 90.146 1.00 30.94 157 HIS C N 1
ATOM 6226 C CA . HIS C 1 178 ? 87.562 78.914 89.227 1.00 28.34 157 HIS C CA 1
ATOM 6227 C C . HIS C 1 178 ? 88.348 79.985 89.989 1.00 29.45 157 HIS C C 1
ATOM 6228 O O . HIS C 1 178 ? 87.760 80.889 90.583 1.00 28.07 157 HIS C O 1
ATOM 6235 N N . PRO C 1 179 ? 89.687 79.889 89.958 1.00 30.48 158 PRO C N 1
ATOM 6236 C CA . PRO C 1 179 ? 90.599 80.695 90.783 1.00 31.68 158 PRO C CA 1
ATOM 6237 C C . PRO C 1 179 ? 90.456 82.209 90.581 1.00 28.39 158 PRO C C 1
ATOM 6238 O O . PRO C 1 179 ? 90.384 82.960 91.564 1.00 25.27 158 PRO C O 1
ATOM 6242 N N . GLY C 1 180 ? 90.426 82.646 89.327 1.00 21.34 159 GLY C N 1
ATOM 6243 C CA . GLY C 1 180 ? 90.249 84.055 89.016 1.00 24.73 159 GLY C CA 1
ATOM 6244 C C . GLY C 1 180 ? 88.957 84.608 89.588 1.00 23.42 159 GLY C C 1
ATOM 6245 O O . GLY C 1 180 ? 88.968 85.616 90.291 1.00 22.13 159 GLY C O 1
ATOM 6246 N N . VAL C 1 181 ? 87.848 83.933 89.295 1.00 24.70 160 VAL C N 1
ATOM 6247 C CA . VAL C 1 181 ? 86.542 84.313 89.816 1.00 22.37 160 VAL C CA 1
ATOM 6248 C C . VAL C 1 181 ? 86.506 84.341 91.338 1.00 18.46 160 VAL C C 1
ATOM 6249 O O . VAL C 1 181 ? 86.097 85.330 91.937 1.00 18.76 160 VAL C O 1
ATOM 6253 N N . GLN C 1 182 ? 86.929 83.253 91.960 1.00 18.14 161 GLN C N 1
ATOM 6254 C CA . GLN C 1 182 ? 86.893 83.147 93.416 1.00 18.98 161 GLN C CA 1
ATOM 6255 C C . GLN C 1 182 ? 87.735 84.217 94.132 1.00 20.74 161 GLN C C 1
ATOM 6256 O O . GLN C 1 182 ? 87.332 84.735 95.171 1.00 19.86 161 GLN C O 1
ATOM 6262 N N . LYS C 1 183 ? 88.898 84.550 93.578 1.00 21.34 162 LYS C N 1
ATOM 6263 C CA . LYS C 1 183 ? 89.734 85.596 94.154 1.00 15.15 162 LYS C CA 1
ATOM 6264 C C . LYS C 1 183 ? 88.969 86.913 94.153 1.00 18.76 162 LYS C C 1
ATOM 6265 O O . LYS C 1 183 ? 88.847 87.568 95.190 1.00 18.97 162 LYS C O 1
ATOM 6271 N N . LEU C 1 184 ? 88.435 87.285 92.991 1.00 18.22 163 LEU C N 1
ATOM 6272 C CA . LEU C 1 184 ? 87.697 88.539 92.849 1.00 17.61 163 LEU C CA 1
ATOM 6273 C C . LEU C 1 184 ? 86.486 88.579 93.782 1.00 17.02 163 LEU C C 1
ATOM 6274 O O . LEU C 1 184 ? 86.244 89.582 94.470 1.00 18.86 163 LEU C O 1
ATOM 6279 N N . VAL C 1 185 ? 85.744 87.477 93.815 1.00 15.31 164 VAL C N 1
ATOM 6280 C CA . VAL C 1 185 ? 84.574 87.374 94.666 1.00 14.81 164 VAL C CA 1
ATOM 6281 C C . VAL C 1 185 ? 84.964 87.666 96.108 1.00 17.96 164 VAL C C 1
ATOM 6282 O O . VAL C 1 185 ? 84.242 88.353 96.825 1.00 22.96 164 VAL C O 1
ATOM 6286 N N . GLU C 1 186 ? 86.128 87.183 96.518 1.00 13.87 165 GLU C N 1
ATOM 6287 C CA . GLU C 1 186 ? 86.573 87.376 97.885 1.00 18.75 165 GLU C CA 1
ATOM 6288 C C . GLU C 1 186 ? 86.966 88.817 98.179 1.00 19.04 165 GLU C C 1
ATOM 6289 O O . GLU C 1 186 ? 86.659 89.346 99.251 1.00 14.56 165 GLU C O 1
ATOM 6295 N N . GLU C 1 187 ? 87.632 89.444 97.216 1.00 17.68 166 GLU C N 1
ATOM 6296 C CA . GLU C 1 187 ? 88.020 90.832 97.339 1.00 15.84 166 GLU C CA 1
ATOM 6297 C C . GLU C 1 187 ? 86.806 91.726 97.445 1.00 19.13 166 GLU C C 1
ATOM 6298 O O . GLU C 1 187 ? 86.808 92.687 98.211 1.00 20.61 166 GLU C O 1
ATOM 6304 N N . ILE C 1 188 ? 85.766 91.414 96.679 1.00 16.53 167 ILE C N 1
ATOM 6305 C CA . ILE C 1 188 ? 84.568 92.235 96.710 1.00 17.85 167 ILE C CA 1
ATOM 6306 C C . ILE C 1 188 ? 83.845 92.064 98.046 1.00 15.51 167 ILE C C 1
ATOM 6307 O O . ILE C 1 188 ? 83.491 93.050 98.706 1.00 14.72 167 ILE C O 1
ATOM 6312 N N . GLN C 1 189 ? 83.633 90.812 98.438 1.00 12.18 168 GLN C N 1
ATOM 6313 C CA . GLN C 1 189 ? 82.991 90.515 99.710 1.00 16.87 168 GLN C CA 1
ATOM 6314 C C . GLN C 1 189 ? 83.757 91.061 100.923 1.00 15.47 168 GLN C C 1
ATOM 6315 O O . GLN C 1 189 ? 83.160 91.464 101.904 1.00 14.25 168 GLN C O 1
ATOM 6321 N N . ASP C 1 190 ? 85.079 91.058 100.851 1.00 18.37 169 ASP C N 1
ATOM 6322 C CA . ASP C 1 190 ? 85.897 91.652 101.897 1.00 16.25 169 ASP C CA 1
ATOM 6323 C C . ASP C 1 190 ? 85.595 93.143 102.027 1.00 17.75 169 ASP C C 1
ATOM 6324 O O . ASP C 1 190 ? 85.449 93.660 103.141 1.00 18.94 169 ASP C O 1
ATOM 6329 N N . GLU C 1 191 ? 85.497 93.824 100.888 1.00 14.25 170 GLU C N 1
ATOM 6330 C CA . GLU C 1 191 ? 85.232 95.251 100.858 1.00 13.86 170 GLU C CA 1
ATOM 6331 C C . GLU C 1 191 ? 83.850 95.585 101.409 1.00 16.20 170 GLU C C 1
ATOM 6332 O O . GLU C 1 191 ? 83.694 96.518 102.195 1.00 14.35 170 GLU C O 1
ATOM 6338 N N . THR C 1 192 ? 82.856 94.820 100.966 1.00 14.03 171 THR C N 1
ATOM 6339 C CA . THR C 1 192 ? 81.472 95.019 101.350 1.00 13.36 171 THR C CA 1
ATOM 6340 C C . THR C 1 192 ? 81.341 94.912 102.862 1.00 14.84 171 THR C C 1
ATOM 6341 O O . THR C 1 192 ? 80.671 95.712 103.507 1.00 14.94 171 THR C O 1
ATOM 6345 N N . GLU C 1 193 ? 82.007 93.917 103.423 1.00 14.59 172 GLU C N 1
ATOM 6346 C CA . GLU C 1 193 ? 81.998 93.708 104.857 1.00 17.71 172 GLU C CA 1
ATOM 6347 C C . GLU C 1 193 ? 82.713 94.850 105.576 1.00 17.57 172 GLU C C 1
ATOM 6348 O O . GLU C 1 193 ? 82.252 95.333 106.607 1.00 15.22 172 GLU C O 1
ATOM 6354 N N . ARG C 1 194 ? 83.840 95.276 105.022 1.00 14.01 173 ARG C N 1
ATOM 6355 C CA . ARG C 1 194 ? 84.675 96.262 105.680 1.00 14.59 173 ARG C CA 1
ATOM 6356 C C . ARG C 1 194 ? 83.912 97.563 105.913 1.00 17.76 173 ARG C C 1
ATOM 6357 O O . ARG C 1 194 ? 84.015 98.167 106.984 1.00 19.95 173 ARG C O 1
ATOM 6365 N N . VAL C 1 195 ? 83.135 97.978 104.918 1.00 13.24 174 VAL C N 1
ATOM 6366 C CA . VAL C 1 195 ? 82.333 99.191 105.023 1.00 12.96 174 VAL C CA 1
ATOM 6367 C C . VAL C 1 195 ? 80.829 98.922 105.231 1.00 12.06 174 VAL C C 1
ATOM 6368 O O . VAL C 1 195 ? 79.995 99.766 104.895 1.00 11.62 174 VAL C O 1
ATOM 6372 N N . TRP C 1 196 ? 80.500 97.754 105.782 1.00 11.65 175 TRP C N 1
ATOM 6373 C CA . TRP C 1 196 ? 79.107 97.352 106.035 1.00 11.90 175 TRP C CA 1
ATOM 6374 C C . TRP C 1 196 ? 78.424 98.318 107.014 1.00 14.49 175 TRP C C 1
ATOM 6375 O O . TRP C 1 196 ? 77.349 98.839 106.735 1.00 14.25 175 TRP C O 1
ATOM 6386 N N . ILE C 1 197 ? 79.056 98.568 108.159 1.00 15.14 176 ILE C N 1
ATOM 6387 C CA . ILE C 1 197 ? 78.535 99.544 109.110 1.00 10.50 176 ILE C CA 1
ATOM 6388 C C . ILE C 1 197 ? 79.543 100.652 109.409 1.00 10.54 176 ILE C C 1
ATOM 6389 O O . ILE C 1 197 ? 79.290 101.521 110.219 1.00 10.18 176 ILE C O 1
ATOM 6394 N N . THR C 1 198 ? 80.673 100.642 108.719 1.00 13.72 177 THR C N 1
ATOM 6395 C CA . THR C 1 198 ? 81.627 101.754 108.792 1.00 15.84 177 THR C CA 1
ATOM 6396 C C . THR C 1 198 ? 81.559 102.526 107.492 1.00 11.26 177 THR C C 1
ATOM 6397 O O . THR C 1 198 ? 81.721 101.934 106.438 1.00 13.64 177 THR C O 1
ATOM 6401 N N . PRO C 1 199 ? 81.312 103.842 107.553 1.00 13.87 178 PRO C N 1
ATOM 6402 C CA . PRO C 1 199 ? 81.097 104.623 106.321 1.00 12.63 178 PRO C CA 1
ATOM 6403 C C . PRO C 1 199 ? 82.251 104.474 105.330 1.00 12.39 178 PRO C C 1
ATOM 6404 O O . PRO C 1 199 ? 83.406 104.565 105.743 1.00 15.81 178 PRO C O 1
ATOM 6408 N N . PRO C 1 200 ? 81.945 104.233 104.041 1.00 12.99 179 PRO C N 1
ATOM 6409 C CA . PRO C 1 200 ? 82.977 104.175 103.001 1.00 14.45 179 PRO C CA 1
ATOM 6410 C C . PRO C 1 200 ? 83.498 105.575 102.720 1.00 10.90 179 PRO C C 1
ATOM 6411 O O . PRO C 1 200 ? 82.698 106.494 102.597 1.00 12.93 179 PRO C O 1
ATOM 6415 N N . ALA C 1 201 ? 84.814 105.716 102.617 1.00 12.83 180 ALA C N 1
ATOM 6416 C CA . ALA C 1 201 ? 85.464 107.004 102.399 1.00 11.51 180 ALA C CA 1
ATOM 6417 C C . ALA C 1 201 ? 85.001 107.678 101.110 1.00 12.35 180 ALA C C 1
ATOM 6418 O O . ALA C 1 201 ? 84.785 108.892 101.082 1.00 8.51 180 ALA C O 1
ATOM 6420 N N . GLU C 1 202 ? 84.881 106.892 100.040 1.00 10.41 181 GLU C N 1
ATOM 6421 C CA . GLU C 1 202 ? 84.515 107.445 98.738 1.00 12.60 181 GLU C CA 1
ATOM 6422 C C . GLU C 1 202 ? 83.162 108.139 98.826 1.00 12.81 181 GLU C C 1
ATOM 6423 O O . GLU C 1 202 ? 82.981 109.202 98.240 1.00 8.68 181 GLU C O 1
ATOM 6429 N N . ILE C 1 203 ? 82.240 107.550 99.592 1.00 12.19 182 ILE C N 1
ATOM 6430 C CA . ILE C 1 203 ? 80.909 108.124 99.809 1.00 11.52 182 ILE C CA 1
ATOM 6431 C C . ILE C 1 203 ? 80.976 109.340 100.734 1.00 13.70 182 ILE C C 1
ATOM 6432 O O . ILE C 1 203 ? 80.320 110.371 100.485 1.00 10.80 182 ILE C O 1
ATOM 6437 N N . VAL C 1 204 ? 81.762 109.217 101.804 1.00 13.02 183 VAL C N 1
ATOM 6438 C CA . VAL C 1 204 ? 81.940 110.328 102.737 1.00 13.17 183 VAL C CA 1
ATOM 6439 C C . VAL C 1 204 ? 82.497 111.553 102.010 1.00 13.92 183 VAL C C 1
ATOM 6440 O O . VAL C 1 204 ? 81.937 112.643 102.115 1.00 17.86 183 VAL C O 1
ATOM 6444 N N . ASP C 1 205 ? 83.571 111.349 101.247 1.00 12.09 184 ASP C N 1
ATOM 6445 C CA . ASP C 1 205 ? 84.251 112.423 100.519 1.00 14.50 184 ASP C CA 1
ATOM 6446 C C . ASP C 1 205 ? 83.377 113.180 99.513 1.00 16.87 184 ASP C C 1
ATOM 6447 O O . ASP C 1 205 ? 83.450 114.418 99.408 1.00 15.30 184 ASP C O 1
ATOM 6460 N N . HIS C 1 207 ? 80.102 113.495 99.488 1.00 13.23 186 HIS C N 1
ATOM 6461 C CA . HIS C 1 207 ? 79.179 114.314 100.252 1.00 14.00 186 HIS C CA 1
ATOM 6462 C C . HIS C 1 207 ? 79.824 115.545 100.896 1.00 14.74 186 HIS C C 1
ATOM 6463 O O . HIS C 1 207 ? 79.141 116.508 101.225 1.00 16.92 186 HIS C O 1
ATOM 6470 N N . GLN C 1 208 ? 81.139 115.514 101.065 1.00 18.10 187 GLN C N 1
ATOM 6471 C CA . GLN C 1 208 ? 81.859 116.650 101.636 1.00 19.52 187 GLN C CA 1
ATOM 6472 C C . GLN C 1 208 ? 82.523 117.512 100.556 1.00 12.71 187 GLN C C 1
ATOM 6473 O O . GLN C 1 208 ? 83.247 118.443 100.858 1.00 12.81 187 GLN C O 1
ATOM 6479 N N . GLY C 1 209 ? 82.282 117.192 99.291 1.00 15.92 188 GLY C N 1
ATOM 6480 C CA . GLY C 1 209 ? 82.890 117.935 98.200 1.00 12.63 188 GLY C CA 1
ATOM 6481 C C . GLY C 1 209 ? 84.321 117.549 97.849 1.00 14.41 188 GLY C C 1
ATOM 6482 O O . GLY C 1 209 ? 84.923 118.168 96.974 1.00 15.68 188 GLY C O 1
ATOM 6483 N N . ARG C 1 210 ? 84.876 116.534 98.512 1.00 17.02 189 ARG C N 1
ATOM 6484 C CA . ARG C 1 210 ? 86.244 116.090 98.188 1.00 17.53 189 ARG C CA 1
ATOM 6485 C C . ARG C 1 210 ? 86.254 115.106 97.016 1.00 14.62 189 ARG C C 1
ATOM 6486 O O . ARG C 1 210 ? 86.518 113.924 97.183 1.00 14.97 189 ARG C O 1
ATOM 6494 N N . ILE C 1 211 ? 85.964 115.625 95.827 1.00 14.87 190 ILE C N 1
ATOM 6495 C CA . ILE C 1 211 ? 85.843 114.814 94.625 1.00 12.71 190 ILE C CA 1
ATOM 6496 C C . ILE C 1 211 ? 86.993 115.120 93.674 1.00 12.28 190 ILE C C 1
ATOM 6497 O O . ILE C 1 211 ? 87.118 116.243 93.191 1.00 13.72 190 ILE C O 1
ATOM 6502 N N . ALA C 1 212 ? 87.826 114.120 93.401 1.00 10.90 191 ALA C N 1
ATOM 6503 C CA . ALA C 1 212 ? 89.040 114.331 92.607 1.00 10.40 191 ALA C CA 1
ATOM 6504 C C . ALA C 1 212 ? 88.784 114.788 91.179 1.00 10.58 191 ALA C C 1
ATOM 6505 O O . ALA C 1 212 ? 89.585 115.518 90.612 1.00 15.33 191 ALA C O 1
ATOM 6507 N N . SER C 1 213 ? 87.672 114.358 90.598 1.00 9.52 192 SER C N 1
ATOM 6508 C CA . SER C 1 213 ? 87.372 114.709 89.221 1.00 9.27 192 SER C CA 1
ATOM 6509 C C . SER C 1 213 ? 86.711 116.075 89.113 1.00 12.48 192 SER C C 1
ATOM 6510 O O . SER C 1 213 ? 86.560 116.614 88.008 1.00 14.46 192 SER C O 1
ATOM 6513 N N . ARG C 1 214 ? 86.331 116.629 90.263 1.00 10.27 193 ARG C N 1
ATOM 6514 C CA . ARG C 1 214 ? 85.601 117.897 90.336 1.00 16.06 193 ARG C CA 1
ATOM 6515 C C . ARG C 1 214 ? 84.263 117.860 89.585 1.00 12.02 193 ARG C C 1
ATOM 6516 O O . ARG C 1 214 ? 83.777 118.872 89.113 1.00 13.82 193 ARG C O 1
ATOM 6524 N N . ALA C 1 215 ? 83.665 116.680 89.506 1.00 14.31 194 ALA C N 1
ATOM 6525 C CA . ALA C 1 215 ? 82.410 116.501 88.792 1.00 11.95 194 ALA C CA 1
ATOM 6526 C C . ALA C 1 215 ? 81.283 117.394 89.316 1.00 11.09 194 ALA C C 1
ATOM 6527 O O . ALA C 1 215 ? 81.051 117.503 90.527 1.00 8.89 194 ALA C O 1
ATOM 6529 N N . GLY C 1 216 ? 80.573 118.005 88.375 1.00 9.40 195 GLY C N 1
ATOM 6530 C CA . GLY C 1 216 ? 79.431 118.845 88.658 1.00 7.95 195 GLY C CA 1
ATOM 6531 C C . GLY C 1 216 ? 79.577 120.087 87.817 1.00 7.13 195 GLY C C 1
ATOM 6532 O O . GLY C 1 216 ? 80.663 120.646 87.759 1.00 10.78 195 GLY C O 1
ATOM 6533 N N . SER C 1 217 ? 78.509 120.506 87.149 1.00 6.58 196 SER C N 1
ATOM 6534 C CA . SER C 1 217 ? 78.575 121.689 86.297 1.00 11.24 196 SER C CA 1
ATOM 6535 C C . SER C 1 217 ? 78.698 122.998 87.084 1.00 10.47 196 SER C C 1
ATOM 6536 O O . SER C 1 217 ? 78.135 123.129 88.166 1.00 9.76 196 SER C O 1
ATOM 6539 N N . TYR C 1 218 ? 79.431 123.959 86.521 1.00 13.59 197 TYR C N 1
ATOM 6540 C CA . TYR C 1 218 ? 79.537 125.312 87.081 1.00 10.75 197 TYR C CA 1
ATOM 6541 C C . TYR C 1 218 ? 79.992 125.360 88.556 1.00 15.67 197 TYR C C 1
ATOM 6542 O O . TYR C 1 218 ? 79.451 126.120 89.371 1.00 11.79 197 TYR C O 1
ATOM 6551 N N . ASP C 1 219 ? 80.975 124.512 88.869 1.00 13.24 198 ASP C N 1
ATOM 6552 C CA . ASP C 1 219 ? 81.732 124.538 90.124 1.00 12.96 198 ASP C CA 1
ATOM 6553 C C . ASP C 1 219 ? 80.932 124.236 91.380 1.00 16.02 198 ASP C C 1
ATOM 6554 O O . ASP C 1 219 ? 81.227 124.762 92.454 1.00 17.24 198 ASP C O 1
ATOM 6559 N N . GLN C 1 220 ? 79.934 123.371 91.248 1.00 13.11 199 GLN C N 1
ATOM 6560 C CA . GLN C 1 220 ? 79.207 122.869 92.403 1.00 11.55 199 GLN C CA 1
ATOM 6561 C C . GLN C 1 220 ? 78.996 121.365 92.278 1.00 13.58 199 GLN C C 1
ATOM 6562 O O . GLN C 1 220 ? 79.032 120.823 91.171 1.00 13.02 199 GLN C O 1
ATOM 6568 N N . TYR C 1 221 ? 78.748 120.695 93.401 1.00 13.01 200 TYR C N 1
ATOM 6569 C CA . TYR C 1 221 ? 78.629 119.238 93.399 1.00 9.15 200 TYR C CA 1
ATOM 6570 C C . TYR C 1 221 ? 77.306 118.683 93.947 1.00 11.79 200 TYR C C 1
ATOM 6571 O O . TYR C 1 221 ? 77.174 117.462 94.129 1.00 12.05 200 TYR C O 1
ATOM 6580 N N . PHE C 1 222 ? 76.338 119.561 94.209 1.00 8.96 201 PHE C N 1
ATOM 6581 C CA . PHE C 1 222 ? 75.015 119.122 94.658 1.00 8.94 201 PHE C CA 1
ATOM 6582 C C . PHE C 1 222 ? 74.397 118.197 93.614 1.00 8.90 201 PHE C C 1
ATOM 6583 O O . PHE C 1 222 ? 73.914 117.098 93.942 1.00 8.66 201 PHE C O 1
ATOM 6591 N N . SER C 1 223 ? 74.433 118.637 92.358 1.00 4.98 202 SER C N 1
ATOM 6592 C CA . SER C 1 223 ? 73.911 117.845 91.265 1.00 6.14 202 SER C CA 1
ATOM 6593 C C . SER C 1 223 ? 74.617 116.489 91.200 1.00 6.93 202 SER C C 1
ATOM 6594 O O . SER C 1 223 ? 73.987 115.475 90.959 1.00 10.18 202 SER C O 1
ATOM 6597 N N . THR C 1 224 ? 75.916 116.469 91.461 1.00 7.73 203 THR C N 1
ATOM 6598 C CA . THR C 1 224 ? 76.665 115.221 91.481 1.00 8.65 203 THR C CA 1
ATOM 6599 C C . THR C 1 224 ? 76.109 114.258 92.519 1.00 8.66 203 THR C C 1
ATOM 6600 O O . THR C 1 224 ? 75.937 113.083 92.246 1.00 8.07 203 THR C O 1
ATOM 6604 N N . LEU C 1 225 ? 75.809 114.777 93.706 1.00 10.11 204 LEU C N 1
ATOM 6605 C CA . LEU C 1 225 ? 75.210 113.974 94.774 1.00 9.50 204 LEU C CA 1
ATOM 6606 C C . LEU C 1 225 ? 73.836 113.464 94.394 1.00 7.64 204 LEU C C 1
ATOM 6607 O O . LEU C 1 225 ? 73.426 112.404 94.840 1.00 9.29 204 LEU C O 1
ATOM 6612 N N . VAL C 1 226 ? 73.121 114.229 93.580 1.00 9.02 205 VAL C N 1
ATOM 6613 C CA . VAL C 1 226 ? 71.806 113.802 93.139 1.00 7.63 205 VAL C CA 1
ATOM 6614 C C . VAL C 1 226 ? 71.937 112.638 92.150 1.00 8.62 205 VAL C C 1
ATOM 6615 O O . VAL C 1 226 ? 71.213 111.657 92.258 1.00 9.32 205 VAL C O 1
ATOM 6619 N N . PHE C 1 227 ? 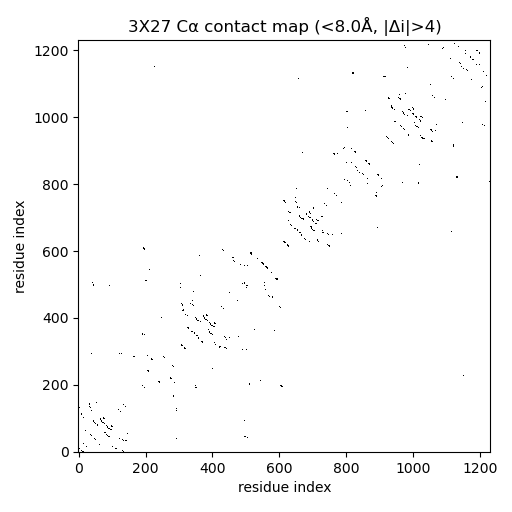72.882 112.716 91.220 1.00 7.40 206 PHE C N 1
ATOM 6620 C CA . PHE C 1 227 ? 73.100 111.593 90.297 1.00 7.73 206 PHE C CA 1
ATOM 6621 C C . PHE C 1 227 ? 73.724 110.388 91.009 1.00 9.40 206 PHE C C 1
ATOM 6622 O O . PHE C 1 227 ? 73.411 109.248 90.684 1.00 12.15 206 PHE C O 1
ATOM 6630 N N . LEU C 1 228 ? 74.617 110.640 91.963 1.00 7.13 207 LEU C N 1
ATOM 6631 C CA . LEU C 1 228 ? 75.219 109.572 92.749 1.00 7.31 207 LEU C CA 1
ATOM 6632 C C . LEU C 1 228 ? 74.148 108.753 93.462 1.00 7.34 207 LEU C C 1
ATOM 6633 O O . LEU C 1 228 ? 74.165 107.525 93.429 1.00 6.80 207 LEU C O 1
ATOM 6638 N N . ASN C 1 229 ? 73.226 109.455 94.107 1.00 7.88 208 ASN C N 1
ATOM 6639 C CA . ASN C 1 229 ? 72.138 108.832 94.851 1.00 10.43 208 ASN C CA 1
ATOM 6640 C C . ASN C 1 229 ? 71.215 108.066 93.916 1.00 8.90 208 ASN C C 1
ATOM 6641 O O . ASN C 1 229 ? 70.753 106.974 94.238 1.00 4.87 208 ASN C O 1
ATOM 6646 N N . GLY C 1 230 ? 70.956 108.674 92.758 1.00 6.82 209 GLY C N 1
ATOM 6647 C CA . GLY C 1 230 ? 70.005 108.166 91.801 1.00 5.40 209 GLY C CA 1
ATOM 6648 C C . GLY C 1 230 ? 70.491 106.997 90.972 1.00 8.79 209 GLY C C 1
ATOM 6649 O O . GLY C 1 230 ? 69.693 106.166 90.596 1.00 7.85 209 GLY C O 1
ATOM 6650 N N . GLU C 1 231 ? 71.788 106.927 90.691 1.00 7.84 210 GLU C N 1
ATOM 6651 C CA . GLU C 1 231 ? 72.321 105.919 89.786 1.00 6.84 210 GLU C CA 1
ATOM 6652 C C . GLU C 1 231 ? 72.750 104.653 90.512 1.00 11.29 210 GLU C C 1
ATOM 6653 O O . GLU C 1 231 ? 72.681 103.551 89.960 1.00 9.64 210 GLU C O 1
ATOM 6659 N N . VAL C 1 232 ? 73.178 104.812 91.758 1.00 9.06 211 VAL C N 1
ATOM 6660 C CA . VAL C 1 232 ? 73.657 103.689 92.530 1.00 6.02 211 VAL C CA 1
ATOM 6661 C C . VAL C 1 232 ? 72.509 102.763 92.875 1.00 8.05 211 VAL C C 1
ATOM 6662 O O . VAL C 1 232 ? 72.635 101.528 92.741 1.00 9.05 211 VAL C O 1
ATOM 6666 N N . ARG C 1 233 ? 71.393 103.344 93.318 1.00 5.36 212 ARG C N 1
ATOM 6667 C CA . ARG C 1 233 ? 70.263 102.539 93.787 1.00 7.37 212 ARG C CA 1
ATOM 6668 C C . ARG C 1 233 ? 69.742 101.468 92.777 1.00 7.40 212 ARG C C 1
ATOM 6669 O O . ARG C 1 233 ? 69.821 100.286 93.084 1.00 4.52 212 ARG C O 1
ATOM 6677 N N . PRO C 1 234 ? 69.245 101.881 91.578 1.00 7.39 213 PRO C N 1
ATOM 6678 C CA . PRO C 1 234 ? 68.763 100.910 90.576 1.00 7.96 213 PRO C CA 1
ATOM 6679 C C . PRO C 1 234 ? 69.858 99.986 90.089 1.00 5.61 213 PRO C C 1
ATOM 6680 O O . PRO C 1 234 ? 69.560 98.847 89.778 1.00 7.09 213 PRO C O 1
ATOM 6684 N N . LEU C 1 235 ? 71.089 100.469 89.989 1.00 5.17 214 LEU C N 1
ATOM 6685 C CA . LEU C 1 235 ? 72.178 99.615 89.545 1.00 5.30 214 LEU C CA 1
ATOM 6686 C C . LEU C 1 235 ? 72.210 98.347 90.409 1.00 7.30 214 LEU C C 1
ATOM 6687 O O . LEU C 1 235 ? 72.404 97.231 89.902 1.00 7.08 214 LEU C O 1
ATOM 6692 N N . GLY C 1 236 ? 71.954 98.532 91.704 1.00 6.46 215 GLY C N 1
ATOM 6693 C CA . GLY C 1 236 ? 71.955 97.460 92.673 1.00 3.99 215 GLY C CA 1
ATOM 6694 C C . GLY C 1 236 ? 70.682 96.657 92.693 1.00 6.58 215 GLY C C 1
ATOM 6695 O O . GLY C 1 236 ? 70.726 95.447 92.488 1.00 6.64 215 GLY C O 1
ATOM 6696 N N . TYR C 1 237 ? 69.543 97.306 92.940 1.00 6.96 216 TYR C N 1
ATOM 6697 C CA . TYR C 1 237 ? 68.292 96.563 93.094 1.00 5.64 216 TYR C CA 1
ATOM 6698 C C . TYR C 1 237 ? 67.701 96.077 91.770 1.00 8.22 216 TYR C C 1
ATOM 6699 O O . TYR C 1 237 ? 67.067 95.006 91.714 1.00 6.00 216 TYR C O 1
ATOM 6708 N N . CYS C 1 238 ? 67.900 96.861 90.711 1.00 5.75 217 CYS C N 1
ATOM 6709 C CA . CYS C 1 238 ? 67.278 96.562 89.423 1.00 6.29 217 CYS C CA 1
ATOM 6710 C C . CYS C 1 238 ? 68.191 95.814 88.460 1.00 7.05 217 CYS C C 1
ATOM 6711 O O . CYS C 1 238 ? 67.853 94.719 88.014 1.00 8.36 217 CYS C O 1
ATOM 6714 N N . ALA C 1 239 ? 69.326 96.411 88.117 1.00 6.06 218 ALA C N 1
ATOM 6715 C CA . ALA C 1 239 ? 70.217 95.816 87.132 1.00 5.44 218 ALA C CA 1
ATOM 6716 C C . ALA C 1 239 ? 70.916 94.599 87.723 1.00 10.90 218 ALA C C 1
ATOM 6717 O O . ALA C 1 239 ? 70.670 93.468 87.293 1.00 11.26 218 ALA C O 1
ATOM 6719 N N . LEU C 1 240 ? 71.775 94.821 88.717 1.00 7.34 219 LEU C N 1
ATOM 6720 C CA . LEU C 1 240 ? 72.519 93.711 89.318 1.00 8.44 219 LEU C CA 1
ATOM 6721 C C . LEU C 1 240 ? 71.623 92.629 89.952 1.00 8.56 219 LEU C C 1
ATOM 6722 O O . LEU C 1 240 ? 71.820 91.429 89.701 1.00 9.55 219 LEU C O 1
ATOM 6727 N N . ASN C 1 241 ? 70.643 93.036 90.759 1.00 7.05 220 ASN C N 1
ATOM 6728 C CA . ASN C 1 241 ? 69.794 92.059 91.443 1.00 8.69 220 ASN C CA 1
ATOM 6729 C C . ASN C 1 241 ? 68.847 91.357 90.474 1.00 8.90 220 ASN C C 1
ATOM 6730 O O . ASN C 1 241 ? 68.416 90.232 90.722 1.00 6.77 220 ASN C O 1
ATOM 6735 N N . GLY C 1 242 ? 68.524 92.038 89.376 1.00 11.80 221 GLY C N 1
ATOM 6736 C CA . GLY C 1 242 ? 67.651 91.492 88.353 1.00 8.49 221 GLY C CA 1
ATOM 6737 C C . GLY C 1 242 ? 68.313 90.366 87.581 1.00 8.27 221 GLY C C 1
ATOM 6738 O O . GLY C 1 242 ? 67.662 89.395 87.212 1.00 9.43 221 GLY C O 1
ATOM 6739 N N . LEU C 1 243 ? 69.607 90.514 87.330 1.00 7.49 222 LEU C N 1
ATOM 6740 C CA . LEU C 1 243 ? 70.419 89.467 86.737 1.00 7.62 222 LEU C CA 1
ATOM 6741 C C . LEU C 1 243 ? 70.445 88.227 87.634 1.00 11.58 222 LEU C C 1
ATOM 6742 O O . LEU C 1 243 ? 70.387 87.084 87.143 1.00 7.63 222 LEU C O 1
ATOM 6747 N N . LEU C 1 244 ? 70.511 88.460 88.950 1.00 11.79 223 LEU C N 1
ATOM 6748 C CA . LEU C 1 244 ? 70.525 87.381 89.924 1.00 8.51 223 LEU C CA 1
ATOM 6749 C C . LEU C 1 244 ? 69.202 86.645 89.910 1.00 12.43 223 LEU C C 1
ATOM 6750 O O . LEU C 1 244 ? 69.164 85.424 90.030 1.00 14.48 223 LEU C O 1
ATOM 6755 N N . LYS C 1 245 ? 68.117 87.397 89.771 1.00 9.82 224 LYS C N 1
ATOM 6756 C CA . LYS C 1 245 ? 66.788 86.815 89.788 1.00 10.04 224 LYS C CA 1
ATOM 6757 C C . LYS C 1 245 ? 66.557 85.971 88.539 1.00 13.95 224 LYS C C 1
ATOM 6758 O O . LYS C 1 245 ? 65.997 84.875 88.616 1.00 13.41 224 LYS C O 1
ATOM 6764 N N . ILE C 1 246 ? 67.000 86.475 87.391 1.00 10.86 225 ILE C N 1
ATOM 6765 C CA . ILE C 1 246 ? 66.897 85.722 86.151 1.00 10.66 225 ILE C CA 1
ATOM 6766 C C . ILE C 1 246 ? 67.723 84.436 86.198 1.00 13.62 225 ILE C C 1
ATOM 6767 O O . ILE C 1 246 ? 67.274 83.385 85.746 1.00 16.38 225 ILE C O 1
ATOM 6772 N N . CYS C 1 247 ? 68.924 84.520 86.758 1.00 14.18 226 CYS C N 1
ATOM 6773 C CA . CYS C 1 247 ? 69.794 83.357 86.869 1.00 11.43 226 CYS C CA 1
ATOM 6774 C C . CYS C 1 247 ? 69.165 82.256 87.724 1.00 12.68 226 CYS C C 1
ATOM 6775 O O . CYS C 1 247 ? 69.226 81.093 87.373 1.00 13.82 226 CYS C O 1
ATOM 6778 N N . ARG C 1 248 ? 68.524 82.630 88.823 1.00 12.58 227 ARG C N 1
ATOM 6779 C CA . ARG C 1 248 ? 67.971 81.649 89.740 1.00 12.75 227 ARG C CA 1
ATOM 6780 C C . ARG C 1 248 ? 66.538 81.202 89.426 1.00 15.53 227 ARG C C 1
ATOM 6781 O O . ARG C 1 248 ? 66.157 80.101 89.794 1.00 14.15 227 ARG C O 1
ATOM 6789 N N . THR C 1 249 ? 65.739 82.045 88.774 1.00 13.20 228 THR C N 1
ATOM 6790 C CA . THR C 1 249 ? 64.329 81.718 88.582 1.00 11.12 228 THR C CA 1
ATOM 6791 C C . THR C 1 249 ? 63.952 81.374 87.131 1.00 16.39 228 THR C C 1
ATOM 6792 O O . THR C 1 249 ? 62.784 81.072 86.826 1.00 15.98 228 THR C O 1
ATOM 6796 N N . THR C 1 250 ? 64.933 81.433 86.235 1.00 14.27 229 THR C N 1
ATOM 6797 C CA . THR C 1 250 ? 64.738 80.949 84.869 1.00 15.66 229 THR C CA 1
ATOM 6798 C C . THR C 1 250 ? 65.904 80.088 84.413 1.00 11.90 229 THR C C 1
ATOM 6799 O O . THR C 1 250 ? 67.002 80.141 84.994 1.00 8.82 229 THR C O 1
ATOM 6803 N N . ASP C 1 251 ? 65.676 79.355 83.323 1.00 9.66 230 ASP C N 1
ATOM 6804 C CA . ASP C 1 251 ? 66.732 78.563 82.706 1.00 8.96 230 ASP C CA 1
ATOM 6805 C C . ASP C 1 251 ? 67.429 79.248 81.538 1.00 9.30 230 ASP C C 1
ATOM 6806 O O . ASP C 1 251 ? 67.913 78.566 80.634 1.00 11.36 230 ASP C O 1
ATOM 6811 N N . LEU C 1 252 ? 67.461 80.580 81.540 1.00 9.00 231 LEU C N 1
ATOM 6812 C CA . LEU C 1 252 ? 68.252 81.322 80.558 1.00 9.57 231 LEU C CA 1
ATOM 6813 C C . LEU C 1 252 ? 69.666 80.751 80.490 1.00 12.43 231 LEU C C 1
ATOM 6814 O O . LEU C 1 252 ? 70.301 80.588 81.513 1.00 11.74 231 LEU C O 1
ATOM 6819 N N . THR C 1 253 ? 70.161 80.446 79.292 1.00 12.76 232 THR C N 1
ATOM 6820 C CA . THR C 1 253 ? 71.484 79.831 79.164 1.00 12.77 232 THR C CA 1
ATOM 6821 C C . THR C 1 253 ? 72.577 80.700 79.762 1.00 13.35 232 THR C C 1
ATOM 6822 O O . THR C 1 253 ? 72.451 81.924 79.806 1.00 13.58 232 THR C O 1
ATOM 6826 N N . LEU C 1 254 ? 73.655 80.065 80.210 1.00 13.45 233 LEU C N 1
ATOM 6827 C CA . LEU C 1 254 ? 74.807 80.797 80.715 1.00 12.14 233 LEU C CA 1
ATOM 6828 C C . LEU C 1 254 ? 75.393 81.682 79.630 1.00 11.56 233 LEU C C 1
ATOM 6829 O O . LEU C 1 254 ? 75.843 82.780 79.916 1.00 14.96 233 LEU C O 1
ATOM 6834 N N . ASN C 1 255 ? 75.391 81.205 78.389 1.00 9.61 234 ASN C N 1
ATOM 6835 C CA . ASN C 1 255 ? 75.880 82.009 77.274 1.00 9.40 234 ASN C CA 1
ATOM 6836 C C . ASN C 1 255 ? 75.147 83.349 77.212 1.00 10.55 234 ASN C C 1
ATOM 6837 O O . ASN C 1 255 ? 75.760 84.393 77.027 1.00 11.63 234 ASN C O 1
ATOM 6842 N N . ASP C 1 256 ? 73.834 83.300 77.401 1.00 7.97 235 ASP C N 1
ATOM 6843 C CA . ASP C 1 256 ? 72.990 84.476 77.322 1.00 10.30 235 ASP C CA 1
ATOM 6844 C C . ASP C 1 256 ? 73.104 85.387 78.556 1.00 12.53 235 ASP C C 1
ATOM 6845 O O . ASP C 1 256 ? 73.063 86.617 78.437 1.00 10.45 235 ASP C O 1
ATOM 6850 N N . LEU C 1 257 ? 73.242 84.785 79.733 1.00 11.98 236 LEU C N 1
ATOM 6851 C CA . LEU C 1 257 ? 73.499 85.554 80.943 1.00 11.84 236 LEU C CA 1
ATOM 6852 C C . LEU C 1 257 ? 74.760 86.387 80.741 1.00 11.41 236 LEU C C 1
ATOM 6853 O O . LEU C 1 257 ? 74.806 87.554 81.085 1.00 14.73 236 LEU C O 1
ATOM 6858 N N . LYS C 1 258 ? 75.776 85.783 80.149 1.00 10.51 237 LYS C N 1
ATOM 6859 C CA . LYS C 1 258 ? 77.032 86.463 79.951 1.00 9.33 237 LYS C CA 1
ATOM 6860 C C . LYS C 1 258 ? 76.885 87.600 78.961 1.00 13.04 237 LYS C C 1
ATOM 6861 O O . LYS C 1 258 ? 77.387 88.680 79.203 1.00 13.39 237 LYS C O 1
ATOM 6867 N N . ARG C 1 259 ? 76.179 87.350 77.859 1.00 14.70 238 ARG C N 1
ATOM 6868 C CA . ARG C 1 259 ? 75.928 88.362 76.829 1.00 11.83 238 ARG C CA 1
ATOM 6869 C C . ARG C 1 259 ? 75.177 89.617 77.306 1.00 14.72 238 ARG C C 1
ATOM 6870 O O . ARG C 1 259 ? 75.501 90.729 76.885 1.00 17.50 238 ARG C O 1
ATOM 6878 N N . ILE C 1 260 ? 74.150 89.449 78.134 1.00 10.47 239 ILE C N 1
ATOM 6879 C CA . ILE C 1 260 ? 73.295 90.575 78.459 1.00 10.68 239 ILE C CA 1
ATOM 6880 C C . ILE C 1 260 ? 73.815 91.345 79.656 1.00 13.33 239 ILE C C 1
ATOM 6881 O O . ILE C 1 260 ? 73.414 92.478 79.885 1.00 14.33 239 ILE C O 1
ATOM 6886 N N . THR C 1 261 ? 74.702 90.737 80.426 1.00 12.00 240 THR C N 1
ATOM 6887 C CA . THR C 1 261 ? 75.147 91.382 81.644 1.00 13.82 240 THR C CA 1
ATOM 6888 C C . THR C 1 261 ? 75.787 92.779 81.447 1.00 13.99 240 THR C C 1
ATOM 6889 O O . THR C 1 261 ? 75.374 93.736 82.118 1.00 10.97 240 THR C O 1
ATOM 6893 N N . PRO C 1 262 ? 76.776 92.903 80.535 1.00 11.44 241 PRO C N 1
ATOM 6894 C CA . PRO C 1 262 ? 77.426 94.217 80.381 1.00 13.57 241 PRO C CA 1
ATOM 6895 C C . PRO C 1 262 ? 76.454 95.343 80.017 1.00 9.28 241 PRO C C 1
ATOM 6896 O O . PRO C 1 262 ? 76.623 96.467 80.461 1.00 11.36 241 PRO C O 1
ATOM 6900 N N . THR C 1 263 ? 75.429 95.018 79.248 1.00 10.57 242 THR C N 1
ATOM 6901 C CA . THR C 1 263 ? 74.451 95.998 78.789 1.00 12.45 242 THR C CA 1
ATOM 6902 C C . THR C 1 263 ? 73.727 96.672 79.955 1.00 10.73 242 THR C C 1
ATOM 6903 O O . THR C 1 263 ? 73.357 97.845 79.875 1.00 7.92 242 THR C O 1
ATOM 6907 N N . PHE C 1 264 ? 73.539 95.944 81.050 1.00 9.09 243 PHE C N 1
ATOM 6908 C CA . PHE C 1 264 ? 72.855 96.538 82.202 1.00 11.38 243 PHE C CA 1
ATOM 6909 C C . PHE C 1 264 ? 73.775 97.182 83.243 1.00 11.41 243 PHE C C 1
ATOM 6910 O O . PHE C 1 264 ? 73.316 98.002 84.022 1.00 11.42 243 PHE C O 1
ATOM 6918 N N . ILE C 1 265 ? 75.059 96.834 83.263 1.00 9.71 244 ILE C N 1
ATOM 6919 C CA . ILE C 1 265 ? 75.890 97.242 84.401 1.00 8.93 244 ILE C CA 1
ATOM 6920 C C . ILE C 1 265 ? 77.102 98.106 84.064 1.00 7.30 244 ILE C C 1
ATOM 6921 O O . ILE C 1 265 ? 77.671 98.718 84.959 1.00 10.11 244 ILE C O 1
ATOM 6926 N N . LYS C 1 266 ? 77.501 98.175 82.796 1.00 5.88 245 LYS C N 1
ATOM 6927 C CA . LYS C 1 266 ? 78.713 98.925 82.461 1.00 8.88 245 LYS C CA 1
ATOM 6928 C C . LYS C 1 266 ? 78.612 100.456 82.625 1.00 12.87 245 LYS C C 1
ATOM 6929 O O . LYS C 1 266 ? 79.329 101.062 83.421 1.00 10.77 245 LYS C O 1
ATOM 6935 N N . THR C 1 267 ? 77.726 101.058 81.841 1.00 10.81 246 THR C N 1
ATOM 6936 C CA . THR C 1 267 ? 77.534 102.491 81.793 1.00 8.24 246 THR C CA 1
ATOM 6937 C C . THR C 1 267 ? 77.246 103.165 83.137 1.00 9.57 246 THR C C 1
ATOM 6938 O O . THR C 1 267 ? 77.887 104.153 83.463 1.00 11.15 246 THR C O 1
ATOM 6942 N N . PRO C 1 268 ? 76.294 102.636 83.929 1.00 11.44 247 PRO C N 1
ATOM 6943 C CA . PRO C 1 268 ? 76.109 103.301 85.224 1.00 8.41 247 PRO C CA 1
ATOM 6944 C C . PRO C 1 268 ? 77.367 103.260 86.090 1.00 9.29 247 PRO C C 1
ATOM 6945 O O . PRO C 1 268 ? 77.682 104.239 86.755 1.00 14.10 247 PRO C O 1
ATOM 6949 N N . ALA C 1 269 ? 78.097 102.155 86.077 1.00 11.39 248 ALA C N 1
ATOM 6950 C CA . ALA C 1 269 ? 79.311 102.081 86.876 1.00 10.64 248 ALA C CA 1
ATOM 6951 C C . ALA C 1 269 ? 80.416 102.992 86.334 1.00 11.94 248 ALA C C 1
ATOM 6952 O O . ALA C 1 269 ? 81.166 103.586 87.113 1.00 11.76 248 ALA C O 1
ATOM 6954 N N . GLU C 1 270 ? 80.516 103.113 85.011 1.00 10.26 249 GLU C N 1
ATOM 6955 C CA . GLU C 1 270 ? 81.567 103.933 84.440 1.00 10.57 249 GLU C CA 1
ATOM 6956 C C . GLU C 1 270 ? 81.353 105.390 84.810 1.00 14.37 249 GLU C C 1
ATOM 6957 O O . GLU C 1 270 ? 82.289 106.083 85.227 1.00 12.20 249 GLU C O 1
ATOM 6963 N N . PHE C 1 271 ? 80.110 105.844 84.666 1.00 14.34 250 PHE C N 1
ATOM 6964 C CA . PHE C 1 271 ? 79.765 107.217 84.973 1.00 10.20 250 PHE C CA 1
ATOM 6965 C C . PHE C 1 271 ? 79.972 107.470 86.468 1.00 13.09 250 PHE C C 1
ATOM 6966 O O . PHE C 1 271 ? 80.481 108.520 86.869 1.00 11.65 250 PHE C O 1
ATOM 6974 N N . LEU C 1 272 ? 79.585 106.502 87.294 1.00 9.93 251 LEU C N 1
ATOM 6975 C CA . LEU C 1 272 ? 79.771 106.645 88.732 1.00 10.21 251 LEU C CA 1
ATOM 6976 C C . LEU C 1 272 ? 81.256 106.660 89.122 1.00 10.63 251 LEU C C 1
ATOM 6977 O O . LEU C 1 272 ? 81.665 107.368 90.050 1.00 13.03 251 LEU C O 1
ATOM 6982 N N . GLY C 1 273 ? 82.063 105.903 88.388 1.00 11.09 252 GLY C N 1
ATOM 6983 C CA . GLY C 1 273 ? 83.499 105.895 88.602 1.00 11.08 252 GLY C CA 1
ATOM 6984 C C . GLY C 1 273 ? 84.073 107.294 88.472 1.00 10.30 252 GLY C C 1
ATOM 6985 O O . GLY C 1 273 ? 84.848 107.743 89.316 1.00 12.46 252 GLY C O 1
ATOM 6986 N N . TYR C 1 274 ? 83.661 107.989 87.421 1.00 8.25 253 TYR C N 1
ATOM 6987 C CA . TYR C 1 274 ? 84.118 109.342 87.153 1.00 8.56 253 TYR C CA 1
ATOM 6988 C C . TYR C 1 274 ? 83.673 110.320 88.252 1.00 9.20 253 TYR C C 1
ATOM 6989 O O . TYR C 1 274 ? 84.431 111.192 88.657 1.00 8.99 253 TYR C O 1
ATOM 6998 N N . THR C 1 275 ? 82.451 110.169 88.752 1.00 11.72 254 THR C N 1
ATOM 6999 C CA . THR C 1 275 ? 81.997 111.027 89.843 1.00 11.75 254 THR C CA 1
ATOM 7000 C C . THR C 1 275 ? 82.729 110.765 91.162 1.00 12.82 254 THR C C 1
ATOM 7001 O O . THR C 1 275 ? 82.744 111.634 92.024 1.00 10.64 254 THR C O 1
ATOM 7005 N N . GLY C 1 276 ? 83.310 109.578 91.341 1.00 10.91 255 GLY C N 1
ATOM 7006 C CA . GLY C 1 276 ? 84.060 109.322 92.557 1.00 8.77 255 GLY C CA 1
ATOM 7007 C C . GLY C 1 276 ? 83.970 107.922 93.137 1.00 14.58 255 GLY C C 1
ATOM 7008 O O . GLY C 1 276 ? 84.713 107.594 94.052 1.00 13.17 255 GLY C O 1
ATOM 7009 N N . LEU C 1 277 ? 83.070 107.086 92.630 1.00 12.62 256 LEU C N 1
ATOM 7010 C CA . LEU C 1 277 ? 83.058 105.698 93.078 1.00 10.55 256 LEU C CA 1
ATOM 7011 C C . LEU C 1 277 ? 84.090 104.889 92.287 1.00 11.73 256 LEU C C 1
ATOM 7012 O O . LEU C 1 277 ? 83.755 104.145 91.375 1.00 12.51 256 LEU C O 1
ATOM 7017 N N . ASP C 1 278 ? 85.357 105.054 92.648 1.00 13.45 257 ASP C N 1
ATOM 7018 C CA . ASP C 1 278 ? 86.463 104.382 91.968 1.00 13.14 257 ASP C CA 1
ATOM 7019 C C . ASP C 1 278 ? 86.440 102.874 92.187 1.00 12.58 257 ASP C C 1
ATOM 7020 O O . ASP C 1 278 ? 86.739 102.091 91.276 1.00 13.71 257 ASP C O 1
ATOM 7025 N N . THR C 1 279 ? 86.102 102.468 93.401 1.00 9.34 258 THR C N 1
ATOM 7026 C CA . THR C 1 279 ? 86.108 101.060 93.744 1.00 11.60 258 THR C CA 1
ATOM 7027 C C . THR C 1 279 ? 84.997 100.317 93.008 1.00 12.60 258 THR C C 1
ATOM 7028 O O . THR C 1 279 ? 85.227 99.219 92.482 1.00 10.96 258 THR C O 1
ATOM 7032 N N . LEU C 1 280 ? 83.802 100.916 92.960 1.00 11.48 259 LEU C N 1
ATOM 7033 C CA . LEU C 1 280 ? 82.677 100.316 92.228 1.00 10.74 259 LEU C CA 1
ATOM 7034 C C . LEU C 1 280 ? 83.048 100.094 90.763 1.00 12.31 259 LEU C C 1
ATOM 7035 O O . LEU C 1 280 ? 82.813 99.015 90.216 1.00 9.14 259 LEU C O 1
ATOM 7040 N N . TRP C 1 281 ? 83.640 101.115 90.142 1.00 10.55 260 TRP C N 1
ATOM 7041 C CA . TRP C 1 281 ? 84.068 101.017 88.747 1.00 11.16 260 TRP C CA 1
ATOM 7042 C C . TRP C 1 281 ? 85.208 100.014 88.559 1.00 13.50 260 TRP C C 1
ATOM 7043 O O . TRP C 1 281 ? 85.187 99.217 87.625 1.00 13.12 260 TRP C O 1
ATOM 7054 N N . ARG C 1 282 ? 86.194 100.047 89.449 1.00 14.12 261 ARG C N 1
ATOM 7055 C CA . ARG C 1 282 ? 87.258 99.049 89.423 1.00 14.33 261 ARG C CA 1
ATOM 7056 C C . ARG C 1 282 ? 86.670 97.636 89.489 1.00 12.61 261 ARG C C 1
ATOM 7057 O O . ARG C 1 282 ? 86.988 96.784 88.654 1.00 13.33 261 ARG C O 1
ATOM 7065 N N . PHE C 1 283 ? 85.803 97.397 90.470 1.00 11.43 262 PHE C N 1
ATOM 7066 C CA . PHE C 1 283 ? 85.198 96.078 90.640 1.00 10.44 262 PHE C CA 1
ATOM 7067 C C . PHE C 1 283 ? 84.426 95.679 89.385 1.00 12.29 262 PHE C C 1
ATOM 7068 O O . PHE C 1 283 ? 84.535 94.535 88.920 1.00 15.08 262 PHE C O 1
ATOM 7076 N N . THR C 1 284 ? 83.655 96.620 88.841 1.00 9.03 263 THR C N 1
ATOM 7077 C CA . THR C 1 284 ? 82.819 96.349 87.667 1.00 11.23 263 THR C CA 1
ATOM 7078 C C . THR C 1 284 ? 83.652 95.961 86.438 1.00 14.71 263 THR C C 1
ATOM 7079 O O . THR C 1 284 ? 83.329 94.998 85.733 1.00 17.45 263 THR C O 1
ATOM 7083 N N . GLN C 1 285 ? 84.734 96.689 86.200 1.00 10.20 264 GLN C N 1
ATOM 7084 C CA . GLN C 1 285 ? 85.646 96.348 85.115 1.00 12.28 264 GLN C CA 1
ATOM 7085 C C . GLN C 1 285 ? 86.244 94.967 85.276 1.00 13.28 264 GLN C C 1
ATOM 7086 O O . GLN C 1 285 ? 86.305 94.201 84.329 1.00 17.17 264 GLN C O 1
ATOM 7092 N N . GLN C 1 286 ? 86.685 94.657 86.486 1.00 13.32 265 GLN C N 1
ATOM 7093 C CA . GLN C 1 286 ? 87.255 93.348 86.778 1.00 13.56 265 GLN C CA 1
ATOM 7094 C C . GLN C 1 286 ? 86.235 92.218 86.600 1.00 13.95 265 GLN C C 1
ATOM 7095 O O . GLN C 1 286 ? 86.593 91.117 86.184 1.00 17.66 265 GLN C O 1
ATOM 7101 N N . VAL C 1 287 ? 84.973 92.482 86.926 1.00 15.22 266 VAL C N 1
ATOM 7102 C CA . VAL C 1 287 ? 83.912 91.503 86.713 1.00 11.63 266 VAL C CA 1
ATOM 7103 C C . VAL C 1 287 ? 83.685 91.297 85.211 1.00 16.70 266 VAL C C 1
ATOM 7104 O O . VAL C 1 287 ? 83.517 90.169 84.741 1.00 17.89 266 VAL C O 1
ATOM 7108 N N . LEU C 1 288 ? 83.718 92.384 84.449 1.00 13.19 267 LEU C N 1
ATOM 7109 C CA . LEU C 1 288 ? 83.485 92.301 83.016 1.00 12.09 267 LEU C CA 1
ATOM 7110 C C . LEU C 1 288 ? 84.605 91.581 82.265 1.00 16.40 267 LEU C C 1
ATOM 7111 O O . LEU C 1 288 ? 84.342 90.839 81.315 1.00 17.32 267 LEU C O 1
ATOM 7116 N N . THR C 1 289 ? 85.845 91.793 82.692 1.00 14.41 268 THR C N 1
ATOM 7117 C CA . THR C 1 289 ? 86.998 91.129 82.094 1.00 11.59 268 THR C CA 1
ATOM 7118 C C . THR C 1 289 ? 86.882 89.619 82.235 1.00 17.83 268 THR C C 1
ATOM 7119 O O . THR C 1 289 ? 87.152 88.864 81.300 1.00 18.67 268 THR C O 1
ATOM 7123 N N . LEU C 1 290 ? 86.483 89.187 83.425 1.00 16.07 269 LEU C N 1
ATOM 7124 C CA . LEU C 1 290 ? 86.394 87.774 83.757 1.00 15.47 269 LEU C CA 1
ATOM 7125 C C . LEU C 1 290 ? 85.168 87.104 83.172 1.00 20.10 269 LEU C C 1
ATOM 7126 O O . LEU C 1 290 ? 85.214 85.926 82.834 1.00 22.06 269 LEU C O 1
ATOM 7131 N N . LEU C 1 291 ? 84.073 87.858 83.074 1.00 18.99 270 LEU C N 1
ATOM 7132 C CA . LEU C 1 291 ? 82.770 87.314 82.690 1.00 17.89 270 LEU C CA 1
ATOM 7133 C C . LEU C 1 291 ? 82.762 86.385 81.457 1.00 19.15 270 LEU C C 1
ATOM 7134 O O . LEU C 1 291 ? 82.096 85.349 81.481 1.00 18.76 270 LEU C O 1
ATOM 7139 N N . PRO C 1 292 ? 83.512 86.732 80.389 1.00 21.89 271 PRO C N 1
ATOM 7140 C CA . PRO C 1 292 ? 83.560 85.808 79.238 1.00 22.01 271 PRO C CA 1
ATOM 7141 C C . PRO C 1 292 ? 84.171 84.443 79.540 1.00 19.97 271 PRO C C 1
ATOM 7142 O O . PRO C 1 292 ? 83.760 83.478 78.921 1.00 25.79 271 PRO C O 1
ATOM 7146 N N . ASP C 1 293 ? 85.114 84.364 80.471 1.00 21.83 272 ASP C N 1
ATOM 7147 C CA . ASP C 1 293 ? 85.748 83.092 80.831 1.00 22.24 272 ASP C CA 1
ATOM 7148 C C . ASP C 1 293 ? 84.979 82.255 81.861 1.00 24.48 272 ASP C C 1
ATOM 7149 O O . ASP C 1 293 ? 85.457 81.202 82.282 1.00 25.72 272 ASP C O 1
ATOM 7154 N N . VAL C 1 294 ? 83.810 82.717 82.291 1.00 20.85 273 VAL C N 1
ATOM 7155 C CA . VAL C 1 294 ? 83.039 81.957 83.276 1.00 18.63 273 VAL C CA 1
ATOM 7156 C C . VAL C 1 294 ? 82.493 80.671 82.650 1.00 17.87 273 VAL C C 1
ATOM 7157 O O . VAL C 1 294 ? 81.905 80.709 81.572 1.00 14.54 273 VAL C O 1
ATOM 7161 N N . GLU C 1 295 ? 82.700 79.540 83.327 1.00 19.11 274 GLU C N 1
ATOM 7162 C CA . GLU C 1 295 ? 82.398 78.219 82.761 1.00 20.58 274 GLU C CA 1
ATOM 7163 C C . GLU C 1 295 ? 81.050 77.664 83.200 1.00 20.31 274 GLU C C 1
ATOM 7164 O O . GLU C 1 295 ? 80.428 76.897 82.469 1.00 18.98 274 GLU C O 1
ATOM 7170 N N . THR C 1 296 ? 80.623 78.031 84.407 1.00 20.40 275 THR C N 1
ATOM 7171 C CA . THR C 1 296 ? 79.433 77.457 85.028 1.00 15.01 275 THR C CA 1
ATOM 7172 C C . THR C 1 296 ? 78.467 78.536 85.522 1.00 17.28 275 THR C C 1
ATOM 7173 O O . THR C 1 296 ? 78.867 79.664 85.814 1.00 13.19 275 THR C O 1
ATOM 7177 N N . ARG C 1 297 ? 77.344 78.111 85.675 1.00 16.09 276 ARG C N 1
ATOM 7178 C CA . ARG C 1 297 ? 76.357 79.020 86.229 1.00 14.11 276 ARG C CA 1
ATOM 7179 C C . ARG C 1 297 ? 76.731 79.450 87.653 1.00 16.70 276 ARG C C 1
ATOM 7180 O O . ARG C 1 297 ? 76.512 80.605 88.043 1.00 16.91 276 ARG C O 1
ATOM 7188 N N . GLU C 1 298 ? 77.135 78.549 88.372 1.00 17.25 277 GLU C N 1
ATOM 7189 C CA . GLU C 1 298 ? 77.574 78.800 89.749 1.00 22.68 277 GLU C CA 1
ATOM 7190 C C . GLU C 1 298 ? 78.687 79.848 89.832 1.00 20.95 277 GLU C C 1
ATOM 7191 O O . GLU C 1 298 ? 78.685 80.708 90.725 1.00 19.84 277 GLU C O 1
ATOM 7197 N N . GLN C 1 299 ? 79.638 79.779 88.909 1.00 15.91 278 GLN C N 1
ATOM 7198 C CA . GLN C 1 299 ? 80.678 80.792 88.852 1.00 16.29 278 GLN C CA 1
ATOM 7199 C C . GLN C 1 299 ? 80.070 82.148 88.504 1.00 22.30 278 GLN C C 1
ATOM 7200 O O . GLN C 1 299 ? 80.411 83.158 89.123 1.00 20.19 278 GLN C O 1
ATOM 7206 N N . TYR C 1 300 ? 79.177 82.166 87.511 1.00 20.36 279 TYR C N 1
ATOM 7207 C CA . TYR C 1 300 ? 78.515 83.401 87.097 1.00 13.24 279 TYR C CA 1
ATOM 7208 C C . TYR C 1 300 ? 77.797 84.018 88.272 1.00 14.86 279 TYR C C 1
ATOM 7209 O O . TYR C 1 300 ? 77.880 85.223 88.493 1.00 13.61 279 TYR C O 1
ATOM 7218 N N . PHE C 1 301 ? 77.077 83.189 89.020 1.00 14.75 280 PHE C N 1
ATOM 7219 C CA . PHE C 1 301 ? 76.236 83.709 90.072 1.00 10.14 280 PHE C CA 1
ATOM 7220 C C . PHE C 1 301 ? 77.076 84.360 91.147 1.00 13.74 280 PHE C C 1
ATOM 7221 O O . PHE C 1 301 ? 76.777 85.481 91.575 1.00 14.60 280 PHE C O 1
ATOM 7229 N N . ALA C 1 302 ? 78.135 83.673 91.565 1.00 10.62 281 ALA C N 1
ATOM 7230 C CA . ALA C 1 302 ? 79.000 84.196 92.610 1.00 10.66 281 ALA C CA 1
ATOM 7231 C C . ALA C 1 302 ? 79.617 85.534 92.213 1.00 12.90 281 ALA C C 1
ATOM 7232 O O . ALA C 1 302 ? 79.629 86.475 93.001 1.00 12.28 281 ALA C O 1
ATOM 7234 N N . LEU C 1 303 ? 80.129 85.606 90.991 1.00 12.55 282 LEU C N 1
ATOM 7235 C CA . LEU C 1 303 ? 80.733 86.819 90.470 1.00 11.20 282 LEU C CA 1
ATOM 7236 C C . LEU C 1 303 ? 79.738 87.984 90.513 1.00 14.74 282 LEU C C 1
ATOM 7237 O O . LEU C 1 303 ? 80.035 89.057 91.036 1.00 11.63 282 LEU C O 1
ATOM 7242 N N . VAL C 1 304 ? 78.544 87.755 89.982 1.00 13.57 283 VAL C N 1
ATOM 7243 C CA . VAL C 1 304 ? 77.539 88.805 89.898 1.00 10.55 283 VAL C CA 1
ATOM 7244 C C . VAL C 1 304 ? 76.921 89.140 91.254 1.00 12.61 283 VAL C C 1
ATOM 7245 O O . VAL C 1 304 ? 76.698 90.313 91.564 1.00 13.16 283 VAL C O 1
ATOM 7249 N N . ASN C 1 305 ? 76.652 88.123 92.063 1.00 11.01 284 ASN C N 1
ATOM 7250 C CA . ASN C 1 305 ? 76.153 88.348 93.413 1.00 11.17 284 ASN C CA 1
ATOM 7251 C C . ASN C 1 305 ? 77.072 89.237 94.258 1.00 14.22 284 ASN C C 1
ATOM 7252 O O . ASN C 1 305 ? 76.602 90.105 94.995 1.00 12.25 284 ASN C O 1
ATOM 7257 N N . ALA C 1 306 ? 78.379 89.020 94.148 1.00 10.75 285 ALA C N 1
ATOM 7258 C CA . ALA C 1 306 ? 79.338 89.757 94.958 1.00 10.11 285 ALA C CA 1
ATOM 7259 C C . ALA C 1 306 ? 79.296 91.254 94.632 1.00 9.67 285 ALA C C 1
ATOM 7260 O O . ALA C 1 306 ? 79.192 92.096 95.522 1.00 9.16 285 ALA C O 1
ATOM 7262 N N . LEU C 1 307 ? 79.384 91.564 93.347 1.00 8.98 286 LEU C N 1
ATOM 7263 C CA . LEU C 1 307 ? 79.189 92.904 92.842 1.00 7.13 286 LEU C CA 1
ATOM 7264 C C . LEU C 1 307 ? 77.828 93.455 93.238 1.00 10.69 286 LEU C C 1
ATOM 7265 O O . LEU C 1 307 ? 77.707 94.636 93.603 1.00 10.51 286 LEU C O 1
ATOM 7270 N N . ALA C 1 308 ? 76.799 92.611 93.167 1.00 10.03 287 ALA C N 1
ATOM 7271 C CA . ALA C 1 308 ? 75.439 93.079 93.413 1.00 7.43 287 ALA C CA 1
ATOM 7272 C C . ALA C 1 308 ? 75.281 93.616 94.839 1.00 11.60 287 ALA C C 1
ATOM 7273 O O . ALA C 1 308 ? 74.720 94.700 95.050 1.00 11.79 287 ALA C O 1
ATOM 7275 N N . LEU C 1 309 ? 75.782 92.863 95.815 1.00 8.56 288 LEU C N 1
ATOM 7276 C CA . LEU C 1 309 ? 75.632 93.258 97.195 1.00 9.74 288 LEU C CA 1
ATOM 7277 C C . LEU C 1 309 ? 76.488 94.476 97.483 1.00 8.96 288 LEU C C 1
ATOM 7278 O O . LEU C 1 309 ? 76.128 95.303 98.318 1.00 8.53 288 LEU C O 1
ATOM 7283 N N . TYR C 1 310 ? 77.621 94.590 96.795 1.00 9.06 289 TYR C N 1
ATOM 7284 C CA . TYR C 1 310 ? 78.481 95.746 97.005 1.00 8.75 289 TYR C CA 1
ATOM 7285 C C . TYR C 1 310 ? 77.743 97.005 96.551 1.00 8.97 289 TYR C C 1
ATOM 7286 O O . TYR C 1 310 ? 77.769 98.005 97.241 1.00 12.42 289 TYR C O 1
ATOM 7295 N N . ALA C 1 311 ? 77.048 96.933 95.421 1.00 8.88 290 ALA C N 1
ATOM 7296 C CA . ALA C 1 311 ? 76.257 98.064 94.941 1.00 9.83 290 ALA C CA 1
ATOM 7297 C C . ALA C 1 311 ? 75.078 98.363 95.857 1.00 7.30 290 ALA C C 1
ATOM 7298 O O . ALA C 1 311 ? 74.746 99.525 96.099 1.00 6.96 290 ALA C O 1
ATOM 7300 N N . ASN C 1 312 ? 74.431 97.321 96.348 1.00 6.07 291 ASN C N 1
ATOM 7301 C CA . ASN C 1 312 ? 73.290 97.534 97.228 1.00 8.11 291 ASN C CA 1
ATOM 7302 C C . ASN C 1 312 ? 73.707 98.088 98.581 1.00 8.88 291 ASN C C 1
ATOM 7303 O O . ASN C 1 312 ? 72.946 98.819 99.225 1.00 10.86 291 ASN C O 1
ATOM 7316 N N . LEU C 1 314 ? 76.324 100.168 98.952 1.00 6.34 293 LEU C N 1
ATOM 7317 C CA . LEU C 1 314 ? 76.542 101.589 98.686 1.00 9.23 293 LEU C CA 1
ATOM 7318 C C . LEU C 1 314 ? 75.261 102.419 98.772 1.00 8.35 293 LEU C C 1
ATOM 7319 O O . LEU C 1 314 ? 75.281 103.540 99.260 1.00 7.79 293 LEU C O 1
ATOM 7324 N N . ASN C 1 315 ? 74.151 101.865 98.293 1.00 9.71 294 ASN C N 1
ATOM 7325 C CA . ASN C 1 315 ? 72.884 102.587 98.317 1.00 9.79 294 ASN C CA 1
ATOM 7326 C C . ASN C 1 315 ? 72.481 102.963 99.736 1.00 9.78 294 ASN C C 1
ATOM 7327 O O . ASN C 1 315 ? 71.980 104.058 99.956 1.00 9.46 294 ASN C O 1
ATOM 7332 N N . THR C 1 316 ? 72.701 102.063 100.692 1.00 7.85 295 THR C N 1
ATOM 7333 C CA . THR C 1 316 ? 72.356 102.357 102.084 1.00 10.57 295 THR C CA 1
ATOM 7334 C C . THR C 1 316 ? 73.089 103.592 102.641 1.00 8.85 295 THR C C 1
ATOM 7335 O O . THR C 1 316 ? 72.531 104.355 103.415 1.00 9.04 295 THR C O 1
ATOM 7339 N N . TRP C 1 317 ? 74.333 103.794 102.240 1.00 9.63 296 TRP C N 1
ATOM 7340 C CA . TRP C 1 317 ? 75.074 104.964 102.699 1.00 9.94 296 TRP C CA 1
ATOM 7341 C C . TRP C 1 317 ? 74.640 106.236 101.991 1.00 10.39 296 TRP C C 1
ATOM 7342 O O . TRP C 1 317 ? 74.768 107.331 102.535 1.00 11.79 296 TRP C O 1
ATOM 7353 N N . ASN C 1 318 ? 74.134 106.085 100.776 1.00 8.53 297 ASN C N 1
ATOM 7354 C CA . ASN C 1 318 ? 73.481 107.191 100.085 1.00 9.67 297 ASN C CA 1
ATOM 7355 C C . ASN C 1 318 ? 72.182 107.618 100.768 1.00 10.52 297 ASN C C 1
ATOM 7356 O O . ASN C 1 318 ? 71.910 108.826 100.891 1.00 12.17 297 ASN C O 1
ATOM 7361 N N . LEU C 1 319 ? 71.390 106.641 101.213 1.00 8.18 298 LEU C N 1
ATOM 7362 C CA . LEU C 1 319 ? 70.164 106.938 101.949 1.00 9.41 298 LEU C CA 1
ATOM 7363 C C . LEU C 1 319 ? 70.526 107.639 103.239 1.00 11.97 298 LEU C C 1
ATOM 7364 O O . LEU C 1 319 ? 69.799 108.510 103.715 1.00 14.60 298 LEU C O 1
ATOM 7369 N N . HIS C 1 320 ? 71.665 107.256 103.799 1.00 9.24 299 HIS C N 1
ATOM 7370 C CA . HIS C 1 320 ? 72.094 107.809 105.056 1.00 10.68 299 HIS C CA 1
ATOM 7371 C C . HIS C 1 320 ? 72.623 109.243 104.923 1.00 12.06 299 HIS C C 1
ATOM 7372 O O . HIS C 1 320 ? 72.197 110.150 105.646 1.00 12.95 299 HIS C O 1
ATOM 7379 N N . PHE C 1 321 ? 73.553 109.446 104.002 1.00 10.65 300 PHE C N 1
ATOM 7380 C CA . PHE C 1 321 ? 74.287 110.705 103.956 1.00 8.94 300 PHE C CA 1
ATOM 7381 C C . PHE C 1 321 ? 73.688 111.820 103.118 1.00 10.58 300 PHE C C 1
ATOM 7382 O O . PHE C 1 321 ? 74.022 112.982 103.360 1.00 12.44 300 PHE C O 1
ATOM 7390 N N . PHE C 1 322 ? 72.840 111.491 102.141 1.00 9.03 301 PHE C N 1
ATOM 7391 C CA . PHE C 1 322 ? 72.285 112.517 101.256 1.00 10.13 301 PHE C CA 1
ATOM 7392 C C . PHE C 1 322 ? 71.639 113.631 102.087 1.00 13.17 301 PHE C C 1
ATOM 7393 O O . PHE C 1 322 ? 71.013 113.342 103.112 1.00 15.37 301 PHE C O 1
ATOM 7401 N N . PRO C 1 323 ? 71.809 114.906 101.671 1.00 8.89 302 PRO C N 1
ATOM 7402 C CA . PRO C 1 323 ? 71.274 115.999 102.494 1.00 8.88 302 PRO C CA 1
ATOM 7403 C C . PRO C 1 323 ? 69.759 116.168 102.320 1.00 10.71 302 PRO C C 1
ATOM 7404 O O . PRO C 1 323 ? 69.289 117.055 101.606 1.00 8.94 302 PRO C O 1
ATOM 7408 N N . TRP C 1 324 ? 69.001 115.304 102.985 1.00 9.93 303 TRP C N 1
ATOM 7409 C CA . TRP C 1 324 ? 67.558 115.314 102.878 1.00 9.51 303 TRP C CA 1
ATOM 7410 C C . TRP C 1 324 ? 66.959 116.562 103.512 1.00 12.30 303 TRP C C 1
ATOM 7411 O O . TRP C 1 324 ? 65.805 116.908 103.257 1.00 11.60 303 TRP C O 1
ATOM 7422 N N . GLN C 1 325 ? 67.750 117.228 104.349 1.00 14.15 304 GLN C N 1
ATOM 7423 C CA . GLN C 1 325 ? 67.274 118.354 105.142 1.00 15.39 304 GLN C CA 1
ATOM 7424 C C . GLN C 1 325 ? 66.761 119.541 104.305 1.00 15.08 304 GLN C C 1
ATOM 7425 O O . GLN C 1 325 ? 66.071 120.405 104.839 1.00 15.06 304 GLN C O 1
ATOM 7431 N N . HIS C 1 326 ? 67.074 119.578 103.005 1.00 12.63 305 HIS C N 1
ATOM 7432 C CA . HIS C 1 326 ? 66.531 120.610 102.110 1.00 11.19 305 HIS C CA 1
ATOM 7433 C C . HIS C 1 326 ? 65.009 120.572 102.031 1.00 11.38 305 HIS C C 1
ATOM 7434 O O . HIS C 1 326 ? 64.372 121.546 101.619 1.00 15.67 305 HIS C O 1
ATOM 7441 N N . GLY C 1 327 ? 64.436 119.446 102.430 1.00 10.45 306 GLY C N 1
ATOM 7442 C CA . GLY C 1 327 ? 62.995 119.246 102.428 1.00 13.29 306 GLY C CA 1
ATOM 7443 C C . GLY C 1 327 ? 62.213 120.098 103.402 1.00 12.73 306 GLY C C 1
ATOM 7444 O O . GLY C 1 327 ? 60.988 120.120 103.378 1.00 15.77 306 GLY C O 1
ATOM 7445 N N . THR C 1 328 ? 62.935 120.792 104.268 1.00 15.49 307 THR C N 1
ATOM 7446 C CA . THR C 1 328 ? 62.367 121.848 105.099 1.00 16.99 307 THR C CA 1
ATOM 7447 C C . THR C 1 328 ? 61.676 122.940 104.259 1.00 18.03 307 THR C C 1
ATOM 7448 O O . THR C 1 328 ? 60.793 123.633 104.752 1.00 23.39 307 THR C O 1
ATOM 7452 N N . ASP C 1 329 ? 62.066 123.080 102.991 1.00 18.27 308 ASP C N 1
ATOM 7453 C CA . ASP C 1 329 ? 61.463 124.069 102.101 1.00 16.77 308 ASP C CA 1
ATOM 7454 C C . ASP C 1 329 ? 60.555 123.408 101.080 1.00 15.22 308 ASP C C 1
ATOM 7455 O O . ASP C 1 329 ? 60.287 123.965 100.014 1.00 14.80 308 ASP C O 1
ATOM 7460 N N . TYR C 1 330 ? 60.095 122.211 101.396 1.00 13.67 309 TYR C N 1
ATOM 7461 C CA . TYR C 1 330 ? 59.215 121.501 100.491 1.00 13.77 309 TYR C CA 1
ATOM 7462 C C . TYR C 1 330 ? 58.164 120.753 101.296 1.00 15.73 309 TYR C C 1
ATOM 7463 O O . TYR C 1 330 ? 57.928 119.565 101.061 1.00 19.23 309 TYR C O 1
ATOM 7472 N N . ARG C 1 331 ? 57.542 121.432 102.253 1.00 15.31 310 ARG C N 1
ATOM 7473 C CA . ARG C 1 331 ? 56.516 120.794 103.072 1.00 17.69 310 ARG C CA 1
ATOM 7474 C C . ARG C 1 331 ? 55.194 120.796 102.327 1.00 15.07 310 ARG C C 1
ATOM 7475 O O . ARG C 1 331 ? 54.948 121.655 101.499 1.00 19.10 310 ARG C O 1
ATOM 7483 N N . TYR C 1 332 ? 54.345 119.827 102.629 1.00 17.18 311 TYR C N 1
ATOM 7484 C CA . TYR C 1 332 ? 53.032 119.750 102.018 1.00 19.54 311 TYR C CA 1
ATOM 7485 C C . TYR C 1 332 ? 52.087 120.808 102.562 1.00 14.86 311 TYR C C 1
ATOM 7486 O O . TYR C 1 332 ? 51.907 120.898 103.772 1.00 20.76 311 TYR C O 1
ATOM 7495 N N . SER D 1 19 ? 87.478 109.554 54.949 1.00 13.94 -2 SER D N 1
ATOM 7496 C CA . SER D 1 19 ? 86.719 110.228 53.901 1.00 18.75 -2 SER D CA 1
ATOM 7497 C C . SER D 1 19 ? 86.552 111.713 54.162 1.00 18.80 -2 SER D C 1
ATOM 7498 O O . SER D 1 19 ? 86.520 112.150 55.310 1.00 27.01 -2 SER D O 1
ATOM 7501 N N . HIS D 1 20 ? 86.441 112.488 53.091 1.00 17.48 -1 HIS D N 1
ATOM 7502 C CA . HIS D 1 20 ? 86.288 113.937 53.212 1.00 13.04 -1 HIS D CA 1
ATOM 7503 C C . HIS D 1 20 ? 84.854 114.383 53.059 1.00 12.48 -1 HIS D C 1
ATOM 7504 O O . HIS D 1 20 ? 84.600 115.578 53.052 1.00 15.74 -1 HIS D O 1
ATOM 7527 N N . ARG D 1 23 ? 78.776 117.608 55.330 1.00 14.14 2 ARG D N 1
ATOM 7528 C CA . ARG D 1 23 ? 77.468 118.211 55.154 1.00 14.04 2 ARG D CA 1
ATOM 7529 C C . ARG D 1 23 ? 77.301 119.293 56.211 1.00 15.76 2 ARG D C 1
ATOM 7530 O O . ARG D 1 23 ? 78.093 119.387 57.152 1.00 13.18 2 ARG D O 1
ATOM 7538 N N . GLN D 1 24 ? 76.269 120.115 56.070 1.00 13.86 3 GLN D N 1
ATOM 7539 C CA . GLN D 1 24 ? 76.046 121.132 57.078 1.00 15.90 3 GLN D CA 1
ATOM 7540 C C . GLN D 1 24 ? 74.647 121.064 57.665 1.00 17.35 3 GLN D C 1
ATOM 7541 O O . GLN D 1 24 ? 73.672 120.770 56.967 1.00 19.03 3 GLN D O 1
ATOM 7547 N N . ILE D 1 25 ? 74.567 121.316 58.964 1.00 11.42 4 ILE D N 1
ATOM 7548 C CA . ILE D 1 25 ? 73.292 121.350 59.649 1.00 13.56 4 ILE D CA 1
ATOM 7549 C C . ILE D 1 25 ? 73.175 122.694 60.332 1.00 13.47 4 ILE D C 1
ATOM 7550 O O . ILE D 1 25 ? 74.184 123.366 60.585 1.00 10.88 4 ILE D O 1
ATOM 7555 N N . GLU D 1 26 ? 71.939 123.075 60.632 1.00 11.81 5 GLU D N 1
ATOM 7556 C CA . GLU D 1 26 ? 71.686 124.212 61.493 1.00 12.77 5 GLU D CA 1
ATOM 7557 C C . GLU D 1 26 ? 71.073 123.776 62.814 1.00 12.12 5 GLU D C 1
ATOM 7558 O O . GLU D 1 26 ? 70.197 122.918 62.853 1.00 10.93 5 GLU D O 1
ATOM 7564 N N . ILE D 1 27 ? 71.545 124.371 63.902 1.00 13.79 6 ILE D N 1
ATOM 7565 C CA . ILE D 1 27 ? 70.964 124.117 65.204 1.00 10.80 6 ILE D CA 1
ATOM 7566 C C . ILE D 1 27 ? 70.313 125.403 65.692 1.00 14.74 6 ILE D C 1
ATOM 7567 O O . ILE D 1 27 ? 70.975 126.436 65.825 1.00 19.03 6 ILE D O 1
ATOM 7572 N N . GLU D 1 28 ? 69.003 125.348 65.921 1.00 13.58 7 GLU D N 1
ATOM 7573 C CA . GLU D 1 28 ? 68.264 126.525 66.365 1.00 15.36 7 GLU D CA 1
ATOM 7574 C C . GLU D 1 28 ? 67.641 126.370 67.752 1.00 15.45 7 GLU D C 1
ATOM 7575 O O . GLU D 1 28 ? 66.751 125.545 67.960 1.00 11.45 7 GLU D O 1
ATOM 7581 N N . TRP D 1 29 ? 68.117 127.186 68.688 1.00 14.75 8 TRP D N 1
ATOM 7582 C CA . TRP D 1 29 ? 67.518 127.298 70.005 1.00 9.94 8 TRP D CA 1
ATOM 7583 C C . TRP D 1 29 ? 66.474 128.414 69.961 1.00 16.08 8 TRP D C 1
ATOM 7584 O O . TRP D 1 29 ? 66.804 129.599 69.833 1.00 17.56 8 TRP D O 1
ATOM 7595 N N . VAL D 1 30 ? 65.207 128.014 70.048 1.00 16.55 9 VAL D N 1
ATOM 7596 C CA . VAL D 1 30 ? 64.074 128.884 69.755 1.00 13.11 9 VAL D CA 1
ATOM 7597 C C . VAL D 1 30 ? 63.921 130.038 70.734 1.00 17.37 9 VAL D C 1
ATOM 7598 O O . VAL D 1 30 ? 63.862 131.199 70.334 1.00 24.43 9 VAL D O 1
ATOM 7602 N N . GLN D 1 31 ? 63.834 129.726 72.017 1.00 19.83 10 GLN D N 1
ATOM 7603 C CA . GLN D 1 31 ? 63.522 130.752 73.001 1.00 12.16 10 GLN D CA 1
ATOM 7604 C C . GLN D 1 31 ? 64.629 131.785 73.160 1.00 15.49 10 GLN D C 1
ATOM 7605 O O . GLN D 1 31 ? 64.336 132.973 73.283 1.00 13.75 10 GLN D O 1
ATOM 7611 N N . PRO D 1 32 ? 65.903 131.349 73.154 1.00 15.46 11 PRO D N 1
ATOM 7612 C CA . PRO D 1 32 ? 66.953 132.381 73.135 1.00 11.05 11 PRO D CA 1
ATOM 7613 C C . PRO D 1 32 ? 67.211 132.987 71.748 1.00 15.52 11 PRO D C 1
ATOM 7614 O O . PRO D 1 32 ? 67.928 133.982 71.632 1.00 16.80 11 PRO D O 1
ATOM 7618 N N . GLY D 1 33 ? 66.636 132.403 70.707 1.00 17.03 12 GLY D N 1
ATOM 7619 C CA . GLY D 1 33 ? 66.828 132.924 69.362 1.00 19.53 12 GLY D CA 1
ATOM 7620 C C . GLY D 1 33 ? 68.270 132.921 68.888 1.00 19.89 12 GLY D C 1
ATOM 7621 O O . GLY D 1 33 ? 68.826 133.950 68.488 1.00 18.45 12 GLY D O 1
ATOM 7622 N N . ILE D 1 34 ? 68.890 131.751 68.955 1.00 16.97 13 ILE D N 1
ATOM 7623 C CA . ILE D 1 34 ? 70.235 131.573 68.455 1.00 13.93 13 ILE D CA 1
ATOM 7624 C C . ILE D 1 34 ? 70.248 130.389 67.489 1.00 20.40 13 ILE D C 1
ATOM 7625 O O . ILE D 1 34 ? 69.713 129.320 67.795 1.00 16.98 13 ILE D O 1
ATOM 7630 N N . THR D 1 35 ? 70.798 130.615 66.297 1.00 20.89 14 THR D N 1
ATOM 7631 C CA . THR D 1 35 ? 70.979 129.555 65.310 1.00 21.52 14 THR D CA 1
ATOM 7632 C C . THR D 1 35 ? 72.456 129.476 64.944 1.00 18.56 14 THR D C 1
ATOM 7633 O O . THR D 1 35 ? 73.095 130.502 64.723 1.00 14.46 14 THR D O 1
ATOM 7637 N N . VAL D 1 36 ? 73.007 128.264 64.917 1.00 15.79 15 VAL D N 1
ATOM 7638 C CA . VAL D 1 36 ? 74.392 128.078 64.504 1.00 12.15 15 VAL D CA 1
ATOM 7639 C C . VAL D 1 36 ? 74.475 127.026 63.425 1.00 12.21 15 VAL D C 1
ATOM 7640 O O . VAL D 1 36 ? 73.551 126.246 63.232 1.00 14.96 15 VAL D O 1
ATOM 7644 N N . THR D 1 37 ? 75.597 127.004 62.724 1.00 17.20 16 THR D N 1
ATOM 7645 C CA . THR D 1 37 ? 75.828 126.024 61.679 1.00 13.97 16 THR D CA 1
ATOM 7646 C C . THR D 1 37 ? 76.935 125.084 62.126 1.00 15.84 16 THR D C 1
ATOM 7647 O O . THR D 1 37 ? 77.909 125.507 62.766 1.00 13.39 16 THR D O 1
ATOM 7651 N N . ALA D 1 38 ? 76.785 123.801 61.806 1.00 14.81 17 ALA D N 1
ATOM 7652 C CA . ALA D 1 38 ? 77.838 122.846 62.113 1.00 14.11 17 ALA D CA 1
ATOM 7653 C C . ALA D 1 38 ? 78.185 121.989 60.910 1.00 14.14 17 ALA D C 1
ATOM 7654 O O . ALA D 1 38 ? 77.313 121.582 60.143 1.00 13.45 17 ALA D O 1
ATOM 7656 N N . ASP D 1 39 ? 79.476 121.736 60.744 1.00 16.65 18 ASP D N 1
ATOM 7657 C CA . ASP D 1 39 ? 79.949 120.799 59.746 1.00 14.79 18 ASP D CA 1
ATOM 7658 C C . ASP D 1 39 ? 79.865 119.374 60.295 1.00 17.45 18 ASP D C 1
ATOM 7659 O O . ASP D 1 39 ? 80.410 119.093 61.362 1.00 18.11 18 ASP D O 1
ATOM 7664 N N . LEU D 1 40 ? 79.152 118.499 59.586 1.00 14.23 19 LEU D N 1
ATOM 7665 C CA . LEU D 1 40 ? 79.132 117.063 59.872 1.00 13.52 19 LEU D CA 1
ATOM 7666 C C . LEU D 1 40 ? 80.236 116.400 59.071 1.00 13.59 19 LEU D C 1
ATOM 7667 O O . LEU D 1 40 ? 80.417 116.701 57.896 1.00 13.03 19 LEU D O 1
ATOM 7672 N N . SER D 1 41 ? 80.959 115.479 59.693 1.00 15.81 20 SER D N 1
ATOM 7673 C CA . SER D 1 41 ? 82.097 114.850 59.035 1.00 11.25 20 SER D CA 1
ATOM 7674 C C . SER D 1 41 ? 82.006 113.327 58.995 1.00 16.34 20 SER D C 1
ATOM 7675 O O . SER D 1 41 ? 81.690 112.677 59.995 1.00 14.19 20 SER D O 1
ATOM 7678 N N . TRP D 1 42 ? 82.303 112.766 57.829 1.00 16.95 21 TRP D N 1
ATOM 7679 C CA . TRP D 1 42 ? 82.296 111.329 57.635 1.00 10.04 21 TRP D CA 1
ATOM 7680 C C . TRP D 1 42 ? 83.685 110.767 57.895 1.00 14.23 21 TRP D C 1
ATOM 7681 O O . TRP D 1 42 ? 83.929 109.566 57.730 1.00 15.04 21 TRP D O 1
ATOM 7692 N N . GLU D 1 43 ? 84.594 111.637 58.320 1.00 16.01 22 GLU D N 1
ATOM 7693 C CA . GLU D 1 43 ? 85.991 111.252 58.459 1.00 19.57 22 GLU D CA 1
ATOM 7694 C C . GLU D 1 43 ? 86.259 110.149 59.493 1.00 19.04 22 GLU D C 1
ATOM 7695 O O . GLU D 1 43 ? 87.012 109.223 59.216 1.00 15.55 22 GLU D O 1
ATOM 7701 N N . ARG D 1 44 ? 85.662 110.260 60.680 1.00 13.61 23 ARG D N 1
ATOM 7702 C CA . ARG D 1 44 ? 85.957 109.326 61.764 1.00 14.09 23 ARG D CA 1
ATOM 7703 C C . ARG D 1 44 ? 84.801 108.376 62.110 1.00 12.60 23 ARG D C 1
ATOM 7704 O O . ARG D 1 44 ? 85.025 107.201 62.361 1.00 15.57 23 ARG D O 1
ATOM 7712 N N . ASN D 1 45 ? 83.575 108.888 62.150 1.00 13.43 24 ASN D N 1
ATOM 7713 C CA . ASN D 1 45 ? 82.401 108.058 62.414 1.00 10.72 24 ASN D CA 1
ATOM 7714 C C . ASN D 1 45 ? 81.354 108.140 61.313 1.00 12.07 24 ASN D C 1
ATOM 7715 O O . ASN D 1 45 ? 80.232 108.586 61.561 1.00 12.18 24 ASN D O 1
ATOM 7720 N N . PRO D 1 46 ? 81.705 107.688 60.098 1.00 12.01 25 PRO D N 1
ATOM 7721 C CA . PRO D 1 46 ? 80.805 107.809 58.940 1.00 13.24 25 PRO D CA 1
ATOM 7722 C C . PRO D 1 46 ? 79.420 107.184 59.157 1.00 12.54 25 PRO D C 1
ATOM 7723 O O . PRO D 1 46 ? 78.438 107.696 58.621 1.00 10.53 25 PRO D O 1
ATOM 7727 N N . GLU D 1 47 ? 79.327 106.104 59.925 1.00 12.73 26 GLU D N 1
ATOM 7728 C CA . GLU D 1 47 ? 78.014 105.498 60.151 1.00 13.89 26 GLU D CA 1
ATOM 7729 C C . GLU D 1 47 ? 77.145 106.388 61.038 1.00 13.21 26 GLU D C 1
ATOM 7730 O O . GLU D 1 47 ? 75.950 106.576 60.766 1.00 15.14 26 GLU D O 1
ATOM 7736 N N . LEU D 1 48 ? 77.739 106.949 62.088 1.00 11.08 27 LEU D N 1
ATOM 7737 C CA . LEU D 1 48 ? 77.025 107.946 62.882 1.00 13.10 27 LEU D CA 1
ATOM 7738 C C . LEU D 1 48 ? 76.640 109.188 62.049 1.00 9.58 27 LEU D C 1
ATOM 7739 O O . LEU D 1 48 ? 75.488 109.623 62.082 1.00 10.90 27 LEU D O 1
ATOM 7744 N N . ALA D 1 49 ? 77.578 109.734 61.284 1.00 9.24 28 ALA D N 1
ATOM 7745 C CA . ALA D 1 49 ? 77.274 110.907 60.452 1.00 10.87 28 ALA D CA 1
ATOM 7746 C C . ALA D 1 49 ? 76.142 110.605 59.477 1.00 11.28 28 ALA D C 1
ATOM 7747 O O . ALA D 1 49 ? 75.194 111.390 59.352 1.00 9.98 28 ALA D O 1
ATOM 7749 N N . GLU D 1 50 ? 76.244 109.450 58.814 1.00 11.55 29 GLU D N 1
ATOM 7750 C CA . GLU D 1 50 ? 75.242 108.997 57.847 1.00 11.40 29 GLU D CA 1
ATOM 7751 C C . GLU D 1 50 ? 73.874 108.855 58.477 1.00 10.22 29 GLU D C 1
ATOM 7752 O O . GLU D 1 50 ? 72.892 109.355 57.930 1.00 12.44 29 GLU D O 1
ATOM 7758 N N . LEU D 1 51 ? 73.812 108.198 59.635 1.00 8.43 30 LEU D N 1
ATOM 7759 C CA . LEU D 1 51 ? 72.546 108.043 60.353 1.00 9.43 30 LEU D CA 1
ATOM 7760 C C . LEU D 1 51 ? 71.907 109.402 60.714 1.00 14.78 30 LEU D C 1
ATOM 7761 O O . LEU D 1 51 ? 70.705 109.617 60.504 1.00 14.87 30 LEU D O 1
ATOM 7766 N N . LEU D 1 52 ? 72.706 110.316 61.260 1.00 13.22 31 LEU D N 1
ATOM 7767 C CA . LEU D 1 52 ? 72.198 111.648 61.566 1.00 12.50 31 LEU D CA 1
ATOM 7768 C C . LEU D 1 52 ? 71.657 112.301 60.288 1.00 12.07 31 LEU D C 1
ATOM 7769 O O . LEU D 1 52 ? 70.467 112.614 60.192 1.00 13.45 31 LEU D O 1
ATOM 7774 N N . TRP D 1 53 ? 72.532 112.462 59.302 1.00 11.91 32 TRP D N 1
ATOM 7775 C CA . TRP D 1 53 ? 72.185 113.126 58.045 1.00 12.28 32 TRP D CA 1
ATOM 7776 C C . TRP D 1 53 ? 71.027 112.488 57.278 1.00 15.88 32 TRP D C 1
ATOM 7777 O O . TRP D 1 53 ? 70.098 113.177 56.846 1.00 14.57 32 TRP D O 1
ATOM 7788 N N . THR D 1 54 ? 71.087 111.173 57.103 1.00 14.44 33 THR D N 1
ATOM 7789 C CA . THR D 1 54 ? 70.107 110.487 56.276 1.00 11.09 33 THR D CA 1
ATOM 7790 C C . THR D 1 54 ? 68.860 110.055 57.061 1.00 14.11 33 THR D C 1
ATOM 7791 O O . THR D 1 54 ? 67.751 110.097 56.531 1.00 17.04 33 THR D O 1
ATOM 7795 N N . GLY D 1 55 ? 69.027 109.674 58.330 1.00 14.08 34 GLY D N 1
ATOM 7796 C CA . GLY D 1 55 ? 67.932 109.088 59.098 1.00 9.86 34 GLY D CA 1
ATOM 7797 C C . GLY D 1 55 ? 67.263 109.913 60.192 1.00 11.84 34 GLY D C 1
ATOM 7798 O O . GLY D 1 55 ? 66.095 109.686 60.505 1.00 12.34 34 GLY D O 1
ATOM 7799 N N . LEU D 1 56 ? 67.985 110.862 60.777 1.00 13.19 35 LEU D N 1
ATOM 7800 C CA . LEU D 1 56 ? 67.482 111.587 61.945 1.00 13.62 35 LEU D CA 1
ATOM 7801 C C . LEU D 1 56 ? 67.002 112.990 61.614 1.00 15.95 35 LEU D C 1
ATOM 7802 O O . LEU D 1 56 ? 66.095 113.517 62.253 1.00 16.14 35 LEU D O 1
ATOM 7807 N N . LEU D 1 57 ? 67.617 113.619 60.628 1.00 14.09 36 LEU D N 1
ATOM 7808 C CA . LEU D 1 57 ? 67.210 114.970 60.301 1.00 14.71 36 LEU D CA 1
ATOM 7809 C C . LEU D 1 57 ? 65.927 114.993 59.471 1.00 14.86 36 LEU D C 1
ATOM 7810 O O . LEU D 1 57 ? 65.666 114.073 58.711 1.00 16.62 36 LEU D O 1
ATOM 7815 N N . PRO D 1 58 ? 65.105 116.043 59.632 1.00 18.85 37 PRO D N 1
ATOM 7816 C CA . PRO D 1 58 ? 65.201 117.084 60.658 1.00 13.70 37 PRO D CA 1
ATOM 7817 C C . PRO D 1 58 ? 64.449 116.638 61.909 1.00 12.93 37 PRO D C 1
ATOM 7818 O O . PRO D 1 58 ? 63.553 115.803 61.801 1.00 10.74 37 PRO D O 1
ATOM 7822 N N . TYR D 1 59 ? 64.790 117.188 63.067 1.00 9.97 38 TYR D N 1
ATOM 7823 C CA . TYR D 1 59 ? 64.079 116.839 64.299 1.00 12.63 38 TYR D CA 1
ATOM 7824 C C . TYR D 1 59 ? 64.034 118.036 65.259 1.00 14.40 38 TYR D C 1
ATOM 7825 O O . TYR D 1 59 ? 64.823 118.977 65.118 1.00 13.83 38 TYR D O 1
ATOM 7834 N N . ASN D 1 60 ? 63.107 118.009 66.217 1.00 13.83 39 ASN D N 1
ATOM 7835 C CA . ASN D 1 60 ? 63.132 118.962 67.331 1.00 13.10 39 ASN D CA 1
ATOM 7836 C C . ASN D 1 60 ? 63.238 118.240 68.678 1.00 13.28 39 ASN D C 1
ATOM 7837 O O . ASN D 1 60 ? 63.069 117.029 68.752 1.00 11.26 39 ASN D O 1
ATOM 7842 N N . SER D 1 61 ? 63.504 118.976 69.748 1.00 11.74 40 SER D N 1
ATOM 7843 C CA . SER D 1 61 ? 63.830 118.332 71.007 1.00 10.69 40 SER D CA 1
ATOM 7844 C C . SER D 1 61 ? 63.820 119.361 72.121 1.00 10.06 40 SER D C 1
ATOM 7845 O O . SER D 1 61 ? 63.799 120.564 71.867 1.00 13.60 40 SER D O 1
ATOM 7848 N N . LEU D 1 62 ? 63.819 118.880 73.356 1.00 6.88 41 LEU D N 1
ATOM 7849 C CA . LEU D 1 62 ? 63.950 119.735 74.508 1.00 5.78 41 LEU D CA 1
ATOM 7850 C C . LEU D 1 62 ? 65.433 119.879 74.778 1.00 8.39 41 LEU D C 1
ATOM 7851 O O . LEU D 1 62 ? 66.125 118.884 74.908 1.00 10.26 41 LEU D O 1
ATOM 7856 N N . GLN D 1 63 ? 65.955 121.099 74.845 1.00 10.61 42 GLN D N 1
ATOM 7857 C CA . GLN D 1 63 ? 67.388 121.226 75.104 1.00 8.13 42 GLN D CA 1
ATOM 7858 C C . GLN D 1 63 ? 67.704 121.166 76.587 1.00 8.07 42 GLN D C 1
ATOM 7859 O O . GLN D 1 63 ? 67.172 121.933 77.390 1.00 7.23 42 GLN D O 1
ATOM 7865 N N . ASN D 1 64 ? 68.567 120.230 76.952 1.00 10.94 43 ASN D N 1
ATOM 7866 C CA . ASN D 1 64 ? 69.025 120.131 78.326 1.00 8.81 43 ASN D CA 1
ATOM 7867 C C . ASN D 1 64 ? 70.449 120.637 78.442 1.00 6.28 43 ASN D C 1
ATOM 7868 O O . ASN D 1 64 ? 71.137 120.803 77.447 1.00 7.73 43 ASN D O 1
ATOM 7873 N N . HIS D 1 65 ? 70.889 120.877 79.665 1.00 7.25 44 HIS D N 1
ATOM 7874 C CA . HIS D 1 65 ? 72.257 121.269 79.925 1.00 7.19 44 HIS D CA 1
ATOM 7875 C C . HIS D 1 65 ? 72.778 120.241 80.911 1.00 11.37 44 HIS D C 1
ATOM 7876 O O . HIS D 1 65 ? 72.076 119.907 81.862 1.00 13.13 44 HIS D O 1
ATOM 7883 N N . ALA D 1 66 ? 73.980 119.716 80.673 1.00 9.09 45 ALA D N 1
ATOM 7884 C CA . ALA D 1 66 ? 74.584 118.761 81.586 1.00 10.47 45 ALA D CA 1
ATOM 7885 C C . ALA D 1 66 ? 74.616 119.367 82.987 1.00 12.25 45 ALA D C 1
ATOM 7886 O O . ALA D 1 66 ? 75.033 120.511 83.151 1.00 9.52 45 ALA D O 1
ATOM 7888 N N . LEU D 1 67 ? 74.172 118.614 83.990 1.00 7.54 46 LEU D N 1
ATOM 7889 C CA . LEU D 1 67 ? 74.256 119.100 85.361 1.00 6.78 46 LEU D CA 1
ATOM 7890 C C . LEU D 1 67 ? 75.524 118.606 86.047 1.00 8.62 46 LEU D C 1
ATOM 7891 O O . LEU D 1 67 ? 75.883 119.096 87.109 1.00 8.01 46 LEU D O 1
ATOM 7896 N N . VAL D 1 68 ? 76.208 117.634 85.440 1.00 11.52 47 VAL D N 1
ATOM 7897 C CA . VAL D 1 68 ? 77.423 117.068 86.040 1.00 7.68 47 VAL D CA 1
ATOM 7898 C C . VAL D 1 68 ? 78.675 117.269 85.169 1.00 8.95 47 VAL D C 1
ATOM 7899 O O . VAL D 1 68 ? 79.729 117.644 85.667 1.00 8.77 47 VAL D O 1
ATOM 7903 N N . SER D 1 69 ? 78.554 117.032 83.869 1.00 11.65 48 SER D N 1
ATOM 7904 C CA . SER D 1 69 ? 79.721 116.971 82.982 1.00 12.39 48 SER D CA 1
ATOM 7905 C C . SER D 1 69 ? 80.443 118.279 82.732 1.00 8.91 48 SER D C 1
ATOM 7906 O O . SER D 1 69 ? 81.625 118.260 82.410 1.00 10.05 48 SER D O 1
ATOM 7909 N N . GLY D 1 70 ? 79.732 119.403 82.842 1.00 11.67 49 GLY D N 1
ATOM 7910 C CA . GLY D 1 70 ? 80.327 120.717 82.597 1.00 9.65 49 GLY D CA 1
ATOM 7911 C C . GLY D 1 70 ? 79.638 121.515 81.494 1.00 10.21 49 GLY D C 1
ATOM 7912 O O . GLY D 1 70 ? 78.423 121.478 81.350 1.00 8.77 49 GLY D O 1
ATOM 7913 N N . ASN D 1 71 ? 80.403 122.240 80.696 1.00 7.67 50 ASN D N 1
ATOM 7914 C CA . ASN D 1 71 ? 79.763 123.089 79.703 1.00 10.74 50 ASN D CA 1
ATOM 7915 C C . ASN D 1 71 ? 79.339 122.299 78.473 1.00 12.56 50 ASN D C 1
ATOM 7916 O O . ASN D 1 71 ? 79.989 122.313 77.414 1.00 11.06 50 ASN D O 1
ATOM 7921 N N . HIS D 1 72 ? 78.207 121.628 78.632 1.00 10.16 51 HIS D N 1
ATOM 7922 C CA . HIS D 1 72 ? 77.813 120.575 77.734 1.00 8.94 51 HIS D CA 1
ATOM 7923 C C . HIS D 1 72 ? 76.309 120.638 77.524 1.00 12.85 51 HIS D C 1
ATOM 7924 O O . HIS D 1 72 ? 75.538 120.655 78.488 1.00 12.25 51 HIS D O 1
ATOM 7931 N N . LEU D 1 73 ? 75.896 120.682 76.263 1.00 10.63 52 LEU D N 1
ATOM 7932 C CA . LEU D 1 73 ? 74.493 120.683 75.911 1.00 7.32 52 LEU D CA 1
ATOM 7933 C C . LEU D 1 73 ? 74.172 119.319 75.335 1.00 10.02 52 LEU D C 1
ATOM 7934 O O . LEU D 1 73 ? 74.875 118.860 74.450 1.00 12.42 52 LEU D O 1
ATOM 7939 N N . TYR D 1 74 ? 73.131 118.659 75.826 1.00 6.70 53 TYR D N 1
ATOM 7940 C CA . TYR D 1 74 ? 72.620 117.491 75.122 1.00 8.43 53 TYR D CA 1
ATOM 7941 C C . TYR D 1 74 ? 71.102 117.542 75.001 1.00 9.81 53 TYR D C 1
ATOM 7942 O O . TYR D 1 74 ? 70.420 118.187 75.811 1.00 9.09 53 TYR D O 1
ATOM 7951 N N . HIS D 1 75 ? 70.590 116.908 73.951 1.00 8.44 54 HIS D N 1
ATOM 7952 C CA . HIS D 1 75 ? 69.161 116.770 73.771 1.00 6.19 54 HIS D CA 1
ATOM 7953 C C . HIS D 1 75 ? 68.817 115.370 73.256 1.00 7.68 54 HIS D C 1
ATOM 7954 O O . HIS D 1 75 ? 69.676 114.673 72.726 1.00 9.14 54 HIS D O 1
ATOM 7961 N N . LEU D 1 76 ? 67.570 114.952 73.441 1.00 7.94 55 LEU D N 1
ATOM 7962 C CA . LEU D 1 76 ? 67.158 113.599 73.119 1.00 7.17 55 LEU D CA 1
ATOM 7963 C C . LEU D 1 76 ? 66.661 113.506 71.674 1.00 9.02 55 LEU D C 1
ATOM 7964 O O . LEU D 1 76 ? 65.815 114.296 71.262 1.00 9.73 55 LEU D O 1
ATOM 7969 N N . ILE D 1 77 ? 67.181 112.548 70.910 1.00 7.09 56 ILE D N 1
ATOM 7970 C CA . ILE D 1 77 ? 66.656 112.266 69.568 1.00 9.61 56 ILE D CA 1
ATOM 7971 C C . ILE D 1 77 ? 65.786 111.008 69.593 1.00 9.45 56 ILE D C 1
ATOM 7972 O O . ILE D 1 77 ? 66.216 109.968 70.070 1.00 12.93 56 ILE D O 1
ATOM 7977 N N . ALA D 1 78 ? 64.565 111.106 69.083 1.00 7.71 57 ALA D N 1
ATOM 7978 C CA . ALA D 1 78 ? 63.589 110.032 69.223 1.00 11.27 57 ALA D CA 1
ATOM 7979 C C . ALA D 1 78 ? 63.754 108.913 68.199 1.00 10.23 57 ALA D C 1
ATOM 7980 O O . ALA D 1 78 ? 62.914 108.746 67.327 1.00 17.58 57 ALA D O 1
ATOM 7982 N N . ASP D 1 79 ? 64.828 108.142 68.300 1.00 11.06 58 ASP D N 1
ATOM 7983 C CA . ASP D 1 79 ? 65.104 107.106 67.300 1.00 13.26 58 ASP D CA 1
ATOM 7984 C C . ASP D 1 79 ? 65.950 106.038 67.937 1.00 13.69 58 ASP D C 1
ATOM 7985 O O . ASP D 1 79 ? 67.043 106.329 68.420 1.00 13.73 58 ASP D O 1
ATOM 7990 N N . PRO D 1 80 ? 65.459 104.791 67.929 1.00 12.59 59 PRO D N 1
ATOM 7991 C CA . PRO D 1 80 ? 66.167 103.721 68.636 1.00 10.01 59 PRO D CA 1
ATOM 7992 C C . PRO D 1 80 ? 67.517 103.386 68.018 1.00 11.04 59 PRO D C 1
ATOM 7993 O O . PRO D 1 80 ? 68.358 102.797 68.695 1.00 16.59 59 PRO D O 1
ATOM 7997 N N . ARG D 1 81 ? 67.744 103.751 66.768 1.00 10.09 60 ARG D N 1
ATOM 7998 C CA . ARG D 1 81 ? 69.037 103.447 66.170 1.00 10.26 60 ARG D CA 1
ATOM 7999 C C . ARG D 1 81 ? 70.237 104.054 66.912 1.00 9.19 60 ARG D C 1
ATOM 8000 O O . ARG D 1 81 ? 71.313 103.472 66.910 1.00 11.72 60 ARG D O 1
ATOM 8008 N N . LEU D 1 82 ? 70.064 105.204 67.555 1.00 5.66 61 LEU D N 1
ATOM 8009 C CA . LEU D 1 82 ? 71.155 105.794 68.339 1.00 9.14 61 LEU D CA 1
ATOM 8010 C C . LEU D 1 82 ? 71.562 104.925 69.549 1.00 11.59 61 LEU D C 1
ATOM 8011 O O . LEU D 1 82 ? 72.720 104.931 69.975 1.00 10.44 61 LEU D O 1
ATOM 8016 N N . VAL D 1 83 ? 70.606 104.172 70.083 1.00 9.82 62 VAL D N 1
ATOM 8017 C CA . VAL D 1 83 ? 70.857 103.258 71.187 1.00 10.05 62 VAL D CA 1
ATOM 8018 C C . VAL D 1 83 ? 71.974 102.257 70.869 1.00 10.05 62 VAL D C 1
ATOM 8019 O O . VAL D 1 83 ? 72.779 101.936 71.736 1.00 9.49 62 VAL D O 1
ATOM 8023 N N . TYR D 1 84 ? 72.047 101.801 69.619 1.00 13.08 63 TYR D N 1
ATOM 8024 C CA . TYR D 1 84 ? 72.877 100.631 69.282 1.00 15.40 63 TYR D CA 1
ATOM 8025 C C . TYR D 1 84 ? 73.796 100.738 68.055 1.00 12.43 63 TYR D C 1
ATOM 8026 O O . TYR D 1 84 ? 74.493 99.789 67.721 1.00 14.61 63 TYR D O 1
ATOM 8035 N N . THR D 1 85 ? 73.789 101.869 67.371 1.00 13.45 64 THR D N 1
ATOM 8036 C CA . THR D 1 85 ? 74.751 102.071 66.302 1.00 11.91 64 THR D CA 1
ATOM 8037 C C . THR D 1 85 ? 76.102 102.369 66.937 1.00 16.60 64 THR D C 1
ATOM 8038 O O . THR D 1 85 ? 76.204 103.228 67.814 1.00 16.89 64 THR D O 1
ATOM 8042 N N . GLU D 1 86 ? 77.136 101.651 66.509 1.00 15.66 65 GLU D N 1
ATOM 8043 C CA . GLU D 1 86 ? 78.451 101.771 67.130 1.00 17.52 65 GLU D CA 1
ATOM 8044 C C . GLU D 1 86 ? 79.335 102.857 66.507 1.00 18.24 65 GLU D C 1
ATOM 8045 O O . GLU D 1 86 ? 79.247 103.143 65.313 1.00 21.66 65 GLU D O 1
ATOM 8051 N N . ALA D 1 87 ? 80.195 103.456 67.320 1.00 17.01 66 ALA D N 1
ATOM 8052 C CA . ALA D 1 87 ? 81.132 104.457 66.828 1.00 11.93 66 ALA D CA 1
ATOM 8053 C C . ALA D 1 87 ? 82.453 103.802 66.432 1.00 13.23 66 ALA D C 1
ATOM 8054 O O . ALA D 1 87 ? 82.966 102.982 67.174 1.00 21.21 66 ALA D O 1
ATOM 8056 N N . ARG D 1 88 ? 83.016 104.160 65.283 1.00 13.15 67 ARG D N 1
ATOM 8057 C CA . ARG D 1 88 ? 84.334 103.650 64.911 1.00 10.87 67 ARG D CA 1
ATOM 8058 C C . ARG D 1 88 ? 85.398 104.289 65.755 1.00 14.60 67 ARG D C 1
ATOM 8059 O O . ARG D 1 88 ? 86.500 103.757 65.886 1.00 14.31 67 ARG D O 1
ATOM 8067 N N . TYR D 1 89 ? 85.083 105.461 66.294 1.00 12.56 68 TYR D N 1
ATOM 8068 C CA . TYR D 1 89 ? 86.111 106.314 66.865 1.00 11.83 68 TYR D CA 1
ATOM 8069 C C . TYR D 1 89 ? 85.574 107.073 68.064 1.00 14.35 68 TYR D C 1
ATOM 8070 O O . TYR D 1 89 ? 84.513 107.678 68.007 1.00 14.96 68 TYR D O 1
ATOM 8079 N N . LYS D 1 90 ? 86.303 107.029 69.165 1.00 16.93 69 LYS D N 1
ATOM 8080 C CA . LYS D 1 90 ? 85.901 107.789 70.331 1.00 18.44 69 LYS D CA 1
ATOM 8081 C C . LYS D 1 90 ? 87.113 108.498 70.914 1.00 19.52 69 LYS D C 1
ATOM 8082 O O . LYS D 1 90 ? 88.251 108.044 70.738 1.00 16.05 69 LYS D O 1
ATOM 8088 N N . GLU D 1 91 ? 86.870 109.619 71.583 1.00 12.21 70 GLU D N 1
ATOM 8089 C CA . GLU D 1 91 ? 87.940 110.315 72.278 1.00 12.40 70 GLU D CA 1
ATOM 8090 C C . GLU D 1 91 ? 87.442 110.777 73.638 1.00 14.30 70 GLU D C 1
ATOM 8091 O O . GLU D 1 91 ? 86.232 110.810 73.880 1.00 12.10 70 GLU D O 1
ATOM 8097 N N . ASP D 1 92 ? 88.389 111.104 74.516 1.00 14.22 71 ASP D N 1
ATOM 8098 C CA . ASP D 1 92 ? 88.138 111.774 75.789 1.00 16.23 71 ASP D CA 1
ATOM 8099 C C . ASP D 1 92 ? 87.502 113.138 75.502 1.00 15.11 71 ASP D C 1
ATOM 8100 O O . ASP D 1 92 ? 88.144 114.016 74.950 1.00 12.95 71 ASP D O 1
ATOM 8105 N N . ARG D 1 93 ? 86.247 113.302 75.908 1.00 13.57 72 ARG D N 1
ATOM 8106 C CA . ARG D 1 93 ? 85.456 114.455 75.520 1.00 11.38 72 ARG D CA 1
ATOM 8107 C C . ARG D 1 93 ? 85.966 115.742 76.172 1.00 15.09 72 ARG D C 1
ATOM 8108 O O . ARG D 1 93 ? 85.681 116.842 75.682 1.00 11.73 72 ARG D O 1
ATOM 8116 N N . THR D 1 94 ? 86.736 115.616 77.253 1.00 14.57 73 THR D N 1
ATOM 8117 C CA . THR D 1 94 ? 87.362 116.804 77.865 1.00 16.64 73 THR D CA 1
ATOM 8118 C C . THR D 1 94 ? 88.473 117.390 76.981 1.00 19.87 73 THR D C 1
ATOM 8119 O O . THR D 1 94 ? 88.865 118.544 77.161 1.00 15.53 73 THR D O 1
ATOM 8123 N N . LYS D 1 95 ? 88.967 116.595 76.029 1.00 15.89 74 LYS D N 1
ATOM 8124 C CA . LYS D 1 95 ? 90.056 117.013 75.151 1.00 14.25 74 LYS D CA 1
ATOM 8125 C C . LYS D 1 95 ? 89.550 117.506 73.797 1.00 16.22 74 LYS D C 1
ATOM 8126 O O . LYS D 1 95 ? 90.321 118.038 73.001 1.00 18.25 74 LYS D O 1
ATOM 8132 N N . SER D 1 96 ? 88.266 117.307 73.519 1.00 14.88 75 SER D N 1
ATOM 8133 C CA . SER D 1 96 ? 87.689 117.787 72.269 1.00 12.55 75 SER D CA 1
ATOM 8134 C C . SER D 1 96 ? 87.568 119.295 72.331 1.00 14.58 75 SER D C 1
ATOM 8135 O O . SER D 1 96 ? 87.298 119.844 73.394 1.00 18.08 75 SER D O 1
ATOM 8138 N N . PRO D 1 97 ? 87.775 119.973 71.191 1.00 15.97 76 PRO D N 1
ATOM 8139 C CA . PRO D 1 97 ? 87.672 121.437 71.126 1.00 15.78 76 PRO D CA 1
ATOM 8140 C C . PRO D 1 97 ? 86.229 121.905 71.277 1.00 19.09 76 PRO D C 1
ATOM 8141 O O . PRO D 1 97 ? 85.317 121.194 70.839 1.00 18.34 76 PRO D O 1
ATOM 8145 N N . ASP D 1 98 ? 86.014 123.060 71.904 1.00 13.08 77 ASP D N 1
ATOM 8146 C CA . ASP D 1 98 ? 84.659 123.572 72.017 1.00 13.55 77 ASP D CA 1
ATOM 8147 C C . ASP D 1 98 ? 84.049 123.624 70.623 1.00 15.62 77 ASP D C 1
ATOM 8148 O O . ASP D 1 98 ? 84.748 123.881 69.637 1.00 19.84 77 ASP D O 1
ATOM 8153 N N . GLY D 1 99 ? 82.756 123.347 70.538 1.00 11.98 78 GLY D N 1
ATOM 8154 C CA . GLY D 1 99 ? 82.090 123.256 69.254 1.00 12.44 78 GLY D CA 1
ATOM 8155 C C . GLY D 1 99 ? 81.886 121.835 68.752 1.00 10.55 78 GLY D C 1
ATOM 8156 O O . GLY D 1 99 ? 81.133 121.624 67.818 1.00 11.33 78 GLY D O 1
ATOM 8157 N N . THR D 1 100 ? 82.559 120.860 69.359 1.00 12.93 79 THR D N 1
ATOM 8158 C CA . THR D 1 100 ? 82.452 119.466 68.912 1.00 13.53 79 THR D CA 1
ATOM 8159 C C . THR D 1 100 ? 81.049 118.881 69.118 1.00 12.72 79 THR D C 1
ATOM 8160 O O . THR D 1 100 ? 80.524 118.858 70.234 1.00 10.33 79 THR D O 1
ATOM 8164 N N . VAL D 1 101 ? 80.448 118.416 68.032 1.00 9.32 80 VAL D N 1
ATOM 8165 C CA . VAL D 1 101 ? 79.170 117.736 68.107 1.00 10.64 80 VAL D CA 1
ATOM 8166 C C . VAL D 1 101 ? 79.399 116.226 68.279 1.00 11.96 80 VAL D C 1
ATOM 8167 O O . VAL D 1 101 ? 80.222 115.635 67.583 1.00 11.89 80 VAL D O 1
ATOM 8171 N N . PHE D 1 102 ? 78.700 115.618 69.237 1.00 12.89 81 PHE D N 1
ATOM 8172 C CA . PHE D 1 102 ? 78.791 114.179 69.474 1.00 8.99 81 PHE D CA 1
ATOM 8173 C C . PHE D 1 102 ? 77.407 113.529 69.355 1.00 8.97 81 PHE D C 1
ATOM 8174 O O . PHE D 1 102 ? 76.376 114.183 69.545 1.00 9.57 81 PHE D O 1
ATOM 8182 N N . LEU D 1 103 ? 77.392 112.231 69.062 1.00 8.49 82 LEU D N 1
ATOM 8183 C CA . LEU D 1 103 ? 76.190 111.415 69.204 1.00 8.90 82 LEU D CA 1
ATOM 8184 C C . LEU D 1 103 ? 76.508 110.290 70.183 1.00 10.01 82 LEU D C 1
ATOM 8185 O O . LEU D 1 103 ? 77.609 109.750 70.159 1.00 10.61 82 LEU D O 1
ATOM 8190 N N . SER D 1 104 ? 75.557 109.926 71.035 1.00 8.69 83 SER D N 1
ATOM 8191 C CA . SER D 1 104 ? 75.829 108.904 72.052 1.00 11.92 83 SER D CA 1
ATOM 8192 C C . SER D 1 104 ? 74.742 107.849 72.121 1.00 10.94 83 SER D C 1
ATOM 8193 O O . SER D 1 104 ? 73.615 108.055 71.681 1.00 9.22 83 SER D O 1
ATOM 8196 N N . GLN D 1 105 ? 75.078 106.712 72.704 1.00 13.46 84 GLN D N 1
ATOM 8197 C CA . GLN D 1 105 ? 74.100 105.644 72.801 1.00 12.43 84 GLN D CA 1
ATOM 8198 C C . GLN D 1 105 ? 73.038 105.923 73.859 1.00 10.39 84 GLN D C 1
ATOM 8199 O O . GLN D 1 105 ? 72.094 105.164 73.995 1.00 14.26 84 GLN D O 1
ATOM 8205 N N . LEU D 1 106 ? 73.156 107.038 74.577 1.00 10.06 85 LEU D N 1
ATOM 8206 C CA . LEU D 1 106 ? 72.053 107.478 75.419 1.00 7.87 85 LEU D CA 1
ATOM 8207 C C . LEU D 1 106 ? 70.978 108.193 74.598 1.00 11.66 85 LEU D C 1
ATOM 8208 O O . LEU D 1 106 ? 70.065 108.808 75.178 1.00 9.74 85 LEU D O 1
ATOM 8213 N N . GLN D 1 107 ? 71.096 108.110 73.264 1.00 6.60 86 GLN D N 1
ATOM 8214 C CA . GLN D 1 107 ? 70.176 108.752 72.323 1.00 8.67 86 GLN D CA 1
ATOM 8215 C C . GLN D 1 107 ? 70.272 110.276 72.313 1.00 9.20 86 GLN D C 1
ATOM 8216 O O . GLN D 1 107 ? 69.259 110.952 72.139 1.00 8.21 86 GLN D O 1
ATOM 8222 N N . HIS D 1 108 ? 71.485 110.801 72.482 1.00 8.75 87 HIS D N 1
ATOM 8223 C CA . HIS D 1 108 ? 71.720 112.241 72.546 1.00 10.53 87 HIS D CA 1
ATOM 8224 C C . HIS D 1 108 ? 72.454 112.750 71.323 1.00 11.72 87 HIS D C 1
ATOM 8225 O O . HIS D 1 108 ? 73.274 112.031 70.756 1.00 16.40 87 HIS D O 1
ATOM 8232 N N . LEU D 1 109 ? 72.178 113.992 70.938 1.00 7.64 88 LEU D N 1
ATOM 8233 C CA . LEU D 1 109 ? 73.171 114.790 70.247 1.00 8.59 88 LEU D CA 1
ATOM 8234 C C . LEU D 1 109 ? 73.704 115.751 71.317 1.00 11.26 88 LEU D C 1
ATOM 8235 O O . LEU D 1 109 ? 72.927 116.421 72.010 1.00 9.26 88 LEU D O 1
ATOM 8240 N N . ALA D 1 110 ? 75.026 115.798 71.454 1.00 9.16 89 ALA D N 1
ATOM 8241 C CA . ALA D 1 110 ? 75.686 116.616 72.455 1.00 7.76 89 ALA D CA 1
ATOM 8242 C C . ALA D 1 110 ? 76.586 117.650 71.797 1.00 9.38 89 ALA D C 1
ATOM 8243 O O . ALA D 1 110 ? 77.179 117.392 70.751 1.00 8.48 89 ALA D O 1
ATOM 8245 N N . VAL D 1 111 ? 76.687 118.823 72.413 1.00 9.38 90 VAL D N 1
ATOM 8246 C CA . VAL D 1 111 ? 77.650 119.821 71.969 1.00 11.87 90 VAL D CA 1
ATOM 8247 C C . VAL D 1 111 ? 78.457 120.361 73.135 1.00 9.46 90 VAL D C 1
ATOM 8248 O O . VAL D 1 111 ? 77.894 120.828 74.116 1.00 13.27 90 VAL D O 1
ATOM 8252 N N . LYS D 1 112 ? 79.778 120.284 73.029 1.00 10.20 91 LYS D N 1
ATOM 8253 C CA . LYS D 1 112 ? 80.676 120.905 74.005 1.00 10.22 91 LYS D CA 1
ATOM 8254 C C . LYS D 1 112 ? 80.826 122.414 73.708 1.00 12.25 91 LYS D C 1
ATOM 8255 O O . LYS D 1 112 ? 81.046 122.804 72.558 1.00 11.24 91 LYS D O 1
ATOM 8261 N N . TYR D 1 113 ? 80.671 123.264 74.726 1.00 11.25 92 TYR D N 1
ATOM 8262 C CA . TYR D 1 113 ? 80.826 124.713 74.527 1.00 10.85 92 TYR D CA 1
ATOM 8263 C C . TYR D 1 113 ? 81.815 125.335 75.518 1.00 13.73 92 TYR D C 1
ATOM 8264 O O . TYR D 1 113 ? 82.088 126.530 75.488 1.00 19.46 92 TYR D O 1
ATOM 8273 N N . GLY D 1 114 ? 82.360 124.504 76.390 1.00 13.35 93 GLY D N 1
ATOM 8274 C CA . GLY D 1 114 ? 83.404 124.926 77.292 1.00 12.28 93 GLY D CA 1
ATOM 8275 C C . GLY D 1 114 ? 83.940 123.702 77.994 1.00 13.77 93 GLY D C 1
ATOM 8276 O O . GLY D 1 114 ? 83.690 122.578 77.543 1.00 13.84 93 GLY D O 1
ATOM 8277 N N . PRO D 1 115 ? 84.659 123.912 79.108 1.00 15.19 94 PRO D N 1
ATOM 8278 C CA . PRO D 1 115 ? 85.317 122.869 79.909 1.00 14.52 94 PRO D CA 1
ATOM 8279 C C . PRO D 1 115 ? 84.373 121.762 80.363 1.00 15.69 94 PRO D C 1
ATOM 8280 O O . PRO D 1 115 ? 83.261 122.042 80.820 1.00 15.07 94 PRO D O 1
ATOM 8284 N N . LEU D 1 116 ? 84.825 120.515 80.230 1.00 14.72 95 LEU D N 1
ATOM 8285 C CA . LEU D 1 116 ? 84.122 119.366 80.783 1.00 10.13 95 LEU D CA 1
ATOM 8286 C C . LEU D 1 116 ? 84.990 118.722 81.836 1.00 12.50 95 LEU D C 1
ATOM 8287 O O . LEU D 1 116 ? 86.224 118.725 81.721 1.00 12.97 95 LEU D O 1
ATOM 8292 N N . THR D 1 117 ? 84.353 118.153 82.855 1.00 8.71 96 THR D N 1
ATOM 8293 C CA . THR D 1 117 ? 85.073 117.342 83.831 1.00 8.04 96 THR D CA 1
ATOM 8294 C C . THR D 1 117 ? 84.960 115.866 83.471 1.00 10.21 96 THR D C 1
ATOM 8295 O O . THR D 1 117 ? 85.896 115.107 83.692 1.00 8.65 96 THR D O 1
ATOM 8299 N N . GLU D 1 118 ? 83.815 115.476 82.908 1.00 9.02 97 GLU D N 1
ATOM 8300 C CA . GLU D 1 118 ? 83.557 114.089 82.519 1.00 12.14 97 GLU D CA 1
ATOM 8301 C C . GLU D 1 118 ? 84.472 113.605 81.397 1.00 11.63 97 GLU D C 1
ATOM 8302 O O . GLU D 1 118 ? 84.264 113.935 80.242 1.00 14.69 97 GLU D O 1
ATOM 8308 N N . TYR D 1 119 ? 85.484 112.822 81.739 1.00 10.83 98 TYR D N 1
ATOM 8309 C CA . TYR D 1 119 ? 86.444 112.359 80.746 1.00 12.37 98 TYR D CA 1
ATOM 8310 C C . TYR D 1 119 ? 86.040 111.052 80.030 1.00 13.82 98 TYR D C 1
ATOM 8311 O O . TYR D 1 119 ? 86.877 110.402 79.397 1.00 17.08 98 TYR D O 1
ATOM 8320 N N . LEU D 1 120 ? 84.774 110.656 80.139 1.00 13.51 99 LEU D N 1
ATOM 8321 C CA . LEU D 1 120 ? 84.312 109.429 79.495 1.00 11.32 99 LEU D CA 1
ATOM 8322 C C . LEU D 1 120 ? 84.404 109.586 77.984 1.00 10.92 99 LEU D C 1
ATOM 8323 O O . LEU D 1 120 ? 84.050 110.626 77.451 1.00 12.75 99 LEU D O 1
ATOM 8328 N N . PRO D 1 121 ? 84.894 108.554 77.288 1.00 13.69 100 PRO D N 1
ATOM 8329 C CA . PRO D 1 121 ? 85.006 108.596 75.821 1.00 12.65 100 PRO D CA 1
ATOM 8330 C C . PRO D 1 121 ? 83.681 108.909 75.133 1.00 12.01 100 PRO D C 1
ATOM 8331 O O . PRO D 1 121 ? 82.619 108.463 75.582 1.00 13.23 100 PRO D O 1
ATOM 8335 N N . ALA D 1 122 ? 83.753 109.669 74.047 1.00 11.36 101 ALA D N 1
ATOM 8336 C CA . ALA D 1 122 ? 82.565 110.027 73.279 1.00 12.42 101 ALA D CA 1
ATOM 8337 C C . ALA D 1 122 ? 82.824 109.959 71.780 1.00 11.49 101 ALA D C 1
ATOM 8338 O O . ALA D 1 122 ? 83.963 109.889 71.335 1.00 16.09 101 ALA D O 1
ATOM 8340 N N . ALA D 1 123 ? 81.757 109.981 71.003 1.00 9.62 102 ALA D N 1
ATOM 8341 C CA . ALA D 1 123 ? 81.863 109.824 69.563 1.00 11.27 102 ALA D CA 1
ATOM 8342 C C . ALA D 1 123 ? 81.527 111.132 68.843 1.00 12.83 102 ALA D C 1
ATOM 8343 O O . ALA D 1 123 ? 80.357 111.496 68.735 1.00 10.06 102 ALA D O 1
ATOM 8345 N N . PRO D 1 124 ? 82.550 111.845 68.348 1.00 12.71 103 PRO D N 1
ATOM 8346 C CA . PRO D 1 124 ? 82.335 113.095 67.604 1.00 11.07 103 PRO D CA 1
ATOM 8347 C C . PRO D 1 124 ? 81.941 112.868 66.143 1.00 12.36 103 PRO D C 1
ATOM 8348 O O . PRO D 1 124 ? 82.457 111.970 65.491 1.00 10.25 103 PRO D O 1
ATOM 8352 N N . VAL D 1 125 ? 81.023 113.687 65.641 1.00 13.51 104 VAL D N 1
ATOM 8353 C CA . VAL D 1 125 ? 80.557 113.568 64.269 1.00 13.66 104 VAL D CA 1
ATOM 8354 C C . VAL D 1 125 ? 80.690 114.872 63.498 1.00 14.33 104 VAL D C 1
ATOM 8355 O O . VAL D 1 125 ? 80.233 114.968 62.359 1.00 16.46 104 VAL D O 1
ATOM 8359 N N . GLY D 1 126 ? 81.301 115.877 64.118 1.00 12.79 105 GLY D N 1
ATOM 8360 C CA . GLY D 1 126 ? 81.459 117.175 63.481 1.00 11.02 105 GLY D CA 1
ATOM 8361 C C . GLY D 1 126 ? 81.668 118.349 64.433 1.00 13.42 105 GLY D C 1
ATOM 8362 O O . GLY D 1 126 ? 82.019 118.176 65.603 1.00 11.94 105 GLY D O 1
ATOM 8363 N N . SER D 1 127 ? 81.457 119.560 63.932 1.00 12.55 106 SER D N 1
ATOM 8364 C CA . SER D 1 127 ? 81.806 120.755 64.694 1.00 15.10 106 SER D CA 1
ATOM 8365 C C . SER D 1 127 ? 80.957 121.950 64.274 1.00 15.31 106 SER D C 1
ATOM 8366 O O . SER D 1 127 ? 80.708 122.126 63.078 1.00 14.96 106 SER D O 1
ATOM 8369 N N . VAL D 1 128 ? 80.505 122.766 65.233 1.00 11.96 107 VAL D N 1
ATOM 8370 C CA . VAL D 1 128 ? 79.891 124.030 64.838 1.00 16.69 107 VAL D CA 1
ATOM 8371 C C . VAL D 1 128 ? 81.014 124.856 64.230 1.00 16.08 107 VAL D C 1
ATOM 8372 O O . VAL D 1 128 ? 82.160 124.767 64.668 1.00 17.42 107 VAL D O 1
ATOM 8376 N N . VAL D 1 129 ? 80.689 125.594 63.175 1.00 14.41 108 VAL D N 1
ATOM 8377 C CA . VAL D 1 129 ? 81.683 126.317 62.403 1.00 15.22 108 VAL D CA 1
ATOM 8378 C C . VAL D 1 129 ? 82.373 127.363 63.269 1.00 15.28 108 VAL D C 1
ATOM 8379 O O . VAL D 1 129 ? 81.774 127.865 64.220 1.00 16.36 108 VAL D O 1
ATOM 8383 N N . PRO D 1 130 ? 83.645 127.676 62.963 1.00 15.21 109 PRO D N 1
ATOM 8384 C CA . PRO D 1 130 ? 84.409 128.596 63.823 1.00 17.14 109 PRO D CA 1
ATOM 8385 C C . PRO D 1 130 ? 83.724 129.945 64.055 1.00 20.29 109 PRO D C 1
ATOM 8386 O O . PRO D 1 130 ? 83.758 130.447 65.174 1.00 17.12 109 PRO D O 1
ATOM 8390 N N . GLU D 1 131 ? 83.090 130.506 63.029 1.00 19.97 110 GLU D N 1
ATOM 8391 C CA . GLU D 1 131 ? 82.494 131.835 63.154 1.00 21.21 110 GLU D CA 1
ATOM 8392 C C . GLU D 1 131 ? 81.244 131.834 64.027 1.00 25.80 110 GLU D C 1
ATOM 8393 O O . GLU D 1 131 ? 80.720 132.905 64.363 1.00 25.43 110 GLU D O 1
ATOM 8399 N N . ASP D 1 132 ? 80.778 130.643 64.407 1.00 19.08 111 ASP D N 1
ATOM 8400 C CA . ASP D 1 132 ? 79.590 130.524 65.244 1.00 13.56 111 ASP D CA 1
ATOM 8401 C C . ASP D 1 132 ? 79.879 130.107 66.686 1.00 13.55 111 ASP D C 1
ATOM 8402 O O . ASP D 1 132 ? 78.945 129.883 67.463 1.00 13.26 111 ASP D O 1
ATOM 8407 N N . ILE D 1 133 ? 81.153 129.997 67.047 1.00 11.45 112 ILE D N 1
ATOM 8408 C CA . ILE D 1 133 ? 81.510 129.536 68.387 1.00 11.57 112 ILE D CA 1
ATOM 8409 C C . ILE D 1 133 ? 80.960 130.442 69.488 1.00 17.46 112 ILE D C 1
ATOM 8410 O O . ILE D 1 133 ? 80.464 129.955 70.508 1.00 18.48 112 ILE D O 1
ATOM 8415 N N . ASP D 1 134 ? 81.027 131.753 69.275 1.00 16.49 113 ASP D N 1
ATOM 8416 C CA . ASP D 1 134 ? 80.495 132.713 70.235 1.00 14.45 113 ASP D CA 1
ATOM 8417 C C . ASP D 1 134 ? 79.016 132.481 70.479 1.00 14.02 113 ASP D C 1
ATOM 8418 O O . ASP D 1 134 ? 78.562 132.390 71.615 1.00 15.10 113 ASP D O 1
ATOM 8423 N N . ALA D 1 135 ? 78.268 132.397 69.392 1.00 17.60 114 ALA D N 1
ATOM 8424 C CA . ALA D 1 135 ? 76.834 132.178 69.466 1.00 17.73 114 ALA D CA 1
ATOM 8425 C C . ALA D 1 135 ? 76.492 130.878 70.204 1.00 14.95 114 ALA D C 1
ATOM 8426 O O . ALA D 1 135 ? 75.540 130.851 70.995 1.00 17.64 114 ALA D O 1
ATOM 8428 N N . LEU D 1 136 ? 77.270 129.823 69.961 1.00 9.93 115 LEU D N 1
ATOM 8429 C CA . LEU D 1 136 ? 77.108 128.550 70.688 1.00 13.54 115 LEU D CA 1
ATOM 8430 C C . LEU D 1 136 ? 77.198 128.765 72.193 1.00 14.00 115 LEU D C 1
ATOM 8431 O O . LEU D 1 136 ? 76.340 128.311 72.961 1.00 17.72 115 LEU D O 1
ATOM 8436 N N . ARG D 1 137 ? 78.237 129.476 72.603 1.00 11.99 116 ARG D N 1
ATOM 8437 C CA . ARG D 1 137 ? 78.470 129.746 74.008 1.00 16.46 116 ARG D CA 1
ATOM 8438 C C . ARG D 1 137 ? 77.347 130.569 74.634 1.00 18.99 116 ARG D C 1
ATOM 8439 O O . ARG D 1 137 ? 76.995 130.374 75.806 1.00 22.04 116 ARG D O 1
ATOM 8447 N N . GLU D 1 138 ? 76.775 131.483 73.862 1.00 18.67 117 GLU D N 1
ATOM 8448 C CA . GLU D 1 138 ? 75.690 132.293 74.392 1.00 18.56 117 GLU D CA 1
ATOM 8449 C C . GLU D 1 138 ? 74.455 131.415 74.614 1.00 15.73 117 GLU D C 1
ATOM 8450 O O . GLU D 1 138 ? 73.833 131.465 75.685 1.00 11.51 117 GLU D O 1
ATOM 8456 N N . ALA D 1 139 ? 74.141 130.591 73.615 1.00 13.52 118 ALA D N 1
ATOM 8457 C CA . ALA D 1 139 ? 73.149 129.524 73.765 1.00 15.20 118 ALA D CA 1
ATOM 8458 C C . ALA D 1 139 ? 73.422 128.662 75.004 1.00 15.36 118 ALA D C 1
ATOM 8459 O O . ALA D 1 139 ? 72.509 128.404 75.803 1.00 13.19 118 ALA D O 1
ATOM 8461 N N . GLY D 1 140 ? 74.671 128.219 75.156 1.00 9.11 119 GLY D N 1
ATOM 8462 C CA . GLY D 1 140 ? 75.055 127.407 76.297 1.00 10.62 119 GLY D CA 1
ATOM 8463 C C . GLY D 1 140 ? 74.719 128.073 77.624 1.00 14.37 119 GLY D C 1
ATOM 8464 O O . GLY D 1 140 ? 74.120 127.444 78.512 1.00 9.36 119 GLY D O 1
ATOM 8465 N N . ARG D 1 141 ? 75.091 129.352 77.748 1.00 13.64 120 ARG D N 1
ATOM 8466 C CA . ARG D 1 141 ? 74.820 130.132 78.960 1.00 15.36 120 ARG D CA 1
ATOM 8467 C C . ARG D 1 141 ? 73.326 130.333 79.161 1.00 13.05 120 ARG D C 1
ATOM 8468 O O . ARG D 1 141 ? 72.842 130.351 80.293 1.00 12.40 120 ARG D O 1
ATOM 8476 N N . ALA D 1 142 ? 72.600 130.476 78.060 1.00 10.81 121 ALA D N 1
ATOM 8477 C CA . ALA D 1 142 ? 71.165 130.698 78.135 1.00 12.87 121 ALA D CA 1
ATOM 8478 C C . ALA D 1 142 ? 70.443 129.424 78.547 1.00 12.50 121 ALA D C 1
ATOM 8479 O O . ALA D 1 142 ? 69.415 129.487 79.217 1.00 16.30 121 ALA D O 1
ATOM 8481 N N . CYS D 1 143 ? 70.981 128.272 78.159 1.00 10.44 122 CYS D N 1
ATOM 8482 C CA . CYS D 1 143 ? 70.350 126.992 78.501 1.00 10.68 122 CYS D CA 1
ATOM 8483 C C . CYS D 1 143 ? 70.570 126.643 79.955 1.00 11.31 122 CYS D C 1
ATOM 8484 O O . CYS D 1 143 ? 69.663 126.157 80.633 1.00 10.59 122 CYS D O 1
ATOM 8487 N N . TRP D 1 144 ? 71.791 126.889 80.421 1.00 11.67 123 TRP D N 1
ATOM 8488 C CA . TRP D 1 144 ? 72.122 126.792 81.830 1.00 10.30 123 TRP D CA 1
ATOM 8489 C C . TRP D 1 144 ? 71.186 127.645 82.686 1.00 14.16 123 TRP D C 1
ATOM 8490 O O . TRP D 1 144 ? 70.608 127.164 83.670 1.00 16.03 123 TRP D O 1
ATOM 8501 N N . LYS D 1 145 ? 71.051 128.911 82.298 1.00 13.70 124 LYS D N 1
ATOM 8502 C CA . LYS D 1 145 ? 70.141 129.853 82.943 1.00 12.41 124 LYS D CA 1
ATOM 8503 C C . LYS D 1 145 ? 68.774 129.252 83.157 1.00 11.33 124 LYS D C 1
ATOM 8504 O O . LYS D 1 145 ? 68.199 129.383 84.234 1.00 14.29 124 LYS D O 1
ATOM 8510 N N . ALA D 1 146 ? 68.252 128.606 82.123 1.00 10.53 125 ALA D N 1
ATOM 8511 C CA . ALA D 1 146 ? 66.954 127.957 82.214 1.00 9.86 125 ALA D CA 1
ATOM 8512 C C . ALA D 1 146 ? 66.958 126.765 83.178 1.00 13.64 125 ALA D C 1
ATOM 8513 O O . ALA D 1 146 ? 66.009 126.577 83.937 1.00 16.26 125 ALA D O 1
ATOM 8515 N N . ALA D 1 147 ? 68.020 125.964 83.176 1.00 12.70 126 ALA D N 1
ATOM 8516 C CA . ALA D 1 147 ? 68.053 124.809 84.081 1.00 12.26 126 ALA D CA 1
ATOM 8517 C C . ALA D 1 147 ? 68.294 125.248 85.517 1.00 12.57 126 ALA D C 1
ATOM 8518 O O . ALA D 1 147 ? 67.794 124.640 86.469 1.00 10.11 126 ALA D O 1
ATOM 8520 N N . TRP D 1 148 ? 69.074 126.307 85.678 1.00 11.42 127 TRP D N 1
ATOM 8521 C CA . TRP D 1 148 ? 69.483 126.700 87.016 1.00 14.30 127 TRP D CA 1
ATOM 8522 C C . TRP D 1 148 ? 68.451 127.598 87.668 1.00 14.11 127 TRP D C 1
ATOM 8523 O O . TRP D 1 148 ? 68.193 127.492 88.866 1.00 11.23 127 TRP D O 1
ATOM 8534 N N . GLU D 1 149 ? 67.839 128.462 86.865 1.00 16.62 128 GLU D N 1
ATOM 8535 C CA . GLU D 1 149 ? 67.106 129.596 87.411 1.00 14.34 128 GLU D CA 1
ATOM 8536 C C . GLU D 1 149 ? 65.688 129.765 86.875 1.00 14.00 128 GLU D C 1
ATOM 8537 O O . GLU D 1 149 ? 64.727 129.687 87.630 1.00 14.94 128 GLU D O 1
ATOM 8543 N N . THR D 1 150 ? 65.548 129.982 85.574 1.00 15.53 129 THR D N 1
ATOM 8544 C CA . THR D 1 150 ? 64.250 130.374 85.032 1.00 13.68 129 THR D CA 1
ATOM 8545 C C . THR D 1 150 ? 63.258 129.251 84.861 1.00 13.33 129 THR D C 1
ATOM 8546 O O . THR D 1 150 ? 62.056 129.493 84.829 1.00 17.17 129 THR D O 1
ATOM 8550 N N . LYS D 1 151 ? 63.760 128.034 84.697 1.00 13.46 130 LYS D N 1
ATOM 8551 C CA . LYS D 1 151 ? 62.924 126.881 84.375 1.00 9.46 130 LYS D CA 1
ATOM 8552 C C . LYS D 1 151 ? 62.129 127.043 83.085 1.00 11.22 130 LYS D C 1
ATOM 8553 O O . LYS D 1 151 ? 61.223 126.246 82.822 1.00 13.29 130 LYS D O 1
ATOM 8559 N N . GLN D 1 152 ? 62.470 128.060 82.286 1.00 11.28 131 GLN D N 1
ATOM 8560 C CA . GLN D 1 152 ? 61.908 128.220 80.935 1.00 13.39 131 GLN D CA 1
ATOM 8561 C C . GLN D 1 152 ? 62.357 127.133 79.964 1.00 11.36 131 GLN D C 1
ATOM 8562 O O . GLN D 1 152 ? 63.551 126.990 79.709 1.00 11.01 131 GLN D O 1
ATOM 8568 N N . PRO D 1 153 ? 61.403 126.395 79.380 1.00 12.44 132 PRO D N 1
ATOM 8569 C CA . PRO D 1 153 ? 61.747 125.341 78.407 1.00 11.68 132 PRO D CA 1
ATOM 8570 C C . PRO D 1 153 ? 62.355 125.889 77.108 1.00 14.32 132 PRO D C 1
ATOM 8571 O O . PRO D 1 153 ? 61.820 126.842 76.532 1.00 17.00 132 PRO D O 1
ATOM 8575 N N . ILE D 1 154 ? 63.477 125.312 76.677 1.00 12.10 133 ILE D N 1
ATOM 8576 C CA . ILE D 1 154 ? 64.110 125.687 75.418 1.00 11.06 133 ILE D CA 1
ATOM 8577 C C . ILE D 1 154 ? 63.838 124.625 74.367 1.00 11.57 133 ILE D C 1
ATOM 8578 O O . ILE D 1 154 ? 64.256 123.473 74.527 1.00 14.75 133 ILE D O 1
ATOM 8583 N N . GLU D 1 155 ? 63.140 124.975 73.295 1.00 10.75 134 GLU D N 1
ATOM 8584 C CA . GLU D 1 155 ? 63.004 124.031 72.193 1.00 8.05 134 GLU D CA 1
ATOM 8585 C C . GLU D 1 155 ? 64.212 124.196 71.275 1.00 10.79 134 GLU D C 1
ATOM 8586 O O . GLU D 1 155 ? 64.642 125.304 71.001 1.00 10.10 134 GLU D O 1
ATOM 8592 N N . VAL D 1 156 ? 64.793 123.095 70.826 1.00 10.33 135 VAL D N 1
ATOM 8593 C CA . VAL D 1 156 ? 65.831 123.203 69.829 1.00 8.50 135 VAL D CA 1
ATOM 8594 C C . VAL D 1 156 ? 65.306 122.555 68.560 1.00 12.65 135 VAL D C 1
ATOM 8595 O O . VAL D 1 156 ? 64.550 121.587 68.616 1.00 14.28 135 VAL D O 1
ATOM 8599 N N . ARG D 1 157 ? 65.662 123.128 67.418 1.00 13.72 136 ARG D N 1
ATOM 8600 C CA . ARG D 1 157 ? 65.258 122.589 66.132 1.00 10.68 136 ARG D CA 1
ATOM 8601 C C . ARG D 1 157 ? 66.511 122.341 65.349 1.00 9.22 136 ARG D C 1
ATOM 8602 O O . ARG D 1 157 ? 67.408 123.168 65.354 1.00 10.00 136 ARG D O 1
ATOM 8610 N N . VAL D 1 158 ? 66.600 121.177 64.718 1.00 11.58 137 VAL D N 1
ATOM 8611 C CA . VAL D 1 158 ? 67.831 120.773 64.050 1.00 13.31 137 VAL D CA 1
ATOM 8612 C C . VAL D 1 158 ? 67.503 120.367 62.610 1.00 13.47 137 VAL D C 1
ATOM 8613 O O . VAL D 1 158 ? 66.565 119.605 62.366 1.00 11.59 137 VAL D O 1
ATOM 8617 N N . ARG D 1 159 ? 68.270 120.898 61.660 1.00 14.50 138 ARG D N 1
ATOM 8618 C CA . ARG D 1 159 ? 67.891 120.849 60.243 1.00 16.28 138 ARG D CA 1
ATOM 8619 C C . ARG D 1 159 ? 69.104 120.658 59.338 1.00 14.51 138 ARG D C 1
ATOM 8620 O O . ARG D 1 159 ? 70.218 121.070 59.689 1.00 14.09 138 ARG D O 1
ATOM 8628 N N . ARG D 1 160 ? 68.883 120.058 58.170 1.00 10.09 139 ARG D N 1
ATOM 8629 C CA . ARG D 1 160 ? 69.860 120.113 57.093 1.00 11.22 139 ARG D CA 1
ATOM 8630 C C . ARG D 1 160 ? 69.916 121.560 56.619 1.00 14.47 139 ARG D C 1
ATOM 8631 O O . ARG D 1 160 ? 68.894 122.242 56.570 1.00 13.42 139 ARG D O 1
ATOM 8639 N N . LYS D 1 161 ? 71.104 122.054 56.301 1.00 19.99 140 LYS D N 1
ATOM 8640 C CA . LYS D 1 161 ? 71.210 123.453 55.908 1.00 18.47 140 LYS D CA 1
ATOM 8641 C C . LYS D 1 161 ? 70.579 123.685 54.534 1.00 22.33 140 LYS D C 1
ATOM 8642 O O . LYS D 1 161 ? 70.763 122.876 53.614 1.00 20.43 140 LYS D O 1
ATOM 8648 N N . GLY D 1 162 ? 69.805 124.767 54.427 1.00 22.29 141 GLY D N 1
ATOM 8649 C CA . GLY D 1 162 ? 69.103 125.126 53.203 1.00 19.10 141 GLY D CA 1
ATOM 8650 C C . GLY D 1 162 ? 67.768 124.427 53.042 1.00 20.19 141 GLY D C 1
ATOM 8651 O O . GLY D 1 162 ? 67.094 124.557 52.025 1.00 34.17 141 GLY D O 1
ATOM 8652 N N . GLU D 1 163 ? 67.383 123.684 54.064 1.00 19.89 142 GLU D N 1
ATOM 8653 C CA . GLU D 1 163 ? 66.172 122.883 54.035 1.00 27.02 142 GLU D CA 1
ATOM 8654 C C . GLU D 1 163 ? 65.297 123.298 55.209 1.00 33.87 142 GLU D C 1
ATOM 8655 O O . GLU D 1 163 ? 65.515 122.851 56.342 1.00 31.61 142 GLU D O 1
ATOM 8661 N N . ALA D 1 164 ? 64.328 124.174 54.942 1.00 33.65 143 ALA D N 1
ATOM 8662 C CA . ALA D 1 164 ? 63.418 124.663 55.978 1.00 30.70 143 ALA D CA 1
ATOM 8663 C C . ALA D 1 164 ? 62.332 123.637 56.287 1.00 30.56 143 ALA D C 1
ATOM 8664 O O . ALA D 1 164 ? 61.971 122.821 55.434 1.00 24.34 143 ALA D O 1
ATOM 8666 N N . VAL D 1 165 ? 61.828 123.674 57.515 1.00 27.29 144 VAL D N 1
ATOM 8667 C CA . VAL D 1 165 ? 60.832 122.709 57.963 1.00 31.80 144 VAL D CA 1
ATOM 8668 C C . VAL D 1 165 ? 59.904 123.336 58.985 1.00 31.70 144 VAL D C 1
ATOM 8669 O O . VAL D 1 165 ? 60.348 123.863 60.002 1.00 36.28 144 VAL D O 1
ATOM 8673 N N . THR D 1 166 ? 58.609 123.275 58.707 1.00 38.63 145 THR D N 1
ATOM 8674 C CA . THR D 1 166 ? 57.602 123.797 59.621 1.00 41.24 145 THR D CA 1
ATOM 8675 C C . THR D 1 166 ? 57.064 122.724 60.581 1.00 40.45 145 THR D C 1
ATOM 8676 O O . THR D 1 166 ? 56.584 123.041 61.669 1.00 46.41 145 THR D O 1
ATOM 8680 N N . ASP D 1 167 ? 57.167 121.459 60.176 1.00 43.52 146 ASP D N 1
ATOM 8681 C CA . ASP D 1 167 ? 56.524 120.350 60.880 1.00 40.42 146 ASP D CA 1
ATOM 8682 C C . ASP D 1 167 ? 57.523 119.357 61.495 1.00 37.73 146 ASP D C 1
ATOM 8683 O O . ASP D 1 167 ? 58.393 118.825 60.798 1.00 36.31 146 ASP D O 1
ATOM 8688 N N . PHE D 1 168 ? 57.364 119.086 62.793 1.00 33.84 147 PHE D N 1
ATOM 8689 C CA . PHE D 1 168 ? 58.309 118.246 63.533 1.00 27.99 147 PHE D CA 1
ATOM 8690 C C . PHE D 1 168 ? 57.695 117.055 64.265 1.00 30.68 147 PHE D C 1
ATOM 8691 O O . PHE D 1 168 ? 57.967 116.868 65.453 1.00 46.83 147 PHE D O 1
ATOM 8699 N N . ALA D 1 169 ? 56.900 116.239 63.590 1.00 22.73 148 ALA D N 1
ATOM 8700 C CA . ALA D 1 169 ? 56.313 115.077 64.253 1.00 25.44 148 ALA D CA 1
ATOM 8701 C C . ALA D 1 169 ? 57.389 114.084 64.690 1.00 28.26 148 ALA D C 1
ATOM 8702 O O . ALA D 1 169 ? 58.474 114.055 64.113 1.00 26.34 148 ALA D O 1
ATOM 8704 N N . LEU D 1 170 ? 57.101 113.275 65.710 1.00 27.17 149 LEU D N 1
ATOM 8705 C CA . LEU D 1 170 ? 58.062 112.254 66.125 1.00 26.70 149 LEU D CA 1
ATOM 8706 C C . LEU D 1 170 ? 58.042 111.085 65.168 1.00 22.32 149 LEU D C 1
ATOM 8707 O O . LEU D 1 170 ? 56.990 110.741 64.632 1.00 25.00 149 LEU D O 1
ATOM 8712 N N . PRO D 1 171 ? 59.210 110.459 64.967 1.00 22.20 150 PRO D N 1
ATOM 8713 C CA . PRO D 1 171 ? 59.272 109.229 64.183 1.00 24.11 150 PRO D CA 1
ATOM 8714 C C . PRO D 1 171 ? 58.392 108.184 64.824 1.00 23.56 150 PRO D C 1
ATOM 8715 O O . PRO D 1 171 ? 58.392 108.043 66.047 1.00 30.67 150 PRO D O 1
ATOM 8719 N N . ARG D 1 172 ? 57.617 107.500 63.999 1.00 28.40 151 ARG D N 1
ATOM 8720 C CA . ARG D 1 172 ? 56.811 106.384 64.440 1.00 26.00 151 ARG D CA 1
ATOM 8721 C C . ARG D 1 172 ? 57.472 105.130 63.916 1.00 32.93 151 ARG D C 1
ATOM 8722 O O . ARG D 1 172 ? 58.059 105.129 62.830 1.00 37.74 151 ARG D O 1
ATOM 8730 N N . THR D 1 173 ? 57.382 104.059 64.686 1.00 27.00 152 THR D N 1
ATOM 8731 C CA . THR D 1 173 ? 57.864 102.784 64.212 1.00 32.35 152 THR D CA 1
ATOM 8732 C C . THR D 1 173 ? 56.835 102.261 63.212 1.00 33.82 152 THR D C 1
ATOM 8733 O O . THR D 1 173 ? 55.637 102.499 63.377 1.00 24.68 152 THR D O 1
ATOM 8737 N N . PRO D 1 174 ? 57.306 101.573 62.159 1.00 33.61 153 PRO D N 1
ATOM 8738 C CA . PRO D 1 174 ? 56.454 100.929 61.151 1.00 32.97 153 PRO D CA 1
ATOM 8739 C C . PRO D 1 174 ? 55.382 100.088 61.816 1.00 26.49 153 PRO D C 1
ATOM 8740 O O . PRO D 1 174 ? 55.706 99.273 62.666 1.00 30.41 153 PRO D O 1
ATOM 8744 N N . PRO D 1 175 ? 54.117 100.303 61.452 1.00 27.50 154 PRO D N 1
ATOM 8745 C CA . PRO D 1 175 ? 53.027 99.534 62.060 1.00 25.86 154 PRO D CA 1
ATOM 8746 C C . PRO D 1 175 ? 53.237 98.026 61.937 1.00 35.41 154 PRO D C 1
ATOM 8747 O O . PRO D 1 175 ? 53.752 97.552 60.920 1.00 33.45 154 PRO D O 1
ATOM 8751 N N . VAL D 1 176 ? 52.859 97.291 62.981 1.00 32.59 155 VAL D N 1
ATOM 8752 C CA . VAL D 1 176 ? 53.146 95.865 63.052 1.00 30.51 155 VAL D CA 1
ATOM 8753 C C . VAL D 1 176 ? 51.901 95.024 62.815 1.00 34.14 155 VAL D C 1
ATOM 8754 O O . VAL D 1 176 ? 50.779 95.493 62.987 1.00 37.83 155 VAL D O 1
ATOM 8758 N N . ASP D 1 177 ? 52.124 93.769 62.433 1.00 42.23 156 ASP D N 1
ATOM 8759 C CA . ASP D 1 177 ? 51.079 92.868 61.948 1.00 38.99 156 ASP D CA 1
ATOM 8760 C C . ASP D 1 177 ? 50.196 92.340 63.066 1.00 40.40 156 ASP D C 1
ATOM 8761 O O . ASP D 1 177 ? 49.757 91.189 63.028 1.00 41.26 156 ASP D O 1
ATOM 8766 N N . HIS D 1 178 ? 49.937 93.193 64.052 1.00 35.62 157 HIS D N 1
ATOM 8767 C CA . HIS D 1 178 ? 49.213 92.797 65.247 1.00 34.89 157 HIS D CA 1
ATOM 8768 C C . HIS D 1 178 ? 48.467 94.023 65.778 1.00 34.85 157 HIS D C 1
ATOM 8769 O O . HIS D 1 178 ? 49.074 95.054 66.037 1.00 31.80 157 HIS D O 1
ATOM 8776 N N . PRO D 1 179 ? 47.138 93.910 65.921 1.00 36.31 158 PRO D N 1
ATOM 8777 C CA . PRO D 1 179 ? 46.260 95.035 66.267 1.00 31.89 158 PRO D CA 1
ATOM 8778 C C . PRO D 1 179 ? 46.448 95.587 67.686 1.00 27.14 158 PRO D C 1
ATOM 8779 O O . PRO D 1 179 ? 46.575 96.799 67.859 1.00 23.83 158 PRO D O 1
ATOM 8783 N N . GLY D 1 180 ? 46.448 94.710 68.680 1.00 22.02 159 GLY D N 1
ATOM 8784 C CA . GLY D 1 180 ? 46.551 95.128 70.065 1.00 24.27 159 GLY D CA 1
ATOM 8785 C C . GLY D 1 180 ? 47.896 95.754 70.382 1.00 30.47 159 GLY D C 1
ATOM 8786 O O . GLY D 1 180 ? 47.968 96.792 71.049 1.00 34.88 159 GLY D O 1
ATOM 8787 N N . VAL D 1 181 ? 48.965 95.127 69.901 1.00 30.70 160 VAL D N 1
ATOM 8788 C CA . VAL D 1 181 ? 50.307 95.685 70.035 1.00 26.82 160 VAL D CA 1
ATOM 8789 C C . VAL D 1 181 ? 50.393 97.047 69.361 1.00 23.73 160 VAL D C 1
ATOM 8790 O O . VAL D 1 181 ? 50.874 98.004 69.966 1.00 25.70 160 VAL D O 1
ATOM 8794 N N . GLN D 1 182 ? 49.903 97.146 68.126 1.00 24.38 161 GLN D N 1
ATOM 8795 C CA . GLN D 1 182 ? 50.025 98.395 67.370 1.00 24.95 161 GLN D CA 1
ATOM 8796 C C . GLN D 1 182 ? 49.193 99.521 67.965 1.00 21.00 161 GLN D C 1
ATOM 8797 O O . GLN D 1 182 ? 49.590 100.682 67.936 1.00 24.73 161 GLN D O 1
ATOM 8803 N N . LYS D 1 183 ? 48.043 99.185 68.517 1.00 18.33 162 LYS D N 1
ATOM 8804 C CA . LYS D 1 183 ? 47.204 100.209 69.111 1.00 19.62 162 LYS D CA 1
ATOM 8805 C C . LYS D 1 183 ? 47.893 100.780 70.352 1.00 18.30 162 LYS D C 1
ATOM 8806 O O . LYS D 1 183 ? 47.920 101.984 70.556 1.00 21.60 162 LYS D O 1
ATOM 8812 N N . LEU D 1 184 ? 48.478 99.912 71.167 1.00 23.37 163 LEU D N 1
ATOM 8813 C CA . LEU D 1 184 ? 49.163 100.367 72.372 1.00 19.93 163 LEU D CA 1
ATOM 8814 C C . LEU D 1 184 ? 50.417 101.151 72.012 1.00 18.40 163 LEU D C 1
ATOM 8815 O O . LEU D 1 184 ? 50.733 102.155 72.664 1.00 21.56 163 LEU D O 1
ATOM 8820 N N . VAL D 1 185 ? 51.119 100.709 70.973 1.00 13.17 164 VAL D N 1
ATOM 8821 C CA . VAL D 1 185 ? 52.302 101.430 70.514 1.00 17.65 164 VAL D CA 1
ATOM 8822 C C . VAL D 1 185 ? 51.951 102.877 70.152 1.00 15.76 164 VAL D C 1
ATOM 8823 O O . VAL D 1 185 ? 52.584 103.814 70.624 1.00 17.19 164 VAL D O 1
ATOM 8827 N N . GLU D 1 186 ? 50.916 103.055 69.343 1.00 18.92 165 GLU D N 1
ATOM 8828 C CA . GLU D 1 186 ? 50.490 104.394 68.942 1.00 18.69 165 GLU D CA 1
ATOM 8829 C C . GLU D 1 186 ? 50.023 105.231 70.127 1.00 16.37 165 GLU D C 1
ATOM 8830 O O . GLU D 1 186 ? 50.284 106.435 70.183 1.00 16.72 165 GLU D O 1
ATOM 8836 N N . GLU D 1 187 ? 49.333 104.604 71.075 1.00 12.38 166 GLU D N 1
ATOM 8837 C CA . GLU D 1 187 ? 48.886 105.354 72.236 1.00 15.60 166 GLU D CA 1
ATOM 8838 C C . GLU D 1 187 ? 50.067 105.963 72.983 1.00 18.24 166 GLU D C 1
ATOM 8839 O O . GLU D 1 187 ? 50.052 107.152 73.311 1.00 19.34 166 GLU D O 1
ATOM 8845 N N . ILE D 1 188 ? 51.091 105.145 73.227 1.00 18.71 167 ILE D N 1
ATOM 8846 C CA . ILE D 1 188 ? 52.303 105.595 73.903 1.00 13.81 167 ILE D CA 1
ATOM 8847 C C . ILE D 1 188 ? 53.066 106.651 73.095 1.00 13.60 167 ILE D C 1
ATOM 8848 O O . ILE D 1 188 ? 53.440 107.705 73.625 1.00 14.56 167 ILE D O 1
ATOM 8853 N N . GLN D 1 189 ? 53.278 106.382 71.814 1.00 11.48 168 GLN D N 1
ATOM 8854 C CA . GLN D 1 189 ? 53.998 107.326 70.974 1.00 13.84 168 GLN D CA 1
ATOM 8855 C C . GLN D 1 189 ? 53.246 108.658 70.831 1.00 16.70 168 GLN D C 1
ATOM 8856 O O . GLN D 1 189 ? 53.862 109.717 70.727 1.00 15.78 168 GLN D O 1
ATOM 8862 N N . ASP D 1 190 ? 51.919 108.613 70.858 1.00 16.44 169 ASP D N 1
ATOM 8863 C CA . ASP D 1 190 ? 51.143 109.843 70.786 1.00 16.93 169 ASP D CA 1
ATOM 8864 C C . ASP D 1 190 ? 51.320 110.687 72.054 1.00 17.45 169 ASP D C 1
ATOM 8865 O O . ASP D 1 190 ? 51.445 111.918 71.981 1.00 13.01 169 ASP D O 1
ATOM 8870 N N . GLU D 1 191 ? 51.333 110.024 73.211 1.00 12.54 170 GLU D N 1
ATOM 8871 C CA . GLU D 1 191 ? 51.519 110.721 74.477 1.00 13.21 170 GLU D CA 1
ATOM 8872 C C . GLU D 1 191 ? 52.920 111.314 74.544 1.00 14.51 170 GLU D C 1
ATOM 8873 O O . GLU D 1 191 ? 53.095 112.454 74.978 1.00 14.84 170 GLU D O 1
ATOM 8879 N N . THR D 1 192 ? 53.913 110.547 74.097 1.00 13.88 171 THR D N 1
ATOM 8880 C CA . THR D 1 192 ? 55.298 111.014 74.088 1.00 11.43 171 THR D CA 1
ATOM 8881 C C . THR D 1 192 ? 55.408 112.283 73.252 1.00 13.62 171 THR D C 1
ATOM 8882 O O . THR D 1 192 ? 55.974 113.295 73.692 1.00 12.32 171 THR D O 1
ATOM 8886 N N . GLU D 1 193 ? 54.837 112.241 72.056 1.00 11.08 172 GLU D N 1
ATOM 8887 C CA . GLU D 1 193 ? 54.853 113.414 71.175 1.00 16.02 172 GLU D CA 1
ATOM 8888 C C . GLU D 1 193 ? 54.147 114.633 71.789 1.00 12.32 172 GLU D C 1
ATOM 8889 O O . GLU D 1 193 ? 54.591 115.764 71.638 1.00 15.30 172 GLU D O 1
ATOM 8895 N N . ARG D 1 194 ? 53.069 114.378 72.514 1.00 12.14 173 ARG D N 1
ATOM 8896 C CA . ARG D 1 194 ? 52.251 115.419 73.100 1.00 12.10 173 ARG D CA 1
ATOM 8897 C C . ARG D 1 194 ? 53.014 116.300 74.096 1.00 16.13 173 ARG D C 1
ATOM 8898 O O . ARG D 1 194 ? 52.844 117.538 74.114 1.00 15.69 173 ARG D O 1
ATOM 8906 N N . VAL D 1 195 ? 53.846 115.657 74.912 1.00 10.42 174 VAL D N 1
ATOM 8907 C CA . VAL D 1 195 ? 54.642 116.332 75.939 1.00 9.02 174 VAL D CA 1
ATOM 8908 C C . VAL D 1 195 ? 56.139 116.352 75.603 1.00 11.33 174 VAL D C 1
ATOM 8909 O O . VAL D 1 195 ? 57.001 116.449 76.486 1.00 13.51 174 VAL D O 1
ATOM 8913 N N . TRP D 1 196 ? 56.431 116.276 74.313 1.00 10.41 175 TRP D N 1
ATOM 8914 C CA . TRP D 1 196 ? 57.795 116.302 73.818 1.00 10.31 175 TRP D CA 1
ATOM 8915 C C . TRP D 1 196 ? 58.477 117.629 74.138 1.00 11.38 175 TRP D C 1
ATOM 8916 O O . TRP D 1 196 ? 59.584 117.642 74.654 1.00 9.21 175 TRP D O 1
ATOM 8927 N N . ILE D 1 197 ? 57.827 118.750 73.830 1.00 12.69 176 ILE D N 1
ATOM 8928 C CA . ILE D 1 197 ? 58.389 120.054 74.195 1.00 12.30 176 ILE D CA 1
ATOM 8929 C C . ILE D 1 197 ? 57.441 120.894 75.057 1.00 9.40 176 ILE D C 1
ATOM 8930 O O . ILE D 1 197 ? 57.729 122.025 75.378 1.00 15.03 176 ILE D O 1
ATOM 8935 N N . THR D 1 198 ? 56.309 120.325 75.426 1.00 10.51 177 THR D N 1
ATOM 8936 C CA . THR D 1 198 ? 55.383 120.969 76.331 1.00 11.50 177 THR D CA 1
ATOM 8937 C C . THR D 1 198 ? 55.439 120.172 77.635 1.00 13.30 177 THR D C 1
ATOM 8938 O O . THR D 1 198 ? 55.283 118.953 77.608 1.00 9.70 177 THR D O 1
ATOM 8942 N N . PRO D 1 199 ? 55.678 120.852 78.774 1.00 11.22 178 PRO D N 1
ATOM 8943 C CA . PRO D 1 199 ? 55.799 120.223 80.100 1.00 10.46 178 PRO D CA 1
ATOM 8944 C C . PRO D 1 199 ? 54.648 119.258 80.444 1.00 13.28 178 PRO D C 1
ATOM 8945 O O . PRO D 1 199 ? 53.481 119.658 80.379 1.00 13.84 178 PRO D O 1
ATOM 8949 N N . PRO D 1 200 ? 54.975 118.001 80.804 1.00 11.96 179 PRO D N 1
ATOM 8950 C CA . PRO D 1 200 ? 54.011 117.012 81.303 1.00 10.74 179 PRO D CA 1
ATOM 8951 C C . PRO D 1 200 ? 53.488 117.407 82.692 1.00 13.58 179 PRO D C 1
ATOM 8952 O O . PRO D 1 200 ? 54.293 117.662 83.604 1.00 11.58 179 PRO D O 1
ATOM 8956 N N . ALA D 1 201 ? 52.168 117.431 82.856 1.00 10.75 180 ALA D N 1
ATOM 8957 C CA . ALA D 1 201 ? 51.559 117.824 84.127 1.00 9.71 180 ALA D CA 1
ATOM 8958 C C . ALA D 1 201 ? 52.027 116.963 85.290 1.00 13.71 180 ALA D C 1
ATOM 8959 O O . ALA D 1 201 ? 52.218 117.454 86.395 1.00 16.91 180 ALA D O 1
ATOM 8961 N N . GLU D 1 202 ? 52.198 115.671 85.047 1.00 15.11 181 GLU D N 1
ATOM 8962 C CA . GLU D 1 202 ? 52.575 114.774 86.123 1.00 15.73 181 GLU D CA 1
ATOM 8963 C C . GLU D 1 202 ? 53.949 115.164 86.668 1.00 19.29 181 GLU D C 1
ATOM 8964 O O . GLU D 1 202 ? 54.201 115.058 87.871 1.00 18.81 181 GLU D O 1
ATOM 8970 N N . ILE D 1 203 ? 54.821 115.666 85.798 1.00 14.34 182 ILE D N 1
ATOM 8971 C CA . ILE D 1 203 ? 56.146 116.066 86.248 1.00 11.85 182 ILE D CA 1
ATOM 8972 C C . ILE D 1 203 ? 56.070 117.414 86.947 1.00 13.85 182 ILE D C 1
ATOM 8973 O O . ILE D 1 203 ? 56.607 117.589 88.043 1.00 10.87 182 ILE D O 1
ATOM 8978 N N . VAL D 1 204 ? 55.387 118.362 86.312 1.00 16.83 183 VAL D N 1
ATOM 8979 C CA . VAL D 1 204 ? 55.198 119.689 86.896 1.00 16.84 183 VAL D CA 1
ATOM 8980 C C . VAL D 1 204 ? 54.439 119.633 88.222 1.00 15.54 183 VAL D C 1
ATOM 8981 O O . VAL D 1 204 ? 54.813 120.294 89.182 1.00 16.02 183 VAL D O 1
ATOM 8985 N N . ASP D 1 205 ? 53.382 118.832 88.274 1.00 14.58 184 ASP D N 1
ATOM 8986 C CA . ASP D 1 205 ? 52.628 118.676 89.506 1.00 15.44 184 ASP D CA 1
ATOM 8987 C C . ASP D 1 205 ? 53.498 118.265 90.696 1.00 18.10 184 ASP D C 1
ATOM 8988 O O . ASP D 1 205 ? 53.361 118.828 91.789 1.00 18.29 184 ASP D O 1
ATOM 9001 N N . HIS D 1 207 ? 56.831 118.522 91.055 1.00 12.76 186 HIS D N 1
ATOM 9002 C CA . HIS D 1 207 ? 57.814 119.536 91.379 1.00 13.97 186 HIS D CA 1
ATOM 9003 C C . HIS D 1 207 ? 57.169 120.706 92.100 1.00 16.06 186 HIS D C 1
ATOM 9004 O O . HIS D 1 207 ? 57.866 121.508 92.713 1.00 18.98 186 HIS D O 1
ATOM 9011 N N . GLN D 1 208 ? 55.842 120.793 92.042 1.00 15.96 187 GLN D N 1
ATOM 9012 C CA . GLN D 1 208 ? 55.122 121.882 92.714 1.00 20.86 187 GLN D CA 1
ATOM 9013 C C . GLN D 1 208 ? 54.415 121.369 93.953 1.00 18.78 187 GLN D C 1
ATOM 9014 O O . GLN D 1 208 ? 53.672 122.101 94.590 1.00 17.98 187 GLN D O 1
ATOM 9020 N N . GLY D 1 209 ? 54.630 120.098 94.271 1.00 15.47 188 GLY D N 1
ATOM 9021 C CA . GLY D 1 209 ? 54.110 119.528 95.496 1.00 12.96 188 GLY D CA 1
ATOM 9022 C C . GLY D 1 209 ? 52.684 119.033 95.378 1.00 16.65 188 GLY D C 1
ATOM 9023 O O . GLY D 1 209 ? 52.130 118.517 96.347 1.00 15.47 188 GLY D O 1
ATOM 9024 N N . ARG D 1 210 ? 52.076 119.191 94.206 1.00 15.61 189 ARG D N 1
ATOM 9025 C CA . ARG D 1 210 ? 50.724 118.662 94.001 1.00 16.30 189 ARG D CA 1
ATOM 9026 C C . ARG D 1 210 ? 50.770 117.157 93.709 1.00 19.40 189 ARG D C 1
ATOM 9027 O O . ARG D 1 210 ? 50.729 116.737 92.553 1.00 23.99 189 ARG D O 1
ATOM 9035 N N . ILE D 1 211 ? 50.868 116.356 94.770 1.00 15.71 190 ILE D N 1
ATOM 9036 C CA . ILE D 1 211 ? 51.095 114.922 94.662 1.00 12.50 190 ILE D CA 1
ATOM 9037 C C . ILE D 1 211 ? 50.021 114.149 95.409 1.00 15.93 190 ILE D C 1
ATOM 9038 O O . ILE D 1 211 ? 49.975 114.179 96.634 1.00 18.94 190 ILE D O 1
ATOM 9043 N N . ALA D 1 212 ? 49.163 113.453 94.669 1.00 13.34 191 ALA D N 1
ATOM 9044 C CA . ALA D 1 212 ? 47.988 112.792 95.253 1.00 17.08 191 ALA D CA 1
ATOM 9045 C C . ALA D 1 212 ? 48.280 111.766 96.351 1.00 15.45 191 ALA D C 1
ATOM 9046 O O . ALA D 1 212 ? 47.517 111.645 97.301 1.00 13.58 191 ALA D O 1
ATOM 9048 N N . SER D 1 213 ? 49.360 111.008 96.210 1.00 16.64 192 SER D N 1
ATOM 9049 C CA . SER D 1 213 ? 49.665 109.966 97.191 1.00 13.53 192 SER D CA 1
ATOM 9050 C C . SER D 1 213 ? 50.356 110.523 98.438 1.00 16.16 192 SER D C 1
ATOM 9051 O O . SER D 1 213 ? 50.585 109.777 99.386 1.00 17.11 192 SER D O 1
ATOM 9054 N N . ARG D 1 214 ? 50.698 111.815 98.418 1.00 16.14 193 ARG D N 1
ATOM 9055 C CA . ARG D 1 214 ? 51.358 112.487 99.542 1.00 18.53 193 ARG D CA 1
ATOM 9056 C C . ARG D 1 214 ? 52.760 111.923 99.809 1.00 16.92 193 ARG D C 1
ATOM 9057 O O . ARG D 1 214 ? 53.301 112.077 100.906 1.00 18.98 193 ARG D O 1
ATOM 9065 N N . ALA D 1 215 ? 53.340 111.286 98.792 1.00 17.56 194 ALA D N 1
ATOM 9066 C CA . ALA D 1 215 ? 54.616 110.588 98.920 1.00 13.12 194 ALA D CA 1
ATOM 9067 C C . ALA D 1 215 ? 55.713 111.510 99.448 1.00 14.68 194 ALA D C 1
ATOM 9068 O O . ALA D 1 215 ? 55.848 112.649 99.001 1.00 11.78 194 ALA D O 1
ATOM 9070 N N . GLY D 1 216 ? 56.487 110.995 100.404 1.00 12.43 195 GLY D N 1
ATOM 9071 C CA . GLY D 1 216 ? 57.419 111.780 101.180 1.00 9.53 195 GLY D CA 1
ATOM 9072 C C . GLY D 1 216 ? 57.271 111.499 102.665 1.00 14.06 195 GLY D C 1
ATOM 9073 O O . GLY D 1 216 ? 56.189 111.622 103.231 1.00 17.91 195 GLY D O 1
ATOM 9074 N N . SER D 1 217 ? 58.361 111.097 103.305 1.00 14.90 196 SER D N 1
ATOM 9075 C CA . SER D 1 217 ? 58.342 110.880 104.742 1.00 12.07 196 SER D CA 1
ATOM 9076 C C . SER D 1 217 ? 58.358 112.213 105.479 1.00 17.74 196 SER D C 1
ATOM 9077 O O . SER D 1 217 ? 58.991 113.185 105.025 1.00 17.99 196 SER D O 1
ATOM 9080 N N . TYR D 1 218 ? 57.641 112.256 106.603 1.00 16.23 197 TYR D N 1
ATOM 9081 C CA . TYR D 1 218 ? 57.521 113.455 107.434 1.00 12.64 197 TYR D CA 1
ATOM 9082 C C . TYR D 1 218 ? 57.057 114.714 106.705 1.00 14.49 197 TYR D C 1
ATOM 9083 O O . TYR D 1 218 ? 57.630 115.784 106.877 1.00 14.27 197 TYR D O 1
ATOM 9092 N N . ASP D 1 219 ? 56.011 114.559 105.897 1.00 17.62 198 ASP D N 1
ATOM 9093 C CA . ASP D 1 219 ? 55.262 115.680 105.317 1.00 18.45 198 ASP D CA 1
ATOM 9094 C C . ASP D 1 219 ? 56.053 116.627 104.413 1.00 18.58 198 ASP D C 1
ATOM 9095 O O . ASP D 1 219 ? 55.731 117.809 104.311 1.00 17.43 198 ASP D O 1
ATOM 9100 N N . GLN D 1 220 ? 57.086 116.112 103.761 1.00 15.45 199 GLN D N 1
ATOM 9101 C CA . GLN D 1 220 ? 57.831 116.901 102.793 1.00 12.17 199 GLN D CA 1
ATOM 9102 C C . GLN D 1 220 ? 57.987 116.062 101.528 1.00 13.86 199 GLN D C 1
ATOM 9103 O O . GLN D 1 220 ? 57.804 114.846 101.569 1.00 15.28 199 GLN D O 1
ATOM 9109 N N . TYR D 1 221 ? 58.294 116.689 100.399 1.00 14.52 200 TYR D N 1
ATOM 9110 C CA . TYR D 1 221 ? 58.360 115.949 99.134 1.00 11.77 200 TYR D CA 1
ATOM 9111 C C . TYR D 1 221 ? 59.670 116.157 98.384 1.00 10.43 200 TYR D C 1
ATOM 9112 O O . TYR D 1 221 ? 59.794 115.770 97.225 1.00 11.54 200 TYR D O 1
ATOM 9121 N N . PHE D 1 222 ? 60.644 116.764 99.044 1.00 8.16 201 PHE D N 1
ATOM 9122 C CA . PHE D 1 222 ? 61.952 116.934 98.453 1.00 7.83 201 PHE D CA 1
ATOM 9123 C C . PHE D 1 222 ? 62.585 115.577 98.167 1.00 8.99 201 PHE D C 1
ATOM 9124 O O . PHE D 1 222 ? 63.143 115.355 97.093 1.00 7.54 201 PHE D O 1
ATOM 9132 N N . SER D 1 223 ? 62.492 114.666 99.129 1.00 8.01 202 SER D N 1
ATOM 9133 C CA . SER D 1 223 ? 63.021 113.326 98.931 1.00 10.95 202 SER D CA 1
ATOM 9134 C C . SER D 1 223 ? 62.323 112.646 97.742 1.00 9.51 202 SER D C 1
ATOM 9135 O O . SER D 1 223 ? 62.950 111.922 96.991 1.00 8.60 202 SER D O 1
ATOM 9138 N N . THR D 1 224 ? 61.032 112.898 97.572 1.00 8.88 203 THR D N 1
ATOM 9139 C CA . THR D 1 224 ? 60.287 112.308 96.469 1.00 11.39 203 THR D CA 1
ATOM 9140 C C . THR D 1 224 ? 60.859 112.757 95.118 1.00 12.83 203 THR D C 1
ATOM 9141 O O . THR D 1 224 ? 61.027 111.944 94.202 1.00 11.44 203 THR D O 1
ATOM 9145 N N . LEU D 1 225 ? 61.178 114.048 95.009 1.00 10.52 204 LEU D N 1
ATOM 9146 C CA . LEU D 1 225 ? 61.712 114.609 93.767 1.00 10.01 204 LEU D CA 1
ATOM 9147 C C . LEU D 1 225 ? 63.102 114.056 93.454 1.00 9.78 204 LEU D C 1
ATOM 9148 O O . LEU D 1 225 ? 63.466 113.902 92.290 1.00 10.30 204 LEU D O 1
ATOM 9153 N N . VAL D 1 226 ? 63.874 113.771 94.497 1.00 7.63 205 VAL D N 1
ATOM 9154 C CA . VAL D 1 226 ? 65.173 113.136 94.347 1.00 8.50 205 VAL D CA 1
ATOM 9155 C C . VAL D 1 226 ? 65.038 111.705 93.792 1.00 8.92 205 VAL D C 1
ATOM 9156 O O . VAL D 1 226 ? 65.782 111.281 92.899 1.00 6.43 205 VAL D O 1
ATOM 9160 N N . PHE D 1 227 ? 64.083 110.967 94.341 1.00 7.22 206 PHE D N 1
ATOM 9161 C CA . PHE D 1 227 ? 63.812 109.609 93.901 1.00 8.17 206 PHE D CA 1
ATOM 9162 C C . PHE D 1 227 ? 63.180 109.619 92.519 1.00 8.85 206 PHE D C 1
ATOM 9163 O O . PHE D 1 227 ? 63.402 108.699 91.734 1.00 9.93 206 PHE D O 1
ATOM 9171 N N . LEU D 1 228 ? 62.377 110.644 92.236 1.00 6.33 207 LEU D N 1
ATOM 9172 C CA . LEU D 1 228 ? 61.770 110.784 90.925 1.00 9.62 207 LEU D CA 1
ATOM 9173 C C . LEU D 1 228 ? 62.857 110.892 89.864 1.00 8.14 207 LEU D C 1
ATOM 9174 O O . LEU D 1 228 ? 62.841 110.195 88.852 1.00 7.57 207 LEU D O 1
ATOM 9179 N N . ASN D 1 229 ? 63.811 111.764 90.148 1.00 9.90 208 ASN D N 1
ATOM 9180 C CA . ASN D 1 229 ? 64.905 112.090 89.255 1.00 10.31 208 ASN D CA 1
ATOM 9181 C C . ASN D 1 229 ? 65.779 110.882 89.048 1.00 9.01 208 ASN D C 1
ATOM 9182 O O . ASN D 1 229 ? 66.235 110.603 87.937 1.00 7.64 208 ASN D O 1
ATOM 9187 N N . GLY D 1 230 ? 66.005 110.167 90.141 1.00 9.51 209 GLY D N 1
ATOM 9188 C CA . GLY D 1 230 ? 66.945 109.070 90.151 1.00 6.79 209 GLY D CA 1
ATOM 9189 C C . GLY D 1 230 ? 66.420 107.799 89.511 1.00 10.69 209 GLY D C 1
ATOM 9190 O O . GLY D 1 230 ? 67.179 107.082 88.888 1.00 12.13 209 GLY D O 1
ATOM 9191 N N . GLU D 1 231 ? 65.131 107.516 89.664 1.00 8.81 210 GLU D N 1
ATOM 9192 C CA . GLU D 1 231 ? 64.557 106.272 89.170 1.00 8.29 210 GLU D CA 1
ATOM 9193 C C . GLU D 1 231 ? 64.201 106.299 87.690 1.00 7.45 210 GLU D C 1
ATOM 9194 O O . GLU D 1 231 ? 64.427 105.326 86.984 1.00 8.62 210 GLU D O 1
ATOM 9200 N N . VAL D 1 232 ? 63.651 107.417 87.227 1.00 9.37 211 VAL D N 1
ATOM 9201 C CA . VAL D 1 232 ? 63.245 107.546 85.839 1.00 7.22 211 VAL D CA 1
ATOM 9202 C C . VAL D 1 232 ? 64.413 107.381 84.892 1.00 6.81 211 VAL D C 1
ATOM 9203 O O . VAL D 1 232 ? 64.329 106.630 83.924 1.00 6.07 211 VAL D O 1
ATOM 9207 N N . ARG D 1 233 ? 65.510 108.071 85.185 1.00 6.57 212 ARG D N 1
ATOM 9208 C CA . ARG D 1 233 ? 66.647 108.081 84.283 1.00 7.22 212 ARG D CA 1
ATOM 9209 C C . ARG D 1 233 ? 67.232 106.687 83.918 1.00 10.57 212 ARG D C 1
ATOM 9210 O O . ARG D 1 233 ? 67.276 106.336 82.731 1.00 9.87 212 ARG D O 1
ATOM 9218 N N . PRO D 1 234 ? 67.693 105.894 84.911 1.00 8.52 213 PRO D N 1
ATOM 9219 C CA . PRO D 1 234 ? 68.152 104.546 84.530 1.00 9.23 213 PRO D CA 1
ATOM 9220 C C . PRO D 1 234 ? 67.039 103.650 83.983 1.00 8.81 213 PRO D C 1
ATOM 9221 O O . PRO D 1 234 ? 67.313 102.839 83.078 1.00 6.82 213 PRO D O 1
ATOM 9225 N N . LEU D 1 235 ? 65.814 103.790 84.489 1.00 6.03 214 LEU D N 1
ATOM 9226 C CA . LEU D 1 235 ? 64.711 103.032 83.891 1.00 6.76 214 LEU D CA 1
ATOM 9227 C C . LEU D 1 235 ? 64.674 103.246 82.376 1.00 7.60 214 LEU D C 1
ATOM 9228 O O . LEU D 1 235 ? 64.485 102.297 81.621 1.00 6.64 214 LEU D O 1
ATOM 9233 N N . GLY D 1 236 ? 64.906 104.489 81.947 1.00 7.96 215 GLY D N 1
ATOM 9234 C CA . GLY D 1 236 ? 64.932 104.838 80.541 1.00 5.32 215 GLY D CA 1
ATOM 9235 C C . GLY D 1 236 ? 66.180 104.384 79.814 1.00 7.89 215 GLY D C 1
ATOM 9236 O O . GLY D 1 236 ? 66.096 103.634 78.843 1.00 6.99 215 GLY D O 1
ATOM 9237 N N . TYR D 1 237 ? 67.348 104.816 80.285 1.00 8.23 216 TYR D N 1
ATOM 9238 C CA . TYR D 1 237 ? 68.574 104.609 79.515 1.00 7.15 216 TYR D CA 1
ATOM 9239 C C . TYR D 1 237 ? 69.232 103.245 79.679 1.00 6.57 216 TYR D C 1
ATOM 9240 O O . TYR D 1 237 ? 69.966 102.795 78.794 1.00 7.62 216 TYR D O 1
ATOM 9249 N N . CYS D 1 238 ? 68.983 102.605 80.813 1.00 5.24 217 CYS D N 1
ATOM 9250 C CA . CYS D 1 238 ? 69.658 101.367 81.159 1.00 7.19 217 CYS D CA 1
ATOM 9251 C C . CYS D 1 238 ? 68.774 100.133 80.932 1.00 8.28 217 CYS D C 1
ATOM 9252 O O . CYS D 1 238 ? 69.136 99.247 80.175 1.00 9.82 217 CYS D O 1
ATOM 9255 N N . ALA D 1 239 ? 67.616 100.094 81.588 1.00 8.66 218 ALA D N 1
ATOM 9256 C CA . ALA D 1 239 ? 66.730 98.942 81.551 1.00 7.06 218 ALA D CA 1
ATOM 9257 C C . ALA D 1 239 ? 65.986 98.859 80.221 1.00 7.57 218 ALA D C 1
ATOM 9258 O O . ALA D 1 239 ? 66.090 97.861 79.494 1.00 5.81 218 ALA D O 1
ATOM 9260 N N . LEU D 1 240 ? 65.240 99.907 79.893 1.00 5.67 219 LEU D N 1
ATOM 9261 C CA . LEU D 1 240 ? 64.432 99.869 78.681 1.00 5.12 219 LEU D CA 1
ATOM 9262 C C . LEU D 1 240 ? 65.286 99.921 77.429 1.00 5.22 219 LEU D C 1
ATOM 9263 O O . LEU D 1 240 ? 65.155 99.082 76.545 1.00 6.02 219 LEU D O 1
ATOM 9268 N N . ASN D 1 241 ? 66.203 100.871 77.368 1.00 6.23 220 ASN D N 1
ATOM 9269 C CA . ASN D 1 241 ? 67.079 100.925 76.219 1.00 7.04 220 ASN D CA 1
ATOM 9270 C C . ASN D 1 241 ? 68.017 99.734 76.175 1.00 5.99 220 ASN D C 1
ATOM 9271 O O . ASN D 1 241 ? 68.409 99.306 75.108 1.00 5.47 220 ASN D O 1
ATOM 9276 N N . GLY D 1 242 ? 68.365 99.191 77.340 1.00 9.62 221 GLY D N 1
ATOM 9277 C CA . GLY D 1 242 ? 69.225 98.021 77.397 1.00 6.75 221 GLY D CA 1
ATOM 9278 C C . GLY D 1 242 ? 68.552 96.862 76.700 1.00 8.70 221 GLY D C 1
ATOM 9279 O O . GLY D 1 242 ? 69.201 96.079 75.994 1.00 8.69 221 GLY D O 1
ATOM 9280 N N . LEU D 1 243 ? 67.236 96.770 76.890 1.00 5.73 222 LEU D N 1
ATOM 9281 C CA . LEU D 1 243 ? 66.455 95.725 76.266 1.00 6.60 222 LEU D CA 1
ATOM 9282 C C . LEU D 1 243 ? 66.419 95.905 74.741 1.00 8.24 222 LEU D C 1
ATOM 9283 O O . LEU D 1 243 ? 66.495 94.916 73.994 1.00 9.46 222 LEU D O 1
ATOM 9288 N N . LEU D 1 244 ? 66.315 97.153 74.287 1.00 4.59 223 LEU D N 1
ATOM 9289 C CA . LEU D 1 244 ? 66.341 97.448 72.861 1.00 6.01 223 LEU D CA 1
ATOM 9290 C C . LEU D 1 244 ? 67.679 97.042 72.289 1.00 8.96 223 LEU D C 1
ATOM 9291 O O . LEU D 1 244 ? 67.755 96.519 71.176 1.00 8.77 223 LEU D O 1
ATOM 9296 N N . LYS D 1 245 ? 68.740 97.307 73.047 1.00 7.17 224 LYS D N 1
ATOM 9297 C CA . LYS D 1 245 ? 70.083 97.025 72.568 1.00 8.70 224 LYS D CA 1
ATOM 9298 C C . LYS D 1 245 ? 70.317 95.522 72.452 1.00 11.13 224 LYS D C 1
ATOM 9299 O O . LYS D 1 245 ? 70.916 95.044 71.478 1.00 11.15 224 LYS D O 1
ATOM 9305 N N . ILE D 1 246 ? 69.841 94.788 73.452 1.00 7.18 225 ILE D N 1
ATOM 9306 C CA . ILE D 1 246 ? 69.923 93.342 73.430 1.00 10.65 225 ILE D CA 1
ATOM 9307 C C . ILE D 1 246 ? 69.153 92.758 72.237 1.00 10.83 225 ILE D C 1
ATOM 9308 O O . ILE D 1 246 ? 69.650 91.888 71.525 1.00 12.41 225 ILE D O 1
ATOM 9313 N N . CYS D 1 247 ? 67.957 93.273 71.996 1.00 15.49 226 CYS D N 1
ATOM 9314 C CA . CYS D 1 247 ? 67.087 92.719 70.960 1.00 10.00 226 CYS D CA 1
ATOM 9315 C C . CYS D 1 247 ? 67.653 92.957 69.572 1.00 9.68 226 CYS D C 1
ATOM 9316 O O . CYS D 1 247 ? 67.440 92.168 68.667 1.00 10.74 226 CYS D O 1
ATOM 9319 N N . ARG D 1 248 ? 68.408 94.035 69.411 1.00 14.23 227 ARG D N 1
ATOM 9320 C CA . ARG D 1 248 ? 68.868 94.416 68.085 1.00 9.93 227 ARG D CA 1
ATOM 9321 C C . ARG D 1 248 ? 70.298 94.000 67.815 1.00 12.20 227 ARG D C 1
ATOM 9322 O O . ARG D 1 248 ? 70.679 93.867 66.657 1.00 11.17 227 ARG D O 1
ATOM 9330 N N . THR D 1 249 ? 71.085 93.800 68.872 1.00 12.03 228 THR D N 1
ATOM 9331 C CA . THR D 1 249 ? 72.498 93.470 68.707 1.00 8.88 228 THR D CA 1
ATOM 9332 C C . THR D 1 249 ? 72.853 92.046 69.132 1.00 11.28 228 THR D C 1
ATOM 9333 O O . THR D 1 249 ? 73.992 91.596 68.943 1.00 13.38 228 THR D O 1
ATOM 9337 N N . THR D 1 250 ? 71.887 91.334 69.699 1.00 9.23 229 THR D N 1
ATOM 9338 C CA . THR D 1 250 ? 72.074 89.911 69.960 1.00 10.05 229 THR D CA 1
ATOM 9339 C C . THR D 1 250 ? 70.919 89.136 69.369 1.00 9.95 229 THR D C 1
ATOM 9340 O O . THR D 1 250 ? 69.893 89.719 69.002 1.00 8.84 229 THR D O 1
ATOM 9344 N N . ASP D 1 251 ? 71.079 87.817 69.304 1.00 9.74 230 ASP D N 1
ATOM 9345 C CA . ASP D 1 251 ? 70.015 86.951 68.824 1.00 7.96 230 ASP D CA 1
ATOM 9346 C C . ASP D 1 251 ? 69.360 86.148 69.951 1.00 10.61 230 ASP D C 1
ATOM 9347 O O . ASP D 1 251 ? 68.881 85.023 69.737 1.00 12.98 230 ASP D O 1
ATOM 9352 N N . LEU D 1 252 ? 69.345 86.727 71.145 1.00 6.91 231 LEU D N 1
ATOM 9353 C CA . LEU D 1 252 ? 68.491 86.234 72.208 1.00 8.93 231 LEU D CA 1
ATOM 9354 C C . LEU D 1 252 ? 67.132 85.877 71.653 1.00 9.61 231 LEU D C 1
ATOM 9355 O O . LEU D 1 252 ? 66.564 86.645 70.919 1.00 7.63 231 LEU D O 1
ATOM 9360 N N . THR D 1 253 ? 66.595 84.720 72.010 1.00 10.51 232 THR D N 1
ATOM 9361 C CA . THR D 1 253 ? 65.302 84.340 71.462 1.00 9.32 232 THR D CA 1
ATOM 9362 C C . THR D 1 253 ? 64.201 85.289 71.898 1.00 10.37 232 THR D C 1
ATOM 9363 O O . THR D 1 253 ? 64.320 85.964 72.920 1.00 9.65 232 THR D O 1
ATOM 9367 N N . LEU D 1 254 ? 63.130 85.340 71.113 1.00 10.19 233 LEU D N 1
ATOM 9368 C CA . LEU D 1 254 ? 61.958 86.117 71.481 1.00 7.72 233 LEU D CA 1
ATOM 9369 C C . LEU D 1 254 ? 61.427 85.663 72.836 1.00 10.60 233 LEU D C 1
ATOM 9370 O O . LEU D 1 254 ? 60.990 86.469 73.665 1.00 11.30 233 LEU D O 1
ATOM 9375 N N . ASN D 1 255 ? 61.470 84.355 73.046 1.00 9.84 234 ASN D N 1
ATOM 9376 C CA . ASN D 1 255 ? 60.935 83.749 74.245 1.00 8.50 234 ASN D CA 1
ATOM 9377 C C . ASN D 1 255 ? 61.694 84.243 75.453 1.00 9.98 234 ASN D C 1
ATOM 9378 O O . ASN D 1 255 ? 61.115 84.485 76.503 1.00 10.57 234 ASN D O 1
ATOM 9383 N N . ASP D 1 256 ? 63.002 84.392 75.294 1.00 8.71 235 ASP D N 1
ATOM 9384 C CA . ASP D 1 256 ? 63.828 84.908 76.363 1.00 11.29 235 ASP D CA 1
ATOM 9385 C C . ASP D 1 256 ? 63.686 86.435 76.577 1.00 12.74 235 ASP D C 1
ATOM 9386 O O . ASP D 1 256 ? 63.660 86.897 77.724 1.00 10.58 235 ASP D O 1
ATOM 9391 N N . LEU D 1 257 ? 63.583 87.198 75.487 1.00 9.69 236 LEU D N 1
ATOM 9392 C CA . LEU D 1 257 ? 63.345 88.632 75.580 1.00 10.13 236 LEU D CA 1
ATOM 9393 C C . LEU D 1 257 ? 62.067 88.881 76.384 1.00 13.25 236 LEU D C 1
ATOM 9394 O O . LEU D 1 257 ? 61.983 89.827 77.175 1.00 11.23 236 LEU D O 1
ATOM 9399 N N . LYS D 1 258 ? 61.075 88.019 76.194 1.00 11.15 237 LYS D N 1
ATOM 9400 C CA . LYS D 1 258 ? 59.839 88.186 76.922 1.00 10.01 237 LYS D CA 1
ATOM 9401 C C . LYS D 1 258 ? 60.024 87.915 78.399 1.00 13.35 237 LYS D C 1
ATOM 9402 O O . LYS D 1 258 ? 59.441 88.600 79.234 1.00 19.92 237 LYS D O 1
ATOM 9408 N N . ARG D 1 259 ? 60.818 86.903 78.722 1.00 14.50 238 ARG D N 1
ATOM 9409 C CA . ARG D 1 259 ? 60.900 86.422 80.091 1.00 14.33 238 ARG D CA 1
ATOM 9410 C C . ARG D 1 259 ? 61.617 87.413 80.972 1.00 12.17 238 ARG D C 1
ATOM 9411 O O . ARG D 1 259 ? 61.254 87.609 82.115 1.00 15.70 238 ARG D O 1
ATOM 9419 N N . ILE D 1 260 ? 62.657 88.025 80.437 1.00 12.85 239 ILE D N 1
ATOM 9420 C CA . ILE D 1 260 ? 63.532 88.837 81.252 1.00 12.72 239 ILE D CA 1
ATOM 9421 C C . ILE D 1 260 ? 63.022 90.264 81.393 1.00 11.28 239 ILE D C 1
ATOM 9422 O O . ILE D 1 260 ? 63.465 90.994 82.271 1.00 15.00 239 ILE D O 1
ATOM 9427 N N . THR D 1 261 ? 62.072 90.646 80.550 1.00 10.10 240 THR D N 1
ATOM 9428 C CA . THR D 1 261 ? 61.641 92.040 80.483 1.00 12.62 240 THR D CA 1
ATOM 9429 C C . THR D 1 261 ? 61.000 92.599 81.770 1.00 12.45 240 THR D C 1
ATOM 9430 O O . THR D 1 261 ? 61.420 93.660 82.246 1.00 10.94 240 THR D O 1
ATOM 9434 N N . PRO D 1 262 ? 59.997 91.894 82.338 1.00 13.60 241 PRO D N 1
ATOM 9435 C CA . PRO D 1 262 ? 59.364 92.452 83.543 1.00 12.55 241 PRO D CA 1
ATOM 9436 C C . PRO D 1 262 ? 60.357 92.679 84.683 1.00 11.08 241 PRO D C 1
ATOM 9437 O O . PRO D 1 262 ? 60.206 93.638 85.449 1.00 12.18 241 PRO D O 1
ATOM 9441 N N . THR D 1 263 ? 61.387 91.838 84.751 1.00 12.62 242 THR D N 1
ATOM 9442 C CA . THR D 1 263 ? 62.369 91.890 85.831 1.00 10.66 242 THR D CA 1
ATOM 9443 C C . THR D 1 263 ? 63.058 93.249 85.887 1.00 12.79 242 THR D C 1
ATOM 9444 O O . THR D 1 263 ? 63.324 93.776 86.961 1.00 8.68 242 THR D O 1
ATOM 9448 N N . PHE D 1 264 ? 63.315 93.835 84.726 1.00 10.57 243 PHE D N 1
ATOM 9449 C CA . PHE D 1 264 ? 64.050 95.080 84.697 1.00 8.52 243 PHE D CA 1
ATOM 9450 C C . PHE D 1 264 ? 63.187 96.352 84.691 1.00 11.49 243 PHE D C 1
ATOM 9451 O O . PHE D 1 264 ? 63.705 97.458 84.901 1.00 7.52 243 PHE D O 1
ATOM 9459 N N . ILE D 1 265 ? 61.884 96.221 84.468 1.00 10.74 244 ILE D N 1
ATOM 9460 C CA . ILE D 1 265 ? 61.085 97.431 84.265 1.00 8.13 244 ILE D CA 1
ATOM 9461 C C . ILE D 1 265 ? 59.880 97.597 85.187 1.00 8.10 244 ILE D C 1
ATOM 9462 O O . ILE D 1 265 ? 59.345 98.692 85.306 1.00 11.42 244 ILE D O 1
ATOM 9467 N N . LYS D 1 266 ? 59.448 96.520 85.835 1.00 9.98 245 LYS D N 1
ATOM 9468 C CA . LYS D 1 266 ? 58.220 96.550 86.633 1.00 9.63 245 LYS D CA 1
ATOM 9469 C C . LYS D 1 266 ? 58.351 97.385 87.901 1.00 12.30 245 LYS D C 1
ATOM 9470 O O . LYS D 1 266 ? 57.721 98.436 88.029 1.00 16.48 245 LYS D O 1
ATOM 9476 N N . THR D 1 267 ? 59.152 96.897 88.840 1.00 9.63 246 THR D N 1
ATOM 9477 C CA . THR D 1 267 ? 59.350 97.553 90.130 1.00 11.74 246 THR D CA 1
ATOM 9478 C C . THR D 1 267 ? 59.602 99.080 90.090 1.00 13.60 246 THR D C 1
ATOM 9479 O O . THR D 1 267 ? 58.941 99.825 90.816 1.00 14.03 246 THR D O 1
ATOM 9483 N N . PRO D 1 268 ? 60.527 99.556 89.233 1.00 11.46 247 PRO D N 1
ATOM 9484 C CA . PRO D 1 268 ? 60.709 101.020 89.194 1.00 11.58 247 PRO D CA 1
ATOM 9485 C C . PRO D 1 268 ? 59.463 101.750 88.713 1.00 10.59 247 PRO D C 1
ATOM 9486 O O . PRO D 1 268 ? 59.097 102.770 89.272 1.00 14.90 247 PRO D O 1
ATOM 9490 N N . ALA D 1 269 ? 58.817 101.240 87.677 1.00 12.10 248 ALA D N 1
ATOM 9491 C CA . ALA D 1 269 ? 57.587 101.854 87.202 1.00 11.84 248 ALA D CA 1
ATOM 9492 C C . ALA D 1 269 ? 56.496 101.852 88.284 1.00 11.45 248 ALA D C 1
ATOM 9493 O O . ALA D 1 269 ? 55.729 102.795 88.397 1.00 10.38 248 ALA D O 1
ATOM 9495 N N . GLU D 1 270 ? 56.441 100.800 89.093 1.00 15.96 249 GLU D N 1
ATOM 9496 C CA . GLU D 1 270 ? 55.378 100.699 90.089 1.00 16.13 249 GLU D CA 1
ATOM 9497 C C . GLU D 1 270 ? 55.601 101.667 91.243 1.00 17.72 249 GLU D C 1
ATOM 9498 O O . GLU D 1 270 ? 54.655 102.292 91.718 1.00 19.27 249 GLU D O 1
ATOM 9504 N N . PHE D 1 271 ? 56.850 101.788 91.686 1.00 15.58 250 PHE D N 1
ATOM 9505 C CA . PHE D 1 271 ? 57.204 102.757 92.706 1.00 10.50 250 PHE D CA 1
ATOM 9506 C C . PHE D 1 271 ? 56.948 104.165 92.172 1.00 13.03 250 PHE D C 1
ATOM 9507 O O . PHE D 1 271 ? 56.393 105.015 92.870 1.00 13.05 250 PHE D O 1
ATOM 9515 N N . LEU D 1 272 ? 57.336 104.404 90.921 1.00 13.97 251 LEU D N 1
ATOM 9516 C CA . LEU D 1 272 ? 57.166 105.723 90.315 1.00 12.26 251 LEU D CA 1
ATOM 9517 C C . LEU D 1 272 ? 55.694 106.086 90.167 1.00 11.70 251 LEU D C 1
ATOM 9518 O O . LEU D 1 272 ? 55.327 107.246 90.310 1.00 9.13 251 LEU D O 1
ATOM 9523 N N . GLY D 1 273 ? 54.850 105.091 89.897 1.00 13.39 252 GLY D N 1
ATOM 9524 C CA . GLY D 1 273 ? 53.409 105.312 89.856 1.00 11.27 252 GLY D CA 1
ATOM 9525 C C . GLY D 1 273 ? 52.897 105.896 91.163 1.00 13.26 252 GLY D C 1
ATOM 9526 O O . GLY D 1 273 ? 52.193 106.907 91.180 1.00 11.36 252 GLY D O 1
ATOM 9527 N N . TYR D 1 274 ? 53.280 105.267 92.270 1.00 13.15 253 TYR D N 1
ATOM 9528 C CA . TYR D 1 274 ? 52.866 105.728 93.584 1.00 13.03 253 TYR D CA 1
ATOM 9529 C C . TYR D 1 274 ? 53.371 107.143 93.879 1.00 12.35 253 TYR D C 1
ATOM 9530 O O . TYR D 1 274 ? 52.665 107.941 94.481 1.00 13.26 253 TYR D O 1
ATOM 9539 N N . THR D 1 275 ? 54.581 107.470 93.442 1.00 12.62 254 THR D N 1
ATOM 9540 C CA . THR D 1 275 ? 55.105 108.808 93.711 1.00 10.74 254 THR D CA 1
ATOM 9541 C C . THR D 1 275 ? 54.397 109.879 92.890 1.00 11.01 254 THR D C 1
ATOM 9542 O O . THR D 1 275 ? 54.446 111.062 93.239 1.00 7.68 254 THR D O 1
ATOM 9546 N N . GLY D 1 276 ? 53.746 109.469 91.801 1.00 9.48 255 GLY D N 1
ATOM 9547 C CA . GLY D 1 276 ? 52.958 110.395 91.014 1.00 10.39 255 GLY D CA 1
ATOM 9548 C C . GLY D 1 276 ? 52.995 110.241 89.510 1.00 12.10 255 GLY D C 1
ATOM 9549 O O . GLY D 1 276 ? 52.305 110.967 88.800 1.00 12.63 255 GLY D O 1
ATOM 9550 N N . LEU D 1 277 ? 53.800 109.315 89.001 1.00 13.43 256 LEU D N 1
ATOM 9551 C CA . LEU D 1 277 ? 53.837 109.098 87.556 1.00 12.53 256 LEU D CA 1
ATOM 9552 C C . LEU D 1 277 ? 52.828 108.035 87.123 1.00 11.45 256 LEU D C 1
ATOM 9553 O O . LEU D 1 277 ? 53.196 106.915 86.789 1.00 8.30 256 LEU D O 1
ATOM 9558 N N . ASP D 1 278 ? 51.555 108.413 87.111 1.00 14.45 257 ASP D N 1
ATOM 9559 C CA . ASP D 1 278 ? 50.459 107.491 86.823 1.00 11.61 257 ASP D CA 1
ATOM 9560 C C . ASP D 1 278 ? 50.486 106.956 85.388 1.00 12.69 257 ASP D C 1
ATOM 9561 O O . ASP D 1 278 ? 50.128 105.800 85.132 1.00 11.43 257 ASP D O 1
ATOM 9566 N N . THR D 1 279 ? 50.897 107.807 84.457 1.00 12.77 258 THR D N 1
ATOM 9567 C CA . THR D 1 279 ? 50.924 107.444 83.051 1.00 10.97 258 THR D CA 1
ATOM 9568 C C . THR D 1 279 ? 52.045 106.434 82.776 1.00 12.21 258 THR D C 1
ATOM 9569 O O . THR D 1 279 ? 51.829 105.471 82.047 1.00 13.51 258 THR D O 1
ATOM 9573 N N . LEU D 1 280 ? 53.220 106.629 83.381 1.00 10.67 259 LEU D N 1
ATOM 9574 C CA . LEU D 1 280 ? 54.309 105.666 83.216 1.00 10.83 259 LEU D CA 1
ATOM 9575 C C . LEU D 1 280 ? 53.899 104.302 83.735 1.00 9.91 259 LEU D C 1
ATOM 9576 O O . LEU D 1 280 ? 54.139 103.293 83.086 1.00 13.27 259 LEU D O 1
ATOM 9581 N N . TRP D 1 281 ? 53.257 104.274 84.894 1.00 10.08 260 TRP D N 1
ATOM 9582 C CA . TRP D 1 281 ? 52.855 103.011 85.500 1.00 10.46 260 TRP D CA 1
ATOM 9583 C C . TRP D 1 281 ? 51.720 102.334 84.731 1.00 12.26 260 TRP D C 1
ATOM 9584 O O . TRP D 1 281 ? 51.726 101.109 84.538 1.00 12.32 260 TRP D O 1
ATOM 9595 N N . ARG D 1 282 ? 50.747 103.122 84.282 1.00 13.32 261 ARG D N 1
ATOM 9596 C CA . ARG D 1 282 ? 49.662 102.564 83.482 1.00 14.67 261 ARG D CA 1
ATOM 9597 C C . ARG D 1 282 ? 50.202 101.952 82.173 1.00 14.23 261 ARG D C 1
ATOM 9598 O O . ARG D 1 282 ? 49.860 100.818 81.817 1.00 11.98 261 ARG D O 1
ATOM 9606 N N . PHE D 1 283 ? 51.061 102.709 81.489 1.00 10.39 262 PHE D N 1
ATOM 9607 C CA . PHE D 1 283 ? 51.670 102.278 80.239 1.00 11.22 262 PHE D CA 1
ATOM 9608 C C . PHE D 1 283 ? 52.473 101.010 80.453 1.00 14.25 262 PHE D C 1
ATOM 9609 O O . PHE D 1 283 ? 52.412 100.083 79.648 1.00 16.81 262 PHE D O 1
ATOM 9617 N N . THR D 1 284 ? 53.236 100.976 81.539 1.00 12.66 263 THR D N 1
ATOM 9618 C CA . THR D 1 284 ? 54.033 99.793 81.856 1.00 15.04 263 THR D CA 1
ATOM 9619 C C . THR D 1 284 ? 53.180 98.542 82.086 1.00 15.02 263 THR D C 1
ATOM 9620 O O . THR D 1 284 ? 53.503 97.471 81.571 1.00 18.68 263 THR D O 1
ATOM 9624 N N . GLN D 1 285 ? 52.104 98.671 82.854 1.00 12.84 264 GLN D N 1
ATOM 9625 C CA . GLN D 1 285 ? 51.243 97.523 83.113 1.00 15.66 264 GLN D CA 1
ATOM 9626 C C . GLN D 1 285 ? 50.636 97.025 81.801 1.00 16.51 264 GLN D C 1
ATOM 9627 O O . GLN D 1 285 ? 50.518 95.821 81.577 1.00 22.35 264 GLN D O 1
ATOM 9633 N N . GLN D 1 286 ? 50.271 97.956 80.930 1.00 12.95 265 GLN D N 1
ATOM 9634 C CA . GLN D 1 286 ? 49.676 97.595 79.652 1.00 13.64 265 GLN D CA 1
ATOM 9635 C C . GLN D 1 286 ? 50.672 96.827 78.793 1.00 15.85 265 GLN D C 1
ATOM 9636 O O . GLN D 1 286 ? 50.327 95.823 78.192 1.00 17.29 265 GLN D O 1
ATOM 9642 N N . VAL D 1 287 ? 51.913 97.299 78.756 1.00 19.10 266 VAL D N 1
ATOM 9643 C CA . VAL D 1 287 ? 53.005 96.570 78.114 1.00 14.74 266 VAL D CA 1
ATOM 9644 C C . VAL D 1 287 ? 53.215 95.184 78.739 1.00 18.53 266 VAL D C 1
ATOM 9645 O O . VAL D 1 287 ? 53.279 94.184 78.027 1.00 21.81 266 VAL D O 1
ATOM 9649 N N . LEU D 1 288 ? 53.302 95.108 80.061 1.00 14.53 267 LEU D N 1
ATOM 9650 C CA . LEU D 1 288 ? 53.535 93.825 80.707 1.00 14.36 267 LEU D CA 1
ATOM 9651 C C . LEU D 1 288 ? 52.407 92.812 80.467 1.00 18.74 267 LEU D C 1
ATOM 9652 O O . LEU D 1 288 ? 52.640 91.604 80.441 1.00 16.05 267 LEU D O 1
ATOM 9657 N N . THR D 1 289 ? 51.183 93.301 80.310 1.00 19.78 268 THR D N 1
ATOM 9658 C CA . THR D 1 289 ? 50.036 92.431 80.054 1.00 17.10 268 THR D CA 1
ATOM 9659 C C . THR D 1 289 ? 50.079 91.876 78.644 1.00 17.52 268 THR D C 1
ATOM 9660 O O . THR D 1 289 ? 49.829 90.705 78.406 1.00 22.84 268 THR D O 1
ATOM 9664 N N . LEU D 1 290 ? 50.392 92.752 77.705 1.00 20.00 269 LEU D N 1
ATOM 9665 C CA . LEU D 1 290 ? 50.406 92.414 76.299 1.00 19.76 269 LEU D CA 1
ATOM 9666 C C . LEU D 1 290 ? 51.590 91.530 75.940 1.00 23.93 269 LEU D C 1
ATOM 9667 O O . LEU D 1 290 ? 51.502 90.687 75.047 1.00 25.76 269 LEU D O 1
ATOM 9672 N N . LEU D 1 291 ? 52.693 91.738 76.655 1.00 25.65 270 LEU D N 1
ATOM 9673 C CA . LEU D 1 291 ? 53.997 91.149 76.337 1.00 22.09 270 LEU D CA 1
ATOM 9674 C C . LEU D 1 291 ? 54.019 89.648 76.077 1.00 21.63 270 LEU D C 1
ATOM 9675 O O . LEU D 1 291 ? 54.561 89.225 75.061 1.00 24.26 270 LEU D O 1
ATOM 9680 N N . PRO D 1 292 ? 53.432 88.840 76.979 1.00 21.63 271 PRO D N 1
ATOM 9681 C CA . PRO D 1 292 ? 53.523 87.390 76.774 1.00 26.64 271 PRO D CA 1
ATOM 9682 C C . PRO D 1 292 ? 52.892 86.930 75.463 1.00 28.16 271 PRO D C 1
ATOM 9683 O O . PRO D 1 292 ? 53.205 85.835 75.013 1.00 23.46 271 PRO D O 1
ATOM 9687 N N . ASP D 1 293 ? 52.039 87.768 74.872 1.00 27.01 272 ASP D N 1
ATOM 9688 C CA . ASP D 1 293 ? 51.310 87.437 73.651 1.00 26.62 272 ASP D CA 1
ATOM 9689 C C . ASP D 1 293 ? 51.980 87.903 72.357 1.00 28.61 272 ASP D C 1
ATOM 9690 O O . ASP D 1 293 ? 51.484 87.632 71.263 1.00 31.82 272 ASP D O 1
ATOM 9695 N N . VAL D 1 294 ? 53.087 88.621 72.479 1.00 26.58 273 VAL D N 1
ATOM 9696 C CA . VAL D 1 294 ? 53.849 89.065 71.317 1.00 23.23 273 VAL D CA 1
ATOM 9697 C C . VAL D 1 294 ? 54.324 87.872 70.454 1.00 25.11 273 VAL D C 1
ATOM 9698 O O . VAL D 1 294 ? 54.776 86.850 70.968 1.00 21.16 273 VAL D O 1
ATOM 9702 N N . GLU D 1 295 ? 54.211 87.997 69.140 1.00 20.37 274 GLU D N 1
ATOM 9703 C CA . GLU D 1 295 ? 54.477 86.863 68.276 1.00 19.80 274 GLU D CA 1
ATOM 9704 C C . GLU D 1 295 ? 55.793 86.999 67.529 1.00 20.00 274 GLU D C 1
ATOM 9705 O O . GLU D 1 295 ? 56.387 86.003 67.131 1.00 24.60 274 GLU D O 1
ATOM 9711 N N . THR D 1 296 ? 56.246 88.227 67.310 1.00 21.66 275 THR D N 1
ATOM 9712 C CA . THR D 1 296 ? 57.456 88.438 66.523 1.00 17.24 275 THR D CA 1
ATOM 9713 C C . THR D 1 296 ? 58.434 89.360 67.244 1.00 18.37 275 THR D C 1
ATOM 9714 O O . THR D 1 296 ? 58.039 90.125 68.138 1.00 17.72 275 THR D O 1
ATOM 9718 N N . ARG D 1 297 ? 59.671 89.297 66.903 1.00 11.46 276 ARG D N 1
ATOM 9719 C CA . ARG D 1 297 ? 60.667 90.178 67.474 1.00 12.90 276 ARG D CA 1
ATOM 9720 C C . ARG D 1 297 ? 60.262 91.627 67.196 1.00 18.12 276 ARG D C 1
ATOM 9721 O O . ARG D 1 297 ? 60.438 92.506 68.040 1.00 15.34 276 ARG D O 1
ATOM 9729 N N . GLU D 1 298 ? 59.787 91.865 65.994 1.00 18.88 277 GLU D N 1
ATOM 9730 C CA . GLU D 1 298 ? 59.413 93.213 65.610 1.00 19.95 277 GLU D CA 1
ATOM 9731 C C . GLU D 1 298 ? 58.259 93.751 66.442 1.00 19.49 277 GLU D C 1
ATOM 9732 O O . GLU D 1 298 ? 58.239 94.939 66.769 1.00 23.84 277 GLU D O 1
ATOM 9738 N N . GLN D 1 299 ? 57.296 92.900 66.776 1.00 17.53 278 GLN D N 1
ATOM 9739 C CA . GLN D 1 299 ? 56.226 93.315 67.684 1.00 18.80 278 GLN D CA 1
ATOM 9740 C C . GLN D 1 299 ? 56.800 93.618 69.083 1.00 18.82 278 GLN D C 1
ATOM 9741 O O . GLN D 1 299 ? 56.409 94.596 69.730 1.00 18.39 278 GLN D O 1
ATOM 9747 N N . TYR D 1 300 ? 57.721 92.770 69.544 1.00 16.87 279 TYR D N 1
ATOM 9748 C CA . TYR D 1 300 ? 58.434 93.008 70.801 1.00 13.95 279 TYR D CA 1
ATOM 9749 C C . TYR D 1 300 ? 59.115 94.367 70.785 1.00 14.34 279 TYR D C 1
ATOM 9750 O O . TYR D 1 300 ? 58.981 95.150 71.721 1.00 13.94 279 TYR D O 1
ATOM 9759 N N . PHE D 1 301 ? 59.859 94.631 69.716 1.00 14.17 280 PHE D N 1
ATOM 9760 C CA . PHE D 1 301 ? 60.641 95.854 69.622 1.00 17.08 280 PHE D CA 1
ATOM 9761 C C . PHE D 1 301 ? 59.783 97.100 69.695 1.00 16.16 280 PHE D C 1
ATOM 9762 O O . PHE D 1 301 ? 60.092 97.992 70.464 1.00 15.75 280 PHE D O 1
ATOM 9770 N N . ALA D 1 302 ? 58.712 97.145 68.907 1.00 12.36 281 ALA D N 1
ATOM 9771 C CA . ALA D 1 302 ? 57.832 98.312 68.849 1.00 11.88 281 ALA D CA 1
ATOM 9772 C C . ALA D 1 302 ? 57.255 98.632 70.217 1.00 10.88 281 ALA D C 1
ATOM 9773 O O . ALA D 1 302 ? 57.195 99.785 70.629 1.00 13.88 281 ALA D O 1
ATOM 9775 N N . LEU D 1 303 ? 56.830 97.588 70.905 1.00 11.17 282 LEU D N 1
ATOM 9776 C CA . LEU D 1 303 ? 56.191 97.699 72.195 1.00 11.96 282 LEU D CA 1
ATOM 9777 C C . LEU D 1 303 ? 57.156 98.308 73.209 1.00 13.56 282 LEU D C 1
ATOM 9778 O O . LEU D 1 303 ? 56.877 99.373 73.782 1.00 11.18 282 LEU D O 1
ATOM 9783 N N . VAL D 1 304 ? 58.288 97.630 73.417 1.00 10.97 283 VAL D N 1
ATOM 9784 C CA . VAL D 1 304 ? 59.324 98.093 74.333 1.00 9.89 283 VAL D CA 1
ATOM 9785 C C . VAL D 1 304 ? 59.928 99.448 73.908 1.00 12.01 283 VAL D C 1
ATOM 9786 O O . VAL D 1 304 ? 60.136 100.326 74.743 1.00 11.73 283 VAL D O 1
ATOM 9790 N N . ASN D 1 305 ? 60.186 99.623 72.616 1.00 8.97 284 ASN D N 1
ATOM 9791 C CA . ASN D 1 305 ? 60.685 100.895 72.112 1.00 9.53 284 ASN D CA 1
ATOM 9792 C C . ASN D 1 305 ? 59.773 102.075 72.442 1.00 10.88 284 ASN D C 1
ATOM 9793 O O . ASN D 1 305 ? 60.251 103.159 72.782 1.00 8.47 284 ASN D O 1
ATOM 9798 N N . ALA D 1 306 ? 58.465 101.859 72.331 1.00 8.63 285 ALA D N 1
ATOM 9799 C CA . ALA D 1 306 ? 57.489 102.896 72.645 1.00 7.92 285 ALA D CA 1
ATOM 9800 C C . ALA D 1 306 ? 57.632 103.316 74.101 1.00 9.76 285 ALA D C 1
ATOM 9801 O O . ALA D 1 306 ? 57.682 104.513 74.415 1.00 11.32 285 ALA D O 1
ATOM 9803 N N . LEU D 1 307 ? 57.712 102.321 74.981 1.00 7.36 286 LEU D N 1
ATOM 9804 C CA . LEU D 1 307 ? 57.758 102.549 76.417 1.00 8.79 286 LEU D CA 1
ATOM 9805 C C . LEU D 1 307 ? 59.090 103.161 76.814 1.00 11.84 286 LEU D C 1
ATOM 9806 O O . LEU D 1 307 ? 59.141 104.104 77.618 1.00 12.97 286 LEU D O 1
ATOM 9811 N N . ALA D 1 308 ? 60.162 102.654 76.212 1.00 11.00 287 ALA D N 1
ATOM 9812 C CA . ALA D 1 308 ? 61.502 103.175 76.451 1.00 9.11 287 ALA D CA 1
ATOM 9813 C C . ALA D 1 308 ? 61.579 104.661 76.154 1.00 10.26 287 ALA D C 1
ATOM 9814 O O . ALA D 1 308 ? 62.128 105.442 76.950 1.00 9.90 287 ALA D O 1
ATOM 9816 N N . LEU D 1 309 ? 61.048 105.051 74.996 1.00 9.57 288 LEU D N 1
ATOM 9817 C CA . LEU D 1 309 ? 61.200 106.432 74.555 1.00 11.99 288 LEU D CA 1
ATOM 9818 C C . LEU D 1 309 ? 60.448 107.365 75.506 1.00 9.44 288 LEU D C 1
ATOM 9819 O O . LEU D 1 309 ? 60.936 108.424 75.877 1.00 7.67 288 LEU D O 1
ATOM 9824 N N . TYR D 1 310 ? 59.263 106.931 75.910 1.00 9.49 289 TYR D N 1
ATOM 9825 C CA . TYR D 1 310 ? 58.465 107.673 76.860 1.00 7.77 289 TYR D CA 1
ATOM 9826 C C . TYR D 1 310 ? 59.245 107.957 78.168 1.00 8.97 289 TYR D C 1
ATOM 9827 O O . TYR D 1 310 ? 59.236 109.085 78.662 1.00 11.93 289 TYR D O 1
ATOM 9836 N N . ALA D 1 311 ? 59.931 106.952 78.710 1.00 9.53 290 ALA D N 1
ATOM 9837 C CA . ALA D 1 311 ? 60.659 107.109 79.975 1.00 7.55 290 ALA D CA 1
ATOM 9838 C C . ALA D 1 311 ? 61.890 108.004 79.797 1.00 8.88 290 ALA D C 1
ATOM 9839 O O . ALA D 1 311 ? 62.247 108.783 80.684 1.00 6.87 290 ALA D O 1
ATOM 9841 N N . ASN D 1 312 ? 62.547 107.866 78.651 1.00 7.79 291 ASN D N 1
ATOM 9842 C CA . ASN D 1 312 ? 63.664 108.726 78.322 1.00 6.28 291 ASN D CA 1
ATOM 9843 C C . ASN D 1 312 ? 63.204 110.174 78.147 1.00 8.64 291 ASN D C 1
ATOM 9844 O O . ASN D 1 312 ? 63.946 111.123 78.441 1.00 5.39 291 ASN D O 1
ATOM 9857 N N . LEU D 1 314 ? 60.565 111.575 79.833 1.00 6.22 293 LEU D N 1
ATOM 9858 C CA . LEU D 1 314 ? 60.351 112.104 81.185 1.00 7.18 293 LEU D CA 1
ATOM 9859 C C . LEU D 1 314 ? 61.653 112.565 81.840 1.00 8.93 293 LEU D C 1
ATOM 9860 O O . LEU D 1 314 ? 61.680 113.599 82.506 1.00 7.78 293 LEU D O 1
ATOM 9865 N N . ASN D 1 315 ? 62.727 111.797 81.653 1.00 8.30 294 ASN D N 1
ATOM 9866 C CA . ASN D 1 315 ? 64.030 112.171 82.184 1.00 6.01 294 ASN D CA 1
ATOM 9867 C C . ASN D 1 315 ? 64.431 113.577 81.768 1.00 8.06 294 ASN D C 1
ATOM 9868 O O . ASN D 1 315 ? 64.973 114.325 82.570 1.00 9.60 294 ASN D O 1
ATOM 9873 N N . THR D 1 316 ? 64.168 113.936 80.514 1.00 6.35 295 THR D N 1
ATOM 9874 C CA . THR D 1 316 ? 64.525 115.266 80.042 1.00 10.37 295 THR D CA 1
ATOM 9875 C C . THR D 1 316 ? 63.841 116.354 80.887 1.00 8.23 295 THR D C 1
ATOM 9876 O O . THR D 1 316 ? 64.471 117.333 81.267 1.00 9.14 295 THR D O 1
ATOM 9880 N N . TRP D 1 317 ? 62.566 116.159 81.192 1.00 6.48 296 TRP D N 1
ATOM 9881 C CA . TRP D 1 317 ? 61.845 117.082 82.048 1.00 6.92 296 TRP D CA 1
ATOM 9882 C C . TRP D 1 317 ? 62.318 117.037 83.503 1.00 9.75 296 TRP D C 1
ATOM 9883 O O . TRP D 1 317 ? 62.256 118.039 84.198 1.00 8.35 296 TRP D O 1
ATOM 9894 N N . ASN D 1 318 ? 62.789 115.884 83.970 1.00 9.77 297 ASN D N 1
ATOM 9895 C CA . ASN D 1 318 ? 63.367 115.826 85.307 1.00 8.16 297 ASN D CA 1
ATOM 9896 C C . ASN D 1 318 ? 64.665 116.651 85.352 1.00 10.62 297 ASN D C 1
ATOM 9897 O O . ASN D 1 318 ? 64.889 117.417 86.283 1.00 7.58 297 ASN D O 1
ATOM 9902 N N . LEU D 1 319 ? 65.508 116.495 84.331 1.00 10.36 298 LEU D N 1
ATOM 9903 C CA . LEU D 1 319 ? 66.711 117.305 84.192 1.00 9.49 298 LEU D CA 1
ATOM 9904 C C . LEU D 1 319 ? 66.371 118.781 84.056 1.00 9.05 298 LEU D C 1
ATOM 9905 O O . LEU D 1 319 ? 67.133 119.648 84.485 1.00 9.26 298 LEU D O 1
ATOM 9910 N N . HIS D 1 320 ? 65.237 119.073 83.438 1.00 9.07 299 HIS D N 1
ATOM 9911 C CA . HIS D 1 320 ? 64.802 120.456 83.336 1.00 10.95 299 HIS D CA 1
ATOM 9912 C C . HIS D 1 320 ? 64.283 121.060 84.660 1.00 11.04 299 HIS D C 1
ATOM 9913 O O . HIS D 1 320 ? 64.683 122.160 85.043 1.00 12.31 299 HIS D O 1
ATOM 9920 N N . PHE D 1 321 ? 63.408 120.340 85.354 1.00 7.55 300 PHE D N 1
ATOM 9921 C CA . PHE D 1 321 ? 62.665 120.913 86.471 1.00 7.58 300 PHE D CA 1
ATOM 9922 C C . PHE D 1 321 ? 63.283 120.721 87.856 1.00 10.54 300 PHE D C 1
ATOM 9923 O O . PHE D 1 321 ? 62.861 121.378 88.813 1.00 11.87 300 PHE D O 1
ATOM 9931 N N . PHE D 1 322 ? 64.275 119.845 87.985 1.00 7.03 301 PHE D N 1
ATOM 9932 C CA . PHE D 1 322 ? 64.772 119.552 89.320 1.00 8.69 301 PHE D CA 1
ATOM 9933 C C . PHE D 1 322 ? 65.464 120.794 89.882 1.00 7.77 301 PHE D C 1
ATOM 9934 O O . PHE D 1 322 ? 66.190 121.468 89.172 1.00 9.01 301 PHE D O 1
ATOM 9942 N N . PRO D 1 323 ? 65.212 121.112 91.158 1.00 8.73 302 PRO D N 1
ATOM 9943 C CA . PRO D 1 323 ? 65.767 122.348 91.706 1.00 9.13 302 PRO D CA 1
ATOM 9944 C C . PRO D 1 323 ? 67.279 122.236 91.993 1.00 10.87 302 PRO D C 1
ATOM 9945 O O . PRO D 1 323 ? 67.711 122.045 93.128 1.00 10.10 302 PRO D O 1
ATOM 9949 N N . TRP D 1 324 ? 68.071 122.367 90.938 1.00 9.49 303 TRP D N 1
ATOM 9950 C CA . TRP D 1 324 ? 69.518 122.297 91.019 1.00 7.90 303 TRP D CA 1
ATOM 9951 C C . TRP D 1 324 ? 70.098 123.431 91.844 1.00 12.58 303 TRP D C 1
ATOM 9952 O O . TRP D 1 324 ? 71.245 123.348 92.286 1.00 15.51 303 TRP D O 1
ATOM 9963 N N . GLN D 1 325 ? 69.303 124.481 92.050 1.00 12.40 304 GLN D N 1
ATOM 9964 C CA . GLN D 1 325 ? 69.782 125.750 92.628 1.00 18.23 304 GLN D CA 1
ATOM 9965 C C . GLN D 1 325 ? 70.329 125.664 94.060 1.00 12.44 304 GLN D C 1
ATOM 9966 O O . GLN D 1 325 ? 71.126 126.502 94.468 1.00 10.87 304 GLN D O 1
ATOM 9972 N N . HIS D 1 326 ? 69.924 124.643 94.809 1.00 13.38 305 HIS D N 1
ATOM 9973 C CA . HIS D 1 326 ? 70.527 124.391 96.118 1.00 11.62 305 HIS D CA 1
ATOM 9974 C C . HIS D 1 326 ? 72.046 124.235 96.008 1.00 14.96 305 HIS D C 1
ATOM 9975 O O . HIS D 1 326 ? 72.760 124.360 97.018 1.00 14.98 305 HIS D O 1
ATOM 9982 N N . GLY D 1 327 ? 72.527 123.966 94.786 1.00 10.04 306 GLY D N 1
ATOM 9983 C CA . GLY D 1 327 ? 73.949 123.883 94.490 1.00 8.97 306 GLY D CA 1
ATOM 9984 C C . GLY D 1 327 ? 74.762 125.113 94.883 1.00 14.78 306 GLY D C 1
ATOM 9985 O O . GLY D 1 327 ? 75.994 125.048 94.927 1.00 13.41 306 GLY D O 1
ATOM 9986 N N . THR D 1 328 ? 74.087 126.235 95.153 1.00 12.28 307 THR D N 1
ATOM 9987 C CA . THR D 1 328 ? 74.753 127.420 95.698 1.00 14.04 307 THR D CA 1
ATOM 9988 C C . THR D 1 328 ? 75.463 127.147 97.031 1.00 17.41 307 THR D C 1
ATOM 9989 O O . THR D 1 328 ? 76.451 127.803 97.338 1.00 19.75 307 THR D O 1
ATOM 9993 N N . ASP D 1 329 ? 74.965 126.178 97.807 1.00 18.54 308 ASP D N 1
ATOM 9994 C CA . ASP D 1 329 ? 75.589 125.784 99.078 1.00 17.23 308 ASP D CA 1
ATOM 9995 C C . ASP D 1 329 ? 76.600 124.660 98.937 1.00 18.91 308 ASP D C 1
ATOM 9996 O O . ASP D 1 329 ? 77.010 124.080 99.937 1.00 18.30 308 ASP D O 1
ATOM 10001 N N . TYR D 1 330 ? 76.972 124.327 97.707 1.00 16.50 309 TYR D N 1
ATOM 10002 C CA . TYR D 1 330 ? 77.875 123.211 97.450 1.00 14.57 309 TYR D CA 1
ATOM 10003 C C . TYR D 1 330 ? 78.913 123.603 96.413 1.00 15.98 309 TYR D C 1
ATOM 10004 O O . TYR D 1 330 ? 79.192 122.836 95.503 1.00 16.58 309 TYR D O 1
ATOM 10013 N N . ARG D 1 331 ? 79.462 124.801 96.535 1.00 15.65 310 ARG D N 1
ATOM 10014 C CA . ARG D 1 331 ? 80.507 125.245 95.631 1.00 16.73 310 ARG D CA 1
ATOM 10015 C C . ARG D 1 331 ? 81.797 124.535 96.009 1.00 19.92 310 ARG D C 1
ATOM 10016 O O . ARG D 1 331 ? 82.029 124.231 97.183 1.00 16.35 310 ARG D O 1
ATOM 10024 N N . TYR D 1 332 ? 82.644 124.270 95.023 1.00 16.71 311 TYR D N 1
ATOM 10025 C CA . TYR D 1 332 ? 83.926 123.655 95.314 1.00 14.72 311 TYR D CA 1
ATOM 10026 C C . TYR D 1 332 ? 84.846 124.573 96.129 1.00 16.51 311 TYR D C 1
ATOM 10027 O O . TYR D 1 332 ? 85.088 125.720 95.752 1.00 21.12 311 TYR D O 1
#

Secondary structure (DSSP, 8-state):
-EEEEETTTTEEEEEEE--SS-HHHHHIIIIII-SEEEEEEE-SSSEEEEEEE---THHHHPPPS--EEGGGSPTTEEEEETTTEEEEEEEEE----EE-EEEEE-GGGHHHHHHHHHHHHHIIIII----EEEEEETT---S------PPP-S-HHHHHHHHHHHHHHHHTSSSPPHHHH---S--TT--SGGGB-HHHHHHHHHHHHHIIIIIIHHHHHHHHHS---HHHHHHHHHHHHHHHHHHHHHHT-HHHHHHHHHHHHHGGG--SHHHHHHHHHHHHHHH--HHHHHHHS-GGGGGGSB-/-EEEEETTTTEEEEEEE--SS-HHHHHIIIIII-SEEEEEEE-SSSEEEEEEE-S-THHHHPPPS--EEGGGSPTTEEEEETTTEEEEEEEEE----EEEEEEEE-GGGHHHHHHHHHHHHHIIIII----EEEEEETT--------------S-HHHHHHHHHHHHHHHHTSSS--HHHH---S--TT--SGGGB-HHHHHHHHHHHHHIIIIIIHHHHHHHHHS---HHHHHHHHHHHHHHHHHHHHHHT-HHHHHHHHHHHHHGGG--SHHHHHHHHHHHHHHH--HHHHHHHS-GGGGGG-B-/-EEEEETTTTEEEEEEE-TTT-HHHHHIIIIII-SEEEE-EE-SSSEEEEEEE-S-THHHHPPPS--EETTTSPTTEEEE-TTSEEEEEEEEE----EEEEEEEE-GGGHHHHHHHHHHHHHIIIII----EEEEEESS-------PPPPPP-S-HHHHHHHHHHHHHHHHTSSS--HHHH---S--TT--SGGGB-HHHHHHHHHHHHHIIIIIIHHHHHHHHHS---HHHHHHHHHHHHHHHHHHHHHHT-HHHHHHHHHHHHHGGG--SHHHHHHHHHHHHHHH--HHHHHHHS-GGGGGG-B-/---EEEEEETTTTEEEEEEE-SSS-HHHHHIIIIII-SEEEEEEE-SSSEEEEEEE---THHHHPPPS--EEGGGSPTTEEEEETTTEEEEEEEEE----EEEEEEEE-GGGHHHHHHHHHHHHHIIIII----EEEEEETT---S--PPP-PPP-S-HHHHHHHHHHHHHHHHTSSS--HHHH---S--TT--SGGGB-HHHHHHHHHHHHHIIIIIIHHHHHHHHHS---HHHHHHHHHHHHHHHHHHHHHHT-HHHHHHHHHHHHHGGG--SHHHHHHHHHHHHHHH--HHHHHHHS-GGGGGG-B-

Nearest PDB structures (foldseek):
  3x27-assembly1_B  TM=1.002E+00  e=3.084E-54  Marinactinospora thermotolerans
  7kj9-assembly1_A  TM=2.299E-01  e=1.648E+00  Streptomyces coelicolor
  3x27-assembly1_B  TM=1.002E+00  e=1.297E-53  Marinactinospora thermotolerans
  1yvi-assembly2_B  TM=4.780E-01  e=9.884E-01  Oryza sativa
  3x27-assembly1_B  TM=1.003E+00  e=6.944E-56  Marinactinospora thermotolerans

B-factor: mean 18.32, std 8.94, range [2.77, 92.8]